Protein 3CVJ (pdb70)

Sequence (938 aa):
GTSSFTDYCKFFNRRILSEVQETQEQAIIKGAHLVSEEAVNGGRFYVFGSGHSHIAEEIYNRAGGLALVTAILPPELLHERPNKSTYLERIEGLSKKSYLKLHQVTNKDVIIISNNSGRNTVPVEAIESRNIGAKVIATSKHSQKVTSRHKSGKKLYEYADVVLDNGAPVGDAGFQIANSEIYSGATSDSIGCFLAQALIVETLHLLVQQGFEPPVFKSSNVDGADLYNDKIFNEYVKWGTSSFTDYCKFFNRRILSEVQETQEQAIIKGAHLVSEAVNGGRFYVFGSGHSHIAEEIYNRAGGLALVTAILPPELLHERPNKSTYLEERIEGLSKSYLKLHQVTNKDVIIISNNSGRNTVPVEAIESRNNIGAKVIATSKHSQKVTSRHKSGKKLYEYADVVLDNGAPVGDAGFQIANSEIYSGATSDSIIGCFLAQALIVETLHLLVQQGFEPPVFKSSNVDGADLYNDKIFNEYVKWTSSFTDYCKFFNRILSEVQETQEQAIIKGAHLVSEAVNGGRFYVFGSGHSHIAEEIYNRAGGLALVTAILPPELLHERPNKSTYLERRIEGLSKSYLKLHQVTNKDVIIISNNSGRNTVPVEAIESRNIGAKVIATSKHSQKVTSRHKSGKKLYEYADVVLDNGAPVGDAGFQIANSEIYSGATSDSIGCFLAQALIVETLHLLVQQGFEPPVFKSSNVDGADLYNDKIFFNEYVKWTSSFTDYCKFFNRRILSEVQETQEQAIIKGAHLVSEAVNGGRFYVFGSGHSHIAEEIYNRAGGLALVTAILPPELLHERPNNKSTYLERIEGLSKSYLKLHQVTNKDVVIIISNNSGRNTVPVEAIESRNIGAKVIATSKHSQKVTSRHKSGKKLYEYADVVLDNGAPVGDDAGFQIANSEIYSGATSDSIGCFLAQALIVETLHLLVQQQGFFEPPVFKSSNVDGADLYNDKIFNEYVKW

Foldseek 3Di:
DVDCVVVLCVVQVVLLVVQVVPCPVLLLVLLCQQLVLVVVEAEEEEEADPQLLLVLQDPDAQHFQRYDYQCDPQRPPPDHPSNVVCQQDPDPQVVSCVVQVQALSYEYYEDAQQAHANLQCLQVNVVRNYAYEYHECQNVVDWHPHPVRDGNVVSHPGYRYLSAHHPQFADDPPPDPDTHDGRSVVSSSVSSSSSSVSSCVVCVVVVHHTQGQHDPPDPPRVVSSVVSNVVHHDD/DDDCVVVLCVVQVVLLVVLVVPCPVLLLVLLCLQLQLVLVEAEEEDEADPQLLLVLQPDDFQHFQSYDYQCDVQRPPPDHCSNVVVQQDPPPLLVSCVVQVHALSYAYYEDAQQAHANLQCLVNCVVRNHAYEYHECQNVVDFHSHPVRDGNVVSHPGYRYLSQHNPQFACADPPDRDTHDGRNVVSSSVSSSSSSVSNCVVCVVVVHDTQGQHDPPDPPRVVSNVVCNVVGHDD/DDCVVVLCVVQCVLLVVQVVPCPVLLLVLLVLQLQLVVVEAEEEDEADPQLLLVLQDLDAQHFQRYDYQCDVQRPPPDHPSVVVCQQDPPPLVVSCVVLVDALSYAYYEDAQQAHANLQCLVNNVVRNHAYEYHECQNVVDWHSHPVRDGNVVSHPGYRYLSAHHPQFADADPPDRDTHDGRSSVSSSVSSVSSVVSNVVVCVVVVHDTQTQHDPPDDCRCVSSVVCCVVGHDD/DDCVVVLCVVLVVLLVVLVVPCVVLLLVLLCLQLQLVLVEAEEEDEADPQLLLVLQDPDAQHFQSRDYLCDPQRPPPDHPSNVVCQQDPDVQLVSCVVQVHALSYAYYEDAQQAHANLQCLVNCVVRNHAYEYHECQNVVDWHPHPVRDGNVVSHPGYRYLSAHHVQFADADPPDRDTHDGRCNVSSSVSSSSSSVSNVVVNVVVPHDTQGQHDPVDPPRPVSNVVCNVVRHDD

Secondary structure (DSSP, 8-state):
----HHHHHHHHHHHHHHHHHHSHHHHHHHHHHHHHH-----EEE-BSGGG--TGGGSSSTT-BTTEEE---TT---SSTTHHHHHTT-TTHHHHHHHHTT--TT-B--B-SS--SHHHH--HHHHHHT-B-B----HHHHSPP-STTS--GGGG-SB-------TTS--EE-SSSS-EE---HHHHHHHHHHHHHHHHHHHHHHTT----BPPPTTSTTHHHHHHHHHHHH---/---SHHHHHHHHHHHHHHHHHHSHHHHHHHHHHHHHH-----EEEEBSGGG--TGGGSSSTT-BTTEEEE--TT---SSTTHHHHHTT-TTHHHHHHHHTT--TT-B--B-SS--SHHHH--HHHHHHT-B-B----HHHHSPP-STTS--GGGG-SB-----PPTTS--EEPTTSS-EE---HHHHHHHHHHHHHHHHHHHHHHTT----BPPPTTSTTHHHHHHHHHHHH---/---HHHHHHHHHHHHHHHHHHSHHHHHHHHHHHHHH-----EEEEBSGGG--TGGGSS-TT-BTTEEEE--TT---SSTTHHHHHTT-TTHHHHHHHHTT--TT-B--B-SS--SHHHH--HHHHHHT-B-B----HHHHS---STTS--GGGG-SB-----PPTTS--EEPTTSS-EE---HHHHHHHHHHHHHHHHHHHHHHTT----BPPPTTSTTHHHHHHHHHHHH---/---HHHHHHHHHHHHHHHHHHSHHHHHHHHHHHHHH-----EEEEBSGGG--TGGGSSSTT-BTTEEEE--TT---SSTTHHHHHTT-TTHHHHHHHHTT--TT-B--B-SS--SHHHH--HHHHHHT-B-B----HHHHS---STTS--GGGG-SB-----PPTTS--EE-TTSS-EE---HHHHHHHHHHHHHHHHHHHHHHTT----BPPPTTSTTHHHHHHHHHHHH---

Structure (mmCIF, N/CA/C/O backbone):
data_3CVJ
#
_entry.id   3CVJ
#
_cell.length_a   57.490
_cell.length_b   83.430
_cell.length_c   183.770
_cell.angle_alpha   90.000
_cell.angle_beta   90.000
_cell.angle_gamma   90.000
#
_symmetry.space_group_name_H-M   'P 21 21 21'
#
loop_
_entity.id
_entity.type
_entity.pdbx_description
1 polymer 'Putative phosphoheptose isomerase'
2 non-polymer 'MAGNESIUM ION'
3 non-polymer 'ACETATE ION'
4 non-polymer 1,2-ETHANEDIOL
5 water water
#
loop_
_atom_site.group_PDB
_atom_site.id
_atom_site.type_symbol
_atom_site.label_atom_id
_atom_site.label_alt_id
_atom_site.label_comp_id
_atom_site.label_asym_id
_atom_site.label_entity_id
_atom_site.label_seq_id
_atom_site.pdbx_PDB_ins_code
_atom_site.Cartn_x
_atom_site.Cartn_y
_atom_site.Cartn_z
_atom_site.occupancy
_atom_site.B_iso_or_equiv
_atom_site.auth_seq_id
_atom_site.auth_comp_id
_atom_site.auth_asym_id
_atom_site.auth_atom_id
_atom_site.pdbx_PDB_model_num
ATOM 1 N N . GLY A 1 1 ? 26.387 17.731 61.427 1.00 39.98 0 GLY A N 1
ATOM 2 C CA . GLY A 1 1 ? 25.975 19.149 61.496 1.00 39.82 0 GLY A CA 1
ATOM 3 C C . GLY A 1 1 ? 27.095 20.096 61.908 1.00 39.11 0 GLY A C 1
ATOM 4 O O . GLY A 1 1 ? 27.042 21.260 61.557 1.00 39.47 0 GLY A O 1
ATOM 13 N N . THR A 1 3 ? 30.368 20.317 61.125 1.00 40.91 2 THR A N 1
ATOM 14 C CA . THR A 1 3 ? 31.209 20.801 60.035 1.00 41.13 2 THR A CA 1
ATOM 15 C C . THR A 1 3 ? 30.504 20.685 58.682 1.00 39.41 2 THR A C 1
ATOM 16 O O . THR A 1 3 ? 30.627 21.566 57.832 1.00 40.16 2 THR A O 1
ATOM 20 N N . SER A 1 4 ? 29.738 19.611 58.526 1.00 36.78 3 SER A N 1
ATOM 21 C CA . SER A 1 4 ? 29.046 19.291 57.267 1.00 34.82 3 SER A CA 1
ATOM 22 C C . SER A 1 4 ? 27.542 19.117 57.442 1.00 33.85 3 SER A C 1
ATOM 23 O O . SER A 1 4 ? 27.065 18.639 58.486 1.00 33.31 3 SER A O 1
ATOM 26 N N . SER A 1 5 ? 26.814 19.519 56.404 1.00 32.10 4 SER A N 1
ATOM 27 C CA . SER A 1 5 ? 25.349 19.412 56.366 1.00 32.04 4 SER A CA 1
ATOM 28 C C . SER A 1 5 ? 24.898 18.215 55.554 1.00 30.24 4 SER A C 1
ATOM 29 O O . SER A 1 5 ? 23.728 17.845 55.562 1.00 30.88 4 SER A O 1
ATOM 32 N N . PHE A 1 6 ? 25.854 17.591 54.892 1.00 29.86 5 PHE A N 1
ATOM 33 C CA . PHE A 1 6 ? 25.548 16.569 53.901 1.00 30.09 5 PHE A CA 1
ATOM 34 C C . PHE A 1 6 ? 24.714 15.385 54.422 1.00 29.91 5 PHE A C 1
ATOM 35 O O . PHE A 1 6 ? 23.787 14.937 53.765 1.00 29.48 5 PHE A O 1
ATOM 43 N N . THR A 1 7 ? 25.073 14.859 55.586 1.00 30.39 6 THR A N 1
ATOM 44 C CA . THR A 1 7 ? 24.346 13.688 56.154 1.00 29.95 6 THR A CA 1
ATOM 45 C C . THR A 1 7 ? 22.925 14.053 56.498 1.00 29.72 6 THR A C 1
ATOM 46 O O . THR A 1 7 ? 21.959 13.302 56.244 1.00 29.23 6 THR A O 1
ATOM 50 N N . ASP A 1 8 ? 22.809 15.241 57.060 1.00 29.59 7 ASP A N 1
ATOM 51 C CA . ASP A 1 8 ? 21.509 15.765 57.459 1.00 30.71 7 ASP A CA 1
ATOM 52 C C . ASP A 1 8 ? 20.671 16.013 56.199 1.00 30.35 7 ASP A C 1
ATOM 53 O O . ASP A 1 8 ? 19.485 15.753 56.177 1.00 29.53 7 ASP A O 1
ATOM 58 N N . TYR A 1 9 ? 21.309 16.525 55.144 1.00 30.41 8 TYR A N 1
ATOM 59 C CA . TYR A 1 9 ? 20.561 16.881 53.949 1.00 29.89 8 TYR A CA 1
ATOM 60 C C . TYR A 1 9 ? 20.063 15.619 53.247 1.00 29.80 8 TYR A C 1
ATOM 61 O O . TYR A 1 9 ? 18.962 15.583 52.698 1.00 28.59 8 TYR A O 1
ATOM 70 N N . CYS A 1 10 ? 20.872 14.581 53.303 1.00 29.86 9 CYS A N 1
ATOM 71 C CA . CYS A 1 10 ? 20.488 13.267 52.752 1.00 30.97 9 CYS A CA 1
ATOM 72 C C . CYS A 1 10 ? 19.264 12.716 53.480 1.00 31.26 9 CYS A C 1
ATOM 73 O O . CYS A 1 10 ? 18.326 12.247 52.865 1.00 31.94 9 CYS A O 1
ATOM 76 N N . LYS A 1 11 ? 19.296 12.782 54.801 1.00 32.27 10 LYS A N 1
ATOM 77 C CA . LYS A 1 11 ? 18.192 12.257 55.635 1.00 32.86 10 LYS A CA 1
ATOM 78 C C . LYS A 1 11 ? 16.921 13.039 55.353 1.00 32.34 10 LYS A C 1
ATOM 79 O O . LYS A 1 11 ? 15.831 12.485 55.183 1.00 30.70 10 LYS A O 1
ATOM 85 N N . PHE A 1 12 ? 17.090 14.351 55.295 1.00 32.44 11 PHE A N 1
ATOM 86 C CA . PHE A 1 12 ? 15.969 15.266 55.032 1.00 32.66 11 PHE A CA 1
ATOM 87 C C . PHE A 1 12 ? 15.296 14.897 53.751 1.00 31.93 11 PHE A C 1
ATOM 88 O O . PHE A 1 12 ? 14.098 14.798 53.652 1.00 33.73 11 PHE A O 1
ATOM 96 N N . PHE A 1 13 ? 16.133 14.683 52.767 1.00 32.46 12 PHE A N 1
ATOM 97 C CA . PHE A 1 13 ? 15.735 14.403 51.404 1.00 30.94 12 PHE A CA 1
ATOM 98 C C . PHE A 1 13 ? 15.114 13.014 51.271 1.00 31.36 12 PHE A C 1
ATOM 99 O O . PHE A 1 13 ? 14.095 12.831 50.576 1.00 31.62 12 PHE A O 1
ATOM 107 N N . ASN A 1 14 ? 15.712 12.042 51.949 1.00 30.69 13 ASN A N 1
ATOM 108 C CA . ASN A 1 14 ? 15.320 10.640 51.778 1.00 30.99 13 ASN A CA 1
ATOM 109 C C . ASN A 1 14 ? 13.993 10.423 52.413 1.00 31.40 13 ASN A C 1
ATOM 110 O O . ASN A 1 14 ? 13.254 9.495 52.059 1.00 31.95 13 ASN A O 1
ATOM 115 N N A ARG A 1 15 ? 13.692 11.315 53.355 0.50 31.38 14 ARG A N 1
ATOM 116 N N B ARG A 1 15 ? 13.669 11.306 53.352 0.50 31.79 14 ARG A N 1
ATOM 117 C CA A ARG A 1 15 ? 12.425 11.286 54.108 0.50 31.15 14 ARG A CA 1
ATOM 118 C CA B ARG A 1 15 ? 12.386 11.228 54.069 0.50 31.83 14 ARG A CA 1
ATOM 119 C C A ARG A 1 15 ? 11.282 11.648 53.184 0.50 30.34 14 ARG A C 1
ATOM 120 C C B ARG A 1 15 ? 11.277 11.614 53.131 0.50 30.75 14 ARG A C 1
ATOM 121 O O A ARG A 1 15 ? 10.251 10.988 53.124 0.50 30.55 14 ARG A O 1
ATOM 122 O O B ARG A 1 15 ? 10.257 10.944 53.017 0.50 31.03 14 ARG A O 1
ATOM 137 N N . ILE A 1 16 ? 11.487 12.736 52.476 1.00 30.79 15 ILE A N 1
ATOM 138 C CA . ILE A 1 16 ? 10.526 13.215 51.498 1.00 30.60 15 ILE A CA 1
ATOM 139 C C . ILE A 1 16 ? 10.347 12.179 50.378 1.00 30.38 15 ILE A C 1
ATOM 140 O O . ILE A 1 16 ? 9.229 11.822 50.018 1.00 30.02 15 ILE A O 1
ATOM 145 N N . LEU A 1 17 ? 11.457 11.701 49.827 1.00 31.43 16 LEU A N 1
ATOM 146 C CA . LEU A 1 17 ? 11.436 10.682 48.749 1.00 31.87 16 LEU A CA 1
ATOM 147 C C . LEU A 1 17 ? 10.721 9.415 49.220 1.00 32.70 16 LEU A C 1
ATOM 148 O O . LEU A 1 17 ? 9.880 8.885 48.525 1.00 32.54 16 LEU A O 1
ATOM 153 N N . SER A 1 18 ? 11.026 8.946 50.431 1.00 34.11 17 SER A N 1
ATOM 154 C CA . SER A 1 18 ? 10.329 7.774 50.943 1.00 34.83 17 SER A CA 1
ATOM 155 C C . SER A 1 18 ? 8.835 7.976 51.004 1.00 34.81 17 SER A C 1
ATOM 156 O O . SER A 1 18 ? 8.061 7.069 50.719 1.00 34.69 17 SER A O 1
ATOM 159 N N . GLU A 1 19 ? 8.421 9.176 51.386 1.00 36.13 18 GLU A N 1
ATOM 160 C CA . GLU A 1 19 ? 6.988 9.430 51.611 1.00 36.30 18 GLU A CA 1
ATOM 161 C C . GLU A 1 19 ? 6.305 9.390 50.253 1.00 34.53 18 GLU A C 1
ATOM 162 O O . GLU A 1 19 ? 5.170 8.896 50.098 1.00 33.37 18 GLU A O 1
ATOM 168 N N . VAL A 1 20 ? 7.043 9.901 49.269 1.00 32.41 19 VAL A N 1
ATOM 169 C CA . VAL A 1 20 ? 6.516 10.096 47.914 1.00 31.00 19 VAL A CA 1
ATOM 170 C C . VAL A 1 20 ? 6.341 8.695 47.316 1.00 31.44 19 VAL A C 1
ATOM 171 O O . VAL A 1 20 ? 5.301 8.359 46.777 1.00 30.58 19 VAL A O 1
ATOM 175 N N . GLN A 1 21 ? 7.360 7.867 47.496 1.00 32.80 20 GLN A N 1
ATOM 176 C CA . GLN A 1 21 ? 7.363 6.521 46.927 1.00 32.93 20 GLN A CA 1
ATOM 177 C C . GLN A 1 21 ? 6.332 5.653 47.654 1.00 33.80 20 GLN A C 1
ATOM 178 O O . GLN A 1 21 ? 5.743 4.745 47.070 1.00 33.84 20 GLN A O 1
ATOM 184 N N . GLU A 1 22 ? 6.102 5.944 48.925 1.00 34.81 21 GLU A N 1
ATOM 185 C CA . GLU A 1 22 ? 5.183 5.103 49.737 1.00 35.94 21 GLU A CA 1
ATOM 186 C C . GLU A 1 22 ? 3.750 5.379 49.368 1.00 35.53 21 GLU A C 1
ATOM 187 O O . GLU A 1 22 ? 2.904 4.520 49.548 1.00 36.22 21 GLU A O 1
ATOM 190 N N . THR A 1 23 ? 3.503 6.552 48.786 1.00 33.35 22 THR A N 1
ATOM 191 C CA . THR A 1 23 ? 2.126 7.051 48.633 1.00 33.14 22 THR A CA 1
ATOM 192 C C . THR A 1 23 ? 1.660 7.245 47.192 1.00 32.16 22 THR A C 1
ATOM 193 O O . THR A 1 23 ? 0.477 7.253 46.932 1.00 32.14 22 THR A O 1
ATOM 197 N N . GLN A 1 24 ? 2.573 7.414 46.250 1.00 31.11 23 GLN A N 1
ATOM 198 C CA . GLN A 1 24 ? 2.169 7.871 44.902 1.00 32.25 23 GLN A CA 1
ATOM 199 C C . GLN A 1 24 ? 2.020 6.766 43.880 1.00 31.80 23 GLN A C 1
ATOM 200 O O . GLN A 1 24 ? 1.718 7.034 42.726 1.00 30.35 23 GLN A O 1
ATOM 206 N N . GLU A 1 25 ? 2.137 5.520 44.320 1.00 31.85 24 GLU A N 1
ATOM 207 C CA . GLU A 1 25 ? 2.102 4.387 43.379 1.00 32.98 24 GLU A CA 1
ATOM 208 C C . GLU A 1 25 ? 0.795 4.264 42.600 1.00 33.84 24 GLU A C 1
ATOM 209 O O . GLU A 1 25 ? 0.790 3.960 41.408 1.00 33.98 24 GLU A O 1
ATOM 215 N N . GLN A 1 26 ? -0.315 4.452 43.307 1.00 34.81 25 GLN A N 1
ATOM 216 C CA . GLN A 1 26 ? -1.636 4.272 42.711 1.00 35.00 25 GLN A CA 1
ATOM 217 C C . GLN A 1 26 ? -1.843 5.406 41.710 1.00 33.64 25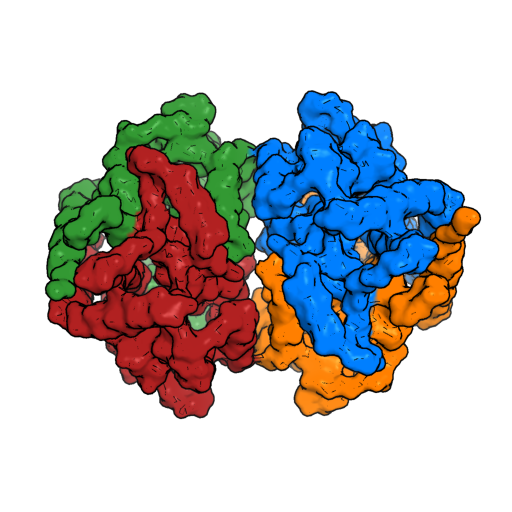 GLN A C 1
ATOM 218 O O . GLN A 1 26 ? -2.388 5.215 40.626 1.00 34.37 25 GLN A O 1
ATOM 224 N N . ALA A 1 27 ? -1.325 6.580 42.056 1.00 33.07 26 ALA A N 1
ATOM 225 C CA . ALA A 1 27 ? -1.460 7.764 41.198 1.00 30.82 26 ALA A CA 1
ATOM 226 C C . ALA A 1 27 ? -0.579 7.632 39.954 1.00 31.40 26 ALA A C 1
ATOM 227 O O . ALA A 1 27 ? -0.981 7.993 38.853 1.00 31.91 26 ALA A O 1
ATOM 229 N N . ILE A 1 28 ? 0.607 7.059 40.134 1.00 30.47 27 ILE A N 1
ATOM 230 C CA . ILE A 1 28 ? 1.493 6.739 39.013 1.00 30.12 27 ILE A CA 1
ATOM 231 C C . ILE A 1 28 ? 0.829 5.752 38.049 1.00 29.78 27 ILE A C 1
ATOM 232 O O . ILE A 1 28 ? 0.873 5.910 36.829 1.00 28.04 27 ILE A O 1
ATOM 237 N N . ILE A 1 29 ? 0.209 4.726 38.609 1.00 30.55 28 ILE A N 1
ATOM 238 C CA . ILE A 1 29 ? -0.446 3.680 37.796 1.00 30.96 28 ILE A CA 1
ATOM 239 C C . ILE A 1 29 ? -1.618 4.283 37.007 1.00 31.90 28 ILE A C 1
ATOM 240 O O . ILE A 1 29 ? -1.848 3.969 35.846 1.00 32.65 28 ILE A O 1
ATOM 245 N N . LYS A 1 30 ? -2.314 5.208 37.637 1.00 32.18 29 LYS A N 1
ATOM 246 C CA . LYS A 1 30 ? -3.504 5.773 37.043 1.00 32.57 29 LYS A CA 1
ATOM 247 C C . LYS A 1 30 ? -3.083 6.652 35.848 1.00 30.95 29 LYS A C 1
ATOM 248 O O . LYS A 1 30 ? -3.686 6.611 34.777 1.00 30.01 29 LYS A O 1
ATOM 254 N N . GLY A 1 31 ? -2.021 7.413 36.063 1.00 29.58 30 GLY A N 1
ATOM 255 C CA . GLY A 1 31 ? -1.488 8.316 35.064 1.00 29.78 30 GLY A CA 1
ATOM 256 C C . GLY A 1 31 ? -0.936 7.559 33.875 1.00 29.41 30 GLY A C 1
ATOM 257 O O . GLY A 1 31 ? -1.061 7.972 32.739 1.00 30.85 30 GLY A O 1
ATOM 258 N N . ALA A 1 32 ? -0.339 6.421 34.156 1.00 29.05 31 ALA A N 1
ATOM 259 C CA . ALA A 1 32 ? 0.304 5.621 33.131 1.00 28.18 31 ALA A CA 1
ATOM 260 C C . ALA A 1 32 ? -0.774 4.984 32.282 1.00 28.81 31 ALA A C 1
ATOM 261 O O . ALA A 1 32 ? -0.594 4.788 31.089 1.00 29.04 31 ALA A O 1
ATOM 263 N N . HIS A 1 33 ? -1.901 4.634 32.908 1.00 30.04 32 HIS A N 1
ATOM 264 C CA . HIS A 1 33 ? -3.062 4.167 32.129 1.00 30.30 32 HIS A CA 1
ATOM 265 C C . HIS A 1 33 ? -3.562 5.280 31.184 1.00 30.84 32 HIS A C 1
ATOM 266 O O . HIS A 1 33 ? -3.886 5.067 30.035 1.00 31.01 32 HIS A O 1
ATOM 273 N N . LEU A 1 34 ? -3.588 6.497 31.676 1.00 30.52 33 LEU A N 1
ATOM 274 C CA . LEU A 1 34 ? -4.048 7.588 30.835 1.00 29.84 33 LEU A CA 1
ATOM 275 C C . LEU A 1 34 ? -3.142 7.697 29.637 1.00 29.12 33 LEU A C 1
ATOM 276 O O . LEU A 1 34 ? -3.597 7.705 28.508 1.00 30.62 33 LEU A O 1
ATOM 281 N N . VAL A 1 35 ? -1.840 7.722 29.883 1.00 28.74 34 VAL A N 1
ATOM 282 C CA . VAL A 1 35 ? -0.876 8.005 28.825 1.00 29.00 34 VAL A CA 1
ATOM 283 C C . VAL A 1 35 ? -0.847 6.815 27.871 1.00 29.52 34 VAL A C 1
ATOM 284 O O . VAL A 1 35 ? -0.871 6.991 26.657 1.00 30.63 34 VAL A O 1
ATOM 288 N N . SER A 1 36 ? -0.829 5.599 28.416 1.00 29.81 35 SER A N 1
ATOM 289 C 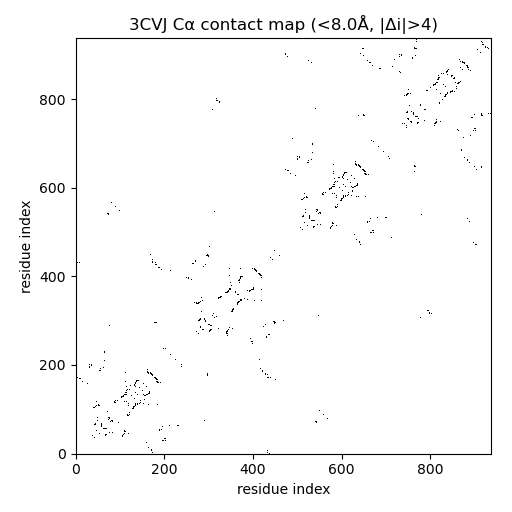CA . SER A 1 36 ? -0.685 4.423 27.558 1.00 29.96 35 SER A CA 1
ATOM 290 C C . SER A 1 36 ? -1.921 4.292 26.674 1.00 30.62 35 SER A C 1
ATOM 291 O O . SER A 1 36 ? -1.820 3.846 25.534 1.00 30.43 35 SER A O 1
ATOM 294 N N A GLU A 1 37 ? -3.079 4.688 27.193 0.50 30.52 36 GLU A N 1
ATOM 295 N N B GLU A 1 37 ? -3.069 4.701 27.211 0.50 30.78 36 GLU A N 1
ATOM 296 C CA A GLU A 1 37 ? -4.326 4.476 26.456 0.50 30.91 36 GLU A CA 1
ATOM 297 C CA B GLU A 1 37 ? -4.352 4.499 26.532 0.50 31.39 36 GLU A CA 1
ATOM 298 C C A GLU A 1 37 ? -4.380 5.483 25.335 0.50 31.10 36 GLU A C 1
ATOM 299 C C B GLU A 1 37 ? -4.471 5.507 25.401 0.50 31.30 36 GLU A C 1
ATOM 300 O O A GLU A 1 37 ? -4.767 5.166 24.203 0.50 31.77 36 GLU A O 1
ATOM 301 O O B GLU A 1 37 ? -5.001 5.211 24.326 0.50 32.07 36 GLU A O 1
ATOM 312 N N . ALA A 1 38 ? -3.911 6.684 25.641 1.00 30.65 37 ALA A N 1
ATOM 313 C CA . ALA A 1 38 ? -3.841 7.751 24.627 1.00 31.95 37 ALA A CA 1
ATOM 314 C C . ALA A 1 38 ? -2.927 7.317 23.481 1.00 32.63 37 ALA A C 1
ATOM 315 O O . ALA A 1 38 ? -3.286 7.359 22.299 1.00 33.78 37 ALA A O 1
ATOM 317 N N . VAL A 1 39 ? -1.742 6.873 23.853 1.00 31.83 38 VAL A N 1
ATOM 318 C CA . VAL A 1 39 ? -0.732 6.467 22.866 1.00 32.04 38 VAL A CA 1
ATOM 319 C C . VAL A 1 39 ? -1.293 5.409 21.902 1.00 33.03 38 VAL A C 1
ATOM 320 O O . VAL A 1 39 ? -1.089 5.475 20.708 1.00 34.05 38 VAL A O 1
ATOM 332 N N . ASN A 1 41 ? -4.206 4.983 21.108 1.00 34.81 40 ASN A N 1
ATOM 333 C CA . ASN A 1 41 ? -5.429 5.537 20.479 1.00 36.04 40 ASN A CA 1
ATOM 334 C C . ASN A 1 41 ? -5.064 6.685 19.556 1.00 34.84 40 ASN A C 1
ATOM 335 O O . ASN A 1 41 ? -5.899 7.437 19.108 1.00 34.64 40 ASN A O 1
ATOM 340 N N . GLY A 1 42 ? -3.788 6.826 19.286 1.00 33.96 41 GLY A N 1
ATOM 341 C CA . GLY A 1 42 ? -3.350 7.800 18.291 1.00 33.46 41 GLY A CA 1
ATOM 342 C C . GLY A 1 42 ? -3.070 9.174 18.855 1.00 32.38 41 GLY A C 1
ATOM 343 O O . GLY A 1 42 ? -2.968 10.151 18.125 1.00 31.93 41 GLY A O 1
ATOM 344 N N . GLY A 1 43 ? -2.975 9.252 20.165 1.00 31.99 42 GLY A N 1
ATOM 345 C CA . GLY A 1 43 ? -2.654 10.528 20.837 1.00 31.47 42 GLY A CA 1
ATOM 346 C C . GLY A 1 43 ? -1.199 10.740 21.213 1.00 31.29 42 GLY A C 1
ATOM 347 O O . GLY A 1 43 ? -0.308 9.907 20.989 1.00 29.30 42 GLY A O 1
ATOM 348 N N . ARG A 1 44 ? -0.995 11.903 21.806 1.00 31.35 43 ARG A N 1
ATOM 349 C CA . ARG A 1 44 ? 0.293 12.353 22.301 1.00 32.70 43 ARG A CA 1
ATOM 350 C C . ARG A 1 44 ? 0.221 12.764 23.745 1.00 32.28 43 ARG A C 1
ATOM 351 O O . ARG A 1 44 ? -0.832 13.039 24.300 1.00 31.30 43 ARG A O 1
ATOM 359 N N . PHE A 1 45 ? 1.410 12.885 24.311 1.00 31.64 44 PHE A N 1
ATOM 360 C CA . PHE A 1 45 ? 1.561 13.295 25.684 1.00 30.37 44 PHE A CA 1
ATOM 361 C C . PHE A 1 45 ? 2.295 14.605 25.691 1.00 30.49 44 PHE A C 1
ATOM 362 O O . PHE A 1 45 ? 3.499 14.657 25.408 1.00 31.55 44 PHE A O 1
ATOM 370 N N . TYR A 1 46 ? 1.559 15.658 26.015 1.00 30.19 45 TYR A N 1
ATOM 371 C CA . TYR A 1 46 ? 2.129 16.998 26.156 1.00 29.76 45 TYR A CA 1
ATOM 372 C C . TYR A 1 46 ? 2.496 17.228 27.631 1.00 29.59 45 TYR A C 1
ATOM 373 O O . TYR A 1 46 ? 1.882 16.683 28.552 1.00 29.02 45 TYR A O 1
ATOM 382 N N . VAL A 1 47 ? 3.534 18.005 27.830 1.00 29.18 46 VAL A N 1
ATOM 383 C CA . VAL A 1 47 ? 4.041 18.302 29.178 1.00 28.28 46 VAL A CA 1
ATOM 384 C C . VAL A 1 47 ? 4.453 19.731 29.276 1.00 28.21 46 VAL A C 1
ATOM 385 O O . VAL A 1 47 ? 5.031 20.308 28.361 1.00 29.57 46 VAL A O 1
ATOM 389 N N . PHE A 1 48 ? 4.051 20.325 30.380 1.00 29.03 47 PHE A N 1
ATOM 390 C CA . PHE A 1 48 ? 4.247 21.757 30.584 1.00 29.02 47 PHE A CA 1
ATOM 391 C C . PHE A 1 48 ? 4.427 22.122 32.058 1.00 28.98 47 PHE A C 1
ATOM 392 O O . PHE A 1 48 ? 3.662 21.681 32.934 1.00 28.28 47 PHE A O 1
ATOM 400 N N . GLY A 1 49 ? 5.360 23.035 32.265 1.00 29.52 48 GLY A N 1
ATOM 401 C CA . GLY A 1 49 ? 5.500 23.727 33.536 1.00 29.15 48 GLY A CA 1
ATOM 402 C C . GLY A 1 49 ? 6.030 25.146 33.364 1.00 28.93 48 GLY A C 1
ATOM 403 O O . GLY A 1 49 ? 6.837 25.435 32.485 1.00 30.63 48 GLY A O 1
ATOM 404 N N . SER A 1 50 ? 5.626 26.005 34.273 1.00 28.81 49 SER A N 1
ATOM 405 C CA . SER A 1 50 ? 6.126 27.362 34.310 1.00 29.56 49 SER A CA 1
ATOM 406 C C . SER A 1 50 ? 7.270 27.481 35.325 1.00 30.48 49 SER A C 1
ATOM 407 O O . SER A 1 50 ? 7.345 26.752 36.333 1.00 29.50 49 SER A O 1
ATOM 410 N N . GLY A 1 51 ? 8.183 28.390 35.014 1.00 30.48 50 GLY A N 1
ATOM 411 C CA . GLY A 1 51 ? 9.348 28.649 35.884 1.00 30.67 50 GLY A CA 1
ATOM 412 C C . GLY A 1 51 ? 10.162 27.386 35.939 1.00 29.44 50 GLY A C 1
ATOM 413 O O . GLY A 1 51 ? 10.405 26.737 34.924 1.00 30.32 50 GLY A O 1
ATOM 414 N N . HIS A 1 52 ? 10.557 27.006 37.139 1.00 31.15 51 HIS A N 1
ATOM 415 C CA . HIS A 1 52 ? 11.478 25.886 37.297 1.00 30.36 51 HIS A CA 1
ATOM 416 C C . HIS A 1 52 ? 10.769 24.607 36.962 1.00 30.51 51 HIS A C 1
ATOM 417 O O . HIS A 1 52 ? 11.384 23.602 36.677 1.00 31.49 51 HIS A O 1
ATOM 424 N N . SER A 1 53 ? 9.453 24.649 37.031 1.00 31.57 52 SER A N 1
ATOM 425 C CA . SER A 1 53 ? 8.656 23.445 36.804 1.00 31.49 52 SER A CA 1
ATOM 426 C C . SER A 1 53 ? 8.806 22.946 35.377 1.00 30.10 52 SER A C 1
ATOM 427 O O . SER A 1 53 ? 8.502 21.782 35.083 1.00 30.22 52 SER A O 1
ATOM 430 N N . HIS A 1 54 ? 9.214 23.850 34.479 1.00 29.93 53 HIS A N 1
ATOM 431 C CA . HIS A 1 54 ? 9.400 23.520 33.046 1.00 28.27 53 HIS A CA 1
ATOM 432 C C . HIS A 1 54 ? 10.442 22.406 32.815 1.00 28.60 53 HIS A C 1
ATOM 433 O O . HIS A 1 54 ? 10.439 21.681 31.799 1.00 27.39 53 HIS A O 1
ATOM 448 N N . ILE A 1 56 ? 10.717 19.715 34.267 1.00 31.20 55 ILE A N 1
ATOM 449 C CA . ILE A 1 56 ? 10.078 18.353 34.355 1.00 31.23 55 ILE A CA 1
ATOM 450 C C . ILE A 1 56 ? 9.550 17.939 32.998 1.00 29.49 55 ILE A C 1
ATOM 451 O O . ILE A 1 56 ? 9.659 16.788 32.590 1.00 30.73 55 ILE A O 1
ATOM 456 N N . ALA A 1 57 ? 9.055 18.912 32.259 1.00 29.47 56 ALA A N 1
ATOM 457 C CA . ALA A 1 57 ? 8.712 18.739 30.848 1.00 30.30 56 ALA A CA 1
ATOM 458 C C . ALA A 1 57 ? 9.943 18.390 30.003 1.00 29.59 56 ALA A C 1
ATOM 459 O O . ALA A 1 57 ? 9.904 17.511 29.148 1.00 30.17 56 ALA A O 1
ATOM 461 N N . GLU A 1 58 ? 11.022 19.124 30.227 1.00 30.60 57 GLU A N 1
ATOM 462 C CA . GLU A 1 58 ? 12.286 18.886 29.538 1.00 29.48 57 GLU A CA 1
ATOM 463 C C . GLU A 1 58 ? 12.735 17.454 29.778 1.00 29.49 57 GLU A C 1
ATOM 464 O O . GLU A 1 58 ? 13.225 16.777 28.898 1.00 31.00 57 GLU A O 1
ATOM 470 N N . GLU A 1 59 ? 12.530 17.003 30.979 1.00 29.86 58 GLU A N 1
ATOM 471 C CA . GLU A 1 59 ? 13.139 15.771 31.495 1.00 30.25 58 GLU A CA 1
ATOM 472 C C . GLU A 1 59 ? 12.719 14.529 30.712 1.00 31.14 58 GLU A C 1
ATOM 473 O O . GLU A 1 59 ? 13.474 13.570 30.577 1.00 31.81 58 GLU A O 1
ATOM 479 N N . ILE A 1 60 ? 11.501 14.529 30.214 1.00 29.31 59 ILE A N 1
ATOM 480 C CA . ILE A 1 60 ? 10.984 13.327 29.560 1.00 28.53 59 ILE A CA 1
ATOM 481 C C . ILE A 1 60 ? 10.850 13.564 28.062 1.00 29.27 59 ILE A C 1
ATOM 482 O O . ILE A 1 60 ? 10.248 12.793 27.312 1.00 30.21 59 ILE A O 1
ATOM 487 N N . TYR A 1 61 ? 11.503 14.619 27.620 1.00 30.67 60 TYR A N 1
ATOM 488 C CA . TYR A 1 61 ? 11.379 15.062 26.208 1.00 30.67 60 TYR A CA 1
ATOM 489 C C . TYR A 1 61 ? 12.678 14.957 25.478 1.00 31.49 60 TYR A C 1
ATOM 490 O O . TYR A 1 61 ? 13.701 15.401 25.948 1.00 33.14 60 TYR A O 1
ATOM 499 N N . ASN A 1 62 ? 12.582 14.354 24.307 1.00 32.58 61 ASN A N 1
ATOM 500 C CA . ASN A 1 62 ? 13.702 14.129 23.412 1.00 33.30 61 ASN A CA 1
ATOM 501 C C . ASN A 1 62 ? 14.915 13.586 24.123 1.00 34.16 61 ASN A C 1
ATOM 502 O O . ASN A 1 62 ? 15.971 14.175 24.076 1.00 27.87 61 ASN A O 1
ATOM 507 N N . ARG A 1 63 ? 14.781 12.459 24.795 1.00 34.87 62 ARG A N 1
ATOM 508 C CA . ARG A 1 63 ? 15.966 11.926 25.423 1.00 37.94 62 ARG A CA 1
ATOM 509 C C . ARG A 1 63 ? 16.078 10.435 25.513 1.00 35.87 62 ARG A C 1
ATOM 510 O O . ARG A 1 63 ? 15.127 9.729 25.345 1.00 34.89 62 ARG A O 1
ATOM 518 N N . ALA A 1 64 ? 17.285 9.984 25.816 1.00 35.22 63 ALA A N 1
ATOM 519 C CA . ALA A 1 64 ? 17.554 8.538 25.888 1.00 34.22 63 ALA A CA 1
ATOM 520 C C . ALA A 1 64 ? 16.567 7.980 26.876 1.00 33.40 63 ALA A C 1
ATOM 521 O O . ALA A 1 64 ? 16.362 8.539 27.937 1.00 32.51 63 ALA A O 1
ATOM 523 N N . GLY A 1 65 ? 15.903 6.907 26.486 1.00 32.80 64 GLY A N 1
ATOM 524 C CA . GLY A 1 65 ? 14.896 6.283 27.345 1.00 32.64 64 GLY A CA 1
ATOM 525 C C . GLY A 1 65 ? 13.563 7.007 27.250 1.00 32.40 64 GLY A C 1
ATOM 526 O O . GLY A 1 65 ? 12.589 6.683 27.937 1.00 32.21 64 GLY A O 1
ATOM 527 N N . GLY A 1 66 ? 13.547 8.031 26.406 1.00 31.20 65 GLY A N 1
ATOM 528 C CA . GLY A 1 66 ? 12.345 8.827 26.202 1.00 31.54 65 GLY A CA 1
ATOM 529 C C . GLY A 1 66 ? 11.326 8.322 25.184 1.00 31.84 65 GLY A C 1
ATOM 530 O O . GLY A 1 66 ? 11.652 7.841 24.086 1.00 33.09 65 GLY A O 1
ATOM 531 N N . LEU A 1 67 ? 10.072 8.477 25.571 1.00 30.98 66 LEU A N 1
ATOM 532 C CA . LEU A 1 67 ? 8.933 8.114 24.729 1.00 30.18 66 LEU A CA 1
ATOM 533 C C . LEU A 1 67 ? 8.771 9.235 23.709 1.00 30.13 66 LEU A C 1
ATOM 534 O O . LEU A 1 67 ? 8.589 10.406 24.077 1.00 28.57 66 LEU A O 1
ATOM 539 N N . ALA A 1 68 ? 8.846 8.856 22.444 1.00 28.63 67 ALA A N 1
ATOM 540 C CA . ALA A 1 68 ? 8.925 9.841 21.309 1.00 30.22 67 ALA A CA 1
ATOM 541 C C . ALA A 1 68 ? 7.599 10.565 21.068 1.00 29.19 67 ALA A C 1
ATOM 542 O O . ALA A 1 68 ? 7.510 11.514 20.289 1.00 30.39 67 ALA A O 1
ATOM 544 N N . LEU A 1 69 ? 6.567 10.072 21.723 1.00 29.71 68 LEU A N 1
ATOM 545 C CA . LEU A 1 69 ? 5.238 10.667 21.655 1.00 30.89 68 LEU A CA 1
ATOM 546 C C . LEU A 1 69 ? 5.008 11.726 22.746 1.00 31.27 68 LEU A C 1
ATOM 547 O O . LEU A 1 69 ? 3.906 12.237 22.880 1.00 32.57 68 LEU A O 1
ATOM 552 N N . VAL A 1 70 ? 6.074 12.046 23.476 1.00 30.77 69 VAL A N 1
ATOM 553 C CA . VAL A 1 70 ? 6.125 13.182 24.426 1.00 30.03 69 VAL A CA 1
ATOM 554 C C . VAL A 1 70 ? 6.546 14.450 23.691 1.00 31.11 69 VAL A C 1
ATOM 555 O O . VAL A 1 70 ? 7.577 14.470 23.016 1.00 32.18 69 VAL A O 1
ATOM 559 N N . THR A 1 71 ? 5.710 15.478 23.790 1.00 31.15 70 THR A N 1
ATOM 560 C CA . THR A 1 71 ? 6.044 16.831 23.329 1.00 29.69 70 THR A CA 1
ATOM 561 C C . THR A 1 71 ? 5.991 17.783 24.508 1.00 30.65 70 THR A C 1
ATOM 562 O O . THR A 1 71 ? 4.945 17.970 25.158 1.00 29.91 70 THR A O 1
ATOM 566 N N . ALA A 1 72 ? 7.137 18.368 24.820 1.00 28.29 71 ALA A N 1
ATOM 567 C CA . ALA A 1 72 ? 7.203 19.356 25.885 1.00 28.40 71 ALA A CA 1
ATOM 568 C C . ALA A 1 72 ? 6.742 20.646 25.272 1.00 30.19 71 ALA A C 1
ATOM 569 O O . ALA A 1 72 ? 7.101 20.921 24.138 1.00 32.04 71 ALA A O 1
ATOM 571 N N . ILE A 1 73 ? 5.931 21.398 26.000 1.00 29.30 72 ILE A N 1
ATOM 572 C CA . ILE A 1 73 ? 5.495 22.717 25.578 1.00 28.53 72 ILE A CA 1
ATOM 573 C C . ILE A 1 73 ? 6.358 23.643 26.406 1.00 28.75 72 ILE A C 1
ATOM 574 O O . ILE A 1 73 ? 6.227 23.699 27.615 1.00 26.90 72 ILE A O 1
ATOM 579 N N . LEU A 1 74 ? 7.240 24.369 25.730 1.00 27.89 73 LEU A N 1
ATOM 580 C CA . LEU A 1 74 ? 8.312 25.092 26.388 1.00 29.13 73 LEU A CA 1
ATOM 581 C C . LEU A 1 74 ? 8.393 26.542 25.916 1.00 29.34 73 LEU A C 1
ATOM 582 O O . LEU A 1 74 ? 9.301 26.920 25.205 1.00 30.69 73 LEU A O 1
ATOM 587 N N . PRO A 1 75 ? 7.402 27.363 26.269 1.00 31.14 74 PRO A N 1
ATOM 588 C CA . PRO A 1 75 ? 7.493 28.786 25.913 1.00 30.29 74 PRO A CA 1
ATOM 589 C C . PRO A 1 75 ? 8.636 29.468 26.649 1.00 30.08 74 PRO A C 1
ATOM 590 O O . PRO A 1 75 ? 8.626 29.490 27.874 1.00 29.93 74 PRO A O 1
ATOM 594 N N . PRO A 1 76 ? 9.619 30.000 25.921 1.00 30.67 75 PRO A N 1
ATOM 595 C CA . PRO A 1 76 ? 10.792 30.510 26.615 1.00 30.26 75 PRO A CA 1
ATOM 596 C C . PRO A 1 76 ? 10.471 31.643 27.549 1.00 29.92 75 PRO A C 1
ATOM 597 O O . PRO A 1 76 ? 11.217 31.868 28.511 1.00 32.02 75 PRO A O 1
ATOM 601 N N . GLU A 1 77 ? 9.331 32.277 27.321 1.00 29.01 76 GLU A N 1
ATOM 602 C CA . GLU A 1 77 ? 8.937 33.450 28.113 1.00 29.06 76 GLU A CA 1
ATOM 603 C C . GLU A 1 77 ? 8.602 33.030 29.545 1.00 29.68 76 GLU A C 1
ATOM 604 O O . GLU A 1 77 ? 8.558 33.836 30.448 1.00 29.30 76 GLU A O 1
ATOM 610 N N . LEU A 1 78 ? 8.393 31.745 29.732 1.00 30.15 77 LEU A N 1
ATOM 611 C CA . LEU A 1 78 ? 8.054 31.226 31.062 1.00 30.51 77 LEU A CA 1
ATOM 612 C C . LEU A 1 78 ? 9.178 30.343 31.605 1.00 31.01 77 LEU A C 1
ATOM 613 O O . LEU A 1 78 ? 9.013 29.591 32.545 1.00 33.47 77 LEU A O 1
ATOM 626 N N . LEU A 1 80 ? 13.685 30.484 32.455 1.00 32.13 79 LEU A N 1
ATOM 627 C CA . LEU A 1 80 ? 14.550 31.222 33.433 1.00 32.22 79 LEU A CA 1
ATOM 628 C C . LEU A 1 80 ? 15.614 32.090 32.825 1.00 32.21 79 LEU A C 1
ATOM 629 O O . LEU A 1 80 ? 16.175 32.965 33.485 1.00 34.18 79 LEU A O 1
ATOM 634 N N . HIS A 1 81 ? 15.869 31.855 31.544 1.00 32.41 80 HIS A N 1
ATOM 635 C CA . HIS A 1 81 ? 17.075 32.355 30.859 1.00 31.57 80 HIS A CA 1
ATOM 636 C C . HIS A 1 81 ? 16.930 33.690 30.127 1.00 31.03 80 HIS A C 1
ATOM 637 O O . HIS A 1 81 ? 17.926 34.326 29.800 1.00 31.83 80 HIS A O 1
ATOM 644 N N . GLU A 1 82 ? 15.715 34.126 29.841 1.00 30.01 81 GLU A N 1
ATOM 645 C CA . GLU A 1 82 ? 15.570 35.343 29.055 1.00 30.81 81 GLU A CA 1
ATOM 646 C C . GLU A 1 82 ? 16.002 36.567 29.876 1.00 32.41 81 GLU A C 1
ATOM 647 O O . GLU A 1 82 ? 16.885 37.321 29.503 1.00 32.16 81 GLU A O 1
ATOM 653 N N . ARG A 1 83 ? 15.355 36.681 31.013 1.00 34.28 82 ARG A N 1
ATOM 654 C CA . ARG A 1 83 ? 15.654 37.675 32.052 1.00 36.17 82 ARG A CA 1
ATOM 655 C C . ARG A 1 83 ? 15.168 37.170 33.391 1.00 34.99 82 ARG A C 1
ATOM 656 O O . ARG A 1 83 ? 14.166 36.449 33.454 1.00 34.24 82 ARG A O 1
ATOM 664 N N . PRO A 1 84 ? 15.813 37.623 34.477 1.00 33.75 83 PRO A N 1
ATOM 665 C CA . PRO A 1 84 ? 15.245 37.187 35.727 1.00 33.84 83 PRO A CA 1
ATOM 666 C C . PRO A 1 84 ? 13.859 37.784 35.946 1.00 32.74 83 PRO A C 1
ATOM 667 O O . PRO A 1 84 ? 13.540 38.877 35.432 1.00 30.62 83 PRO A O 1
ATOM 671 N N . ASN A 1 85 ? 13.065 36.978 36.643 1.00 33.63 84 ASN A N 1
ATOM 672 C CA . ASN A 1 85 ? 11.679 37.243 37.100 1.00 34.68 84 ASN A CA 1
ATOM 673 C C . ASN A 1 85 ? 10.572 37.298 36.045 1.00 34.24 84 ASN A C 1
ATOM 674 O O . ASN A 1 85 ? 9.413 37.442 36.373 1.00 33.01 84 ASN A O 1
ATOM 679 N N . LYS A 1 86 ? 10.948 37.191 34.783 1.00 33.40 85 LYS A N 1
ATOM 680 C CA . LYS A 1 86 ? 9.979 37.295 33.696 1.00 31.06 85 LYS A CA 1
ATOM 681 C C . LYS A 1 86 ? 8.929 36.193 33.811 1.00 30.84 85 LYS A C 1
ATOM 682 O O . LYS A 1 86 ? 7.713 36.472 33.674 1.00 28.79 85 LYS A O 1
ATOM 688 N N . SER A 1 87 ? 9.367 34.973 34.132 1.00 30.88 86 SER A N 1
ATOM 689 C CA . SER A 1 87 ? 8.402 33.877 34.250 1.00 31.94 86 SER A CA 1
ATOM 690 C C . SER A 1 87 ? 7.401 34.144 35.399 1.00 32.49 86 SER A C 1
ATOM 691 O O . SER A 1 87 ? 6.238 33.807 35.313 1.00 31.34 86 SER A O 1
ATOM 694 N N . THR A 1 88 ? 7.869 34.803 36.442 1.00 31.33 87 THR A N 1
ATOM 695 C CA . THR A 1 88 ? 7.030 35.071 37.609 1.00 33.15 87 THR A CA 1
ATOM 696 C C . THR A 1 88 ? 5.859 35.958 37.282 1.00 32.93 87 THR A C 1
ATOM 697 O O . THR A 1 88 ? 4.733 35.676 37.632 1.00 32.23 87 THR A O 1
ATOM 701 N N . TYR A 1 89 ? 6.170 37.019 36.557 1.00 32.71 88 TYR A N 1
ATOM 702 C CA . TYR A 1 89 ? 5.157 37.960 36.069 1.00 33.65 88 TYR A CA 1
ATOM 703 C C . TYR A 1 89 ? 4.208 37.324 35.109 1.00 32.09 88 TYR A C 1
ATOM 704 O O . TYR A 1 89 ? 3.003 37.412 35.266 1.00 31.63 88 TYR A O 1
ATOM 713 N N . LEU A 1 90 ? 4.760 36.666 34.099 1.00 30.59 89 LEU A N 1
ATOM 714 C CA . LEU A 1 90 ? 3.933 36.145 32.987 1.00 29.05 89 LEU A CA 1
ATOM 715 C C . LEU A 1 90 ? 2.992 34.991 33.411 1.00 30.73 89 LEU A C 1
ATOM 716 O O . LEU A 1 90 ? 1.942 34.763 32.820 1.00 31.83 89 LEU A O 1
ATOM 721 N N . GLU A 1 91 ? 3.371 34.298 34.471 1.00 31.55 90 GLU A N 1
ATOM 722 C CA . GLU A 1 91 ? 2.586 33.173 34.988 1.00 33.32 90 GLU A CA 1
ATOM 723 C C . GLU A 1 91 ? 1.224 33.626 35.515 1.00 34.84 90 GLU A C 1
ATOM 724 O O . GLU A 1 91 ? 0.319 32.823 35.733 1.00 34.24 90 GLU A O 1
ATOM 730 N N . ARG A 1 92 ? 1.098 34.924 35.713 1.00 35.72 91 ARG A N 1
ATOM 731 C CA . ARG A 1 92 ? -0.120 35.518 36.249 1.00 36.49 91 ARG A CA 1
ATOM 732 C C . ARG A 1 92 ? -1.031 36.054 35.173 1.00 33.57 91 ARG A C 1
ATOM 733 O O . ARG A 1 92 ? -2.043 36.665 35.461 1.00 30.47 91 ARG A O 1
ATOM 741 N N . ILE A 1 93 ? -0.636 35.861 33.932 1.00 32.26 92 ILE A N 1
ATOM 742 C CA . ILE A 1 93 ? -1.333 36.484 32.801 1.00 30.99 92 ILE A CA 1
ATOM 743 C C . ILE A 1 93 ? -2.317 35.532 32.147 1.00 30.57 92 ILE A C 1
ATOM 744 O O . ILE A 1 93 ? -1.995 34.399 31.769 1.00 29.12 92 ILE A O 1
ATOM 749 N N . GLU A 1 94 ? -3.537 36.032 32.032 1.00 30.52 93 GLU A N 1
ATOM 750 C CA . GLU A 1 94 ? -4.626 35.369 31.317 1.00 32.90 93 GLU A CA 1
ATOM 751 C C . GLU A 1 94 ? -4.458 35.289 29.814 1.00 32.54 93 GLU A C 1
ATOM 752 O O . GLU A 1 94 ? -4.065 36.227 29.158 1.00 32.21 93 GLU A O 1
ATOM 758 N N . GLY A 1 95 ? -4.738 34.113 29.282 1.00 32.22 94 GLY A N 1
ATOM 759 C CA . GLY A 1 95 ? -4.797 33.966 27.833 1.00 31.67 94 GLY A CA 1
ATOM 760 C C . GLY A 1 95 ? -3.604 33.307 27.204 1.00 30.40 94 GLY A C 1
ATOM 761 O O . GLY A 1 95 ? -3.690 32.840 26.079 1.00 31.05 94 GLY A O 1
ATOM 762 N N . LEU A 1 96 ? -2.497 33.239 27.950 1.00 29.85 95 LEU A N 1
ATOM 763 C CA . LEU A 1 96 ? -1.270 32.593 27.459 1.00 27.67 95 LEU A CA 1
ATOM 764 C C . LEU A 1 96 ? -1.463 31.100 27.226 1.00 28.27 95 LEU A C 1
ATOM 765 O O . LEU A 1 96 ? -1.160 30.595 26.159 1.00 29.34 95 LEU A O 1
ATOM 770 N N . SER A 1 97 ? -2.016 30.395 28.204 1.00 29.58 96 SER A N 1
ATOM 771 C CA . SER A 1 97 ? -2.200 28.939 28.086 1.00 30.29 96 SER A CA 1
ATOM 772 C C . SER A 1 97 ? -3.129 28.516 26.956 1.00 30.54 96 SER A C 1
ATOM 773 O O . SER A 1 97 ? -2.925 27.463 26.286 1.00 30.46 96 SER A O 1
ATOM 776 N N A LYS A 1 98 ? -4.168 29.311 26.744 0.50 30.73 97 LYS A N 1
ATOM 777 N N B LYS A 1 98 ? -4.166 29.326 26.770 0.50 30.73 97 LYS A N 1
ATOM 778 C CA A LYS A 1 98 ? -5.121 29.036 25.666 0.50 30.06 97 LYS A CA 1
ATOM 779 C CA B LYS A 1 98 ? -5.145 29.139 25.694 0.50 30.07 97 LYS A CA 1
ATOM 780 C C A LYS A 1 98 ? -4.407 29.156 24.319 0.50 29.19 97 LYS A C 1
ATOM 781 C C B LYS A 1 98 ? -4.413 29.168 24.349 0.50 29.23 97 LYS A C 1
ATOM 782 O O A LYS A 1 98 ? -4.620 28.367 23.413 0.50 28.06 97 LYS A O 1
ATOM 783 O O B LYS A 1 98 ? -4.624 28.341 23.477 0.50 28.16 97 LYS A O 1
ATOM 794 N N . SER A 1 99 ? -3.527 30.137 24.220 1.00 28.69 98 SER A N 1
ATOM 795 C CA . SER A 1 99 ? -2.695 30.309 23.006 1.00 30.17 98 SER A CA 1
ATOM 796 C C . SER A 1 99 ? -1.728 29.119 22.826 1.00 30.29 98 SER A C 1
ATOM 797 O O . SER A 1 99 ? -1.565 28.572 21.743 1.00 30.71 98 SER A O 1
ATOM 800 N N . TYR A 1 100 ? -1.117 28.693 23.925 1.00 30.68 99 TYR A N 1
ATOM 801 C CA . TYR A 1 100 ? -0.113 27.647 23.830 1.00 29.96 99 TYR A CA 1
ATOM 802 C C . TYR A 1 100 ? -0.793 26.402 23.281 1.00 29.87 99 TYR A C 1
ATOM 803 O O . TYR A 1 100 ? -0.236 25.654 22.467 1.00 29.78 99 TYR A O 1
ATOM 812 N N . LEU A 1 101 ? -2.030 26.208 23.735 1.00 30.95 100 LEU A N 1
ATOM 813 C CA . LEU A 1 101 ? -2.775 24.935 23.504 1.00 30.03 100 LEU A CA 1
ATOM 814 C C . LEU A 1 101 ? -3.175 24.873 22.057 1.00 30.54 100 LEU A C 1
ATOM 815 O O . LEU A 1 101 ? -3.110 23.832 21.418 1.00 29.80 100 LEU A O 1
ATOM 820 N N . LYS A 1 102 ? -3.511 26.049 21.541 1.00 30.33 101 LYS A N 1
ATOM 821 C CA . LYS A 1 102 ? -3.857 26.237 20.140 1.00 30.64 101 LYS A CA 1
ATOM 822 C C . LYS A 1 102 ? -2.636 26.031 19.262 1.00 29.40 101 LYS A C 1
ATOM 823 O O . LYS A 1 102 ? -2.659 25.310 18.246 1.00 28.31 101 LYS A O 1
ATOM 827 N N . LEU A 1 103 ? -1.563 26.669 19.686 1.00 30.06 102 LEU A N 1
ATOM 828 C CA . LEU A 1 103 ? -0.298 26.634 18.929 1.00 30.53 102 LEU A CA 1
ATOM 829 C C . LEU A 1 103 ? 0.169 25.199 18.819 1.00 31.21 102 LEU A C 1
ATOM 830 O O . LEU A 1 103 ? 0.768 24.822 17.803 1.00 31.54 102 LEU A O 1
ATOM 835 N N . HIS A 1 104 ? -0.150 24.381 19.828 1.00 29.85 103 HIS A N 1
ATOM 836 C CA . HIS A 1 104 ? 0.301 22.979 19.823 1.00 30.05 103 HIS A CA 1
ATOM 837 C C . HIS A 1 104 ? -0.749 21.989 19.330 1.00 31.02 103 HIS A C 1
ATOM 838 O O . HIS A 1 104 ? -0.525 20.787 19.315 1.00 32.82 103 HIS A O 1
ATOM 845 N N . GLN A 1 105 ? -1.880 22.543 18.920 1.00 30.81 104 GLN A N 1
ATOM 846 C CA . GLN A 1 105 ? -3.015 21.804 18.361 1.00 32.79 104 GLN A CA 1
ATOM 847 C C . GLN A 1 105 ? -3.356 20.587 19.192 1.00 30.73 104 GLN A C 1
ATOM 848 O O . GLN A 1 105 ? -3.479 19.471 18.704 1.00 28.81 104 GLN A O 1
ATOM 854 N N . VAL A 1 106 ? -3.436 20.834 20.470 1.00 28.82 105 VAL A N 1
ATOM 855 C CA . VAL A 1 106 ? -3.825 19.809 21.446 1.00 28.00 105 VAL A CA 1
ATOM 856 C C . VAL A 1 106 ? -5.252 19.429 21.179 1.00 28.55 105 VAL A C 1
ATOM 857 O O . VAL A 1 106 ? -6.116 20.295 20.918 1.00 28.63 105 VAL A O 1
ATOM 861 N N . THR A 1 107 ? -5.505 18.117 21.209 1.00 28.57 106 THR A N 1
ATOM 862 C CA . THR A 1 107 ? -6.797 17.575 20.841 1.00 27.37 106 THR A CA 1
ATOM 863 C C . THR A 1 107 ? -7.344 16.636 21.899 1.00 27.44 106 THR A C 1
ATOM 864 O O . THR A 1 107 ? -6.651 16.259 22.840 1.00 26.90 106 THR A O 1
ATOM 868 N N . ASN A 1 108 ? -8.568 16.180 21.658 1.00 27.82 107 ASN A N 1
ATOM 869 C CA . ASN A 1 108 ? -9.282 15.357 22.633 1.00 27.91 107 ASN A CA 1
ATOM 870 C C . ASN A 1 108 ? -8.710 13.940 22.723 1.00 28.89 107 ASN A C 1
ATOM 871 O O . ASN A 1 108 ? -9.151 13.149 23.550 1.00 27.44 107 ASN A O 1
ATOM 876 N N . LYS A 1 109 ? -7.681 13.650 21.924 1.00 29.68 108 LYS A N 1
ATOM 877 C CA . LYS A 1 109 ? -7.068 12.312 21.934 1.00 30.09 108 LYS A CA 1
ATOM 878 C C . LYS A 1 109 ? -5.841 12.302 22.830 1.00 30.81 108 LYS A C 1
ATOM 879 O O . LYS A 1 109 ? -5.239 11.270 23.107 1.00 32.85 108 LYS A O 1
ATOM 885 N N . ASP A 1 110 ? -5.461 13.476 23.287 1.00 30.76 109 ASP A N 1
ATOM 886 C CA . ASP A 1 110 ? -4.188 13.626 23.975 1.00 29.72 109 ASP A CA 1
ATOM 887 C C . ASP A 1 110 ? -4.307 13.631 25.477 1.00 29.11 109 ASP A C 1
ATOM 888 O O . ASP A 1 110 ? -5.385 13.612 26.024 1.00 28.28 109 ASP A O 1
ATOM 893 N N . VAL A 1 111 ? -3.146 13.584 26.108 1.00 28.02 110 VAL A N 1
ATOM 894 C CA . VAL A 1 111 ? -2.964 13.858 27.523 1.00 28.35 110 VAL A CA 1
ATOM 895 C C . VAL A 1 111 ? -1.954 14.967 27.733 1.00 29.29 110 VAL A C 1
ATOM 896 O O . VAL A 1 111 ? -0.979 15.057 27.035 1.00 30.91 110 VAL A O 1
ATOM 900 N N . ILE A 1 112 ? -2.165 15.746 28.767 1.00 29.40 111 ILE A N 1
ATOM 901 C CA . ILE A 1 112 ? -1.252 16.771 29.166 1.00 29.24 111 ILE A CA 1
ATOM 902 C C . ILE A 1 112 ? -0.955 16.659 30.673 1.00 30.13 111 ILE A C 1
ATOM 903 O O . ILE A 1 112 ? -1.830 16.351 31.512 1.00 30.65 111 ILE A O 1
ATOM 916 N N . ILE A 1 114 ? 0.621 18.940 33.596 1.00 29.01 113 ILE A N 1
ATOM 917 C CA . ILE A 1 114 ? 0.929 20.312 34.048 1.00 28.01 113 ILE A CA 1
ATOM 918 C C . ILE A 1 114 ? 1.586 20.229 35.417 1.00 28.46 113 ILE A C 1
ATOM 919 O O . ILE A 1 114 ? 1.060 19.577 36.337 1.00 29.20 113 ILE A O 1
ATOM 924 N N . ILE A 1 115 ? 2.780 20.828 35.504 1.00 28.06 114 ILE A N 1
ATOM 925 C CA . ILE A 1 115 ? 3.596 20.804 36.731 1.00 27.72 114 ILE A CA 1
ATOM 926 C C . ILE A 1 115 ? 3.624 22.217 37.327 1.00 29.43 114 ILE A C 1
ATOM 927 O O . ILE A 1 115 ? 3.929 23.188 36.641 1.00 31.43 114 ILE A O 1
ATOM 932 N N . SER A 1 116 ? 3.161 22.312 38.557 1.00 30.88 115 SER A N 1
ATOM 933 C CA . SER A 1 116 ? 3.180 23.557 39.337 1.00 31.84 115 SER A CA 1
ATOM 934 C C . SER A 1 116 ? 3.154 23.219 40.813 1.00 33.11 115 SER A C 1
ATOM 935 O O . SER A 1 116 ? 2.288 22.512 41.277 1.00 33.08 115 SER A O 1
ATOM 938 N N A ASN A 1 117 ? 4.131 23.742 41.542 0.50 33.30 116 ASN A N 1
ATOM 939 N N B ASN A 1 117 ? 4.121 23.736 41.554 0.50 33.59 116 ASN A N 1
ATOM 940 C CA A ASN A 1 117 ? 4.245 23.451 42.965 0.50 33.70 116 ASN A CA 1
ATOM 941 C CA B ASN A 1 117 ? 4.206 23.392 42.964 0.50 34.22 116 ASN A CA 1
ATOM 942 C C A ASN A 1 117 ? 3.043 23.907 43.727 0.50 34.02 116 ASN A C 1
ATOM 943 C C B ASN A 1 117 ? 3.068 23.924 43.783 0.50 34.30 116 ASN A C 1
ATOM 944 O O A ASN A 1 117 ? 2.423 23.141 44.459 0.50 34.87 116 ASN A O 1
ATOM 945 O O B ASN A 1 117 ? 2.515 23.221 44.622 0.50 35.12 116 ASN A O 1
ATOM 954 N N . SER A 1 118 ? 2.728 25.172 43.529 1.00 33.24 117 SER A N 1
ATOM 955 C CA . SER A 1 118 ? 1.656 25.822 44.268 1.00 34.56 117 SER A CA 1
ATOM 956 C C . SER A 1 118 ? 0.318 25.599 43.580 1.00 34.17 117 SER A C 1
ATOM 957 O O . SER A 1 118 ? -0.710 25.503 44.235 1.00 35.45 117 SER A O 1
ATOM 960 N N . GLY A 1 119 ? 0.359 25.497 42.263 1.00 33.92 118 GLY A N 1
ATOM 961 C CA . GLY A 1 119 ? -0.841 25.302 41.444 1.00 33.49 118 GLY A CA 1
ATOM 962 C C . GLY A 1 119 ? -1.895 26.370 41.604 1.00 33.26 118 GLY A C 1
ATOM 963 O O . GLY A 1 119 ? -3.090 26.124 41.429 1.00 32.83 118 GLY A O 1
ATOM 964 N N . ARG A 1 120 ? -1.454 27.580 41.908 1.00 32.25 119 ARG A N 1
ATOM 965 C CA . ARG A 1 120 ? -2.380 28.617 42.280 1.00 32.20 119 ARG A CA 1
ATOM 966 C C . ARG A 1 120 ? -2.500 29.731 41.255 1.00 32.07 119 ARG A C 1
ATOM 967 O O . ARG A 1 120 ? -3.403 30.569 41.341 1.00 31.87 119 ARG A O 1
ATOM 975 N N . ASN A 1 121 ? -1.556 29.790 40.327 1.00 30.87 120 ASN A N 1
ATOM 976 C CA . ASN A 1 121 ? -1.507 30.906 39.351 1.00 31.68 120 ASN A CA 1
ATOM 977 C C . ASN A 1 121 ? -2.265 30.627 38.046 1.00 30.89 120 ASN A C 1
ATOM 978 O O . ASN A 1 121 ? -2.674 29.515 37.780 1.00 30.21 120 ASN A O 1
ATOM 983 N N . THR A 1 122 ? -2.486 31.687 37.283 1.00 30.53 121 THR A N 1
ATOM 984 C CA . THR A 1 122 ? -3.440 31.649 36.168 1.00 30.29 121 THR A CA 1
ATOM 985 C C . THR A 1 122 ? -2.992 30.684 35.075 1.00 29.84 121 THR A C 1
ATOM 986 O O . THR A 1 122 ? -3.772 29.910 34.555 1.00 29.94 121 THR A O 1
ATOM 990 N N . VAL A 1 123 ? -1.712 30.732 34.753 1.00 27.90 122 VAL A N 1
ATOM 991 C CA . VAL A 1 123 ? -1.215 29.944 33.632 1.00 28.95 122 VAL A CA 1
ATOM 992 C C . VAL A 1 123 ? -1.508 28.475 33.804 1.00 28.32 122 VAL A C 1
ATOM 993 O O . VAL A 1 123 ? -2.170 27.891 32.932 1.00 29.94 122 VAL A O 1
ATOM 997 N N . PRO A 1 124 ? -1.022 27.851 34.899 1.00 28.53 123 PRO A N 1
ATOM 998 C CA . PRO A 1 124 ? -1.248 26.397 34.994 1.00 27.90 123 PRO A CA 1
ATOM 999 C C . PRO A 1 124 ? -2.721 26.021 35.187 1.00 28.14 123 PRO A C 1
ATOM 1000 O O . PRO A 1 124 ? -3.156 25.018 34.687 1.00 30.11 123 PRO A O 1
ATOM 1004 N N . VAL A 1 125 ? -3.489 26.876 35.854 1.00 28.35 124 VAL A N 1
ATOM 1005 C CA . VAL A 1 125 ? -4.898 26.604 36.115 1.00 26.81 124 VAL A CA 1
ATOM 1006 C C . VAL A 1 125 ? -5.710 26.772 34.857 1.00 26.85 124 VAL A C 1
ATOM 1007 O O . VAL A 1 125 ? -6.545 25.952 34.537 1.00 27.34 124 VAL A O 1
ATOM 1011 N N . GLU A 1 126 ? -5.435 27.827 34.117 1.00 26.81 125 GLU A N 1
ATOM 1012 C CA . GLU A 1 126 ? -6.115 28.040 32.845 1.00 28.58 125 GLU A CA 1
ATOM 1013 C C . GLU A 1 126 ? -5.788 26.894 31.885 1.00 29.64 125 GLU A C 1
ATOM 1014 O O . GLU A 1 126 ? -6.644 26.369 31.172 1.00 28.17 125 GLU A O 1
ATOM 1028 N N . ALA A 1 128 ? -5.113 23.802 32.600 1.00 29.55 127 ALA A N 1
ATOM 1029 C CA . ALA A 1 128 ? -5.817 22.608 33.048 1.00 28.59 127 ALA A CA 1
ATOM 1030 C C . ALA A 1 128 ? -7.270 22.676 32.614 1.00 27.38 127 ALA A C 1
ATOM 1031 O O . ALA A 1 128 ? -7.834 21.702 32.170 1.00 25.86 127 ALA A O 1
ATOM 1033 N N . ILE A 1 129 ? -7.852 23.846 32.761 1.00 29.54 128 ILE A N 1
ATOM 1034 C CA . ILE A 1 129 ? -9.298 24.061 32.465 1.00 28.77 128 ILE A CA 1
ATOM 1035 C C . ILE A 1 129 ? -9.534 23.836 30.961 1.00 29.62 128 ILE A C 1
ATOM 1036 O O . ILE A 1 129 ? -10.381 23.037 30.531 1.00 28.67 128 ILE A O 1
ATOM 1041 N N . GLU A 1 130 ? -8.701 24.495 30.170 1.00 29.96 129 GLU A N 1
ATOM 1042 C CA . GLU A 1 130 ? -8.842 24.508 28.696 1.00 31.03 129 GLU A CA 1
ATOM 1043 C C . GLU A 1 130 ? -8.553 23.107 28.109 1.00 31.09 129 GLU A C 1
ATOM 1044 O O . GLU A 1 130 ? -9.237 22.631 27.200 1.00 30.50 129 GLU A O 1
ATOM 1050 N N . SER A 1 131 ? -7.590 22.420 28.717 1.00 30.63 130 SER A N 1
ATOM 1051 C CA . SER A 1 131 ? -7.182 21.095 28.252 1.00 30.55 130 SER A CA 1
ATOM 1052 C C . SER A 1 131 ? -8.355 20.126 28.423 1.00 30.40 130 SER A C 1
ATOM 1053 O O . SER A 1 131 ? -8.687 19.401 27.508 1.00 31.08 130 SER A O 1
ATOM 1056 N N . ARG A 1 132 ? -9.007 20.138 29.573 1.00 29.72 131 ARG A N 1
ATOM 1057 C CA . ARG A 1 132 ? -10.253 19.316 29.728 1.00 31.16 131 ARG A CA 1
ATOM 1058 C C . ARG A 1 132 ? -11.407 19.759 28.821 1.00 27.93 131 ARG A C 1
ATOM 1059 O O . ARG A 1 132 ? -12.138 18.937 28.267 1.00 25.58 131 ARG A O 1
ATOM 1067 N N . ASN A 1 133 ? -11.544 21.060 28.659 1.00 24.59 132 ASN A N 1
ATOM 1068 C CA . ASN A 1 133 ? -12.576 21.620 27.760 1.00 24.30 132 ASN A CA 1
ATOM 1069 C C . ASN A 1 133 ? -12.412 21.095 26.326 1.00 25.49 132 ASN A C 1
ATOM 1070 O O . ASN A 1 133 ? -13.357 20.809 25.642 1.00 24.99 132 ASN A O 1
ATOM 1075 N N . ILE A 1 134 ? -11.171 20.933 25.908 1.00 28.63 133 ILE A N 1
ATOM 1076 C CA . ILE A 1 134 ? -10.850 20.412 24.570 1.00 28.02 133 ILE A CA 1
ATOM 1077 C C . ILE A 1 134 ? -11.198 18.948 24.536 1.00 26.92 133 ILE A C 1
ATOM 1078 O O . ILE A 1 134 ? -11.687 18.417 23.567 1.00 24.41 133 ILE A O 1
ATOM 1083 N N . GLY A 1 135 ? -10.958 18.303 25.644 1.00 28.10 134 GLY A N 1
ATOM 1084 C CA . GLY A 1 135 ? -11.262 16.886 25.766 1.00 28.63 134 GLY A CA 1
ATOM 1085 C C . GLY A 1 135 ? -10.079 16.024 26.124 1.00 29.14 134 GLY A C 1
ATOM 1086 O O . GLY A 1 135 ? -10.172 14.796 26.169 1.00 27.85 134 GLY A O 1
ATOM 1087 N N . ALA A 1 136 ? -8.952 16.676 26.352 1.00 30.81 135 ALA A N 1
ATOM 1088 C CA . ALA A 1 136 ? -7.718 15.987 26.805 1.00 31.26 135 ALA A CA 1
ATOM 1089 C C . ALA A 1 136 ? -7.845 15.528 28.240 1.00 31.17 135 ALA A C 1
ATOM 1090 O O . ALA A 1 136 ? -8.600 16.099 29.022 1.00 30.04 135 ALA A O 1
ATOM 1092 N N . LYS A 1 137 ? -7.110 14.469 28.560 1.00 31.40 136 LYS A N 1
ATOM 1093 C CA . LYS A 1 137 ? -6.844 14.046 29.962 1.00 32.43 136 LYS A CA 1
ATOM 1094 C C . LYS A 1 137 ? -5.746 14.921 30.593 1.00 30.49 136 LYS A C 1
ATOM 1095 O O . LYS A 1 137 ? -4.818 15.343 29.917 1.00 30.98 136 LYS A O 1
ATOM 1101 N N . VAL A 1 138 ? -5.911 15.237 31.870 1.00 29.85 137 VAL A N 1
ATOM 1102 C CA . VAL A 1 138 ? -4.976 16.119 32.621 1.00 30.03 137 VAL A CA 1
ATOM 1103 C C . VAL A 1 138 ? -4.360 15.407 33.831 1.00 30.18 137 VAL A C 1
ATOM 1104 O O . VAL A 1 138 ? -5.040 14.761 34.656 1.00 29.68 137 VAL A O 1
ATOM 1108 N N . ILE A 1 139 ? -3.026 15.436 33.826 1.00 29.65 138 ILE A N 1
ATOM 1109 C CA . ILE A 1 139 ? -2.202 15.054 34.953 1.00 27.89 138 ILE A CA 1
ATOM 1110 C C . ILE A 1 139 ? -1.581 16.290 35.513 1.00 28.60 138 ILE A C 1
ATOM 1111 O O . ILE A 1 139 ? -1.061 17.107 34.783 1.00 28.46 138 ILE A O 1
ATOM 1116 N N . ALA A 1 140 ? -1.701 16.433 36.821 1.00 28.97 139 ALA A N 1
ATOM 1117 C CA . ALA A 1 140 ? -1.110 17.530 37.589 1.00 28.79 139 ALA A CA 1
ATOM 1118 C C . ALA A 1 140 ? 0.015 16.950 38.446 1.00 30.13 139 ALA A C 1
ATOM 1119 O O . ALA A 1 140 ? -0.171 15.904 39.128 1.00 29.64 139 ALA A O 1
ATOM 1129 N N . THR A 1 142 ? 2.232 18.464 41.498 1.00 30.63 141 THR A N 1
ATOM 1130 C CA . THR A 1 142 ? 2.128 19.610 42.396 1.00 30.53 141 THR A CA 1
ATOM 1131 C C . THR A 1 142 ? 2.658 19.218 43.785 1.00 31.83 141 THR A C 1
ATOM 1132 O O . THR A 1 142 ? 2.901 18.052 44.053 1.00 32.92 141 THR A O 1
ATOM 1136 N N . SER A 1 143 ? 2.813 20.198 44.664 1.00 33.28 142 SER A N 1
ATOM 1137 C CA . SER A 1 143 ? 3.034 19.910 46.063 1.00 33.44 142 SER A CA 1
ATOM 1138 C C . SER A 1 143 ? 1.693 20.047 46.765 1.00 33.50 142 SER A C 1
ATOM 1139 O O . SER A 1 143 ? 1.180 21.137 46.900 1.00 32.43 142 SER A O 1
ATOM 1150 N N . LYS A 1 145 ? 0.933 19.748 49.701 1.00 38.16 144 LYS A N 1
ATOM 1151 C CA . LYS A 1 145 ? 1.083 20.496 50.953 1.00 39.97 144 LYS A CA 1
ATOM 1152 C C . LYS A 1 145 ? 1.007 22.003 50.732 1.00 39.83 144 LYS A C 1
ATOM 1153 O O . LYS A 1 145 ? 0.408 22.732 51.503 1.00 41.27 144 LYS A O 1
ATOM 1159 N N . HIS A 1 146 ? 1.648 22.456 49.675 1.00 40.91 145 HIS A N 1
ATOM 1160 C CA . HIS A 1 146 ? 1.773 23.888 49.401 1.00 40.97 145 HIS A CA 1
ATOM 1161 C C . HIS A 1 146 ? 0.466 24.337 48.815 1.00 40.47 145 HIS A C 1
ATOM 1162 O O . HIS A 1 146 ? -0.081 25.380 49.175 1.00 40.31 145 HIS A O 1
ATOM 1169 N N . SER A 1 147 ? -0.046 23.517 47.906 1.00 39.68 146 SER A N 1
ATOM 1170 C CA . SER A 1 147 ? -1.208 23.917 47.118 1.00 38.89 146 SER A CA 1
ATOM 1171 C C . SER A 1 147 ? -2.441 24.057 48.001 1.00 40.04 146 SER A C 1
ATOM 1172 O O . SER A 1 147 ? -3.260 24.939 47.785 1.00 38.53 146 SER A O 1
ATOM 1175 N N . GLN A 1 148 ? -2.545 23.187 48.995 1.00 41.64 147 GLN A N 1
ATOM 1176 C CA . GLN A 1 148 ? -3.719 23.160 49.872 1.00 44.18 147 GLN A CA 1
ATOM 1177 C C . GLN A 1 148 ? -3.695 24.285 50.898 1.00 44.39 147 GLN A C 1
ATOM 1178 O O . GLN A 1 148 ? -4.729 24.727 51.348 1.00 44.79 147 GLN A O 1
ATOM 1184 N N . LYS A 1 149 ? -2.502 24.779 51.200 1.00 45.55 148 LYS A N 1
ATOM 1185 C CA . LYS A 1 149 ? -2.309 25.858 52.198 1.00 46.48 148 LYS A CA 1
ATOM 1186 C C . LYS A 1 149 ? -2.574 27.266 51.605 1.00 47.27 148 LYS A C 1
ATOM 1187 O O . LYS A 1 149 ? -2.934 28.204 52.320 1.00 48.13 148 LYS A O 1
ATOM 1190 N N . VAL A 1 150 ? -2.378 27.403 50.299 1.00 46.38 149 VAL A N 1
ATOM 1191 C CA . VAL A 1 150 ? -2.474 28.711 49.638 1.00 45.27 149 VAL A CA 1
ATOM 1192 C C . VAL A 1 150 ? -3.817 28.862 48.969 1.00 44.09 149 VAL A C 1
ATOM 1193 O O . VAL A 1 150 ? -4.498 27.883 48.659 1.00 45.40 149 VAL A O 1
ATOM 1197 N N . THR A 1 151 ? -4.215 30.109 48.805 1.00 42.29 150 THR A N 1
ATOM 1198 C CA . THR A 1 151 ? -5.417 30.438 48.048 1.00 41.48 150 THR A CA 1
ATOM 1199 C C . THR A 1 151 ? -5.073 30.571 46.572 1.00 39.55 150 THR A C 1
ATOM 1200 O O . THR A 1 151 ? -3.944 30.916 46.205 1.00 38.69 150 THR A O 1
ATOM 1204 N N . SER A 1 152 ? -6.063 30.267 45.738 1.00 37.36 151 SER A N 1
ATOM 1205 C CA . SER A 1 152 ? -5.897 30.347 44.284 1.00 36.27 151 SER A CA 1
ATOM 1206 C C . SER A 1 152 ? -5.928 31.808 43.891 1.00 35.14 151 SER A C 1
ATOM 1207 O O . SER A 1 152 ? -6.615 32.602 44.505 1.00 34.18 151 SER A O 1
ATOM 1210 N N . ARG A 1 153 ? -5.131 32.141 42.885 1.00 34.76 152 ARG A N 1
ATOM 1211 C CA . ARG A 1 153 ? -5.155 33.473 42.295 1.00 34.83 152 ARG A CA 1
ATOM 1212 C C . ARG A 1 153 ? -5.956 33.494 41.011 1.00 34.28 152 ARG A C 1
ATOM 1213 O O . ARG A 1 153 ? -6.202 34.533 40.446 1.00 34.78 152 ARG A O 1
ATOM 1221 N N . HIS A 1 154 ? -6.423 32.329 40.600 1.00 33.92 153 HIS A N 1
ATOM 1222 C CA . HIS A 1 154 ? -7.212 32.231 39.394 1.00 32.47 153 HIS A CA 1
ATOM 1223 C C . HIS A 1 154 ? -8.668 32.598 39.645 1.00 32.76 153 HIS A C 1
ATOM 1224 O O . HIS A 1 154 ? -9.201 32.401 40.726 1.00 32.05 153 HIS A O 1
ATOM 1231 N N . LYS A 1 155 ? -9.294 33.180 38.632 1.00 32.98 154 LYS A N 1
ATOM 1232 C CA . LYS A 1 155 ? -10.655 33.738 38.766 1.00 33.75 154 LYS A CA 1
ATOM 1233 C C . LYS A 1 155 ? -11.719 32.718 39.142 1.00 32.81 154 LYS A C 1
ATOM 1234 O O . LYS A 1 155 ? -12.771 33.051 39.636 1.00 31.69 154 LYS A O 1
ATOM 1240 N N . SER A 1 156 ? -11.425 31.454 38.930 1.00 32.82 155 SER A N 1
ATOM 1241 C CA . SER A 1 156 ? -12.359 30.399 39.324 1.00 33.17 155 SER A CA 1
ATOM 1242 C C . SER A 1 156 ? -12.272 30.108 40.813 1.00 33.00 155 SER A C 1
ATOM 1243 O O . SER A 1 156 ? -13.071 29.375 41.352 1.00 34.06 155 SER A O 1
ATOM 1246 N N . GLY A 1 157 ? -11.284 30.692 41.469 1.00 32.85 156 GLY A N 1
ATOM 1247 C CA . GLY A 1 157 ? -10.997 30.418 42.884 1.00 31.83 156 GLY A CA 1
ATOM 1248 C C . GLY A 1 157 ? -10.553 28.999 43.179 1.00 32.86 156 GLY A C 1
ATOM 1249 O O . GLY A 1 157 ? -10.466 28.568 44.352 1.00 31.50 156 GLY A O 1
ATOM 1250 N N . LYS A 1 158 ? -10.264 28.253 42.120 1.00 32.21 157 LYS A N 1
ATOM 1251 C CA . LYS A 1 158 ? -9.696 26.919 42.292 1.00 31.87 157 LYS A CA 1
ATOM 1252 C C . LYS A 1 158 ? -8.270 26.771 41.774 1.00 31.96 157 LYS A C 1
ATOM 1253 O O . LYS A 1 158 ? -7.725 27.584 41.029 1.00 28.72 157 LYS A O 1
ATOM 1259 N N . LYS A 1 159 ? -7.711 25.643 42.173 1.00 31.90 158 LYS A N 1
ATOM 1260 C CA . LYS A 1 159 ? -6.298 25.349 42.007 1.00 31.24 158 LYS A CA 1
ATOM 1261 C C . LYS A 1 159 ? -6.096 24.170 41.081 1.00 30.52 158 LYS A C 1
ATOM 1262 O O . LYS A 1 159 ? -7.001 23.375 40.821 1.00 28.85 158 LYS A O 1
ATOM 1268 N N . LEU A 1 160 ? -4.861 24.058 40.643 1.00 29.22 159 LEU A N 1
ATOM 1269 C CA . LEU A 1 160 ? -4.495 23.146 39.579 1.00 28.91 159 LEU A CA 1
ATOM 1270 C C . LEU A 1 160 ? -4.991 21.720 39.869 1.00 29.06 159 LEU A C 1
ATOM 1271 O O . LEU A 1 160 ? -5.660 21.100 39.027 1.00 29.74 159 LEU A O 1
ATOM 1276 N N . TYR A 1 161 ? -4.695 21.206 41.051 1.00 29.95 160 TYR A N 1
ATOM 1277 C CA . TYR A 1 161 ? -5.056 19.797 41.355 1.00 30.76 160 TYR A CA 1
ATOM 1278 C C . TYR A 1 161 ? -6.573 19.537 41.278 1.00 31.64 160 TYR A C 1
ATOM 1279 O O . TYR A 1 161 ? -7.027 18.405 41.060 1.00 32.65 160 TYR A O 1
ATOM 1288 N N . GLU A 1 162 ? -7.354 20.591 41.494 1.00 31.17 161 GLU A N 1
ATOM 1289 C CA . GLU A 1 162 ? -8.802 20.463 41.513 1.00 30.41 161 GLU A CA 1
ATOM 1290 C C . GLU A 1 162 ? -9.324 20.225 40.091 1.00 31.59 161 GLU A C 1
ATOM 1291 O O . GLU A 1 162 ? -10.468 19.844 39.898 1.00 28.93 161 GLU A O 1
ATOM 1297 N N . TYR A 1 163 ? -8.449 20.409 39.101 1.00 30.93 162 TYR A N 1
ATOM 1298 C CA . TYR A 1 163 ? -8.884 20.378 37.714 1.00 30.83 162 TYR A CA 1
ATOM 1299 C C . TYR A 1 163 ? -8.289 19.218 36.922 1.00 30.69 162 TYR A C 1
ATOM 1300 O O . TYR A 1 163 ? -8.448 19.121 35.701 1.00 31.54 162 TYR A O 1
ATOM 1309 N N . ALA A 1 164 ? -7.610 18.341 37.630 1.00 30.03 163 ALA A N 1
ATOM 1310 C CA . ALA A 1 164 ? -6.855 17.264 36.997 1.00 30.20 163 ALA A CA 1
ATOM 1311 C C . ALA A 1 164 ? -7.586 15.958 37.118 1.00 30.51 163 ALA A C 1
ATOM 1312 O O . ALA A 1 164 ? -8.344 15.767 38.047 1.00 31.27 163 ALA A O 1
ATOM 1314 N N . ASP A 1 165 ? -7.318 15.049 36.189 1.00 30.52 164 ASP A N 1
ATOM 1315 C CA . ASP A 1 165 ? -7.805 13.659 36.269 1.00 31.93 164 ASP A CA 1
ATOM 1316 C C . ASP A 1 165 ? -7.001 12.815 37.250 1.00 32.20 164 ASP A C 1
ATOM 1317 O O . ASP A 1 165 ? -7.518 11.890 37.884 1.00 30.91 164 ASP A O 1
ATOM 1322 N N . VAL A 1 166 ? -5.709 13.128 37.345 1.00 32.15 165 VAL A N 1
ATOM 1323 C CA . VAL A 1 166 ? -4.813 12.453 38.272 1.00 31.33 165 VAL A CA 1
ATOM 1324 C C . VAL A 1 166 ? -3.843 13.464 38.849 1.00 30.02 165 VAL A C 1
ATOM 1325 O O . VAL A 1 166 ? -3.353 14.346 38.149 1.00 29.63 165 VAL A O 1
ATOM 1329 N N . VAL A 1 167 ? -3.569 13.335 40.127 1.00 29.38 166 VAL A N 1
ATOM 1330 C CA . VAL A 1 167 ? -2.558 14.205 40.787 1.00 30.65 166 VAL A CA 1
ATOM 1331 C C . VAL A 1 167 ? -1.333 13.442 41.267 1.00 31.30 166 VAL A C 1
ATOM 1332 O O . VAL A 1 167 ? -1.453 12.406 41.948 1.00 33.82 166 VAL A O 1
ATOM 1336 N N . LEU A 1 168 ? -0.160 13.949 40.890 1.00 32.32 167 LEU A N 1
ATOM 1337 C CA . LEU A 1 168 ? 1.119 13.470 41.436 1.00 32.50 167 LEU A CA 1
ATOM 1338 C C . LEU A 1 168 ? 1.653 14.466 42.466 1.00 32.47 167 LEU A C 1
ATOM 1339 O O . LEU A 1 168 ? 1.841 15.658 42.205 1.00 33.65 167 LEU A O 1
ATOM 1344 N N . ASP A 1 169 ? 1.811 13.966 43.678 1.00 32.62 168 ASP A N 1
ATOM 1345 C CA . ASP A 1 169 ? 2.320 14.790 44.790 1.00 32.81 168 ASP A CA 1
ATOM 1346 C C . ASP A 1 169 ? 3.856 14.652 44.895 1.00 31.95 168 ASP A C 1
ATOM 1347 O O . ASP A 1 169 ? 4.371 13.584 45.243 1.00 33.01 168 ASP A O 1
ATOM 1352 N N . ASN A 1 170 ? 4.566 15.726 44.560 1.00 31.83 169 ASN A N 1
ATOM 1353 C CA . ASN A 1 170 ? 6.050 15.762 44.697 1.00 32.76 169 ASN A CA 1
ATOM 1354 C C . ASN A 1 170 ? 6.555 15.788 46.157 1.00 32.49 169 ASN A C 1
ATOM 1355 O O . ASN A 1 170 ? 7.761 15.686 46.416 1.00 32.57 169 ASN A O 1
ATOM 1360 N N . GLY A 1 171 ? 5.618 15.913 47.095 1.00 31.66 170 GLY A N 1
ATOM 1361 C CA . GLY A 1 171 ? 5.937 15.859 48.520 1.00 31.29 170 GLY A CA 1
ATOM 1362 C C . GLY A 1 171 ? 6.688 17.066 49.070 1.00 33.00 170 GLY A C 1
ATOM 1363 O O . GLY A 1 171 ? 7.054 17.120 50.248 1.00 32.69 170 GLY A O 1
ATOM 1364 N N . ALA A 1 172 ? 6.930 18.050 48.225 1.00 33.19 171 ALA A N 1
ATOM 1365 C CA . ALA A 1 172 ? 7.687 19.234 48.663 1.00 34.03 171 ALA A CA 1
ATOM 1366 C C . ALA A 1 172 ? 6.980 20.037 49.771 1.00 35.53 171 ALA A C 1
ATOM 1367 O O . ALA A 1 172 ? 5.784 20.326 49.703 1.00 36.80 171 ALA A O 1
ATOM 1369 N N . PRO A 1 173 ? 7.728 20.418 50.818 1.00 37.33 172 PRO A N 1
ATOM 1370 C CA . PRO A 1 173 ? 7.149 21.341 51.788 1.00 37.26 172 PRO A CA 1
ATOM 1371 C C . PRO A 1 173 ? 6.818 22.713 51.231 1.00 37.45 172 PRO A C 1
ATOM 1372 O O . PRO A 1 173 ? 7.398 23.204 50.262 1.00 35.86 172 PRO A O 1
ATOM 1376 N N . VAL A 1 174 ? 5.834 23.314 51.862 1.00 38.50 173 VAL A N 1
ATOM 1377 C CA . VAL A 1 174 ? 5.423 24.671 51.514 1.00 38.88 173 VAL A CA 1
ATOM 1378 C C . VAL A 1 174 ? 6.651 25.554 51.366 1.00 38.32 173 VAL A C 1
ATOM 1379 O O . VAL A 1 174 ? 7.502 25.631 52.246 1.00 37.91 173 VAL A O 1
ATOM 1383 N N . GLY A 1 175 ? 6.735 26.200 50.220 1.00 37.11 174 GLY A N 1
ATOM 1384 C CA . GLY A 1 175 ? 7.858 27.069 49.900 1.00 38.08 174 GLY A CA 1
ATOM 1385 C C . GLY A 1 175 ? 9.023 26.385 49.162 1.00 36.47 174 GLY A C 1
ATOM 1386 O O . GLY A 1 175 ? 9.803 27.036 48.499 1.00 36.94 174 GLY A O 1
ATOM 1387 N N . ASP A 1 176 ? 9.128 25.077 49.285 1.00 35.61 175 ASP A N 1
ATOM 1388 C CA . ASP A 1 176 ? 10.085 24.311 48.477 1.00 36.33 175 ASP A CA 1
ATOM 1389 C C . ASP A 1 176 ? 11.560 24.671 48.825 1.00 37.47 175 ASP A C 1
ATOM 1390 O O . ASP A 1 176 ? 12.491 24.571 48.013 1.00 39.59 175 ASP A O 1
ATOM 1395 N N . ALA A 1 177 ? 11.752 25.155 50.032 1.00 36.98 176 ALA A N 1
ATOM 1396 C CA . ALA A 1 177 ? 13.097 25.323 50.586 1.00 36.16 176 ALA A CA 1
ATOM 1397 C C . ALA A 1 177 ? 13.066 25.136 52.095 1.00 35.66 176 ALA A C 1
ATOM 1398 O O . ALA A 1 177 ? 13.086 26.106 52.865 1.00 37.27 176 ALA A O 1
ATOM 1400 N N . GLY A 1 178 ? 13.084 23.874 52.501 1.00 33.55 177 GLY A N 1
ATOM 1401 C CA . GLY A 1 178 ? 12.682 23.489 53.853 1.00 32.28 177 GLY A CA 1
ATOM 1402 C C . GLY A 1 178 ? 13.808 23.026 54.739 1.00 32.05 177 GLY A C 1
ATOM 1403 O O . GLY A 1 178 ? 13.620 22.695 55.904 1.00 30.34 177 GLY A O 1
ATOM 1404 N N . PHE A 1 179 ? 14.993 22.999 54.169 1.00 32.57 178 PHE A N 1
ATOM 1405 C CA . PHE A 1 179 ? 16.189 22.580 54.902 1.00 32.45 178 PHE A CA 1
ATOM 1406 C C . PHE A 1 179 ? 16.974 23.732 55.487 1.00 33.19 178 PHE A C 1
ATOM 1407 O O . PHE A 1 179 ? 17.589 24.520 54.768 1.00 32.51 178 PHE A O 1
ATOM 1415 N N . GLN A 1 180 ? 16.995 23.767 56.814 1.00 33.56 179 GLN A N 1
ATOM 1416 C CA . GLN A 1 180 ? 17.643 24.849 57.571 1.00 33.90 179 GLN A CA 1
ATOM 1417 C C . GLN A 1 180 ? 19.154 24.725 57.619 1.00 34.01 179 GLN A C 1
ATOM 1418 O O . GLN A 1 180 ? 19.705 23.672 57.923 1.00 34.53 179 GLN A O 1
ATOM 1424 N N . ILE A 1 181 ? 19.829 25.831 57.346 1.00 33.63 180 ILE A N 1
ATOM 1425 C CA . ILE A 1 181 ? 21.288 25.836 57.380 1.00 34.37 180 ILE A CA 1
ATOM 1426 C C . ILE A 1 181 ? 21.750 25.966 58.830 1.00 35.97 180 ILE A C 1
ATOM 1427 O O . ILE A 1 181 ? 21.769 27.054 59.420 1.00 37.39 180 ILE A O 1
ATOM 1432 N N . ALA A 1 182 ? 22.104 24.809 59.381 1.00 37.34 181 ALA A N 1
ATOM 1433 C CA . ALA A 1 182 ? 22.317 24.609 60.808 1.00 38.16 181 ALA A CA 1
ATOM 1434 C C . ALA A 1 182 ? 22.668 25.875 61.510 1.00 39.44 181 ALA A C 1
ATOM 1435 O O . ALA A 1 182 ? 23.772 26.385 61.318 1.00 41.49 181 ALA A O 1
ATOM 1437 N N . ASN A 1 183 ? 21.759 26.351 62.352 1.00 39.50 182 ASN A N 1
ATOM 1438 C CA . ASN A 1 183 ? 22.027 27.500 63.241 1.00 39.90 182 ASN A CA 1
ATOM 1439 C C . ASN A 1 183 ? 22.030 28.842 62.548 1.00 39.60 182 ASN A C 1
ATOM 1440 O O . ASN A 1 183 ? 22.945 29.674 62.754 1.00 40.25 182 ASN A O 1
ATOM 1445 N N . SER A 1 184 ? 21.031 28.997 61.695 1.00 37.94 183 SER A N 1
ATOM 1446 C CA . SER A 1 184 ? 20.729 30.256 61.027 1.00 36.73 183 SER A CA 1
ATOM 1447 C C . SER A 1 184 ? 19.261 30.291 60.708 1.00 36.58 183 SER A C 1
ATOM 1448 O O . SER A 1 184 ? 18.526 29.366 61.016 1.00 36.27 183 SER A O 1
ATOM 1451 N N . GLU A 1 185 ? 18.846 31.362 60.061 1.00 37.62 184 GLU A N 1
ATOM 1452 C CA . GLU A 1 185 ? 17.468 31.473 59.616 1.00 39.19 184 GLU A CA 1
ATOM 1453 C C . GLU A 1 185 ? 17.417 31.223 58.124 1.00 37.97 184 GLU A C 1
ATOM 1454 O O . GLU A 1 185 ? 16.431 31.489 57.492 1.00 39.02 184 GLU A O 1
ATOM 1460 N N . ILE A 1 186 ? 18.510 30.695 57.587 1.00 37.59 185 ILE A N 1
ATOM 1461 C CA . ILE A 1 186 ? 18.637 30.408 56.148 1.00 36.75 185 ILE A CA 1
ATOM 1462 C C . ILE A 1 186 ? 18.129 29.019 55.840 1.00 35.53 185 ILE A C 1
ATOM 1463 O O . ILE A 1 186 ? 18.491 28.039 56.469 1.00 35.50 185 ILE A O 1
ATOM 1468 N N . TYR A 1 187 ? 17.249 28.972 54.855 1.00 36.48 186 TYR A N 1
ATOM 1469 C CA . TYR A 1 187 ? 16.607 27.735 54.383 1.00 36.06 186 TYR A CA 1
ATOM 1470 C C . TYR A 1 187 ? 16.943 27.467 52.913 1.00 34.64 186 TYR A C 1
ATOM 1471 O O . TYR A 1 187 ? 17.039 28.380 52.089 1.00 33.60 186 TYR A O 1
ATOM 1480 N N . SER A 1 188 ? 17.135 26.197 52.599 1.00 33.28 187 SER A N 1
ATOM 1481 C CA . SER A 1 188 ? 17.537 25.807 51.246 1.00 30.83 187 SER A CA 1
ATOM 1482 C C . SER A 1 188 ? 17.188 24.367 50.938 1.00 30.73 187 SER A C 1
ATOM 1483 O O . SER A 1 188 ? 16.369 23.739 51.584 1.00 30.33 187 SER A O 1
ATOM 1486 N N . GLY A 1 189 ? 17.829 23.860 49.906 1.00 31.36 188 GLY A N 1
ATOM 1487 C CA . GLY A 1 189 ? 17.664 22.458 49.522 1.00 30.70 188 GLY A CA 1
ATOM 1488 C C . GLY A 1 189 ? 16.329 22.095 48.937 1.00 30.62 188 GLY A C 1
ATOM 1489 O O . GLY A 1 189 ? 15.734 21.104 49.351 1.00 32.48 188 GLY A O 1
ATOM 1490 N N . ALA A 1 190 ? 15.873 22.869 47.964 1.00 30.05 189 ALA A N 1
ATOM 1491 C CA . ALA A 1 190 ? 14.634 22.538 47.186 1.00 30.67 189 ALA A CA 1
ATOM 1492 C C . ALA A 1 190 ? 14.632 21.117 46.636 1.00 31.54 189 ALA A C 1
ATOM 1493 O O . ALA A 1 190 ? 15.616 20.685 46.050 1.00 32.69 189 ALA A O 1
ATOM 1495 N N . THR A 1 191 ? 13.493 20.440 46.775 1.00 31.31 190 THR A N 1
ATOM 1496 C CA . THR A 1 191 ? 13.317 19.044 46.367 1.00 30.99 190 THR A CA 1
ATOM 1497 C C . THR A 1 191 ? 12.324 18.848 45.222 1.00 30.21 190 THR A C 1
ATOM 1498 O O . THR A 1 191 ? 12.227 17.770 44.656 1.00 29.44 190 THR A O 1
ATOM 1502 N N . SER A 1 192 ? 11.594 19.886 44.828 1.00 31.70 191 SER A N 1
ATOM 1503 C CA . SER A 1 192 ? 10.503 19.670 43.881 1.00 31.66 191 SER A CA 1
ATOM 1504 C C . SER A 1 192 ? 10.982 19.136 42.531 1.00 32.34 191 SER A C 1
ATOM 1505 O O . SER A 1 192 ? 10.294 18.330 41.878 1.00 32.73 191 SER A O 1
ATOM 1508 N N . ASP A 1 193 ? 12.167 19.561 42.103 1.00 34.07 192 ASP A N 1
ATOM 1509 C CA . ASP A 1 193 ? 12.694 19.114 40.797 1.00 32.95 192 ASP A CA 1
ATOM 1510 C C . ASP A 1 193 ? 13.409 17.776 40.808 1.00 33.42 192 ASP A C 1
ATOM 1511 O O . ASP A 1 193 ? 13.256 17.009 39.882 1.00 33.62 192 ASP A O 1
ATOM 1516 N N . SER A 1 194 ? 14.195 17.488 41.838 1.00 32.18 193 SER A N 1
ATOM 1517 C CA . SER A 1 194 ? 14.836 16.186 41.930 1.00 32.32 193 SER A CA 1
ATOM 1518 C C . SER A 1 194 ? 13.787 15.127 42.031 1.00 31.26 193 SER A C 1
ATOM 1519 O O . SER A 1 194 ? 13.813 14.148 41.282 1.00 30.64 193 SER A O 1
ATOM 1522 N N . ILE A 1 195 ? 12.820 15.358 42.917 1.00 30.33 194 ILE A N 1
ATOM 1523 C CA . ILE A 1 195 ? 11.732 14.388 43.128 1.00 30.89 194 ILE A CA 1
ATOM 1524 C C . ILE A 1 195 ? 10.785 14.380 41.931 1.00 30.29 194 ILE A C 1
ATOM 1525 O O . ILE A 1 195 ? 10.362 13.340 41.459 1.00 29.10 194 ILE A O 1
ATOM 1530 N N . GLY A 1 196 ? 10.558 15.568 41.390 1.00 30.88 195 GLY A N 1
ATOM 1531 C CA . GLY A 1 196 ? 9.749 15.763 40.173 1.00 31.14 195 GLY A CA 1
ATOM 1532 C C . GLY A 1 196 ? 10.231 14.946 38.990 1.00 31.05 195 GLY A C 1
ATOM 1533 O O . GLY A 1 196 ? 9.424 14.321 38.294 1.00 31.10 195 GLY A O 1
ATOM 1534 N N . CYS A 1 197 ? 11.556 14.897 38.818 1.00 30.00 196 CYS A N 1
ATOM 1535 C CA . CYS A 1 197 ? 12.175 14.162 37.719 1.00 30.19 196 CYS A CA 1
ATOM 1536 C C . CYS A 1 197 ? 12.003 12.676 37.891 1.00 30.31 196 CYS A C 1
ATOM 1537 O O . CYS A 1 197 ? 11.718 11.950 36.942 1.00 28.98 196 CYS A O 1
ATOM 1540 N N . PHE A 1 198 ? 12.236 12.222 39.120 1.00 29.51 197 PHE A N 1
ATOM 1541 C CA . PHE A 1 198 ? 12.044 10.820 39.463 1.00 29.77 197 PHE A CA 1
ATOM 1542 C C . PHE A 1 198 ? 10.603 10.425 39.134 1.00 29.23 197 PHE A C 1
ATOM 1543 O O . PHE A 1 198 ? 10.363 9.416 38.517 1.00 30.40 197 PHE A O 1
ATOM 1551 N N . LEU A 1 199 ? 9.650 11.268 39.504 1.00 29.53 198 LEU A N 1
ATOM 1552 C CA . LEU A 1 199 ? 8.234 10.972 39.260 1.00 29.85 198 LEU A CA 1
ATOM 1553 C C . LEU A 1 199 ? 7.868 10.909 37.778 1.00 30.44 198 LEU A C 1
ATOM 1554 O O . LEU A 1 199 ? 7.130 10.024 37.350 1.00 31.48 198 LEU A O 1
ATOM 1559 N N . ALA A 1 200 ? 8.400 11.860 37.015 1.00 30.28 199 ALA A N 1
ATOM 1560 C CA . ALA A 1 200 ? 8.187 11.917 35.574 1.00 29.18 199 ALA A CA 1
ATOM 1561 C C . ALA A 1 200 ? 8.751 10.642 34.943 1.00 30.04 199 ALA A C 1
ATOM 1562 O O . ALA A 1 200 ? 8.093 9.990 34.141 1.00 28.87 199 ALA A O 1
ATOM 1564 N N . GLN A 1 201 ? 9.943 10.245 35.387 1.00 29.21 200 GLN A N 1
ATOM 1565 C CA . GLN A 1 201 ? 10.561 9.048 34.854 1.00 29.97 200 GLN A CA 1
ATOM 1566 C C . GLN A 1 201 ? 9.754 7.789 35.221 1.00 29.68 200 GLN A C 1
ATOM 1567 O O . GLN A 1 201 ? 9.522 6.923 34.378 1.00 29.79 200 GLN A O 1
ATOM 1573 N N . ALA A 1 202 ? 9.299 7.713 36.473 1.00 29.74 201 ALA A N 1
ATOM 1574 C CA . ALA A 1 202 ? 8.494 6.548 36.982 1.00 29.50 201 ALA A CA 1
ATOM 1575 C C . ALA A 1 202 ? 7.212 6.373 36.165 1.00 28.86 201 ALA A C 1
ATOM 1576 O O . ALA A 1 202 ? 6.820 5.262 35.814 1.00 26.82 201 ALA A O 1
ATOM 1578 N N . LEU A 1 203 ? 6.617 7.509 35.803 1.00 28.41 202 LEU A N 1
ATOM 1579 C CA . LEU A 1 203 ? 5.373 7.544 35.014 1.00 28.27 202 LEU A CA 1
ATOM 1580 C C . LEU A 1 203 ? 5.582 6.955 33.637 1.00 27.74 202 LEU A C 1
ATOM 1581 O O . LEU A 1 203 ? 4.783 6.177 33.134 1.00 28.64 202 LEU A O 1
ATOM 1586 N N . ILE A 1 204 ? 6.650 7.402 33.012 1.00 28.63 203 ILE A N 1
ATOM 1587 C CA . ILE A 1 204 ? 7.020 6.947 31.649 1.00 27.45 203 ILE A CA 1
ATOM 1588 C C . ILE A 1 204 ? 7.376 5.457 31.690 1.00 28.27 203 ILE A C 1
ATOM 1589 O O . ILE A 1 204 ? 6.870 4.662 30.925 1.00 27.98 203 ILE A O 1
ATOM 1594 N N . VAL A 1 205 ? 8.241 5.082 32.618 1.00 28.68 204 VAL A N 1
ATOM 1595 C CA . VAL A 1 205 ? 8.552 3.631 32.827 1.00 27.31 204 VAL A CA 1
ATOM 1596 C C . VAL A 1 205 ? 7.307 2.776 32.974 1.00 27.70 204 VAL A C 1
ATOM 1597 O O . VAL A 1 205 ? 7.153 1.736 32.343 1.00 28.95 204 VAL A O 1
ATOM 1601 N N . GLU A 1 206 ? 6.408 3.234 33.823 1.00 29.50 205 GLU A N 1
ATOM 1602 C CA . GLU A 1 206 ? 5.144 2.545 34.060 1.00 29.64 205 GLU A CA 1
ATOM 1603 C C . GLU A 1 206 ? 4.282 2.559 32.807 1.00 28.93 205 GLU A C 1
ATOM 1604 O O . GLU A 1 206 ? 3.579 1.602 32.534 1.00 26.76 205 GLU A O 1
ATOM 1610 N N . THR A 1 207 ? 4.330 3.653 32.057 1.00 27.12 206 THR A N 1
ATOM 1611 C CA . THR A 1 207 ? 3.558 3.767 30.807 1.00 27.07 206 THR A CA 1
ATOM 1612 C C . THR A 1 207 ? 4.074 2.748 29.802 1.00 28.42 206 THR A C 1
ATOM 1613 O O . THR A 1 207 ? 3.318 2.050 29.136 1.00 28.25 206 THR A O 1
ATOM 1617 N N . LEU A 1 208 ? 5.385 2.604 29.759 1.00 28.86 207 LEU A N 1
ATOM 1618 C CA . LEU A 1 208 ? 6.022 1.738 28.758 1.00 28.07 207 LEU A CA 1
ATOM 1619 C C . LEU A 1 208 ? 5.738 0.282 29.111 1.00 28.60 207 LEU A C 1
ATOM 1620 O O . LEU A 1 208 ? 5.588 -0.588 28.254 1.00 27.59 207 LEU A O 1
ATOM 1625 N N . HIS A 1 209 ? 5.633 0.070 30.406 1.00 28.25 208 HIS A N 1
ATOM 1626 C CA . HIS A 1 209 ? 5.439 -1.267 30.992 1.00 29.72 208 HIS A CA 1
ATOM 1627 C C . HIS A 1 209 ? 4.025 -1.755 30.690 1.00 29.45 208 HIS A C 1
ATOM 1628 O O . HIS A 1 209 ? 3.816 -2.923 30.366 1.00 28.43 208 HIS A O 1
ATOM 1635 N N . LEU A 1 210 ? 3.077 -0.828 30.786 1.00 28.41 209 LEU A N 1
ATOM 1636 C CA . LEU A 1 210 ? 1.683 -1.107 30.421 1.00 29.65 209 LEU A CA 1
ATOM 1637 C C . LEU A 1 210 ? 1.536 -1.408 28.930 1.00 30.19 209 LEU A C 1
ATOM 1638 O O . LEU A 1 210 ? 0.735 -2.251 28.532 1.00 28.77 209 LEU A O 1
ATOM 1643 N N . LEU A 1 211 ? 2.366 -0.741 28.130 1.00 30.77 210 LEU A N 1
ATOM 1644 C CA . LEU A 1 211 ? 2.241 -0.776 26.672 1.00 30.34 210 LEU A CA 1
ATOM 1645 C C . LEU A 1 211 ? 2.805 -2.106 26.222 1.00 30.97 210 LEU A C 1
ATOM 1646 O O . LEU A 1 211 ? 2.164 -2.846 25.459 1.00 32.36 210 LEU A O 1
ATOM 1651 N N . VAL A 1 212 ? 3.966 -2.453 26.771 1.00 31.25 211 VAL A N 1
ATOM 1652 C CA . VAL A 1 212 ? 4.638 -3.723 26.433 1.00 31.72 211 VAL A CA 1
ATOM 1653 C C . VAL A 1 212 ? 3.729 -4.870 26.841 1.00 32.86 211 VAL A C 1
ATOM 1654 O O . VAL A 1 212 ? 3.655 -5.872 26.148 1.00 32.52 211 VAL A O 1
ATOM 1658 N N . GLN A 1 213 ? 3.008 -4.702 27.943 1.00 34.08 212 GLN A N 1
ATOM 1659 C CA . GLN A 1 213 ? 2.189 -5.827 28.472 1.00 35.32 212 GLN A CA 1
ATOM 1660 C C . GLN A 1 213 ? 0.984 -6.080 27.570 1.00 35.92 212 GLN A C 1
ATOM 1661 O O . GLN A 1 213 ? 0.401 -7.162 27.572 1.00 33.62 212 GLN A O 1
ATOM 1667 N N . GLN A 1 214 ? 0.620 -5.048 26.821 1.00 36.25 213 GLN A N 1
ATOM 1668 C CA . GLN A 1 214 ? -0.565 -5.084 25.964 1.00 36.79 213 GLN A CA 1
ATOM 1669 C C . GLN A 1 214 ? -0.143 -5.284 24.515 1.00 36.95 213 GLN A C 1
ATOM 1670 O O . GLN A 1 214 ? -0.957 -5.213 23.583 1.00 34.72 213 GLN A O 1
ATOM 1676 N N . GLY A 1 215 ? 1.153 -5.545 24.374 1.00 37.33 214 GLY A N 1
ATOM 1677 C CA . GLY A 1 215 ? 1.763 -5.968 23.095 1.00 38.13 214 GLY A CA 1
ATOM 1678 C C . GLY A 1 215 ? 2.003 -4.838 22.114 1.00 38.93 214 GLY A C 1
ATOM 1679 O O . GLY A 1 215 ? 2.272 -5.054 20.924 1.00 39.30 214 GLY A O 1
ATOM 1680 N N . PHE A 1 216 ? 1.905 -3.633 22.638 1.00 39.40 215 PHE A N 1
ATOM 1681 C CA . PHE A 1 216 ? 2.178 -2.421 21.872 1.00 40.19 215 PHE A CA 1
ATOM 1682 C C . PHE A 1 216 ? 3.660 -2.110 21.947 1.00 40.45 215 PHE A C 1
ATOM 1683 O O . PHE A 1 216 ? 4.212 -2.004 23.044 1.00 42.89 215 PHE A O 1
ATOM 1691 N N . GLU A 1 217 ? 4.316 -1.951 20.803 1.00 38.47 216 GLU A N 1
ATOM 1692 C CA . GLU A 1 217 ? 5.764 -1.703 20.815 1.00 37.59 216 GLU A CA 1
ATOM 1693 C C . GLU A 1 217 ? 6.042 -0.204 20.729 1.00 37.20 216 GLU A C 1
ATOM 1694 O O . GLU A 1 217 ? 5.954 0.386 19.655 1.00 38.20 216 GLU A O 1
ATOM 1697 N N . PRO A 1 218 ? 6.380 0.429 21.857 1.00 35.60 217 PRO A N 1
ATOM 1698 C CA . PRO A 1 218 ? 6.404 1.908 21.825 1.00 34.63 217 PRO A CA 1
ATOM 1699 C C . PRO A 1 218 ? 7.713 2.463 21.306 1.00 33.04 217 PRO A C 1
ATOM 1700 O O . PRO A 1 218 ? 8.738 1.811 21.444 1.00 33.68 217 PRO A O 1
ATOM 1704 N N . PRO A 1 219 ? 7.684 3.669 20.725 1.00 32.79 218 PRO A N 1
ATOM 1705 C CA . PRO A 1 219 ? 8.892 4.327 20.266 1.00 31.70 218 PRO A CA 1
ATOM 1706 C C . PRO A 1 219 ? 9.637 5.036 21.394 1.00 32.12 218 PRO A C 1
ATOM 1707 O O . PRO A 1 219 ? 9.208 6.077 21.902 1.00 30.18 218 PRO A O 1
ATOM 1711 N N . VAL A 1 220 ? 10.750 4.412 21.768 1.00 32.42 219 VAL A N 1
ATOM 1712 C CA . VAL A 1 220 ? 11.608 4.866 22.868 1.00 31.74 219 VAL A CA 1
ATOM 1713 C C . VAL A 1 220 ? 13.004 5.051 22.312 1.00 32.05 219 VAL A C 1
ATOM 1714 O O . VAL A 1 220 ? 13.572 4.143 21.682 1.00 31.49 219 VAL A O 1
ATOM 1718 N N . PHE A 1 221 ? 13.522 6.245 22.526 1.00 31.52 220 PHE A N 1
ATOM 1719 C CA . PHE A 1 221 ? 14.876 6.591 22.102 1.00 33.12 220 PHE A CA 1
ATOM 1720 C C . PHE A 1 221 ? 15.926 5.749 22.824 1.00 33.56 220 PHE A C 1
ATOM 1721 O O . PHE A 1 221 ? 15.895 5.537 24.051 1.00 29.59 220 PHE A O 1
ATOM 1729 N N . LYS A 1 222 ? 16.855 5.256 22.025 1.00 36.24 221 LYS A N 1
ATOM 1730 C CA . LYS A 1 222 ? 17.938 4.433 22.532 1.00 38.50 221 LYS A CA 1
ATOM 1731 C C . LYS A 1 222 ? 19.107 5.331 22.789 1.00 40.71 221 LYS A C 1
ATOM 1732 O O . LYS A 1 222 ? 19.264 6.364 22.128 1.00 39.07 221 LYS A O 1
ATOM 1738 N N . SER A 1 223 ? 19.918 4.931 23.760 1.00 43.19 222 SER A N 1
ATOM 1739 C CA . SER A 1 223 ? 21.107 5.707 24.094 1.00 46.28 222 SER A CA 1
ATOM 1740 C C . SER A 1 223 ? 22.273 5.350 23.190 1.00 48.45 222 SER A C 1
ATOM 1741 O O . SER A 1 223 ? 22.278 4.332 22.503 1.00 46.45 222 SER A O 1
ATOM 1744 N N . SER A 1 224 ? 23.244 6.254 23.242 1.00 52.05 223 SER A N 1
ATOM 1745 C CA . SER A 1 224 ? 24.461 6.250 22.377 1.00 54.31 223 SER A CA 1
ATOM 1746 C C . SER A 1 224 ? 25.177 4.912 22.311 1.00 54.77 223 SER A C 1
ATOM 1747 O O . SER A 1 224 ? 25.610 4.486 21.256 1.00 55.18 223 SER A O 1
ATOM 1750 N N . ASN A 1 225 ? 25.277 4.264 23.456 1.00 55.69 224 ASN A N 1
ATOM 1751 C CA . ASN A 1 225 ? 26.048 3.019 23.587 1.00 56.36 224 ASN A CA 1
ATOM 1752 C C . ASN A 1 225 ? 25.363 1.789 23.002 1.00 56.68 224 ASN A C 1
ATOM 1753 O O . ASN A 1 225 ? 25.941 0.698 23.011 1.00 56.96 224 ASN A O 1
ATOM 1758 N N . VAL A 1 226 ? 24.136 1.956 22.519 1.00 55.99 225 VAL A N 1
ATOM 1759 C CA . VAL A 1 226 ? 23.381 0.816 21.955 1.00 55.33 225 VAL A CA 1
ATOM 1760 C C . VAL A 1 226 ? 23.561 0.731 20.459 1.00 54.95 225 VAL A C 1
ATOM 1761 O O . VAL A 1 226 ? 23.665 1.738 19.756 1.00 54.60 225 VAL A O 1
ATOM 1765 N N . ASP A 1 227 ? 23.599 -0.504 19.992 1.00 54.93 226 ASP A N 1
ATOM 1766 C CA . ASP A 1 227 ? 23.810 -0.782 18.579 1.00 55.03 226 ASP A CA 1
ATOM 1767 C C . ASP A 1 227 ? 22.600 -0.298 17.807 1.00 54.36 226 ASP A C 1
ATOM 1768 O O . ASP A 1 227 ? 21.468 -0.641 18.130 1.00 54.32 226 ASP A O 1
ATOM 1770 N N . GLY A 1 228 ? 22.864 0.538 16.812 1.00 53.68 227 GLY A N 1
ATOM 1771 C CA . GLY A 1 228 ? 21.842 0.970 15.851 1.00 53.00 227 GLY A CA 1
ATOM 1772 C C . GLY A 1 228 ? 21.032 2.123 16.406 1.00 52.23 227 GLY A C 1
ATOM 1773 O O . GLY A 1 228 ? 20.042 2.542 15.818 1.00 51.87 227 GLY A O 1
ATOM 1774 N N . ALA A 1 229 ? 21.493 2.622 17.543 1.00 51.29 228 ALA A N 1
ATOM 1775 C CA . ALA A 1 229 ? 20.814 3.705 18.287 1.00 51.58 228 ALA A CA 1
ATOM 1776 C C . ALA A 1 229 ? 20.376 4.869 17.401 1.00 51.73 228 ALA A C 1
ATOM 1777 O O . ALA A 1 229 ? 19.292 5.430 17.566 1.00 51.81 228 ALA A O 1
ATOM 1779 N N . ASP A 1 230 ? 21.233 5.209 16.445 1.00 52.40 229 ASP A N 1
ATOM 1780 C CA . ASP A 1 230 ? 21.135 6.486 15.730 1.00 52.03 229 ASP A CA 1
ATOM 1781 C C . ASP A 1 230 ? 20.198 6.403 14.564 1.00 49.74 229 ASP A C 1
ATOM 1782 O O . ASP A 1 230 ? 19.446 7.322 14.299 1.00 49.62 229 ASP A O 1
ATOM 1787 N N . LEU A 1 231 ? 20.203 5.266 13.905 1.00 47.82 230 LEU A N 1
ATOM 1788 C CA . LEU A 1 231 ? 19.294 5.075 12.792 1.00 46.82 230 LEU A CA 1
ATOM 1789 C C . LEU A 1 231 ? 17.887 4.915 13.363 1.00 45.40 230 LEU A C 1
ATOM 1790 O O . LEU A 1 231 ? 16.918 5.535 12.885 1.00 44.62 230 LEU A O 1
ATOM 1795 N N . TYR A 1 232 ? 17.800 4.103 14.419 1.00 43.20 231 TYR A N 1
ATOM 1796 C CA . TYR A 1 232 ? 16.508 3.799 15.052 1.00 41.64 231 TYR A CA 1
ATOM 1797 C C . TYR A 1 232 ? 15.900 5.118 15.526 1.00 40.72 231 TYR A C 1
ATOM 1798 O O . TYR A 1 232 ? 14.723 5.421 15.274 1.00 39.30 231 TYR A O 1
ATOM 1807 N N . ASN A 1 233 ? 16.748 5.919 16.159 1.00 40.50 232 ASN A N 1
ATOM 1808 C CA . ASN A 1 233 ? 16.329 7.209 16.723 1.00 40.68 232 ASN A CA 1
ATOM 1809 C C . ASN A 1 233 ? 15.841 8.168 15.634 1.00 42.56 232 ASN A C 1
ATOM 1810 O O . ASN A 1 233 ? 14.817 8.866 15.799 1.00 41.67 232 ASN A O 1
ATOM 1815 N N . ASP A 1 234 ? 16.546 8.174 14.508 1.00 43.67 233 ASP A N 1
ATOM 1816 C CA . ASP A 1 234 ? 16.156 9.065 13.388 1.00 45.52 233 ASP A CA 1
ATOM 1817 C C . ASP A 1 234 ? 14.785 8.643 12.918 1.00 44.45 233 ASP A C 1
ATOM 1818 O O . ASP A 1 234 ? 13.913 9.458 12.588 1.00 43.53 233 ASP A O 1
ATOM 1823 N N . LYS A 1 235 ? 14.605 7.331 12.933 1.00 43.37 234 LYS A N 1
ATOM 1824 C CA . LYS A 1 235 ? 13.400 6.734 12.391 1.00 42.99 234 LYS A CA 1
ATOM 1825 C C . LYS A 1 235 ? 12.192 7.131 13.195 1.00 41.97 234 LYS A C 1
ATOM 1826 O O . LYS A 1 235 ? 11.171 7.537 12.647 1.00 41.30 234 LYS A O 1
ATOM 1832 N N . ILE A 1 236 ? 12.314 6.990 14.508 1.00 41.67 235 ILE A N 1
ATOM 1833 C CA . ILE A 1 236 ? 11.192 7.278 15.401 1.00 41.50 235 ILE A CA 1
ATOM 1834 C C . ILE A 1 236 ? 10.983 8.786 15.502 1.00 42.24 235 ILE A C 1
ATOM 1835 O O . ILE A 1 236 ? 9.844 9.258 15.518 1.00 42.69 235 ILE A O 1
ATOM 1840 N N . PHE A 1 237 ? 12.077 9.545 15.506 1.00 43.23 236 PHE A N 1
ATOM 1841 C CA . PHE A 1 237 ? 11.972 11.010 15.462 1.00 44.68 236 PHE A CA 1
ATOM 1842 C C . PHE A 1 237 ? 11.121 11.408 14.277 1.00 44.75 236 PHE A C 1
ATOM 1843 O O . PHE A 1 237 ? 10.103 12.052 14.408 1.00 44.76 236 PHE A O 1
ATOM 1851 N N . ASN A 1 238 ? 11.551 10.960 13.110 1.00 45.55 237 ASN A N 1
ATOM 1852 C CA . ASN A 1 238 ? 10.859 11.274 11.855 1.00 45.66 237 ASN A CA 1
ATOM 1853 C C . ASN A 1 238 ? 9.420 10.834 11.847 1.00 45.71 237 ASN A C 1
ATOM 1854 O O . ASN A 1 238 ? 8.577 11.453 11.213 1.00 45.47 237 ASN A O 1
ATOM 1859 N N . GLU A 1 239 ? 9.131 9.747 12.542 1.00 46.67 238 GLU A N 1
ATOM 1860 C CA . GLU A 1 239 ? 7.782 9.187 12.486 1.00 46.90 238 GLU A CA 1
ATOM 1861 C C . GLU A 1 239 ? 6.887 9.868 13.510 1.00 46.63 238 GLU A C 1
ATOM 1862 O O . GLU A 1 239 ? 5.683 10.014 13.291 1.00 46.94 238 GLU A O 1
ATOM 1868 N N . TYR A 1 240 ? 7.491 10.304 14.610 1.00 46.43 239 TYR A N 1
ATOM 1869 C CA . TYR A 1 240 ? 6.727 10.707 15.816 1.00 46.36 239 TYR A CA 1
ATOM 1870 C C . TYR A 1 240 ? 7.012 12.080 16.440 1.00 46.70 239 TYR A C 1
ATOM 1871 O O . TYR A 1 240 ? 6.123 12.636 17.094 1.00 48.55 239 TYR A O 1
ATOM 1880 N N . VAL A 1 241 ? 8.212 12.619 16.342 1.00 45.99 240 VAL A N 1
ATOM 1881 C CA . VAL A 1 241 ? 8.461 13.850 17.107 1.00 47.88 240 VAL A CA 1
ATOM 1882 C C . VAL A 1 241 ? 7.784 15.060 16.457 1.00 48.80 240 VAL A C 1
ATOM 1883 O O . VAL A 1 241 ? 8.056 15.466 15.323 1.00 49.73 240 VAL A O 1
ATOM 1887 N N . LYS A 1 242 ? 6.849 15.580 17.222 1.00 50.68 241 LYS A N 1
ATOM 1888 C CA . LYS A 1 242 ? 6.177 16.842 16.950 1.00 51.78 241 LYS A CA 1
ATOM 1889 C C . LYS A 1 242 ? 6.704 17.776 18.028 1.00 54.22 241 LYS A C 1
ATOM 1890 O O . LYS A 1 242 ? 7.143 17.321 19.113 1.00 53.93 241 LYS A O 1
ATOM 1896 N N . TRP A 1 243 ? 6.749 19.065 17.702 1.00 57.30 242 TRP A N 1
ATOM 1897 C CA . TRP A 1 243 ? 7.252 20.083 18.658 1.00 58.75 242 TRP A CA 1
ATOM 1898 C C . TRP A 1 243 ? 6.689 21.487 18.456 1.00 59.36 242 TRP A C 1
ATOM 1899 O O . TRP A 1 243 ? 5.854 21.713 17.571 1.00 60.53 242 TRP A O 1
ATOM 1911 N N . GLY B 1 1 ? -3.980 -10.284 34.960 1.00 43.41 0 GLY B N 1
ATOM 1912 C CA . GLY B 1 1 ? -3.993 -8.860 34.520 1.00 43.48 0 GLY B CA 1
ATOM 1913 C C . GLY B 1 1 ? -2.647 -8.187 34.676 1.00 43.34 0 GLY B C 1
ATOM 1914 O O . GLY B 1 1 ? -1.609 -8.816 34.873 1.00 44.57 0 GLY B O 1
ATOM 1923 N N . THR B 1 3 ? 0.615 -6.010 35.652 1.00 39.62 2 THR B N 1
ATOM 1924 C CA . THR B 1 3 ? 1.566 -5.727 36.747 1.00 37.15 2 THR B CA 1
ATOM 1925 C C . THR B 1 3 ? 2.111 -4.320 36.689 1.00 35.75 2 THR B C 1
ATOM 1926 O O . THR B 1 3 ? 1.917 -3.582 35.726 1.00 35.93 2 THR B O 1
ATOM 1930 N N . SER B 1 4 ? 2.832 -3.990 37.747 1.00 35.51 3 SER B N 1
ATOM 1931 C CA . SER B 1 4 ? 3.393 -2.636 37.960 1.00 33.98 3 SER B CA 1
ATOM 1932 C C . SER B 1 4 ? 4.907 -2.625 38.108 1.00 33.64 3 SER B C 1
ATOM 1933 O O . SER B 1 4 ? 5.495 -3.473 38.775 1.00 32.93 3 SER B O 1
ATOM 1936 N N . SER B 1 5 ? 5.506 -1.610 37.496 1.00 31.30 4 SER B N 1
ATOM 1937 C CA . SER B 1 5 ? 6.946 -1.459 37.416 1.00 30.25 4 SER B CA 1
ATOM 1938 C C . SER B 1 5 ? 7.429 -0.594 38.565 1.00 29.39 4 SER B C 1
ATOM 1939 O O . SER B 1 5 ? 8.623 -0.464 38.803 1.00 28.86 4 SER B O 1
ATOM 1942 N N . PHE B 1 6 ? 6.487 0.005 39.278 1.00 28.69 5 PHE B N 1
ATOM 1943 C CA . PHE B 1 6 ? 6.837 1.105 40.222 1.00 30.30 5 PHE B CA 1
ATOM 1944 C C . PHE B 1 6 ? 7.768 0.682 41.377 1.00 30.06 5 PHE B C 1
ATOM 1945 O O . PHE B 1 6 ? 8.773 1.337 41.691 1.00 26.56 5 PHE B O 1
ATOM 1953 N N . THR B 1 7 ? 7.482 -0.469 41.972 1.00 29.83 6 THR B N 1
ATOM 1954 C CA . THR B 1 7 ? 8.307 -0.931 43.076 1.00 30.11 6 THR B CA 1
ATOM 1955 C C . THR B 1 7 ? 9.719 -1.147 42.587 1.00 30.98 6 THR B C 1
ATOM 1956 O O . THR B 1 7 ? 10.699 -0.693 43.198 1.00 30.80 6 THR B O 1
ATOM 1960 N N . ASP B 1 8 ? 9.790 -1.867 41.476 1.00 31.88 7 ASP B N 1
ATOM 1961 C CA . ASP B 1 8 ? 11.047 -2.171 40.793 1.00 32.12 7 ASP B CA 1
ATOM 1962 C C . ASP B 1 8 ? 11.832 -0.884 40.431 1.00 32.15 7 ASP B C 1
ATOM 1963 O O . ASP B 1 8 ? 13.055 -0.798 40.621 1.00 33.46 7 ASP B O 1
ATOM 1968 N N . TYR B 1 9 ? 11.147 0.089 39.858 1.00 31.21 8 TYR B N 1
ATOM 1969 C CA . TYR B 1 9 ? 11.821 1.319 39.446 1.00 30.56 8 TYR B CA 1
ATOM 1970 C C . TYR B 1 9 ? 12.282 2.083 40.698 1.00 30.99 8 TYR B C 1
ATOM 1971 O O . TYR B 1 9 ? 13.374 2.662 40.730 1.00 30.37 8 TYR B O 1
ATOM 1980 N N . CYS B 1 10 ? 11.474 2.043 41.754 1.00 30.43 9 CYS B N 1
ATOM 1981 C CA . CYS B 1 10 ? 11.897 2.659 43.018 1.00 30.77 9 CYS B CA 1
ATOM 1982 C C . CYS B 1 10 ? 13.206 2.015 43.527 1.00 31.61 9 CYS B C 1
ATOM 1983 O O . CYS B 1 10 ? 14.106 2.699 43.997 1.00 29.40 9 CYS B O 1
ATOM 1986 N N . LYS B 1 11 ? 13.277 0.686 43.456 1.00 33.09 10 LYS B N 1
ATOM 1987 C CA . LYS B 1 11 ? 14.449 -0.042 43.975 1.00 33.29 10 LYS B CA 1
ATOM 1988 C C . LYS B 1 11 ? 15.672 0.275 43.144 1.00 32.41 10 LYS B C 1
ATOM 1989 O O . LYS B 1 11 ? 16.767 0.471 43.657 1.00 32.51 10 LYS B O 1
ATOM 1995 N N . PHE B 1 12 ? 15.455 0.291 41.840 1.00 32.10 11 PHE B N 1
ATOM 1996 C CA . PHE B 1 12 ? 16.503 0.635 40.849 1.00 32.16 11 PHE B CA 1
ATOM 1997 C C . PHE B 1 12 ? 17.024 2.014 41.185 1.00 31.10 11 PHE B C 1
ATOM 1998 O O . PHE B 1 12 ? 18.228 2.213 41.313 1.00 30.61 11 PHE B O 1
ATOM 2006 N N . PHE B 1 13 ? 16.112 2.951 41.403 1.00 29.75 12 PHE B N 1
ATOM 2007 C CA . PHE B 1 13 ? 16.509 4.346 41.627 1.00 30.62 12 PHE B CA 1
ATOM 2008 C C . PHE B 1 13 ? 17.237 4.465 42.978 1.00 30.44 12 PHE B C 1
ATOM 2009 O O . PHE B 1 13 ? 18.264 5.107 43.117 1.00 29.63 12 PHE B O 1
ATOM 2017 N N . ASN B 1 14 ? 16.666 3.826 43.981 1.00 30.81 13 ASN B N 1
ATOM 2018 C CA . ASN B 1 14 ? 17.153 4.009 45.338 1.00 30.49 13 ASN B CA 1
ATOM 2019 C C . ASN B 1 14 ? 18.567 3.487 45.506 1.00 30.37 13 ASN B C 1
ATOM 2020 O O . ASN B 1 14 ? 19.336 3.943 46.360 1.00 27.47 13 ASN B O 1
ATOM 2025 N N A ARG B 1 15 ? 18.922 2.499 44.692 0.50 31.37 14 ARG B N 1
ATOM 2026 N N B ARG B 1 15 ? 18.881 2.542 44.641 0.50 31.30 14 ARG B N 1
ATOM 2027 C CA A ARG B 1 15 ? 20.274 1.915 44.767 0.50 32.26 14 ARG B CA 1
ATOM 2028 C CA B ARG B 1 15 ? 20.151 1.833 44.656 0.50 32.10 14 ARG B CA 1
ATOM 2029 C C A ARG B 1 15 ? 21.265 2.936 44.261 0.50 32.22 14 ARG B C 1
ATOM 2030 C C B ARG B 1 15 ? 21.263 2.762 44.155 0.50 32.34 14 ARG B C 1
ATOM 2031 O O A ARG B 1 15 ? 22.303 3.199 44.874 0.50 32.52 14 ARG B O 1
ATOM 2032 O O B ARG B 1 15 ? 22.373 2.797 44.692 0.50 33.23 14 ARG B O 1
ATOM 2047 N N . ILE B 1 16 ? 20.923 3.532 43.135 1.00 31.26 15 ILE B N 1
ATOM 2048 C CA . ILE B 1 16 ? 21.814 4.536 42.557 1.00 31.31 15 ILE B CA 1
ATOM 2049 C C . ILE B 1 16 ? 21.981 5.686 43.547 1.00 30.72 15 ILE B C 1
ATOM 2050 O O . ILE B 1 16 ? 23.086 6.094 43.852 1.00 30.67 15 ILE B O 1
ATOM 2055 N N . LEU B 1 17 ? 20.876 6.160 44.104 1.00 30.89 16 LEU B N 1
ATOM 2056 C CA . LEU B 1 17 ? 20.926 7.295 45.016 1.00 31.40 16 LEU B CA 1
ATOM 2057 C C . LEU B 1 17 ? 21.727 6.949 46.266 1.00 31.86 16 LEU B C 1
ATOM 2058 O O . LEU B 1 17 ? 22.453 7.787 46.796 1.00 32.89 16 LEU B O 1
ATOM 2063 N N . SER B 1 18 ? 21.604 5.708 46.733 1.00 32.37 17 SER B N 1
ATOM 2064 C CA . SER B 1 18 ? 22.328 5.275 47.937 1.00 34.16 17 SER B CA 1
ATOM 2065 C C . SER B 1 18 ? 23.799 5.353 47.737 1.00 33.47 17 SER B C 1
ATOM 2066 O O . SER B 1 18 ? 24.550 5.866 48.565 1.00 33.35 17 SER B O 1
ATOM 2069 N N . GLU B 1 19 ? 24.192 4.747 46.629 1.00 34.65 18 GLU B N 1
ATOM 2070 C CA . GLU B 1 19 ? 25.605 4.659 46.236 1.00 34.92 18 GLU B CA 1
ATOM 2071 C C . GLU B 1 19 ? 26.172 6.070 46.092 1.00 33.10 18 GLU B C 1
ATOM 2072 O O . GLU B 1 19 ? 27.269 6.375 46.539 1.00 32.73 18 GLU B O 1
ATOM 2078 N N . VAL B 1 20 ? 25.382 6.953 45.505 1.00 32.02 19 VAL B N 1
ATOM 2079 C CA . VAL B 1 20 ? 25.814 8.344 45.323 1.00 30.24 19 VAL B CA 1
ATOM 2080 C C . VAL B 1 20 ? 26.020 9.028 46.712 1.00 31.07 19 VAL B C 1
ATOM 2081 O O . VAL B 1 20 ? 27.042 9.640 46.996 1.00 30.14 19 VAL B O 1
ATOM 2085 N N . GLN B 1 21 ? 25.045 8.853 47.594 1.00 32.39 20 GLN B N 1
ATOM 2086 C CA . GLN B 1 21 ? 25.070 9.478 48.927 1.00 32.60 20 GLN B CA 1
ATOM 2087 C C . GLN B 1 21 ? 26.239 8.944 49.744 1.00 34.31 20 GLN B C 1
ATOM 2088 O O . GLN B 1 21 ? 26.870 9.684 50.510 1.00 33.92 20 GLN B O 1
ATOM 2094 N N . GLU B 1 22 ? 26.526 7.661 49.537 1.00 34.92 21 GLU B N 1
ATOM 2095 C CA . GLU B 1 22 ? 27.577 6.953 50.274 1.00 34.88 21 GLU B CA 1
ATOM 2096 C C . GLU B 1 22 ? 28.989 7.325 49.797 1.00 34.93 21 GLU B C 1
ATOM 2097 O O . GLU B 1 22 ? 29.945 7.224 50.552 1.00 36.58 21 GLU B O 1
ATOM 2100 N N . THR B 1 23 ? 29.115 7.773 48.561 1.00 34.16 22 THR B N 1
ATOM 2101 C CA . THR B 1 23 ? 30.443 7.914 47.948 1.00 32.94 22 THR B CA 1
ATOM 2102 C C . THR B 1 23 ? 30.811 9.342 47.593 1.00 32.44 22 THR B C 1
ATOM 2103 O O . THR B 1 23 ? 31.995 9.643 47.437 1.00 32.95 22 THR B O 1
ATOM 2107 N N . GLN B 1 24 ? 29.833 10.236 47.516 1.00 30.92 23 GLN B N 1
ATOM 2108 C CA . GLN B 1 24 ? 30.102 11.605 47.045 1.00 30.99 23 GLN B CA 1
ATOM 2109 C C . GLN B 1 24 ? 30.228 12.654 48.161 1.00 32.29 23 GLN B C 1
ATOM 2110 O O . GLN B 1 24 ? 30.329 13.868 47.899 1.00 31.25 23 GLN B O 1
ATOM 2116 N N . GLU B 1 25 ? 30.280 12.204 49.406 1.00 31.72 24 GLU B N 1
ATOM 2117 C CA . GLU B 1 25 ? 30.259 13.156 50.530 1.00 31.88 24 GLU B CA 1
ATOM 2118 C C . GLU B 1 25 ? 31.519 14.004 50.516 1.00 32.56 24 GLU B C 1
ATOM 2119 O O . GLU B 1 25 ? 31.435 15.228 50.650 1.00 31.67 24 GLU B O 1
ATOM 2125 N N . GLN B 1 26 ? 32.665 13.359 50.289 1.00 31.80 25 GLN B N 1
ATOM 2126 C CA . GLN B 1 26 ? 33.974 14.047 50.335 1.00 33.40 25 GLN B CA 1
ATOM 2127 C C . GLN B 1 26 ? 34.109 15.072 49.205 1.00 31.23 25 GLN B C 1
ATOM 2128 O O . GLN B 1 26 ? 34.643 16.153 49.379 1.00 29.01 25 GLN B O 1
ATOM 2134 N N . ALA B 1 27 ? 33.519 14.714 48.075 1.00 30.10 26 ALA B N 1
ATOM 2135 C CA . ALA B 1 27 ? 33.473 15.533 46.858 1.00 29.64 26 ALA B CA 1
ATOM 2136 C C . ALA B 1 27 ? 32.596 16.762 47.012 1.00 29.33 26 ALA B C 1
ATOM 2137 O O . ALA B 1 27 ? 32.958 17.870 46.605 1.00 29.78 26 ALA B O 1
ATOM 2139 N N . ILE B 1 28 ? 31.408 16.521 47.541 1.00 29.78 27 ILE B N 1
ATOM 2140 C CA . ILE B 1 28 ? 30.481 17.572 47.914 1.00 30.20 27 ILE B CA 1
ATOM 2141 C C . ILE B 1 28 ? 31.166 18.570 48.829 1.00 29.36 27 ILE B C 1
ATOM 2142 O O . ILE B 1 28 ? 31.097 19.788 48.610 1.00 29.36 27 ILE B O 1
ATOM 2147 N N . ILE B 1 29 ? 31.862 18.057 49.838 1.00 28.80 28 ILE B N 1
ATOM 2148 C CA . ILE B 1 29 ? 32.563 18.944 50.809 1.00 29.94 28 ILE B CA 1
ATOM 2149 C C . ILE B 1 29 ? 33.675 19.768 50.141 1.00 30.60 28 ILE B C 1
ATOM 2150 O O . ILE B 1 29 ? 33.784 20.972 50.350 1.00 29.39 28 ILE B O 1
ATOM 2155 N N . LYS B 1 30 ? 34.482 19.110 49.317 1.00 30.83 29 LYS B N 1
ATOM 2156 C CA . LYS B 1 30 ? 35.585 19.789 48.629 1.00 31.96 29 LYS B CA 1
ATOM 2157 C C . LYS B 1 30 ? 35.042 20.813 47.635 1.00 31.45 29 LYS B C 1
ATOM 2158 O O . LYS B 1 30 ? 35.651 21.849 47.378 1.00 32.33 29 LYS B O 1
ATOM 2161 N N . GLY B 1 31 ? 33.884 20.522 47.058 1.00 30.73 30 GLY B N 1
ATOM 2162 C CA . GLY B 1 31 ? 33.309 21.413 46.051 1.00 29.50 30 GLY B CA 1
ATOM 2163 C C . GLY B 1 31 ? 32.819 22.645 46.773 1.00 29.45 30 GLY B C 1
ATOM 2164 O O . GLY B 1 31 ? 32.983 23.753 46.312 1.00 29.50 30 GLY B O 1
ATOM 2165 N N . ALA B 1 32 ? 32.230 22.423 47.940 1.00 28.34 31 ALA B N 1
ATOM 2166 C CA . ALA B 1 32 ? 31.647 23.490 48.736 1.00 29.30 31 ALA B CA 1
ATOM 2167 C C . ALA B 1 32 ? 32.725 24.425 49.279 1.00 29.63 31 ALA B C 1
ATOM 2168 O O . ALA B 1 32 ? 32.501 25.632 49.435 1.00 30.46 31 ALA B O 1
ATOM 2170 N N . HIS B 1 33 ? 33.905 23.865 49.523 1.00 29.39 32 HIS B N 1
ATOM 2171 C CA . HIS B 1 33 ? 35.055 24.672 49.939 1.00 30.97 32 HIS B CA 1
ATOM 2172 C C . HIS B 1 33 ? 35.495 25.585 48.795 1.00 31.11 32 HIS B C 1
ATOM 2173 O O . HIS B 1 33 ? 35.743 26.783 48.997 1.00 32.81 32 HIS B O 1
ATOM 2180 N N . LEU B 1 34 ? 35.482 25.041 47.583 1.00 30.55 33 LEU B N 1
ATOM 2181 C CA . LEU B 1 34 ? 35.822 25.824 46.379 1.00 30.15 33 LEU B CA 1
ATOM 2182 C C . LEU B 1 34 ? 34.850 27.012 46.213 1.0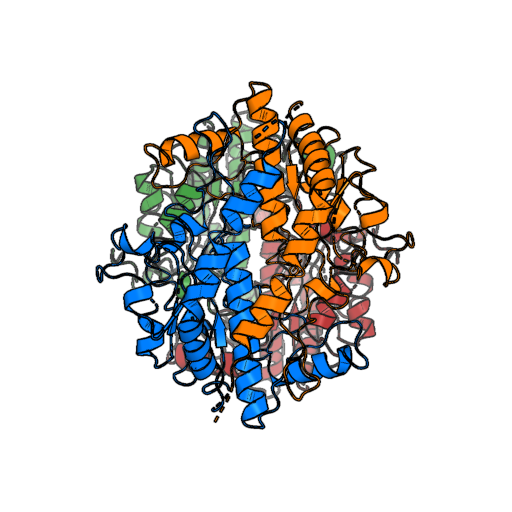0 29.56 33 LEU B C 1
ATOM 2183 O O . LEU B 1 34 ? 35.282 28.169 46.009 1.00 27.95 33 LEU B O 1
ATOM 2188 N N . VAL B 1 35 ? 33.554 26.728 46.367 1.00 28.31 34 VAL B N 1
ATOM 2189 C CA . VAL B 1 35 ? 32.503 27.749 46.125 1.00 29.28 34 VAL B CA 1
ATOM 2190 C C . VAL B 1 35 ? 32.504 28.812 47.226 1.00 28.84 34 VAL B C 1
ATOM 2191 O O . VAL B 1 35 ? 32.460 30.018 46.973 1.00 28.70 34 VAL B O 1
ATOM 2195 N N . SER B 1 36 ? 32.587 28.356 48.460 1.00 29.14 35 SER B N 1
ATOM 2196 C CA . SER B 1 36 ? 32.546 29.277 49.606 1.00 30.48 35 SER B CA 1
ATOM 2197 C C . SER B 1 36 ? 33.770 30.182 49.595 1.00 31.44 35 SER B C 1
ATOM 2198 O O . SER B 1 36 ? 33.703 31.382 49.878 1.00 31.55 35 SER B O 1
ATOM 2201 N N . GLU B 1 37 ? 34.902 29.594 49.244 1.00 33.88 36 GLU B N 1
ATOM 2202 C CA . GLU B 1 37 ? 36.162 30.348 49.197 1.00 34.62 36 GLU B CA 1
ATOM 2203 C C . GLU B 1 37 ? 35.998 31.473 48.173 1.00 34.01 36 GLU B C 1
ATOM 2204 O O . GLU B 1 37 ? 36.357 32.608 48.420 1.00 34.01 36 GLU B O 1
ATOM 2208 N N . ALA B 1 38 ? 35.412 31.137 47.033 1.00 32.30 37 ALA B N 1
ATOM 2209 C CA . ALA B 1 38 ? 35.202 32.110 45.933 1.00 31.45 37 ALA B CA 1
ATOM 2210 C C . ALA B 1 38 ? 34.281 33.250 46.359 1.00 30.87 37 ALA B C 1
ATOM 2211 O O . ALA B 1 38 ? 34.550 34.432 46.140 1.00 31.46 37 ALA B O 1
ATOM 2213 N N . VAL B 1 39 ? 33.180 32.884 46.982 1.00 30.69 38 VAL B N 1
ATOM 2214 C CA . VAL B 1 39 ? 32.187 33.855 47.446 1.00 31.49 38 VAL B CA 1
ATOM 2215 C C . VAL B 1 39 ? 32.844 34.853 48.406 1.00 33.22 38 VAL B C 1
ATOM 2216 O O . VAL B 1 39 ? 32.713 36.068 48.290 1.00 32.43 38 VAL B O 1
ATOM 2228 N N . ASN B 1 41 ? 35.800 35.601 48.630 1.00 36.68 40 ASN B N 1
ATOM 2229 C CA . ASN B 1 41 ? 36.825 36.372 47.911 1.00 36.40 40 ASN B CA 1
ATOM 2230 C C . ASN B 1 41 ? 36.280 37.359 46.894 1.00 35.20 40 ASN B C 1
ATOM 2231 O O . ASN B 1 41 ? 37.044 37.928 46.111 1.00 34.06 40 ASN B O 1
ATOM 2236 N N . GLY B 1 42 ? 34.964 37.551 46.926 1.00 33.77 41 GLY B N 1
ATOM 2237 C CA . GLY B 1 42 ? 34.278 38.446 45.984 1.00 33.31 41 GLY B CA 1
ATOM 2238 C C . GLY B 1 42 ? 33.940 37.778 44.664 1.00 33.80 41 GLY B C 1
ATOM 2239 O O . GLY B 1 42 ? 33.585 38.430 43.717 1.00 34.14 41 GLY B O 1
ATOM 2240 N N . GLY B 1 43 ? 34.081 36.461 44.593 1.00 34.23 42 GLY B N 1
ATOM 2241 C CA . GLY B 1 43 ? 33.707 35.707 43.375 1.00 33.21 42 GLY B CA 1
ATOM 2242 C C . GLY B 1 43 ? 32.250 35.250 43.258 1.00 33.01 42 GLY B C 1
ATOM 2243 O O . GLY B 1 43 ? 31.466 35.372 44.187 1.00 33.55 42 GLY B O 1
ATOM 2244 N N . ARG B 1 44 ? 31.929 34.698 42.090 1.00 31.86 43 ARG B N 1
ATOM 2245 C CA . ARG B 1 44 ? 30.628 34.091 41.781 1.00 32.63 43 ARG B CA 1
ATOM 2246 C C . ARG B 1 44 ? 30.761 32.648 41.406 1.00 30.87 43 ARG B C 1
ATOM 2247 O O . ARG B 1 44 ? 31.844 32.124 41.130 1.00 29.82 43 ARG B O 1
ATOM 2255 N N . PHE B 1 45 ? 29.607 32.014 41.376 1.00 29.14 44 PHE B N 1
ATOM 2256 C CA . PHE B 1 45 ? 29.513 30.613 41.012 1.00 28.97 44 PHE B CA 1
ATOM 2257 C C . PHE B 1 45 ? 28.743 30.472 39.714 1.00 28.92 44 PHE B C 1
ATOM 2258 O O . PHE B 1 45 ? 27.524 30.639 39.645 1.00 29.27 44 PHE B O 1
ATOM 2266 N N . TYR B 1 46 ? 29.478 30.166 38.670 1.00 29.82 45 TYR B N 1
ATOM 2267 C CA . TYR B 1 46 ? 28.888 29.928 37.350 1.00 29.18 45 TYR B CA 1
ATOM 2268 C C . TYR B 1 46 ? 28.555 28.487 37.182 1.00 29.52 45 TYR B C 1
ATOM 2269 O O . TYR B 1 46 ? 29.313 27.657 37.598 1.00 29.19 45 TYR B O 1
ATOM 2278 N N . VAL B 1 47 ? 27.416 28.217 36.556 1.00 29.07 46 VAL B N 1
ATOM 2279 C CA . VAL B 1 47 ? 26.956 26.857 36.298 1.00 29.38 46 VAL B CA 1
ATOM 2280 C C . VAL B 1 47 ? 26.492 26.732 34.868 1.00 29.75 46 VAL B C 1
ATOM 2281 O O . VAL B 1 47 ? 25.769 27.562 34.367 1.00 31.26 46 VAL B O 1
ATOM 2285 N N . PHE B 1 48 ? 26.930 25.655 34.244 1.00 30.20 47 PHE B N 1
ATOM 2286 C CA . PHE B 1 48 ? 26.628 25.393 32.882 1.00 30.20 47 PHE B CA 1
ATOM 2287 C C . PHE B 1 48 ? 26.454 23.933 32.551 1.00 29.89 47 PHE B C 1
ATOM 2288 O O . PHE B 1 48 ? 27.235 23.095 32.967 1.00 28.60 47 PHE B O 1
ATOM 2296 N N . GLY B 1 49 ? 25.475 23.669 31.701 1.00 29.85 48 GLY B N 1
ATOM 2297 C CA . GLY B 1 49 ? 25.380 22.355 31.036 1.00 30.26 48 GLY B CA 1
ATOM 2298 C C . GLY B 1 49 ? 24.777 22.418 29.655 1.00 29.20 48 GLY B C 1
ATOM 2299 O O . GLY B 1 49 ? 24.050 23.326 29.334 1.00 30.00 48 GLY B O 1
ATOM 2300 N N . SER B 1 50 ? 25.126 21.446 28.830 1.00 30.83 49 SER B N 1
ATOM 2301 C CA . SER B 1 50 ? 24.547 21.344 27.496 1.00 31.50 49 SER B CA 1
ATOM 2302 C C . SER B 1 50 ? 23.511 20.219 27.420 1.00 31.13 49 SER B C 1
ATOM 2303 O O . SER B 1 50 ? 23.533 19.214 28.145 1.00 29.94 49 SER B O 1
ATOM 2306 N N . GLY B 1 51 ? 22.576 20.439 26.520 1.00 31.55 50 GLY B N 1
ATOM 2307 C CA . GLY B 1 51 ? 21.413 19.578 26.421 1.00 31.90 50 GLY B CA 1
ATOM 2308 C C . GLY B 1 51 ? 20.671 19.562 27.734 1.00 30.34 50 GLY B C 1
ATOM 2309 O O . GLY B 1 51 ? 20.439 20.594 28.384 1.00 30.76 50 GLY B O 1
ATOM 2310 N N . HIS B 1 52 ? 20.314 18.358 28.122 1.00 29.16 51 HIS B N 1
ATOM 2311 C CA . HIS B 1 52 ? 19.504 18.143 29.299 1.00 29.54 51 HIS B CA 1
ATOM 2312 C C . HIS B 1 52 ? 20.207 18.542 30.576 1.00 30.37 51 HIS B C 1
ATOM 2313 O O . HIS B 1 52 ? 19.551 18.979 31.506 1.00 31.64 51 HIS B O 1
ATOM 2320 N N . SER B 1 53 ? 21.524 18.411 30.571 1.00 29.97 52 SER B N 1
ATOM 2321 C CA . SER B 1 53 ? 22.397 18.839 31.680 1.00 31.72 52 SER B CA 1
ATOM 2322 C C . SER B 1 53 ? 22.241 20.304 32.077 1.00 29.92 52 SER B C 1
ATOM 2323 O O . SER B 1 53 ? 22.627 20.681 33.169 1.00 30.25 52 SER B O 1
ATOM 2326 N N . HIS B 1 54 ? 21.726 21.131 31.173 1.00 29.84 53 HIS B N 1
ATOM 2327 C CA . HIS B 1 54 ? 21.522 22.566 31.485 1.00 28.68 53 HIS B CA 1
ATOM 2328 C C . HIS B 1 54 ? 20.522 22.773 32.626 1.00 30.51 53 HIS B C 1
ATOM 2329 O O . HIS B 1 54 ? 20.532 23.792 33.316 1.00 28.91 53 HIS B O 1
ATOM 2344 N N . ILE B 1 56 ? 20.471 21.353 35.431 1.00 31.41 55 ILE B N 1
ATOM 2345 C CA . ILE B 1 56 ? 21.162 21.396 36.733 1.00 31.07 55 ILE B CA 1
ATOM 2346 C C . ILE B 1 56 ? 21.672 22.808 37.030 1.00 30.85 55 ILE B C 1
ATOM 2347 O O . ILE B 1 56 ? 21.721 23.236 38.187 1.00 29.39 55 ILE B O 1
ATOM 2352 N N . ALA B 1 57 ? 21.928 23.564 35.964 1.00 30.37 56 ALA B N 1
ATOM 2353 C CA . ALA B 1 57 ? 22.285 24.975 36.082 1.00 31.01 56 ALA B CA 1
ATOM 2354 C C . ALA B 1 57 ? 21.080 25.773 36.540 1.00 30.61 56 ALA B C 1
ATOM 2355 O O . ALA B 1 57 ? 21.157 26.668 37.427 1.00 28.83 56 ALA B O 1
ATOM 2357 N N . GLU B 1 58 ? 19.982 25.510 35.844 1.00 30.02 57 GLU B N 1
ATOM 2358 C CA . GLU B 1 58 ? 18.670 26.104 36.180 1.00 29.20 57 GLU B CA 1
ATOM 2359 C C . GLU B 1 58 ? 18.249 25.824 37.623 1.00 29.44 57 GLU B C 1
ATOM 2360 O O . GLU B 1 58 ? 17.736 26.686 38.294 1.00 27.70 57 GLU B O 1
ATOM 2366 N N . GLU B 1 59 ? 18.507 24.602 38.052 1.00 28.60 58 GLU B N 1
ATOM 2367 C CA . GLU B 1 59 ? 18.070 24.075 39.362 1.00 31.07 58 GLU B CA 1
ATOM 2368 C C . GLU B 1 59 ? 18.491 24.960 40.551 1.00 30.54 58 GLU B C 1
ATOM 2369 O O . GLU B 1 59 ? 17.767 25.089 41.514 1.00 30.79 58 GLU B O 1
ATOM 2375 N N . ILE B 1 60 ? 19.685 25.532 40.484 1.00 29.85 59 ILE B N 1
ATOM 2376 C CA . ILE B 1 60 ? 20.253 26.279 41.618 1.00 29.22 59 ILE B CA 1
ATOM 2377 C C . ILE B 1 60 ? 20.313 27.761 41.309 1.00 28.98 59 ILE B C 1
ATOM 2378 O O . ILE B 1 60 ? 20.964 28.549 41.987 1.00 27.79 59 ILE B O 1
ATOM 2383 N N . TYR B 1 61 ? 19.570 28.136 40.287 1.00 29.42 60 TYR B N 1
ATOM 2384 C CA . TYR B 1 61 ? 19.503 29.556 39.841 1.00 29.74 60 TYR B CA 1
ATOM 2385 C C . TYR B 1 61 ? 18.127 30.167 40.032 1.00 30.08 60 TYR B C 1
ATOM 2386 O O . TYR B 1 61 ? 17.136 29.621 39.588 1.00 30.90 60 TYR B O 1
ATOM 2395 N N . ASN B 1 62 ? 18.128 31.315 40.692 1.00 31.23 61 ASN B N 1
ATOM 2396 C CA . ASN B 1 62 ? 16.986 32.191 40.881 1.00 33.36 61 ASN B CA 1
ATOM 2397 C C . ASN B 1 62 ? 15.741 31.469 41.414 1.00 34.17 61 ASN B C 1
ATOM 2398 O O . ASN B 1 62 ? 14.637 31.563 40.895 1.00 33.10 61 ASN B O 1
ATOM 2403 N N . ARG B 1 63 ? 15.945 30.734 42.483 1.00 36.31 62 ARG B N 1
ATOM 2404 C CA . ARG B 1 63 ? 14.821 30.104 43.186 1.00 37.51 62 ARG B CA 1
ATOM 2405 C C . ARG B 1 63 ? 14.956 30.243 44.681 1.00 37.29 62 ARG B C 1
ATOM 2406 O O . ARG B 1 63 ? 16.041 30.564 45.213 1.00 37.10 62 ARG B O 1
ATOM 2414 N N . ALA B 1 64 ? 13.836 29.989 45.348 1.00 35.74 63 ALA B N 1
ATOM 2415 C CA . ALA B 1 64 ? 13.819 29.895 46.823 1.00 34.65 63 ALA B CA 1
ATOM 2416 C C . ALA B 1 64 ? 14.885 28.897 47.278 1.00 33.19 63 ALA B C 1
ATOM 2417 O O . ALA B 1 64 ? 14.957 27.757 46.802 1.00 31.94 63 ALA B O 1
ATOM 2419 N N . GLY B 1 65 ? 15.718 29.389 48.189 1.00 32.72 64 GLY B N 1
ATOM 2420 C CA . GLY B 1 65 ? 16.821 28.626 48.783 1.00 32.46 64 GLY B CA 1
ATOM 2421 C C . GLY B 1 65 ? 18.042 28.791 47.920 1.00 32.38 64 GLY B C 1
ATOM 2422 O O . GLY B 1 65 ? 19.074 28.151 48.127 1.00 33.34 64 GLY B O 1
ATOM 2423 N N . GLY B 1 66 ? 17.871 29.635 46.912 1.00 30.39 65 GLY B N 1
ATOM 2424 C CA . GLY B 1 66 ? 18.908 29.883 45.921 1.00 31.09 65 GLY B CA 1
ATOM 2425 C C . GLY B 1 66 ? 19.924 30.898 46.344 1.00 29.84 65 GLY B C 1
ATOM 2426 O O . GLY B 1 66 ? 19.585 31.935 46.898 1.00 30.78 65 GLY B O 1
ATOM 2427 N N . LEU B 1 67 ? 21.186 30.547 46.128 1.00 29.19 66 LEU B N 1
ATOM 2428 C CA . LEU B 1 67 ? 22.300 31.458 46.382 1.00 28.95 66 LEU B CA 1
ATOM 2429 C C . LEU B 1 67 ? 22.373 32.447 45.236 1.00 28.37 66 LEU B C 1
ATOM 2430 O O . LEU B 1 67 ? 22.565 32.050 44.099 1.00 28.61 66 LEU B O 1
ATOM 2435 N N . ALA B 1 68 ? 22.215 33.722 45.554 1.00 28.85 67 ALA B N 1
ATOM 2436 C CA . ALA B 1 68 ? 22.081 34.779 44.561 1.00 28.94 67 ALA B CA 1
ATOM 2437 C C . ALA B 1 68 ? 23.417 35.085 43.904 1.00 29.98 67 ALA B C 1
ATOM 2438 O O . ALA B 1 68 ? 23.512 35.945 43.005 1.00 28.41 67 ALA B O 1
ATOM 2440 N N . LEU B 1 69 ? 24.454 34.409 44.383 1.00 30.58 68 LEU B N 1
ATOM 2441 C CA . LEU B 1 69 ? 25.794 34.556 43.795 1.00 31.29 68 LEU B CA 1
ATOM 2442 C C . LEU B 1 69 ? 26.026 33.480 42.734 1.00 30.04 68 LEU B C 1
ATOM 2443 O O . LEU B 1 69 ? 27.112 33.365 42.175 1.00 29.59 68 LEU B O 1
ATOM 2448 N N . VAL B 1 70 ? 24.987 32.700 42.504 1.00 29.57 69 VAL B N 1
ATOM 2449 C CA . VAL B 1 70 ? 24.967 31.723 41.407 1.00 29.25 69 VAL B CA 1
ATOM 2450 C C . VAL B 1 70 ? 24.493 32.388 40.129 1.00 30.38 69 VAL B C 1
ATOM 2451 O O . VAL B 1 70 ? 23.481 33.087 40.112 1.00 32.51 69 VAL B O 1
ATOM 2455 N N . THR B 1 71 ? 25.296 32.242 39.067 1.00 31.75 70 THR B N 1
ATOM 2456 C CA . THR B 1 71 ? 24.888 32.656 37.716 1.00 31.21 70 THR B CA 1
ATOM 2457 C C . THR B 1 71 ? 24.871 31.416 36.825 1.00 30.34 70 THR B C 1
ATOM 2458 O O . THR B 1 71 ? 25.903 30.748 36.627 1.00 29.71 70 THR B O 1
ATOM 2462 N N . ALA B 1 72 ? 23.694 31.120 36.292 1.00 29.11 71 ALA B N 1
ATOM 2463 C CA . ALA B 1 72 ? 23.557 30.076 35.264 1.00 29.51 71 ALA B CA 1
ATOM 2464 C C . ALA B 1 72 ? 23.900 30.662 33.921 1.00 29.77 71 ALA B C 1
ATOM 2465 O O . ALA B 1 72 ? 23.409 31.746 33.523 1.00 30.82 71 ALA B O 1
ATOM 2467 N N . ILE B 1 73 ? 24.808 29.959 33.260 1.00 29.68 72 ILE B N 1
ATOM 2468 C CA . ILE B 1 73 ? 25.149 30.216 31.862 1.00 29.77 72 ILE B CA 1
ATOM 2469 C C . ILE B 1 73 ? 24.264 29.297 31.022 1.00 28.88 72 ILE B C 1
ATOM 2470 O O . ILE B 1 73 ? 24.433 28.074 30.987 1.00 29.92 72 ILE B O 1
ATOM 2475 N N . LEU B 1 74 ? 23.272 29.929 30.403 1.00 29.76 73 LEU B N 1
ATOM 2476 C CA . LEU B 1 74 ? 22.129 29.233 29.764 1.00 29.56 73 LEU B CA 1
ATOM 2477 C C . LEU B 1 74 ? 21.966 29.674 28.295 1.00 30.37 73 LEU B C 1
ATOM 2478 O O . LEU B 1 74 ? 21.033 30.396 27.961 1.00 29.91 73 LEU B O 1
ATOM 2483 N N . PRO B 1 75 ? 22.912 29.272 27.402 1.00 32.06 74 PRO B N 1
ATOM 2484 C CA . PRO B 1 75 ? 22.740 29.546 25.980 1.00 30.45 74 PRO B CA 1
ATOM 2485 C C . PRO B 1 75 ? 21.611 28.685 25.391 1.00 29.84 74 PRO B C 1
ATOM 2486 O O . PRO B 1 75 ? 21.684 27.453 25.388 1.00 30.65 74 PRO B O 1
ATOM 2490 N N . PRO B 1 76 ? 20.541 29.333 24.929 1.00 31.58 75 PRO B N 1
ATOM 2491 C CA . PRO B 1 76 ? 19.363 28.617 24.460 1.00 30.58 75 PRO B CA 1
ATOM 2492 C C . PRO B 1 76 ? 19.646 27.728 23.233 1.00 30.56 75 PRO B C 1
ATOM 2493 O O . PRO B 1 76 ? 18.938 26.762 22.987 1.00 31.22 75 PRO B O 1
ATOM 2497 N N . GLU B 1 77 ? 20.725 28.037 22.537 1.00 29.14 76 GLU B N 1
ATOM 2498 C CA . GLU B 1 77 ? 21.142 27.274 21.367 1.00 29.08 76 GLU B CA 1
ATOM 2499 C C . GLU B 1 77 ? 21.577 25.899 21.767 1.00 29.92 76 GLU B C 1
ATOM 2500 O O . GLU B 1 77 ? 21.574 24.959 20.949 1.00 30.43 76 GLU B O 1
ATOM 2506 N N . LEU B 1 78 ? 21.900 25.748 23.051 1.00 29.98 77 LEU B N 1
ATOM 2507 C CA . LEU B 1 78 ? 22.339 24.440 23.565 1.00 31.37 77 LEU B CA 1
ATOM 2508 C C . LEU B 1 78 ? 21.293 23.754 24.402 1.00 31.96 77 LEU B C 1
ATOM 2509 O O . LEU B 1 78 ? 21.544 22.722 24.999 1.00 35.09 77 LEU B O 1
ATOM 2522 N N . LEU B 1 80 ? 16.896 22.579 24.696 1.00 32.05 79 LEU B N 1
ATOM 2523 C CA . LEU B 1 80 ? 16.042 21.605 24.019 1.00 32.46 79 LEU B CA 1
ATOM 2524 C C . LEU B 1 80 ? 14.924 22.191 23.162 1.00 33.01 79 LEU B C 1
ATOM 2525 O O . LEU B 1 80 ? 14.345 21.492 22.335 1.00 32.93 79 LEU B O 1
ATOM 2530 N N . HIS B 1 81 ? 14.635 23.472 23.366 1.00 31.03 80 HIS B N 1
ATOM 2531 C CA . HIS B 1 81 ? 13.349 24.068 22.945 1.00 30.57 80 HIS B CA 1
ATOM 2532 C C . HIS B 1 81 ? 13.336 24.801 21.590 1.00 30.46 80 HIS B C 1
ATOM 2533 O O . HIS B 1 81 ? 12.298 24.967 20.989 1.00 29.43 80 HIS B O 1
ATOM 2540 N N . GLU B 1 82 ? 14.489 25.197 21.083 1.00 30.08 81 GLU B N 1
ATOM 2541 C CA . GLU B 1 82 ? 14.531 25.919 19.803 1.00 30.28 81 GLU B CA 1
ATOM 2542 C C . GLU B 1 82 ? 14.163 25.036 18.605 1.00 31.23 81 GLU B C 1
ATOM 2543 O O . GLU B 1 82 ? 13.301 25.341 17.777 1.00 27.98 81 GLU B O 1
ATOM 2549 N N . ARG B 1 83 ? 14.863 23.926 18.512 1.00 32.83 82 ARG B N 1
ATOM 2550 C CA . ARG B 1 83 ? 14.523 22.920 17.498 1.00 34.81 82 ARG B CA 1
ATOM 2551 C C . ARG B 1 83 ? 14.977 21.617 18.032 1.00 33.54 82 ARG B C 1
ATOM 2552 O O . ARG B 1 83 ? 15.984 21.592 18.727 1.00 32.70 82 ARG B O 1
ATOM 2560 N N . PRO B 1 84 ? 14.288 20.536 17.693 1.00 33.95 83 PRO B N 1
ATOM 2561 C CA . PRO B 1 84 ? 14.896 19.284 18.121 1.00 34.78 83 PRO B CA 1
ATOM 2562 C C . PRO B 1 84 ? 16.299 19.068 17.522 1.00 34.87 83 PRO B C 1
ATOM 2563 O O . PRO B 1 84 ? 16.583 19.504 16.404 1.00 35.65 83 PRO B O 1
ATOM 2567 N N . ASN B 1 85 ? 17.161 18.449 18.322 1.00 35.73 84 ASN B N 1
ATOM 2568 C CA . ASN B 1 85 ? 18.549 18.049 17.934 1.00 37.20 84 ASN B CA 1
ATOM 2569 C C . ASN B 1 85 ? 19.556 19.188 17.634 1.00 36.18 84 ASN B C 1
ATOM 2570 O O . ASN B 1 85 ? 20.740 18.944 17.400 1.00 34.55 84 ASN B O 1
ATOM 2575 N N . LYS B 1 86 ? 19.088 20.417 17.604 1.00 33.55 85 LYS B N 1
ATOM 2576 C CA . LYS B 1 86 ? 20.029 21.534 17.374 1.00 31.92 85 LYS B CA 1
ATOM 2577 C C . LYS B 1 86 ? 21.208 21.441 18.342 1.00 32.06 85 LYS B C 1
ATOM 2578 O O . LYS B 1 86 ? 22.379 21.638 17.960 1.00 32.48 85 LYS B O 1
ATOM 2584 N N . SER B 1 87 ? 20.904 21.111 19.596 1.00 33.34 86 SER B N 1
ATOM 2585 C CA . SER B 1 87 ? 21.903 21.157 20.660 1.00 33.53 86 SER B CA 1
ATOM 2586 C C . SER B 1 87 ? 22.925 20.054 20.464 1.00 33.49 86 SER B C 1
ATOM 2587 O O . SER B 1 87 ? 24.049 20.171 20.898 1.00 32.37 86 SER B O 1
ATOM 2590 N N . THR B 1 88 ? 22.538 19.030 19.717 1.00 33.51 87 THR B N 1
ATOM 2591 C CA . THR B 1 88 ? 23.410 17.892 19.420 1.00 34.20 87 THR B CA 1
ATOM 2592 C C . THR B 1 88 ? 24.474 18.283 18.427 1.00 33.55 87 THR B C 1
ATOM 2593 O O . THR B 1 88 ? 25.599 17.816 18.492 1.00 34.46 87 THR B O 1
ATOM 2597 N N . TYR B 1 89 ? 24.103 19.160 17.507 1.00 33.57 88 TYR B N 1
ATOM 2598 C CA . TYR B 1 89 ? 25.035 19.681 16.504 1.00 33.75 88 TYR B CA 1
ATOM 2599 C C . TYR B 1 89 ? 26.023 20.670 17.125 1.00 32.30 88 TYR B C 1
ATOM 2600 O O . TYR B 1 89 ? 27.218 20.670 16.850 1.00 31.39 88 TYR B O 1
ATOM 2609 N N . LEU B 1 90 ? 25.471 21.550 17.940 1.00 31.39 89 LEU B N 1
ATOM 2610 C CA . LEU B 1 90 ? 26.196 22.696 18.497 1.00 30.22 89 LEU B CA 1
ATOM 2611 C C . LEU B 1 90 ? 27.219 22.266 19.555 1.00 30.89 89 LEU B C 1
ATOM 2612 O O . LEU B 1 90 ? 28.288 22.899 19.710 1.00 30.34 89 LEU B O 1
ATOM 2617 N N A GLU B 1 91 ? 26.928 21.121 20.185 0.50 29.72 90 GLU B N 1
ATOM 2618 N N B GLU B 1 91 ? 26.945 21.164 20.243 0.50 29.70 90 GLU B N 1
ATOM 2619 C CA A GLU B 1 91 ? 27.727 20.617 21.299 0.50 29.76 90 GLU B CA 1
ATOM 2620 C CA B GLU B 1 91 ? 27.808 20.777 21.342 0.50 29.73 90 GLU B CA 1
ATOM 2621 C C A GLU B 1 91 ? 29.113 20.263 20.770 0.50 30.36 90 GLU B C 1
ATOM 2622 C C B GLU B 1 91 ? 29.142 20.282 20.773 0.50 30.38 90 GLU B C 1
ATOM 2623 O O A GLU B 1 91 ? 30.070 20.168 21.521 0.50 29.39 90 GLU B O 1
ATOM 2624 O O B GLU B 1 91 ? 30.099 20.102 21.504 0.50 29.51 90 GLU B O 1
ATOM 2635 N N . ARG B 1 92 ? 29.197 20.132 19.453 1.00 30.65 91 ARG B N 1
ATOM 2636 C CA . ARG B 1 92 ? 30.415 19.676 18.778 1.00 31.78 91 ARG B CA 1
ATOM 2637 C C . ARG B 1 92 ? 31.276 20.820 18.280 1.00 31.63 91 ARG B C 1
ATOM 2638 O O . ARG B 1 92 ? 32.346 20.611 17.700 1.00 31.60 91 ARG B O 1
ATOM 2646 N N . ILE B 1 93 ? 30.800 22.030 18.472 1.00 30.81 92 ILE B N 1
ATOM 2647 C CA . ILE B 1 93 ? 31.428 23.179 17.820 1.00 30.43 92 ILE B CA 1
ATOM 2648 C C . ILE B 1 93 ? 32.426 23.884 18.739 1.00 29.51 92 ILE B C 1
ATOM 2649 O O . ILE B 1 93 ? 32.120 24.237 19.864 1.00 27.84 92 ILE B O 1
ATOM 2654 N N . GLU B 1 94 ? 33.629 24.071 18.209 1.00 31.08 93 GLU B N 1
ATOM 2655 C CA . GLU B 1 94 ? 34.716 24.752 18.927 1.00 31.31 93 GLU B CA 1
ATOM 2656 C C . GLU B 1 94 ? 34.481 26.241 18.959 1.00 30.07 93 GLU B C 1
ATOM 2657 O O . GLU B 1 94 ? 34.096 26.821 17.969 1.00 28.02 93 GLU B O 1
ATOM 2663 N N . GLY B 1 95 ? 34.752 26.870 20.087 1.00 29.82 94 GLY B N 1
ATOM 2664 C CA . GLY B 1 95 ? 34.732 28.338 20.146 1.00 30.18 94 GLY B CA 1
ATOM 2665 C C . GLY B 1 95 ? 33.522 28.868 20.848 1.00 30.68 94 GLY B C 1
ATOM 2666 O O . GLY B 1 95 ? 33.479 30.019 21.245 1.00 29.33 94 GLY B O 1
ATOM 2667 N N . LEU B 1 96 ? 32.530 28.000 21.049 1.00 30.32 95 LEU B N 1
ATOM 2668 C CA . LEU B 1 96 ? 31.306 28.467 21.712 1.00 29.05 95 LEU B CA 1
ATOM 2669 C C . LEU B 1 96 ? 31.567 28.747 23.191 1.00 29.07 95 LEU B C 1
ATOM 2670 O O . LEU B 1 96 ? 31.284 29.815 23.671 1.00 29.71 95 LEU B O 1
ATOM 2675 N N . SER B 1 97 ? 32.134 27.770 23.882 1.00 31.38 96 SER B N 1
ATOM 2676 C CA . SER B 1 97 ? 32.354 27.843 25.346 1.00 30.24 96 SER B CA 1
ATOM 2677 C C . SER B 1 97 ? 33.217 29.063 25.696 1.00 30.52 96 SER B C 1
ATOM 2678 O O . SER B 1 97 ? 32.938 29.858 26.639 1.00 28.22 96 SER B O 1
ATOM 2681 N N . LYS B 1 98 ? 34.235 29.246 24.879 1.00 31.96 97 LYS B N 1
ATOM 2682 C CA . LYS B 1 98 ? 35.145 30.376 25.069 1.00 31.68 97 LYS B CA 1
ATOM 2683 C C . LYS B 1 98 ? 34.420 31.720 24.932 1.00 31.02 97 LYS B C 1
ATOM 2684 O O . LYS B 1 98 ? 34.646 32.650 25.738 1.00 30.18 97 LYS B O 1
ATOM 2690 N N . SER B 1 99 ? 33.545 31.827 23.936 1.00 29.37 98 SER B N 1
ATOM 2691 C CA . SER B 1 99 ? 32.671 33.031 23.769 1.00 30.30 98 SER B CA 1
ATOM 2692 C C . SER B 1 99 ? 31.775 33.286 24.951 1.00 27.26 98 SER B C 1
ATOM 2693 O O . SER B 1 99 ? 31.615 34.394 25.423 1.00 27.87 98 SER B O 1
ATOM 2696 N N . TYR B 1 100 ? 31.273 32.218 25.495 1.00 28.32 99 TYR B N 1
ATOM 2697 C CA . TYR B 1 100 ? 30.315 32.284 26.609 1.00 28.45 99 TYR B CA 1
ATOM 2698 C C . TYR B 1 100 ? 30.998 32.807 27.860 1.00 28.90 99 TYR B C 1
ATOM 2699 O O . TYR B 1 100 ? 30.452 33.672 28.577 1.00 27.24 99 TYR B O 1
ATOM 2708 N N . LEU B 1 101 ? 32.233 32.344 28.077 1.00 27.93 100 LEU B N 1
ATOM 2709 C CA . LEU B 1 101 ? 33.006 32.743 29.277 1.00 28.15 100 LEU B CA 1
ATOM 2710 C C . LEU B 1 101 ? 33.359 34.208 29.187 1.00 28.32 100 LEU B C 1
ATOM 2711 O O . LEU B 1 101 ? 33.418 34.938 30.179 1.00 27.96 100 LEU B O 1
ATOM 2716 N N . LYS B 1 102 ? 33.593 34.623 27.953 1.00 28.67 101 LYS B N 1
ATOM 2717 C CA . LYS B 1 102 ? 33.913 36.005 27.644 1.00 30.32 101 LYS B CA 1
ATOM 2718 C C . LYS B 1 102 ? 32.702 36.861 27.898 1.00 29.72 101 LYS B C 1
ATOM 2719 O O . LYS B 1 102 ? 32.771 37.900 28.537 1.00 29.33 101 LYS B O 1
ATOM 2723 N N . LEU B 1 103 ? 31.587 36.432 27.335 1.00 29.92 102 LEU B N 1
ATOM 2724 C CA . LEU B 1 103 ? 30.317 37.183 27.497 1.00 30.44 102 LEU B CA 1
ATOM 2725 C C . LEU B 1 103 ? 29.923 37.416 28.985 1.00 31.21 102 LEU B C 1
ATOM 2726 O O . LEU B 1 103 ? 29.409 38.479 29.371 1.00 29.00 102 LEU B O 1
ATOM 2731 N N . HIS B 1 104 ? 30.237 36.429 29.819 1.00 30.29 103 HIS B N 1
ATOM 2732 C CA . HIS B 1 104 ? 29.877 36.451 31.237 1.00 30.66 103 HIS B CA 1
ATOM 2733 C C . HIS B 1 104 ? 30.978 37.006 32.131 1.00 31.38 103 HIS B C 1
ATOM 2734 O O . HIS B 1 104 ? 30.813 37.114 33.329 1.00 32.74 103 HIS B O 1
ATOM 2741 N N . GLN B 1 105 ? 32.113 37.292 31.512 1.00 30.63 104 GLN B N 1
ATOM 2742 C CA . GLN B 1 105 ? 33.260 37.880 32.179 1.00 32.43 104 GLN B CA 1
ATOM 2743 C C . GLN B 1 105 ? 33.676 37.175 33.446 1.00 30.33 104 GLN B C 1
ATOM 2744 O O . GLN B 1 105 ? 33.986 37.767 34.453 1.00 30.64 104 GLN B O 1
ATOM 2750 N N . VAL B 1 106 ? 33.733 35.878 33.309 1.00 29.19 105 VAL B N 1
ATOM 2751 C CA . VAL B 1 106 ? 34.297 34.996 34.300 1.00 29.69 105 VAL B CA 1
ATOM 2752 C C . VAL B 1 106 ? 35.787 35.384 34.495 1.00 29.60 105 VAL B C 1
ATOM 2753 O O . VAL B 1 106 ? 36.510 35.733 33.541 1.00 29.79 105 VAL B O 1
ATOM 2757 N N . THR B 1 107 ? 36.195 35.402 35.758 1.00 27.95 106 THR B N 1
ATOM 2758 C CA . THR B 1 107 ? 37.538 35.760 36.135 1.00 28.08 106 THR B CA 1
ATOM 2759 C C . THR B 1 107 ? 38.118 34.677 37.009 1.00 28.22 106 THR B C 1
ATOM 2760 O O . THR B 1 107 ? 37.474 33.654 37.266 1.00 27.63 106 THR B O 1
ATOM 2764 N N . ASN B 1 108 ? 39.350 34.917 37.437 1.00 28.54 107 ASN B N 1
ATOM 2765 C CA . ASN B 1 108 ? 40.100 33.934 38.249 1.00 28.34 107 ASN B CA 1
ATOM 2766 C C . ASN B 1 108 ? 39.599 33.913 39.687 1.00 28.84 107 ASN B C 1
ATOM 2767 O O . ASN B 1 108 ? 39.998 33.088 40.486 1.00 27.55 107 ASN B O 1
ATOM 2772 N N . LYS B 1 109 ? 38.644 34.776 39.993 1.00 29.16 108 LYS B N 1
ATOM 2773 C CA . LYS B 1 109 ? 38.133 34.846 41.363 1.00 30.10 108 LYS B CA 1
ATOM 2774 C C . LYS B 1 109 ? 36.941 33.925 41.489 1.00 30.02 108 LYS B C 1
ATOM 2775 O O . LYS B 1 109 ? 36.453 33.658 42.559 1.00 32.91 108 LYS B O 1
ATOM 2780 N N . ASP B 1 110 ? 36.538 33.375 40.366 1.00 30.85 109 ASP B N 1
ATOM 2781 C CA . ASP B 1 110 ? 35.290 32.645 40.228 1.00 29.28 109 ASP B CA 1
ATOM 2782 C C . ASP B 1 110 ? 35.448 31.127 40.225 1.00 29.23 109 ASP B C 1
ATOM 2783 O O . ASP B 1 110 ? 36.564 30.554 40.070 1.00 26.58 109 ASP B O 1
ATOM 2788 N N . VAL B 1 111 ? 34.310 30.481 40.443 1.00 28.52 110 VAL B N 1
ATOM 2789 C CA . VAL B 1 111 ? 34.197 29.030 40.260 1.00 28.49 110 VAL B CA 1
ATOM 2790 C C . VAL B 1 111 ? 33.147 28.717 39.220 1.00 29.49 110 VAL B C 1
ATOM 2791 O O . VAL B 1 111 ? 32.123 29.421 39.116 1.00 28.06 110 VAL B O 1
ATOM 2795 N N . ILE B 1 112 ? 33.382 27.626 38.473 1.00 30.55 111 ILE B N 1
ATOM 2796 C CA . ILE B 1 112 ? 32.410 27.156 37.478 1.00 29.95 111 ILE B CA 1
ATOM 2797 C C . ILE B 1 112 ? 32.144 25.668 37.623 1.00 29.81 111 ILE B C 1
ATOM 2798 O O . ILE B 1 112 ? 33.057 24.833 37.890 1.00 29.77 111 ILE B O 1
ATOM 2811 N N . ILE B 1 114 ? 30.418 22.607 35.570 1.00 27.30 113 ILE B N 1
ATOM 2812 C CA . ILE B 1 114 ? 30.110 22.128 34.253 1.00 27.55 113 ILE B CA 1
ATOM 2813 C C . ILE B 1 114 ? 29.532 20.732 34.402 1.00 28.77 113 ILE B C 1
ATOM 2814 O O . ILE B 1 114 ? 30.175 19.858 34.968 1.00 28.62 113 ILE B O 1
ATOM 2819 N N . ILE B 1 115 ? 28.275 20.601 33.971 1.00 28.00 114 ILE B N 1
ATOM 2820 C CA . ILE B 1 115 ? 27.575 19.331 33.978 1.00 29.22 114 ILE B CA 1
ATOM 2821 C C . ILE B 1 115 ? 27.521 18.706 32.595 1.00 29.71 114 ILE B C 1
ATOM 2822 O O . ILE B 1 115 ? 27.104 19.313 31.602 1.00 30.26 114 ILE B O 1
ATOM 2827 N N . SER B 1 116 ? 27.990 17.470 32.546 1.00 31.73 115 SER B N 1
ATOM 2828 C CA . SER B 1 116 ? 27.852 16.626 31.349 1.00 31.96 115 SER B CA 1
ATOM 2829 C C . SER B 1 116 ? 27.988 15.157 31.739 1.00 33.01 115 SER B C 1
ATOM 2830 O O . SER B 1 116 ? 28.977 14.743 32.340 1.00 34.94 115 SER B O 1
ATOM 2833 N N A ASN B 1 117 ? 26.957 14.396 31.399 0.50 33.15 116 ASN B N 1
ATOM 2834 N N B ASN B 1 117 ? 26.979 14.369 31.399 0.50 33.47 116 ASN B N 1
ATOM 2835 C CA A ASN B 1 117 ? 26.897 12.961 31.689 0.50 33.07 116 ASN B CA 1
ATOM 2836 C CA B ASN B 1 117 ? 27.001 12.931 31.697 0.50 33.55 116 ASN B CA 1
ATOM 2837 C C A ASN B 1 117 ? 28.079 12.197 31.110 0.50 33.66 116 ASN B C 1
ATOM 2838 C C B ASN B 1 117 ? 28.166 12.214 31.116 0.50 34.00 116 ASN B C 1
ATOM 2839 O O A ASN B 1 117 ? 28.728 11.424 31.800 0.50 34.79 116 ASN B O 1
ATOM 2840 O O B ASN B 1 117 ? 28.864 11.466 31.788 0.50 35.23 116 ASN B O 1
ATOM 2849 N N . SER B 1 118 ? 28.325 12.403 29.823 1.00 34.69 117 SER B N 1
ATOM 2850 C CA . SER B 1 118 ? 29.392 11.688 29.086 1.00 35.24 117 SER B CA 1
ATOM 2851 C C . SER B 1 118 ? 30.737 12.381 29.233 1.00 33.82 117 SER B C 1
ATOM 2852 O O . SER B 1 118 ? 31.789 11.748 29.275 1.00 34.85 117 SER B O 1
ATOM 2855 N N . GLY B 1 119 ? 30.633 13.690 29.310 1.00 32.42 118 GLY B N 1
ATOM 2856 C CA . GLY B 1 119 ? 31.752 14.635 29.347 1.00 32.13 118 GLY B CA 1
ATOM 2857 C C . GLY B 1 119 ? 32.699 14.518 28.182 1.00 31.45 118 GLY B C 1
ATOM 2858 O O . GLY B 1 119 ? 33.881 14.737 28.332 1.00 30.93 118 GLY B O 1
ATOM 2859 N N . ARG B 1 120 ? 32.177 14.154 27.010 1.00 32.05 119 ARG B N 1
ATOM 2860 C CA . ARG B 1 120 ? 33.035 13.732 25.881 1.00 32.06 119 ARG B CA 1
ATOM 2861 C C . ARG B 1 120 ? 33.104 14.776 24.758 1.00 31.76 119 ARG B C 1
ATOM 2862 O O . ARG B 1 120 ? 34.025 14.773 23.959 1.00 30.61 119 ARG B O 1
ATOM 2870 N N . ASN B 1 121 ? 32.129 15.683 24.724 1.00 31.76 120 ASN B N 1
ATOM 2871 C CA . ASN B 1 121 ? 32.015 16.657 23.608 1.00 31.11 120 ASN B CA 1
ATOM 2872 C C . ASN B 1 121 ? 32.762 17.933 23.789 1.00 30.52 120 ASN B C 1
ATOM 2873 O O . ASN B 1 121 ? 33.166 18.277 24.898 1.00 29.19 120 ASN B O 1
ATOM 2878 N N . THR B 1 122 ? 32.904 18.643 22.665 1.00 28.30 121 THR B N 1
ATOM 2879 C CA . THR B 1 122 ? 33.790 19.789 22.565 1.00 28.86 121 THR B CA 1
ATOM 2880 C C . THR B 1 122 ? 33.396 20.920 23.498 1.00 29.41 121 THR B C 1
ATOM 2881 O O . THR B 1 122 ? 34.234 21.554 24.118 1.00 30.74 121 THR B O 1
ATOM 2885 N N . VAL B 1 123 ? 32.110 21.192 23.535 1.00 29.43 122 VAL B N 1
ATOM 2886 C CA . VAL B 1 123 ? 31.584 22.288 24.303 1.00 29.09 122 VAL B CA 1
ATOM 2887 C C . VAL B 1 123 ? 31.901 22.217 25.801 1.00 30.01 122 VAL B C 1
ATOM 2888 O O . VAL B 1 123 ? 32.445 23.149 26.363 1.00 30.17 122 VAL B O 1
ATOM 2892 N N . PRO B 1 124 ? 31.522 21.120 26.471 1.00 27.19 123 PRO B N 1
ATOM 2893 C CA . PRO B 1 124 ? 31.860 21.007 27.881 1.00 28.46 123 PRO B CA 1
ATOM 2894 C C . PRO B 1 124 ? 33.363 20.910 28.192 1.00 28.35 123 PRO B C 1
ATOM 2895 O O . PRO B 1 124 ? 33.836 21.525 29.187 1.00 26.31 123 PRO B O 1
ATOM 2899 N N . VAL B 1 125 ? 34.104 20.197 27.344 1.00 26.68 124 VAL B N 1
ATOM 2900 C CA . VAL B 1 125 ? 35.562 20.006 27.562 1.00 27.37 124 VAL B CA 1
ATOM 2901 C C . VAL B 1 125 ? 36.266 21.330 27.362 1.00 27.86 124 VAL B C 1
ATOM 2902 O O . VAL B 1 125 ? 37.070 21.736 28.205 1.00 25.98 124 VAL B O 1
ATOM 2906 N N . GLU B 1 126 ? 35.894 22.039 26.290 1.00 27.29 125 GLU B N 1
ATOM 2907 C CA . GLU B 1 126 ? 36.419 23.375 26.037 1.00 28.75 125 GLU B CA 1
ATOM 2908 C C . GLU B 1 126 ? 36.116 24.347 27.170 1.00 28.35 125 GLU B C 1
ATOM 2909 O O . GLU B 1 126 ? 36.926 25.215 27.506 1.00 30.64 125 GLU B O 1
ATOM 2931 N N . ALA B 1 128 ? 35.881 23.663 30.297 1.00 27.37 127 ALA B N 1
ATOM 2932 C CA . ALA B 1 128 ? 36.839 23.361 31.400 1.00 27.22 127 ALA B CA 1
ATOM 2933 C C . ALA B 1 128 ? 38.238 23.927 31.082 1.00 26.76 127 ALA B C 1
ATOM 2934 O O . ALA B 1 128 ? 38.888 24.587 31.930 1.00 26.62 127 ALA B O 1
ATOM 2936 N N . ILE B 1 129 ? 38.654 23.761 29.833 1.00 27.48 128 ILE B N 1
ATOM 2937 C CA . ILE B 1 129 ? 39.993 24.208 29.338 1.00 27.03 128 ILE B CA 1
ATOM 2938 C C . ILE B 1 129 ? 40.145 25.719 29.413 1.00 28.40 128 ILE B C 1
ATOM 2939 O O . ILE B 1 129 ? 41.129 26.279 29.909 1.00 26.73 128 ILE B O 1
ATOM 2944 N N . GLU B 1 130 ? 39.116 26.388 28.963 1.00 28.53 129 GLU B N 1
ATOM 2945 C CA . GLU B 1 130 ? 39.148 27.846 28.895 1.00 30.80 129 GLU B CA 1
ATOM 2946 C C . GLU B 1 130 ? 38.990 28.452 30.286 1.00 30.84 129 GLU B C 1
ATOM 2947 O O . GLU B 1 130 ? 39.567 29.463 30.623 1.00 30.51 129 GLU B O 1
ATOM 2953 N N . SER B 1 131 ? 38.239 27.762 31.119 1.00 31.22 130 SER B N 1
ATOM 2954 C CA . SER B 1 131 ? 38.085 28.150 32.516 1.00 31.63 130 SER B CA 1
ATOM 2955 C C . SER B 1 131 ? 39.451 28.065 33.222 1.00 30.80 130 SER B C 1
ATOM 2956 O O . SER B 1 131 ? 39.843 28.962 33.973 1.00 28.51 130 SER B O 1
ATOM 2959 N N . ARG B 1 132 ? 40.179 26.990 32.946 1.00 30.41 131 ARG B N 1
ATOM 2960 C CA . ARG B 1 132 ? 41.504 26.797 33.564 1.00 31.74 131 ARG B CA 1
ATOM 2961 C C . ARG B 1 132 ? 42.465 27.881 33.083 1.00 30.52 131 ARG B C 1
ATOM 2962 O O . ARG B 1 132 ? 43.345 28.338 33.811 1.00 30.94 131 ARG B O 1
ATOM 2970 N N A ASN B 1 133 ? 42.251 28.298 31.843 0.50 29.79 132 ASN B N 1
ATOM 2971 N N B ASN B 1 133 ? 42.297 28.283 31.836 0.50 29.33 132 ASN B N 1
ATOM 2972 C CA A ASN B 1 133 ? 43.087 29.304 31.201 0.50 30.24 132 ASN B CA 1
ATOM 2973 C CA B ASN B 1 133 ? 43.180 29.279 31.261 0.50 29.52 132 ASN B CA 1
ATOM 2974 C C A ASN B 1 133 ? 42.896 30.630 31.892 0.50 30.45 132 ASN B C 1
ATOM 2975 C C B ASN B 1 133 ? 42.909 30.638 31.899 0.50 30.02 132 ASN B C 1
ATOM 2976 O O A ASN B 1 133 ? 43.840 31.403 32.083 0.50 29.06 132 ASN B O 1
ATOM 2977 O O B ASN B 1 133 ? 43.822 31.453 32.060 0.50 28.67 132 ASN B O 1
ATOM 2986 N N . ILE B 1 134 ? 41.645 30.852 32.281 1.00 29.56 133 ILE B N 1
ATOM 2987 C CA . ILE B 1 134 ? 41.253 32.071 33.008 1.00 29.96 133 ILE B CA 1
ATOM 2988 C C . ILE B 1 134 ? 41.768 32.005 34.438 1.00 29.37 133 ILE B C 1
ATOM 2989 O O . ILE B 1 134 ? 42.160 33.010 35.026 1.00 27.98 133 ILE B O 1
ATOM 2994 N N . GLY B 1 135 ? 41.781 30.790 34.981 1.00 29.97 134 GLY B N 1
ATOM 2995 C CA . GLY B 1 135 ? 42.189 30.569 36.347 1.00 30.11 134 GLY B CA 1
ATOM 2996 C C . GLY B 1 135 ? 41.087 30.326 37.378 1.00 30.52 134 GLY B C 1
ATOM 2997 O O . GLY B 1 135 ? 41.317 30.325 38.589 1.00 30.82 134 GLY B O 1
ATOM 2998 N N . ALA B 1 136 ? 39.899 30.089 36.867 1.00 30.43 135 ALA B N 1
ATOM 2999 C CA . ALA B 1 136 ? 38.754 29.780 37.676 1.00 30.91 135 ALA B CA 1
ATOM 3000 C C . ALA B 1 136 ? 38.836 28.313 38.049 1.00 32.77 135 ALA B C 1
ATOM 3001 O O . ALA B 1 136 ? 39.373 27.498 37.314 1.00 32.78 135 ALA B O 1
ATOM 3003 N N . LYS B 1 137 ? 38.295 27.986 39.204 1.00 32.91 136 LYS B N 1
ATOM 3004 C CA . LYS B 1 137 ? 38.234 26.611 39.648 1.00 33.16 136 LYS B CA 1
ATOM 3005 C C . LYS B 1 137 ? 37.096 25.940 38.923 1.00 31.74 136 LYS B C 1
ATOM 3006 O O . LYS B 1 137 ? 36.079 26.563 38.648 1.00 30.47 136 LYS B O 1
ATOM 3012 N N . VAL B 1 138 ? 37.291 24.655 38.644 1.00 30.30 137 VAL B N 1
ATOM 3013 C CA . VAL B 1 138 ? 36.317 23.856 37.909 1.00 29.44 137 VAL B CA 1
ATOM 3014 C C . VAL B 1 138 ? 35.770 22.700 38.725 1.00 29.70 137 VAL B C 1
ATOM 3015 O O . VAL B 1 138 ? 36.507 21.870 39.233 1.00 26.82 137 VAL B O 1
ATOM 3019 N N . ILE B 1 139 ? 34.449 22.694 38.865 1.00 30.08 138 ILE B N 1
ATOM 3020 C CA . ILE B 1 139 ? 33.708 21.527 39.344 1.00 30.20 138 ILE B CA 1
ATOM 3021 C C . ILE B 1 139 ? 33.050 20.825 38.125 1.00 31.19 138 ILE B C 1
ATOM 3022 O O . ILE B 1 139 ? 32.433 21.446 37.257 1.00 31.14 138 ILE B O 1
ATOM 3027 N N . ALA B 1 140 ? 33.213 19.520 38.050 1.00 29.57 139 ALA B N 1
ATOM 3028 C CA . ALA B 1 140 ? 32.519 18.741 37.023 1.00 29.98 139 ALA B CA 1
ATOM 3029 C C . ALA B 1 140 ? 31.503 17.810 37.663 1.00 30.28 139 ALA B C 1
ATOM 3030 O O . ALA B 1 140 ? 31.818 17.064 38.593 1.00 32.05 139 ALA B O 1
ATOM 3040 N N . THR B 1 142 ? 29.114 14.673 36.436 1.00 29.91 141 THR B N 1
ATOM 3041 C CA . THR B 1 142 ? 29.256 13.719 35.354 1.00 30.54 141 THR B CA 1
ATOM 3042 C C . THR B 1 142 ? 28.918 12.355 35.783 1.00 30.79 141 THR B C 1
ATOM 3043 O O . THR B 1 142 ? 28.821 12.083 36.949 1.00 32.31 141 THR B O 1
ATOM 3047 N N . SER B 1 143 ? 28.791 11.482 34.812 1.00 32.43 142 SER B N 1
ATOM 3048 C CA . SER B 1 143 ? 28.658 10.076 35.079 1.00 33.28 142 SER B CA 1
ATOM 3049 C C . SER B 1 143 ? 29.991 9.349 34.876 1.00 33.95 142 SER B C 1
ATOM 3050 O O . SER B 1 143 ? 30.407 9.057 33.750 1.00 32.97 142 SER B O 1
ATOM 3061 N N . LYS B 1 145 ? 31.075 6.412 35.423 1.00 38.75 144 LYS B N 1
ATOM 3062 C CA . LYS B 1 145 ? 30.829 5.197 34.617 1.00 40.77 144 LYS B CA 1
ATOM 3063 C C . LYS B 1 145 ? 30.753 5.446 33.112 1.00 40.14 144 LYS B C 1
ATOM 3064 O O . LYS B 1 145 ? 31.469 4.864 32.353 1.00 40.87 144 LYS B O 1
ATOM 3070 N N . HIS B 1 146 ? 29.794 6.247 32.694 1.00 41.30 145 HIS B N 1
ATOM 3071 C CA . HIS B 1 146 ? 29.598 6.555 31.280 1.00 42.30 145 HIS B CA 1
ATOM 3072 C C . HIS B 1 146 ? 30.875 7.105 30.663 1.00 42.73 145 HIS B C 1
ATOM 3073 O O . HIS B 1 146 ? 31.320 6.626 29.614 1.00 43.57 145 HIS B O 1
ATOM 3080 N N . SER B 1 147 ? 31.470 8.061 31.391 1.00 42.02 146 SER B N 1
ATOM 3081 C CA . SER B 1 147 ? 32.556 8.946 30.907 1.00 40.61 146 SER B CA 1
ATOM 3082 C C . SER B 1 147 ? 33.883 8.220 30.828 1.00 42.78 146 SER B C 1
ATOM 3083 O O . SER B 1 147 ? 34.672 8.400 29.914 1.00 42.28 146 SER B O 1
ATOM 3086 N N . GLN B 1 148 ? 34.129 7.378 31.814 1.00 44.96 147 GLN B N 1
ATOM 3087 C CA . GLN B 1 148 ? 35.290 6.490 31.765 1.00 45.79 147 GLN B CA 1
ATOM 3088 C C . GLN B 1 148 ? 35.226 5.510 30.574 1.00 46.22 147 GLN B C 1
ATOM 3089 O O . GLN B 1 148 ? 36.239 5.096 30.040 1.00 45.73 147 GLN B O 1
ATOM 3095 N N . LYS B 1 149 ? 34.016 5.214 30.123 1.00 47.57 148 LYS B N 1
ATOM 3096 C CA . LYS B 1 149 ? 33.809 4.166 29.112 1.00 47.57 148 LYS B CA 1
ATOM 3097 C C . LYS B 1 149 ? 33.900 4.736 27.700 1.00 48.22 148 LYS B C 1
ATOM 3098 O O . LYS B 1 149 ? 34.132 4.004 26.746 1.00 49.29 148 LYS B O 1
ATOM 3102 N N . VAL B 1 150 ? 33.702 6.044 27.569 1.00 47.30 149 VAL B N 1
ATOM 3103 C CA . VAL B 1 150 ? 33.668 6.692 26.237 1.00 45.41 149 VAL B CA 1
ATOM 3104 C C . VAL B 1 150 ? 34.981 7.317 25.864 1.00 43.52 149 VAL B C 1
ATOM 3105 O O . VAL B 1 150 ? 35.826 7.624 26.698 1.00 44.19 149 VAL B O 1
ATOM 3109 N N . THR B 1 151 ? 35.116 7.521 24.569 1.00 42.33 150 THR B N 1
ATOM 3110 C CA . THR B 1 151 ? 36.287 8.182 24.024 1.00 41.11 150 THR B CA 1
ATOM 3111 C C . THR B 1 151 ? 35.951 9.652 23.776 1.00 38.76 150 THR B C 1
ATOM 3112 O O . THR B 1 151 ? 34.879 9.987 23.305 1.00 37.70 150 THR B O 1
ATOM 3116 N N . SER B 1 152 ? 36.873 10.520 24.160 1.00 36.24 151 SER B N 1
ATOM 3117 C CA . SER B 1 152 ? 36.699 11.942 23.985 1.00 35.43 151 SER B CA 1
ATOM 3118 C C . SER B 1 152 ? 36.411 12.300 22.540 1.00 34.85 151 SER B C 1
ATOM 3119 O O . SER B 1 152 ? 36.924 11.687 21.624 1.00 35.31 151 SER B O 1
ATOM 3122 N N . ARG B 1 153 ? 35.564 13.286 22.337 1.00 34.29 152 ARG B N 1
ATOM 3123 C CA . ARG B 1 153 ? 35.371 13.817 20.997 1.00 34.20 152 ARG B CA 1
ATOM 3124 C C . ARG B 1 153 ? 35.904 15.231 20.923 1.00 34.18 152 ARG B C 1
ATOM 3125 O O . ARG B 1 153 ? 35.645 15.958 19.963 1.00 33.97 152 ARG B O 1
ATOM 3133 N N . HIS B 1 154 ? 36.632 15.608 21.964 1.00 31.79 153 HIS B N 1
ATOM 3134 C CA . HIS B 1 154 ? 37.366 16.863 21.973 1.00 31.26 153 HIS B CA 1
ATOM 3135 C C . HIS B 1 154 ? 38.789 16.609 21.491 1.00 31.21 153 HIS B C 1
ATOM 3136 O O . HIS B 1 154 ? 39.359 15.543 21.691 1.00 31.96 153 HIS B O 1
ATOM 3143 N N . LYS B 1 155 ? 39.326 17.588 20.784 1.00 32.28 154 LYS B N 1
ATOM 3144 C CA . LYS B 1 155 ? 40.667 17.491 20.149 1.00 32.84 154 LYS B CA 1
ATOM 3145 C C . LYS B 1 155 ? 41.823 17.188 21.115 1.00 32.02 154 LYS B C 1
ATOM 3146 O O . LYS B 1 155 ? 42.839 16.631 20.707 1.00 28.34 154 LYS B O 1
ATOM 3152 N N . SER B 1 156 ? 41.620 17.511 22.383 1.00 31.18 155 SER B N 1
ATOM 3153 C CA . SER B 1 156 ? 42.590 17.216 23.458 1.00 32.91 155 SER B CA 1
ATOM 3154 C C . SER B 1 156 ? 42.746 15.735 23.655 1.00 31.74 155 SER B C 1
ATOM 3155 O O . SER B 1 156 ? 43.753 15.258 24.144 1.00 31.43 155 SER B O 1
ATOM 3158 N N . GLY B 1 157 ? 41.725 15.010 23.241 1.00 31.02 156 GLY B N 1
ATOM 3159 C CA . GLY B 1 157 ? 41.611 13.580 23.584 1.00 31.09 156 GLY B CA 1
ATOM 3160 C C . GLY B 1 157 ? 41.213 13.291 25.025 1.00 32.03 156 GLY B C 1
ATOM 3161 O O . GLY B 1 157 ? 41.140 12.150 25.465 1.00 30.98 156 GLY B O 1
ATOM 3162 N N . LYS B 1 158 ? 40.898 14.343 25.760 1.00 33.01 157 LYS B N 1
ATOM 3163 C CA . LYS B 1 158 ? 40.543 14.204 27.163 1.00 32.90 157 LYS B CA 1
ATOM 3164 C C . LYS B 1 158 ? 39.061 14.456 27.401 1.00 32.27 157 LYS B C 1
ATOM 3165 O O . LYS B 1 158 ? 38.387 15.111 26.610 1.00 30.73 157 LYS B O 1
ATOM 3171 N N . LYS B 1 159 ? 38.594 13.957 28.534 1.00 30.96 158 LYS B N 1
ATOM 3172 C CA . LYS B 1 159 ? 37.224 14.198 29.001 1.00 31.68 158 LYS B CA 1
ATOM 3173 C C . LYS B 1 159 ? 37.072 15.247 30.101 1.00 30.24 158 LYS B C 1
ATOM 3174 O O . LYS B 1 159 ? 38.027 15.673 30.715 1.00 29.42 158 LYS B O 1
ATOM 3180 N N . LEU B 1 160 ? 35.834 15.673 30.297 1.00 29.64 159 LEU B N 1
ATOM 3181 C CA . LEU B 1 160 ? 35.527 16.789 31.211 1.00 29.74 159 LEU B CA 1
ATOM 3182 C C . LEU B 1 160 ? 36.120 16.524 32.618 1.00 30.11 159 LEU B C 1
ATOM 3183 O O . LEU B 1 160 ? 36.779 17.374 33.223 1.00 29.19 159 LEU B O 1
ATOM 3188 N N . TYR B 1 161 ? 35.924 15.308 33.087 1.00 30.06 160 TYR B N 1
ATOM 3189 C CA . TYR B 1 161 ? 36.336 14.958 34.435 1.00 32.22 160 TYR B CA 1
ATOM 3190 C C . TYR B 1 161 ? 37.850 15.125 34.610 1.00 32.55 160 TYR B C 1
ATOM 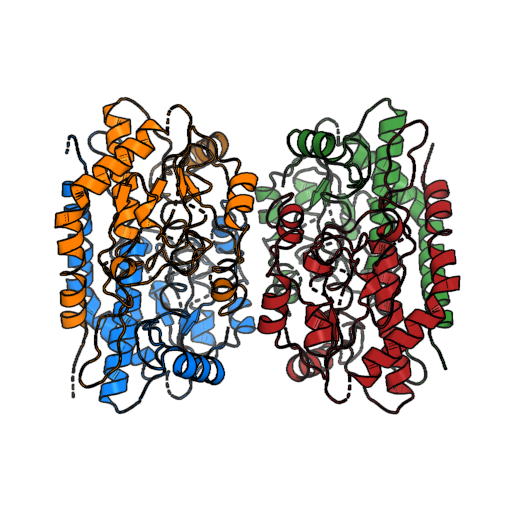3191 O O . TYR B 1 161 ? 38.302 15.489 35.651 1.00 33.15 160 TYR B O 1
ATOM 3200 N N . GLU B 1 162 ? 38.576 15.014 33.518 1.00 31.27 161 GLU B N 1
ATOM 3201 C CA . GLU B 1 162 ? 40.026 15.057 33.535 1.00 31.03 161 GLU B CA 1
ATOM 3202 C C . GLU B 1 162 ? 40.571 16.467 33.684 1.00 31.83 161 GLU B C 1
ATOM 3203 O O . GLU B 1 162 ? 41.779 16.620 33.889 1.00 30.56 161 GLU B O 1
ATOM 3209 N N . TYR B 1 163 ? 39.683 17.463 33.653 1.00 30.87 162 TYR B N 1
ATOM 3210 C CA . TYR B 1 163 ? 40.054 18.896 33.775 1.00 30.77 162 TYR B CA 1
ATOM 3211 C C . TYR B 1 163 ? 39.463 19.604 35.001 1.00 31.26 162 TYR B C 1
ATOM 3212 O O . TYR B 1 163 ? 39.605 20.823 35.154 1.00 33.19 162 TYR B O 1
ATOM 3221 N N . ALA B 1 164 ? 38.841 18.828 35.876 1.00 29.98 163 ALA B N 1
ATOM 3222 C CA . ALA B 1 164 ? 38.115 19.326 37.075 1.00 30.25 163 ALA B CA 1
ATOM 3223 C C . ALA B 1 164 ? 38.947 19.335 38.368 1.00 30.66 163 ALA B C 1
ATOM 3224 O O . ALA B 1 164 ? 39.671 18.417 38.655 1.00 28.87 163 ALA B O 1
ATOM 3226 N N . ASP B 1 165 ? 38.810 20.388 39.147 1.00 30.29 164 ASP B N 1
ATOM 3227 C CA . ASP B 1 165 ? 39.360 20.376 40.500 1.00 29.93 164 ASP B CA 1
ATOM 3228 C C . ASP B 1 165 ? 38.619 19.372 41.386 1.00 30.24 164 ASP B C 1
ATOM 3229 O O . ASP B 1 165 ? 39.197 18.717 42.224 1.00 27.09 164 ASP B O 1
ATOM 3234 N N . VAL B 1 166 ? 37.313 19.308 41.185 1.00 31.14 165 VAL B N 1
ATOM 3235 C CA . VAL B 1 166 ? 36.428 18.408 41.936 1.00 30.77 165 VAL B CA 1
ATOM 3236 C C . VAL B 1 166 ? 35.431 17.785 40.972 1.00 29.13 165 VAL B C 1
ATOM 3237 O O . VAL B 1 166 ? 34.886 18.436 40.111 1.00 27.63 165 VAL B O 1
ATOM 3241 N N . VAL B 1 167 ? 35.256 16.493 41.107 1.00 28.61 166 VAL B N 1
ATOM 3242 C CA . VAL B 1 167 ? 34.283 15.754 40.330 1.00 29.11 166 VAL B CA 1
ATOM 3243 C C . VAL B 1 167 ? 33.174 15.258 41.211 1.00 29.40 166 VAL B C 1
ATOM 3244 O O . VAL B 1 167 ? 33.379 14.641 42.277 1.00 28.19 166 VAL B O 1
ATOM 3248 N N . LEU B 1 168 ? 31.977 15.545 40.752 1.00 29.76 167 LEU B N 1
ATOM 3249 C CA . LEU B 1 168 ? 30.782 14.980 41.351 1.00 30.87 167 LEU B CA 1
ATOM 3250 C C . LEU B 1 168 ? 30.182 13.922 40.420 1.00 30.10 167 LEU B C 1
ATOM 3251 O O . LEU B 1 168 ? 29.865 14.174 39.282 1.00 31.81 167 LEU B O 1
ATOM 3256 N N . ASP B 1 169 ? 30.081 12.719 40.924 1.00 30.40 168 ASP B N 1
ATOM 3257 C CA . ASP B 1 169 ? 29.632 11.558 40.134 1.00 30.82 168 ASP B CA 1
ATOM 3258 C C . ASP B 1 169 ? 28.156 11.286 40.379 1.00 30.76 168 ASP B C 1
ATOM 3259 O O . ASP B 1 169 ? 27.732 10.927 41.496 1.00 30.71 168 ASP B O 1
ATOM 3264 N N . ASN B 1 170 ? 27.370 11.457 39.322 1.00 32.33 169 ASN B N 1
ATOM 3265 C CA . ASN B 1 170 ? 25.884 11.355 39.415 1.00 33.11 169 ASN B CA 1
ATOM 3266 C C . ASN B 1 170 ? 25.441 9.873 39.476 1.00 33.52 169 ASN B C 1
ATOM 3267 O O . ASN B 1 170 ? 24.309 9.555 39.785 1.00 36.26 169 ASN B O 1
ATOM 3272 N N . GLY B 1 171 ? 26.371 8.972 39.232 1.00 32.70 170 GLY B N 1
ATOM 3273 C CA . GLY B 1 171 ? 26.109 7.554 39.411 1.00 33.68 170 GLY B CA 1
ATOM 3274 C C . GLY B 1 171 ? 25.287 6.918 38.318 1.00 34.25 170 GLY B C 1
ATOM 3275 O O . GLY B 1 171 ? 25.045 5.722 38.349 1.00 32.97 170 GLY B O 1
ATOM 3276 N N . ALA B 1 172 ? 24.897 7.710 37.328 1.00 33.69 171 ALA B N 1
ATOM 3277 C CA . ALA B 1 172 ? 24.078 7.180 36.210 1.00 34.49 171 ALA B CA 1
ATOM 3278 C C . ALA B 1 172 ? 24.797 6.054 35.428 1.00 35.52 171 ALA B C 1
ATOM 3279 O O . ALA B 1 172 ? 25.994 6.150 35.112 1.00 36.49 171 ALA B O 1
ATOM 3281 N N . PRO B 1 173 ? 24.076 4.969 35.094 1.00 37.08 172 PRO B N 1
ATOM 3282 C CA . PRO B 1 173 ? 24.786 3.960 34.322 1.00 37.53 172 PRO B CA 1
ATOM 3283 C C . PRO B 1 173 ? 25.133 4.457 32.940 1.00 38.38 172 PRO B C 1
ATOM 3284 O O . PRO B 1 173 ? 24.525 5.404 32.446 1.00 37.35 172 PRO B O 1
ATOM 3288 N N . VAL B 1 174 ? 26.087 3.779 32.307 1.00 39.44 173 VAL B N 1
ATOM 3289 C CA . VAL B 1 174 ? 26.389 4.042 30.883 1.00 39.71 173 VAL B CA 1
ATOM 3290 C C . VAL B 1 174 ? 25.046 4.034 30.173 1.00 39.49 173 VAL B C 1
ATOM 3291 O O . VAL B 1 174 ? 24.228 3.121 30.379 1.00 41.35 173 VAL B O 1
ATOM 3295 N N . GLY B 1 175 ? 24.788 5.073 29.408 1.00 38.79 174 GLY B N 1
ATOM 3296 C CA . GLY B 1 175 ? 23.540 5.192 28.658 1.00 38.58 174 GLY B CA 1
ATOM 3297 C C . GLY B 1 175 ? 22.499 6.120 29.279 1.00 37.69 174 GLY B C 1
ATOM 3298 O O . GLY B 1 175 ? 21.665 6.693 28.576 1.00 36.22 174 GLY B O 1
ATOM 3299 N N . ASP B 1 176 ? 22.555 6.280 30.601 1.00 37.47 175 ASP B N 1
ATOM 3300 C CA . ASP B 1 176 ? 21.571 7.137 31.323 1.00 38.00 175 ASP B CA 1
ATOM 3301 C C . ASP B 1 176 ? 20.136 6.680 31.071 1.00 38.38 175 ASP B C 1
ATOM 3302 O O . ASP B 1 176 ? 19.173 7.440 31.153 1.00 40.81 175 ASP B O 1
ATOM 3307 N N . ALA B 1 177 ? 19.974 5.442 30.696 1.00 38.28 176 ALA B N 1
ATOM 3308 C CA . ALA B 1 177 ? 18.637 4.889 30.665 1.00 37.50 176 ALA B CA 1
ATOM 3309 C C . ALA B 1 177 ? 18.787 3.412 30.933 1.00 36.15 176 ALA B C 1
ATOM 3310 O O . ALA B 1 177 ? 18.955 2.631 30.004 1.00 39.06 176 ALA B O 1
ATOM 3312 N N . GLY B 1 178 ? 18.774 3.036 32.205 1.00 33.94 177 GLY B N 1
ATOM 3313 C CA . GLY B 1 178 ? 19.274 1.721 32.597 1.00 33.90 177 GLY B CA 1
ATOM 3314 C C . GLY B 1 178 ? 18.245 0.768 33.178 1.00 33.57 177 GLY B C 1
ATOM 3315 O O . GLY B 1 178 ? 18.553 -0.380 33.532 1.00 32.86 177 GLY B O 1
ATOM 3316 N N . PHE B 1 179 ? 17.012 1.258 33.273 1.00 32.88 178 PHE B N 1
ATOM 3317 C CA . PHE B 1 179 ? 15.912 0.429 33.703 1.00 32.66 178 PHE B CA 1
ATOM 3318 C C . PHE B 1 179 ? 15.286 -0.296 32.516 1.00 32.43 178 PHE B C 1
ATOM 3319 O O . PHE B 1 179 ? 14.800 0.311 31.581 1.00 31.87 178 PHE B O 1
ATOM 3327 N N . GLN B 1 180 ? 15.301 -1.618 32.579 1.00 32.70 179 GLN B N 1
ATOM 3328 C CA . GLN B 1 180 ? 14.853 -2.416 31.469 1.00 32.35 179 GLN B CA 1
ATOM 3329 C C . GLN B 1 180 ? 13.408 -2.732 31.735 1.00 32.37 179 GLN B C 1
ATOM 3330 O O . GLN B 1 180 ? 13.041 -3.150 32.822 1.00 31.76 179 GLN B O 1
ATOM 3336 N N . ILE B 1 181 ? 12.573 -2.486 30.738 1.00 32.65 180 ILE B N 1
ATOM 3337 C CA . ILE B 1 181 ? 11.142 -2.741 30.881 1.00 32.34 180 ILE B CA 1
ATOM 3338 C C . ILE B 1 181 ? 10.983 -4.241 30.782 1.00 33.40 180 ILE B C 1
ATOM 3339 O O . ILE B 1 181 ? 11.532 -4.872 29.895 1.00 33.62 180 ILE B O 1
ATOM 3344 N N . ALA B 1 182 ? 10.256 -4.793 31.735 1.00 34.79 181 ALA B N 1
ATOM 3345 C CA . ALA B 1 182 ? 10.016 -6.234 31.796 1.00 35.53 181 ALA B CA 1
ATOM 3346 C C . ALA B 1 182 ? 9.545 -6.805 30.470 1.00 36.64 181 ALA B C 1
ATOM 3347 O O . ALA B 1 182 ? 8.629 -6.292 29.819 1.00 35.96 181 ALA B O 1
ATOM 3349 N N . ASN B 1 183 ? 10.193 -7.909 30.102 1.00 37.81 182 ASN B N 1
ATOM 3350 C CA . ASN B 1 183 ? 9.804 -8.710 28.940 1.00 38.10 182 ASN B CA 1
ATOM 3351 C C . ASN B 1 183 ? 9.989 -7.956 27.644 1.00 36.92 182 ASN B C 1
ATOM 3352 O O . ASN B 1 183 ? 9.185 -8.029 26.720 1.00 37.44 182 ASN B O 1
ATOM 3357 N N . SER B 1 184 ? 11.075 -7.203 27.612 1.00 36.64 183 SER B N 1
ATOM 3358 C CA . SER B 1 184 ? 11.439 -6.421 26.440 1.00 35.57 183 SER B CA 1
ATOM 3359 C C . SER B 1 184 ? 12.890 -6.040 26.462 1.00 36.35 183 SER B C 1
ATOM 3360 O O . SER B 1 184 ? 13.583 -6.237 27.454 1.00 35.77 183 SER B O 1
ATOM 3363 N N . GLU B 1 185 ? 13.308 -5.430 25.360 1.00 38.04 184 GLU B N 1
ATOM 3364 C CA . GLU B 1 185 ? 14.629 -4.823 25.224 1.00 38.72 184 GLU B CA 1
ATOM 3365 C C . GLU B 1 185 ? 14.526 -3.312 25.241 1.00 38.36 184 GLU B C 1
ATOM 3366 O O . GLU B 1 185 ? 15.368 -2.600 24.688 1.00 37.68 184 GLU B O 1
ATOM 3372 N N . ILE B 1 186 ? 13.478 -2.824 25.891 1.00 37.32 185 ILE B N 1
ATOM 3373 C CA . ILE B 1 186 ? 13.328 -1.388 26.062 1.00 36.89 185 ILE B CA 1
ATOM 3374 C C . ILE B 1 186 ? 13.924 -0.914 27.393 1.00 36.41 185 ILE B C 1
ATOM 3375 O O . ILE B 1 186 ? 13.721 -1.520 28.453 1.00 33.83 185 ILE B O 1
ATOM 3380 N N . TYR B 1 187 ? 14.690 0.163 27.292 1.00 36.07 186 TYR B N 1
ATOM 3381 C CA . TYR B 1 187 ? 15.354 0.774 28.442 1.00 36.33 186 TYR B CA 1
ATOM 3382 C C . TYR B 1 187 ? 14.927 2.211 28.641 1.00 34.75 186 TYR B C 1
ATOM 3383 O O . TYR B 1 187 ? 14.845 2.983 27.706 1.00 34.13 186 TYR B O 1
ATOM 3392 N N . SER B 1 188 ? 14.678 2.553 29.898 1.00 33.55 187 SER B N 1
ATOM 3393 C CA . SER B 1 188 ? 14.206 3.905 30.259 1.00 30.79 187 SER B CA 1
ATOM 3394 C C . SER B 1 188 ? 14.617 4.278 31.657 1.00 29.38 187 SER B C 1
ATOM 3395 O O . SER B 1 188 ? 15.497 3.681 32.244 1.00 31.52 187 SER B O 1
ATOM 3398 N N . GLY B 1 189 ? 13.971 5.307 32.177 1.00 30.79 188 GLY B N 1
ATOM 3399 C CA . GLY B 1 189 ? 14.153 5.731 33.560 1.00 28.97 188 GLY B CA 1
ATOM 3400 C C . GLY B 1 189 ? 15.491 6.339 33.892 1.00 29.61 188 GLY B C 1
ATOM 3401 O O . GLY B 1 189 ? 16.076 6.009 34.898 1.00 27.39 188 GLY B O 1
ATOM 3402 N N . ALA B 1 190 ? 15.921 7.275 33.050 1.00 29.97 189 ALA B N 1
ATOM 3403 C CA . ALA B 1 190 ? 17.133 8.065 33.239 1.00 30.84 189 ALA B CA 1
ATOM 3404 C C . ALA B 1 190 ? 17.204 8.726 34.614 1.00 31.05 189 ALA B C 1
ATOM 3405 O O . ALA B 1 190 ? 16.248 9.339 35.094 1.00 31.11 189 ALA B O 1
ATOM 3407 N N . THR B 1 191 ? 18.373 8.607 35.234 1.00 31.20 190 THR B N 1
ATOM 3408 C CA . THR B 1 191 ? 18.590 9.101 36.613 1.00 30.47 190 THR B CA 1
ATOM 3409 C C . THR B 1 191 ? 19.481 10.342 36.718 1.00 29.91 190 THR B C 1
ATOM 3410 O O . THR B 1 191 ? 19.657 10.929 37.779 1.00 29.99 190 THR B O 1
ATOM 3414 N N . SER B 1 192 ? 20.047 10.769 35.606 1.00 32.42 191 SER B N 1
ATOM 3415 C CA . SER B 1 192 ? 21.118 11.780 35.660 1.00 31.06 191 SER B CA 1
ATOM 3416 C C . SER B 1 192 ? 20.609 13.144 36.156 1.00 32.57 191 SER B C 1
ATOM 3417 O O . SER B 1 192 ? 21.319 13.872 36.864 1.00 33.17 191 SER B O 1
ATOM 3420 N N . ASP B 1 193 ? 19.378 13.497 35.819 1.00 32.28 192 ASP B N 1
ATOM 3421 C CA . ASP B 1 193 ? 18.853 14.810 36.227 1.00 32.78 192 ASP B CA 1
ATOM 3422 C C . ASP B 1 193 ? 18.196 14.786 37.586 1.00 32.39 192 ASP B C 1
ATOM 3423 O O . ASP B 1 193 ? 18.365 15.703 38.362 1.00 32.04 192 ASP B O 1
ATOM 3428 N N . SER B 1 194 ? 17.473 13.722 37.894 1.00 30.80 193 SER B N 1
ATOM 3429 C CA . SER B 1 194 ? 16.941 13.592 39.275 1.00 31.72 193 SER B CA 1
ATOM 3430 C C . SER B 1 194 ? 18.076 13.634 40.286 1.00 30.38 193 SER B C 1
ATOM 3431 O O . SER B 1 194 ? 18.103 14.456 41.215 1.00 29.92 193 SER B O 1
ATOM 3434 N N A ILE B 1 195 ? 19.019 12.723 40.118 0.50 30.10 194 ILE B N 1
ATOM 3435 N N B ILE B 1 195 ? 19.012 12.720 40.109 0.50 29.92 194 ILE B N 1
ATOM 3436 C CA A ILE B 1 195 ? 20.158 12.641 41.046 0.50 30.48 194 ILE B CA 1
ATOM 3437 C CA B ILE B 1 195 ? 20.161 12.631 41.014 0.50 30.19 194 ILE B CA 1
ATOM 3438 C C A ILE B 1 195 ? 21.063 13.862 40.923 0.50 30.12 194 ILE B C 1
ATOM 3439 C C B ILE B 1 195 ? 21.008 13.894 40.923 0.50 29.96 194 ILE B C 1
ATOM 3440 O O A ILE B 1 195 ? 21.573 14.370 41.920 0.50 31.18 194 ILE B O 1
ATOM 3441 O O B ILE B 1 195 ? 21.421 14.455 41.933 0.50 31.07 194 ILE B O 1
ATOM 3450 N N . GLY B 1 196 ? 21.223 14.367 39.708 1.00 30.19 195 GLY B N 1
ATOM 3451 C CA . GLY B 1 196 ? 22.026 15.578 39.486 1.00 28.86 195 GLY B CA 1
ATOM 3452 C C . GLY B 1 196 ? 21.462 16.774 40.238 1.00 30.61 195 GLY B C 1
ATOM 3453 O O . GLY B 1 196 ? 22.192 17.565 40.822 1.00 27.50 195 GLY B O 1
ATOM 3454 N N . CYS B 1 197 ? 20.137 16.870 40.260 1.00 31.57 196 CYS B N 1
ATOM 3455 C CA . CYS B 1 197 ? 19.458 17.980 40.984 1.00 32.45 196 CYS B CA 1
ATOM 3456 C C . CYS B 1 197 ? 19.623 17.840 42.481 1.00 31.01 196 CYS B C 1
ATOM 3457 O O . CYS B 1 197 ? 19.776 18.822 43.193 1.00 31.46 196 CYS B O 1
ATOM 3460 N N . PHE B 1 198 ? 19.558 16.621 42.950 1.00 29.76 197 PHE B N 1
ATOM 3461 C CA . PHE B 1 198 ? 19.830 16.345 44.370 1.00 29.45 197 PHE B CA 1
ATOM 3462 C C . PHE B 1 198 ? 21.242 16.788 44.757 1.00 29.73 197 PHE B C 1
ATOM 3463 O O . PHE B 1 198 ? 21.465 17.488 45.778 1.00 30.90 197 PHE B O 1
ATOM 3471 N N . LEU B 1 199 ? 22.206 16.457 43.900 1.00 28.93 198 LEU B N 1
ATOM 3472 C CA . LEU B 1 199 ? 23.627 16.759 44.194 1.00 29.03 198 LEU B CA 1
ATOM 3473 C C . LEU B 1 199 ? 23.891 18.251 44.158 1.00 29.17 198 LEU B C 1
ATOM 3474 O O . LEU B 1 199 ? 24.686 18.763 44.935 1.00 31.52 198 LEU B O 1
ATOM 3479 N N . ALA B 1 200 ? 23.278 18.931 43.201 1.00 29.16 199 ALA B N 1
ATOM 3480 C CA . ALA B 1 200 ? 23.479 20.388 43.028 1.00 28.92 199 ALA B CA 1
ATOM 3481 C C . ALA B 1 200 ? 22.972 21.128 44.267 1.00 29.19 199 ALA B C 1
ATOM 3482 O O . ALA B 1 200 ? 23.625 22.047 44.785 1.00 29.09 199 ALA B O 1
ATOM 3484 N N . GLN B 1 201 ? 21.821 20.682 44.772 1.00 28.87 200 GLN B N 1
ATOM 3485 C CA . GLN B 1 201 ? 21.259 21.270 45.988 1.00 30.00 200 GLN B CA 1
ATOM 3486 C C . GLN B 1 201 ? 22.153 20.940 47.181 1.00 29.25 200 GLN B C 1
ATOM 3487 O O . GLN B 1 201 ? 22.397 21.796 48.024 1.00 27.46 200 GLN B O 1
ATOM 3493 N N . ALA B 1 202 ? 22.670 19.712 47.225 1.00 28.35 201 ALA B N 1
ATOM 3494 C CA . ALA B 1 202 ? 23.520 19.297 48.353 1.00 28.19 201 ALA B CA 1
ATOM 3495 C C . ALA B 1 202 ? 24.791 20.136 48.415 1.00 27.72 201 ALA B C 1
ATOM 3496 O O . ALA B 1 202 ? 25.257 20.461 49.506 1.00 27.63 201 ALA B O 1
ATOM 3498 N N . LEU B 1 203 ? 25.290 20.509 47.236 1.00 28.58 202 LEU B N 1
ATOM 3499 C CA . LEU B 1 203 ? 26.489 21.331 47.093 1.00 27.79 202 LEU B CA 1
ATOM 3500 C C . LEU B 1 203 ? 26.209 22.716 47.630 1.00 27.96 202 LEU B C 1
ATOM 3501 O O . LEU B 1 203 ? 26.965 23.261 48.421 1.00 28.88 202 LEU B O 1
ATOM 3506 N N . ILE B 1 204 ? 25.118 23.301 47.166 1.00 27.98 203 ILE B N 1
ATOM 3507 C CA . ILE B 1 204 ? 24.727 24.619 47.632 1.00 27.10 203 ILE B CA 1
ATOM 3508 C C . ILE B 1 204 ? 24.457 24.616 49.142 1.00 27.34 203 ILE B C 1
ATOM 3509 O O . ILE B 1 204 ? 24.903 25.514 49.878 1.00 26.75 203 ILE B O 1
ATOM 3514 N N . VAL B 1 205 ? 23.753 23.587 49.613 1.00 27.01 204 VAL B N 1
ATOM 3515 C CA . VAL B 1 205 ? 23.413 23.485 51.035 1.00 27.62 204 VAL B CA 1
ATOM 3516 C C . VAL B 1 205 ? 24.704 23.431 51.871 1.00 28.47 204 VAL B C 1
ATOM 3517 O O . VAL B 1 205 ? 24.839 24.108 52.915 1.00 29.45 204 VAL B O 1
ATOM 3521 N N . GLU B 1 206 ? 25.688 22.704 51.350 1.00 29.32 205 GLU B N 1
ATOM 3522 C CA . GLU B 1 206 ? 26.988 22.549 52.025 1.00 29.65 205 GLU B CA 1
ATOM 3523 C C . GLU B 1 206 ? 27.789 23.837 51.992 1.00 28.63 205 GLU B C 1
ATOM 3524 O O . GLU B 1 206 ? 28.482 24.190 52.946 1.00 29.51 205 GLU B O 1
ATOM 3530 N N . THR B 1 207 ? 27.660 24.560 50.897 1.00 27.21 206 THR B N 1
ATOM 3531 C CA . THR B 1 207 ? 28.377 25.835 50.706 1.00 26.43 206 THR B CA 1
ATOM 3532 C C . THR B 1 207 ? 27.878 26.859 51.710 1.00 27.59 206 THR B C 1
ATOM 3533 O O . THR B 1 207 ? 28.621 27.565 52.389 1.00 27.22 206 THR B O 1
ATOM 3537 N N . LEU B 1 208 ? 26.571 26.927 51.796 1.00 28.89 207 LEU B N 1
ATOM 3538 C CA . LEU B 1 208 ? 25.911 27.828 52.748 1.00 28.09 207 LEU B CA 1
ATOM 3539 C C . LEU B 1 208 ? 26.266 27.541 54.201 1.00 28.60 207 LEU B C 1
ATOM 3540 O O . LEU B 1 208 ? 26.370 28.435 55.036 1.00 29.25 207 LEU B O 1
ATOM 3545 N N . HIS B 1 209 ? 26.439 26.270 54.498 1.00 28.45 208 HIS B N 1
ATOM 3546 C CA . HIS B 1 209 ? 26.817 25.832 55.842 1.00 28.51 208 HIS B CA 1
ATOM 3547 C C . HIS B 1 209 ? 28.213 26.347 56.136 1.00 28.63 208 HIS B C 1
ATOM 3548 O O . HIS B 1 209 ? 28.489 26.910 57.189 1.00 26.84 208 HIS B O 1
ATOM 3555 N N . LEU B 1 210 ? 29.086 26.194 55.156 1.00 28.90 209 LEU B N 1
ATOM 3556 C CA . LEU B 1 210 ? 30.483 26.582 55.333 1.00 29.61 209 LEU B CA 1
ATOM 3557 C C . LEU B 1 210 ? 30.563 28.079 55.523 1.00 29.09 209 LEU B C 1
ATOM 3558 O O . LEU B 1 210 ? 31.279 28.564 56.365 1.00 29.70 209 LEU B O 1
ATOM 3563 N N . LEU B 1 211 ? 29.770 28.803 54.754 1.00 30.33 210 LEU B N 1
ATOM 3564 C CA . LEU B 1 211 ? 29.750 30.267 54.851 1.00 30.56 210 LEU B CA 1
ATOM 3565 C C . LEU B 1 211 ? 29.243 30.729 56.224 1.00 31.34 210 LEU B C 1
ATOM 3566 O O . LEU B 1 211 ? 29.809 31.634 56.861 1.00 31.01 210 LEU B O 1
ATOM 3571 N N . VAL B 1 212 ? 28.172 30.093 56.676 1.00 32.22 211 VAL B N 1
ATOM 3572 C CA . VAL B 1 212 ? 27.533 30.479 57.916 1.00 32.64 211 VAL B CA 1
ATOM 3573 C C . VAL B 1 212 ? 28.471 30.238 59.091 1.00 34.13 211 VAL B C 1
ATOM 3574 O O . VAL B 1 212 ? 28.518 31.039 60.047 1.00 34.23 211 VAL B O 1
ATOM 3578 N N . GLN B 1 213 ? 29.193 29.126 59.017 1.00 34.90 212 GLN B N 1
ATOM 3579 C CA . GLN B 1 213 ? 30.157 28.734 60.065 1.00 36.38 212 GLN B CA 1
ATOM 3580 C C . GLN B 1 213 ? 31.235 29.775 60.220 1.00 36.97 212 GLN B C 1
ATOM 3581 O O . GLN B 1 213 ? 31.927 29.811 61.230 1.00 36.81 212 GLN B O 1
ATOM 3587 N N . GLN B 1 214 ? 31.428 30.540 59.156 1.00 38.74 213 GLN B N 1
ATOM 3588 C CA . GLN B 1 214 ? 32.576 31.436 59.022 1.00 40.02 213 GLN B CA 1
ATOM 3589 C C . GLN B 1 214 ? 32.143 32.862 59.248 1.00 39.90 213 GLN B C 1
ATOM 3590 O O . GLN B 1 214 ? 32.949 33.808 59.183 1.00 40.37 213 GLN B O 1
ATOM 3596 N N . GLY B 1 215 ? 30.856 32.987 59.534 1.00 38.81 214 GLY B N 1
ATOM 3597 C CA . GLY B 1 215 ? 30.257 34.253 59.940 1.00 38.51 214 GLY B CA 1
ATOM 3598 C C . GLY B 1 215 ? 29.848 35.127 58.780 1.00 39.38 214 GLY B C 1
ATOM 3599 O O . GLY B 1 215 ? 29.535 36.312 58.956 1.00 38.42 214 GLY B O 1
ATOM 3600 N N . PHE B 1 216 ? 29.884 34.527 57.591 1.00 40.15 215 PHE B N 1
ATOM 3601 C CA . PHE B 1 216 ? 29.377 35.152 56.350 1.00 41.10 215 PHE B CA 1
ATOM 3602 C C . PHE B 1 216 ? 27.842 34.981 56.297 1.00 40.68 215 PHE B C 1
ATOM 3603 O O . PHE B 1 216 ? 27.295 33.917 56.619 1.00 41.76 215 PHE B O 1
ATOM 3611 N N . GLU B 1 217 ? 27.166 36.068 55.961 1.00 38.76 216 GLU B N 1
ATOM 3612 C CA . GLU B 1 217 ? 25.722 36.068 55.823 1.00 38.61 216 GLU B CA 1
ATOM 3613 C C . GLU B 1 217 ? 25.426 36.060 54.341 1.00 37.82 216 GLU B C 1
ATOM 3614 O O . GLU B 1 217 ? 25.484 37.103 53.686 1.00 37.65 216 GLU B O 1
ATOM 3620 N N . PRO B 1 218 ? 25.144 34.876 53.792 1.00 35.80 217 PRO B N 1
ATOM 3621 C CA . PRO B 1 218 ? 25.025 34.823 52.353 1.00 34.95 217 PRO B CA 1
ATOM 3622 C C . PRO B 1 218 ? 23.637 35.215 51.856 1.00 33.17 217 PRO B C 1
ATOM 3623 O O . PRO B 1 218 ? 22.658 34.867 52.501 1.00 32.17 217 PRO B O 1
ATOM 3627 N N . PRO B 1 219 ? 23.559 35.926 50.709 1.00 32.13 218 PRO B N 1
ATOM 3628 C CA . PRO B 1 219 ? 22.289 36.216 50.028 1.00 31.61 218 PRO B CA 1
ATOM 3629 C C . PRO B 1 219 ? 21.632 34.985 49.429 1.00 31.25 218 PRO B C 1
ATOM 3630 O O . PRO B 1 219 ? 22.156 34.347 48.518 1.00 29.16 218 PRO B O 1
ATOM 3634 N N . VAL B 1 220 ? 20.498 34.645 50.029 1.00 32.02 219 VAL B N 1
ATOM 3635 C CA . VAL B 1 220 ? 19.723 33.449 49.691 1.00 31.51 219 VAL B CA 1
ATOM 3636 C C . VAL B 1 220 ? 18.269 33.803 49.580 1.00 32.02 219 VAL B C 1
ATOM 3637 O O . VAL B 1 220 ? 17.697 34.325 50.491 1.00 33.41 219 VAL B O 1
ATOM 3641 N N . PHE B 1 221 ? 17.705 33.569 48.413 1.00 32.48 220 PHE B N 1
ATOM 3642 C CA . PHE B 1 221 ? 16.297 33.834 48.156 1.00 32.47 220 PHE B CA 1
ATOM 3643 C C . PHE B 1 221 ? 15.393 33.105 49.115 1.00 34.27 220 PHE B C 1
ATOM 3644 O O . PHE B 1 221 ? 15.466 31.877 49.314 1.00 31.63 220 PHE B O 1
ATOM 3652 N N . LYS B 1 222 ? 14.518 33.914 49.689 1.00 35.92 221 LYS B N 1
ATOM 3653 C CA . LYS B 1 222 ? 13.484 33.454 50.599 1.00 38.40 221 LYS B CA 1
ATOM 3654 C C . LYS B 1 222 ? 12.239 33.040 49.820 1.00 40.34 221 LYS B C 1
ATOM 3655 O O . LYS B 1 222 ? 11.853 33.649 48.798 1.00 38.84 221 LYS B O 1
ATOM 3661 N N . SER B 1 223 ? 11.640 31.977 50.326 1.00 43.01 222 SER B N 1
ATOM 3662 C CA . SER B 1 223 ? 10.417 31.419 49.748 1.00 46.19 222 SER B CA 1
ATOM 3663 C C . SER B 1 223 ? 9.236 32.276 50.191 1.00 48.64 222 SER B C 1
ATOM 3664 O O . SER B 1 223 ? 9.194 32.779 51.321 1.00 47.97 222 SER B O 1
ATOM 3667 N N . SER B 1 224 ? 8.325 32.486 49.243 1.00 51.74 223 SER B N 1
ATOM 3668 C CA . SER B 1 224 ? 7.201 33.445 49.366 1.00 53.79 223 SER B CA 1
ATOM 3669 C C . SER B 1 224 ? 6.520 33.422 50.733 1.00 54.87 223 SER B C 1
ATOM 3670 O O . SER B 1 224 ? 6.097 34.464 51.249 1.00 55.51 223 SER B O 1
ATOM 3672 N N . ASN B 1 225 ? 6.450 32.227 51.304 1.00 55.60 224 ASN B N 1
ATOM 3673 C CA . ASN B 1 225 ? 5.720 31.984 52.554 1.00 56.43 224 ASN B CA 1
ATOM 3674 C C . ASN B 1 225 ? 6.460 32.459 53.797 1.00 56.81 224 ASN B C 1
ATOM 3675 O O . ASN B 1 225 ? 5.927 32.383 54.910 1.00 58.02 224 ASN B O 1
ATOM 3680 N N . VAL B 1 226 ? 7.693 32.914 53.631 1.00 55.97 225 VAL B N 1
ATOM 3681 C CA . VAL B 1 226 ? 8.390 33.522 54.766 1.00 55.34 225 VAL B CA 1
ATOM 3682 C C . VAL B 1 226 ? 7.989 34.963 54.752 1.00 54.85 225 VAL B C 1
ATOM 3683 O O . VAL B 1 226 ? 7.672 35.522 53.713 1.00 54.70 225 VAL B O 1
ATOM 3687 N N . ASP B 1 227 ? 7.966 35.541 55.934 1.00 55.05 226 ASP B N 1
ATOM 3688 C CA . ASP B 1 227 ? 7.558 36.926 56.101 1.00 55.16 226 ASP B CA 1
ATOM 3689 C C . ASP B 1 227 ? 8.619 37.871 55.576 1.00 54.63 226 ASP B C 1
ATOM 3690 O O . ASP B 1 227 ? 9.767 37.845 56.017 1.00 55.17 226 ASP B O 1
ATOM 3695 N N . GLY B 1 228 ? 8.211 38.676 54.604 1.00 53.81 227 GLY B N 1
ATOM 3696 C CA . GLY B 1 228 ? 9.038 39.760 54.064 1.00 53.46 227 GLY B CA 1
ATOM 3697 C C . GLY B 1 228 ? 9.943 39.243 52.973 1.00 52.41 227 GLY B C 1
ATOM 3698 O O . GLY B 1 228 ? 10.920 39.884 52.593 1.00 51.71 227 GLY B O 1
ATOM 3699 N N . ALA B 1 229 ? 9.594 38.054 52.507 1.00 51.83 228 ALA B N 1
ATOM 3700 C CA . ALA B 1 229 ? 10.347 37.358 51.458 1.00 51.71 228 ALA B CA 1
ATOM 3701 C C . ALA B 1 229 ? 10.659 38.291 50.303 1.00 51.95 228 ALA B C 1
ATOM 3702 O O . ALA B 1 229 ? 11.805 38.403 49.865 1.00 51.60 228 ALA B O 1
ATOM 3704 N N . ASP B 1 230 ? 9.621 38.997 49.866 1.00 52.72 229 ASP B N 1
ATOM 3705 C CA . ASP B 1 230 ? 9.624 39.707 48.563 1.00 52.64 229 ASP B CA 1
ATOM 3706 C C . ASP B 1 230 ? 10.514 40.919 48.605 1.00 50.79 229 ASP B C 1
ATOM 3707 O O . ASP B 1 230 ? 11.277 41.200 47.668 1.00 50.02 229 ASP B O 1
ATOM 3712 N N . LEU B 1 231 ? 10.434 41.618 49.721 1.00 48.84 230 LEU B N 1
ATOM 3713 C CA . LEU B 1 231 ? 11.155 42.880 49.848 1.00 47.89 230 LEU B CA 1
ATOM 3714 C C . LEU B 1 231 ? 12.631 42.529 49.945 1.00 46.44 230 LEU B C 1
ATOM 3715 O O . LEU B 1 231 ? 13.485 43.171 49.314 1.00 45.52 230 LEU B O 1
ATOM 3720 N N . TYR B 1 232 ? 12.888 41.448 50.682 1.00 44.51 231 TYR B N 1
ATOM 3721 C CA . TYR B 1 232 ? 14.257 40.910 50.862 1.00 43.14 231 TYR B CA 1
ATOM 3722 C C . TYR B 1 232 ? 14.787 40.373 49.534 1.00 42.02 231 TYR B C 1
ATOM 3723 O O . TYR B 1 232 ? 15.941 40.611 49.168 1.00 41.73 231 TYR B O 1
ATOM 3732 N N . ASN B 1 233 ? 13.929 39.672 48.807 1.00 41.60 232 ASN B N 1
ATOM 3733 C CA . ASN B 1 233 ? 14.353 39.061 47.548 1.00 41.67 232 ASN B CA 1
ATOM 3734 C C . ASN B 1 233 ? 14.664 40.146 46.534 1.00 43.16 232 ASN B C 1
ATOM 3735 O O . ASN B 1 233 ? 15.551 39.990 45.700 1.00 44.19 232 ASN B O 1
ATOM 3740 N N . ASP B 1 234 ? 13.938 41.250 46.618 1.00 44.92 233 ASP B N 1
ATOM 3741 C CA . ASP B 1 234 ? 14.122 42.354 45.664 1.00 46.21 233 ASP B CA 1
ATOM 3742 C C . ASP B 1 234 ? 15.409 43.059 45.982 1.00 45.39 233 ASP B C 1
ATOM 3743 O O . ASP B 1 234 ? 16.128 43.527 45.102 1.00 45.46 233 ASP B O 1
ATOM 3748 N N . LYS B 1 235 ? 15.700 43.106 47.269 1.00 44.11 234 LYS B N 1
ATOM 3749 C CA . LYS B 1 235 ? 16.911 43.768 47.747 1.00 43.23 234 LYS B CA 1
ATOM 3750 C C . LYS B 1 235 ? 18.128 42.993 47.238 1.00 42.71 234 LYS B C 1
ATOM 3751 O O . LYS B 1 235 ? 19.095 43.572 46.698 1.00 42.51 234 LYS B O 1
ATOM 3754 N N . ILE B 1 236 ? 18.073 41.679 47.396 1.00 41.39 235 ILE B N 1
ATOM 3755 C CA . ILE B 1 236 ? 19.266 40.872 47.152 1.00 42.28 235 ILE B CA 1
ATOM 3756 C C . ILE B 1 236 ? 19.410 40.567 45.658 1.00 43.27 235 ILE B C 1
ATOM 3757 O O . ILE B 1 236 ? 20.524 40.379 45.155 1.00 43.72 235 ILE B O 1
ATOM 3762 N N . PHE B 1 237 ? 18.280 40.564 44.963 1.00 44.28 236 PHE B N 1
ATOM 3763 C CA . PHE B 1 237 ? 18.302 40.448 43.516 1.00 45.41 236 PHE B CA 1
ATOM 3764 C C . PHE B 1 237 ? 19.154 41.597 43.018 1.00 45.40 236 PHE B C 1
ATOM 3765 O O . PHE B 1 237 ? 20.182 41.406 42.365 1.00 45.81 236 PHE B O 1
ATOM 3773 N N . ASN B 1 238 ? 18.708 42.787 43.378 1.00 44.88 237 ASN B N 1
ATOM 3774 C CA . ASN B 1 238 ? 19.340 44.044 42.942 1.00 45.65 237 ASN B CA 1
ATOM 3775 C C . ASN B 1 238 ? 20.827 44.147 43.258 1.00 46.19 237 ASN B C 1
ATOM 3776 O O . ASN B 1 238 ? 21.609 44.699 42.489 1.00 46.74 237 ASN B O 1
ATOM 3781 N N . GLU B 1 239 ? 21.217 43.633 44.405 1.00 47.02 238 GLU B N 1
ATOM 3782 C CA . GLU B 1 239 ? 22.590 43.824 44.871 1.00 47.38 238 GLU B CA 1
ATOM 3783 C C . GLU B 1 239 ? 23.500 42.751 44.284 1.00 47.15 238 GLU B C 1
ATOM 3784 O O . GLU B 1 239 ? 24.713 42.923 44.188 1.00 47.23 238 GLU B O 1
ATOM 3790 N N . TYR B 1 240 ? 22.901 41.639 43.879 1.00 46.91 239 TYR B N 1
ATOM 3791 C CA . TYR B 1 240 ? 23.681 40.400 43.736 1.00 46.19 239 TYR B CA 1
ATOM 3792 C C . TYR B 1 240 ? 23.566 39.645 42.432 1.00 46.11 239 TYR B C 1
ATOM 3793 O O . TYR B 1 240 ? 24.543 39.048 41.973 1.00 46.02 239 TYR B O 1
ATOM 3802 N N . VAL B 1 241 ? 22.369 39.612 41.868 1.00 46.43 240 VAL B N 1
ATOM 3803 C CA . VAL B 1 241 ? 22.133 38.785 40.680 1.00 46.95 240 VAL B CA 1
ATOM 3804 C C . VAL B 1 241 ? 22.843 39.368 39.457 1.00 47.88 240 VAL B C 1
ATOM 3805 O O . VAL B 1 241 ? 22.684 40.533 39.120 1.00 47.25 240 VAL B O 1
ATOM 3809 N N . LYS B 1 242 ? 23.671 38.525 38.848 1.00 48.40 241 LYS B N 1
ATOM 3810 C CA . LYS B 1 242 ? 24.293 38.790 37.555 1.00 48.97 241 LYS B CA 1
ATOM 3811 C C . LYS B 1 242 ? 23.864 37.662 36.627 1.00 49.26 241 LYS B C 1
ATOM 3812 O O . LYS B 1 242 ? 23.980 36.472 36.957 1.00 48.48 241 LYS B O 1
ATOM 3818 N N . TRP B 1 243 ? 23.292 38.051 35.495 1.00 48.19 242 TRP B N 1
ATOM 3819 C CA . TRP B 1 243 ? 22.835 37.079 34.499 1.00 48.31 242 TRP B CA 1
ATOM 3820 C C . TRP B 1 243 ? 23.443 37.389 33.151 1.00 48.67 242 TRP B C 1
ATOM 3821 O O . TRP B 1 243 ? 23.190 36.686 32.157 1.00 48.10 242 TRP B O 1
ATOM 3841 N N . THR C 1 3 ? 8.494 40.759 -19.093 1.00 44.71 2 THR C N 1
ATOM 3842 C CA . THR C 1 3 ? 8.653 42.101 -18.521 1.00 42.32 2 THR C CA 1
ATOM 3843 C C . THR C 1 3 ? 9.159 42.096 -17.090 1.00 39.50 2 THR C C 1
ATOM 3844 O O . THR C 1 3 ? 9.275 41.061 -16.440 1.00 39.37 2 THR C O 1
ATOM 3848 N N . SER C 1 4 ? 9.443 43.299 -16.620 1.00 36.97 3 SER C N 1
ATOM 3849 C CA . SER C 1 4 ? 10.009 43.537 -15.273 1.00 35.05 3 SER C CA 1
ATOM 3850 C C . SER C 1 4 ? 9.148 44.509 -14.489 1.00 33.87 3 SER C C 1
ATOM 3851 O O . SER C 1 4 ? 8.522 45.399 -15.058 1.00 32.67 3 SER C O 1
ATOM 3854 N N . SER C 1 5 ? 9.131 44.310 -13.177 1.00 32.22 4 SER C N 1
ATOM 3855 C CA . SER C 1 5 ? 8.305 45.124 -12.266 1.00 31.17 4 SER C CA 1
ATOM 3856 C C . SER C 1 5 ? 9.165 46.132 -11.577 1.00 30.20 4 SER C C 1
ATOM 3857 O O . SER C 1 5 ? 8.680 47.010 -10.885 1.00 28.51 4 SER C O 1
ATOM 3860 N N . PHE C 1 6 ? 10.466 45.987 -11.771 1.00 30.74 5 PHE C N 1
ATOM 3861 C CA . PHE C 1 6 ? 11.411 46.656 -10.886 1.00 31.50 5 PHE C CA 1
ATOM 3862 C C . PHE C 1 6 ? 11.241 48.153 -10.926 1.00 31.22 5 PHE C C 1
ATOM 3863 O O . PHE C 1 6 ? 11.171 48.789 -9.887 1.00 32.26 5 PHE C O 1
ATOM 3871 N N . THR C 1 7 ? 11.133 48.709 -12.121 1.00 32.23 6 THR C N 1
ATOM 3872 C CA . THR C 1 7 ? 11.008 50.174 -12.283 1.00 32.10 6 THR C CA 1
ATOM 3873 C C . THR C 1 7 ? 9.689 50.698 -11.722 1.00 31.53 6 THR C C 1
ATOM 3874 O O . THR C 1 7 ? 9.637 51.725 -11.031 1.00 29.56 6 THR C O 1
ATOM 3878 N N . ASP C 1 8 ? 8.637 49.935 -11.981 1.00 30.57 7 ASP C N 1
ATOM 3879 C CA . ASP C 1 8 ? 7.342 50.203 -11.342 1.00 30.74 7 ASP C CA 1
ATOM 3880 C C . ASP C 1 8 ? 7.446 50.144 -9.808 1.00 30.58 7 ASP C C 1
ATOM 3881 O O . ASP C 1 8 ? 6.906 50.999 -9.090 1.00 28.11 7 ASP C O 1
ATOM 3886 N N . TYR C 1 9 ? 8.127 49.135 -9.265 1.00 31.33 8 TYR C N 1
ATOM 3887 C CA . TYR C 1 9 ? 8.179 49.057 -7.801 1.00 30.32 8 TYR C CA 1
ATOM 3888 C C . TYR C 1 9 ? 8.959 50.227 -7.201 1.00 30.25 8 TYR C C 1
ATOM 3889 O O . TYR C 1 9 ? 8.618 50.746 -6.142 1.00 29.94 8 TYR C O 1
ATOM 3898 N N . CYS C 1 10 ? 10.016 50.637 -7.881 1.00 30.52 9 CYS C N 1
ATOM 3899 C CA . CYS C 1 10 ? 10.830 51.764 -7.429 1.00 29.38 9 CYS C CA 1
ATOM 3900 C C . CYS C 1 10 ? 9.989 52.999 -7.331 1.00 29.80 9 CYS C C 1
ATOM 3901 O O . CYS C 1 10 ? 10.154 53.814 -6.461 1.00 31.46 9 CYS C O 1
ATOM 3904 N N . LYS C 1 11 ? 9.090 53.146 -8.276 1.00 32.97 10 LYS C N 1
ATOM 3905 C CA . LYS C 1 11 ? 8.323 54.389 -8.437 1.00 33.53 10 LYS C CA 1
ATOM 3906 C C . LYS C 1 11 ? 7.281 54.395 -7.356 1.00 33.48 10 LYS C C 1
ATOM 3907 O O . LYS C 1 11 ? 7.051 55.386 -6.681 1.00 32.81 10 LYS C O 1
ATOM 3913 N N . PHE C 1 12 ? 6.646 53.245 -7.212 1.00 32.89 11 PHE C N 1
ATOM 3914 C CA . PHE C 1 12 ? 5.706 53.026 -6.105 1.00 33.25 11 PHE C CA 1
ATOM 3915 C C . PHE C 1 12 ? 6.356 53.404 -4.773 1.00 32.58 11 PHE C C 1
ATOM 3916 O O . PHE C 1 12 ? 5.798 54.181 -3.987 1.00 33.26 11 PHE C O 1
ATOM 3924 N N . PHE C 1 13 ? 7.553 52.878 -4.535 1.00 30.86 12 PHE C N 1
ATOM 3925 C CA . PHE C 1 13 ? 8.252 53.076 -3.252 1.00 30.49 12 PHE C CA 1
ATOM 3926 C C . PHE C 1 13 ? 8.703 54.526 -3.078 1.00 30.36 12 PHE C C 1
ATOM 3927 O O . PHE C 1 13 ? 8.596 55.122 -2.005 1.00 30.17 12 PHE C O 1
ATOM 3935 N N . ASN C 1 14 ? 9.181 55.100 -4.159 1.00 30.84 13 ASN C N 1
ATOM 3936 C CA . ASN C 1 14 ? 9.676 56.486 -4.119 1.00 31.59 13 ASN C CA 1
ATOM 3937 C C . ASN C 1 14 ? 8.601 57.510 -3.799 1.00 31.02 13 ASN C C 1
ATOM 3938 O O . ASN C 1 14 ? 8.879 58.540 -3.147 1.00 31.83 13 ASN C O 1
ATOM 3943 N N . ARG C 1 15 ? 7.366 57.194 -4.189 1.00 32.08 14 ARG C N 1
ATOM 3944 C CA . ARG C 1 15 ? 6.216 58.089 -3.939 1.00 33.07 14 ARG C CA 1
ATOM 3945 C C . ARG C 1 15 ? 6.023 58.136 -2.431 1.00 32.59 14 ARG C C 1
ATOM 3946 O O . ARG C 1 15 ? 5.856 59.189 -1.831 1.00 33.77 14 ARG C O 1
ATOM 3954 N N . ILE C 1 16 ? 6.072 56.961 -1.816 1.00 31.39 15 ILE C N 1
ATOM 3955 C CA . ILE C 1 16 ? 5.782 56.842 -0.394 1.00 29.87 15 ILE C CA 1
ATOM 3956 C C . ILE C 1 16 ? 6.887 57.483 0.416 1.00 30.52 15 ILE C C 1
ATOM 3957 O O . ILE C 1 16 ? 6.631 58.233 1.376 1.00 31.28 15 ILE C O 1
ATOM 3962 N N . LEU C 1 17 ? 8.129 57.245 -0.003 1.00 30.39 16 LEU C N 1
ATOM 3963 C CA . LEU C 1 17 ? 9.293 57.786 0.723 1.00 31.35 16 LEU C CA 1
ATOM 3964 C C . LEU C 1 17 ? 9.335 59.315 0.599 1.00 32.61 16 LEU C C 1
ATOM 3965 O O . LEU C 1 17 ? 9.696 60.025 1.546 1.00 33.07 16 LEU C O 1
ATOM 3970 N N . SER C 1 18 ? 8.930 59.817 -0.560 1.00 33.28 17 SER C N 1
ATOM 3971 C CA . SER C 1 18 ? 8.930 61.251 -0.792 1.00 34.12 17 SER C CA 1
ATOM 3972 C C . SER C 1 18 ? 7.947 61.927 0.155 1.00 33.94 17 SER C C 1
ATOM 3973 O O . SER C 1 18 ? 8.244 62.929 0.824 1.00 34.25 17 SER C O 1
ATOM 3976 N N . GLU C 1 19 ? 6.741 61.396 0.142 1.00 33.38 18 GLU C N 1
ATOM 3977 C CA . GLU C 1 19 ? 5.658 61.941 0.954 1.00 33.48 18 GLU C CA 1
ATOM 3978 C C . GLU C 1 19 ? 6.094 61.973 2.415 1.00 32.92 18 GLU C C 1
ATOM 3979 O O . GLU C 1 19 ? 5.864 62.958 3.134 1.00 31.46 18 GLU C O 1
ATOM 3982 N N . VAL C 1 20 ? 6.779 60.909 2.836 1.00 31.71 19 VAL C N 1
ATOM 3983 C CA . VAL C 1 20 ? 7.225 60.813 4.220 1.00 31.32 19 VAL C CA 1
ATOM 3984 C C . VAL C 1 20 ? 8.269 61.890 4.528 1.00 31.44 19 VAL C C 1
ATOM 3985 O O . VAL C 1 20 ? 8.210 62.603 5.535 1.00 30.63 19 VAL C O 1
ATOM 3989 N N . GLN C 1 21 ? 9.242 62.006 3.648 1.00 32.62 20 GLN C N 1
ATOM 3990 C CA . GLN C 1 21 ? 10.324 62.956 3.872 1.00 33.15 20 GLN C CA 1
ATOM 3991 C C . GLN C 1 21 ? 9.736 64.332 3.932 1.00 34.32 20 GLN C C 1
ATOM 3992 O O . GLN C 1 21 ? 10.158 65.185 4.720 1.00 34.99 20 GLN C O 1
ATOM 3998 N N . GLU C 1 22 ? 8.718 64.539 3.109 1.00 35.69 21 GLU C N 1
ATOM 3999 C CA . GLU C 1 22 ? 8.248 65.883 2.846 1.00 35.84 21 GLU C CA 1
ATOM 4000 C C . GLU C 1 22 ? 7.343 66.336 3.976 1.00 34.70 21 GLU C C 1
ATOM 4001 O O . GLU C 1 22 ? 7.095 67.517 4.154 1.00 36.04 21 GLU C O 1
ATOM 4007 N N . THR C 1 23 ? 6.863 65.388 4.751 1.00 33.37 22 THR C N 1
ATOM 4008 C CA . THR C 1 23 ? 5.849 65.677 5.760 1.00 32.25 22 THR C CA 1
ATOM 4009 C C . THR C 1 23 ? 6.290 65.401 7.202 1.00 32.76 22 THR C C 1
ATOM 4010 O O . THR C 1 23 ? 5.727 65.975 8.137 1.00 32.34 22 THR C O 1
ATOM 4014 N N . GLN C 1 24 ? 7.265 64.506 7.384 1.00 32.33 23 GLN C N 1
ATOM 4015 C CA . GLN C 1 24 ? 7.598 64.002 8.734 1.00 32.24 23 GLN C CA 1
ATOM 4016 C C . GLN C 1 24 ? 8.691 64.782 9.445 1.00 32.20 23 GLN C C 1
ATOM 4017 O O . GLN C 1 24 ? 9.067 64.459 10.575 1.00 30.03 23 GLN C O 1
ATOM 4023 N N . GLU C 1 25 ? 9.170 65.833 8.800 1.00 31.39 24 GLU C N 1
ATOM 4024 C CA . GLU C 1 25 ? 10.347 66.509 9.321 1.00 33.13 24 GLU C CA 1
ATOM 4025 C C . GLU C 1 25 ? 10.080 67.046 10.712 1.00 33.48 24 GLU C C 1
ATOM 4026 O O . GLU C 1 25 ? 10.868 66.838 11.648 1.00 34.30 24 GLU C O 1
ATOM 4032 N N . GLN C 1 26 ? 8.940 67.704 10.853 1.00 33.57 25 GLN C N 1
ATOM 4033 C CA . GLN C 1 26 ? 8.632 68.439 12.091 1.00 34.20 25 GLN C CA 1
ATOM 4034 C C . GLN C 1 26 ? 8.480 67.444 13.254 1.00 32.80 25 GLN C C 1
ATOM 4035 O O . GLN C 1 26 ? 8.760 67.753 14.411 1.00 31.48 25 GLN C O 1
ATOM 4041 N N . ALA C 1 27 ? 8.030 66.247 12.907 1.00 31.58 26 ALA C N 1
ATOM 4042 C CA . ALA C 1 27 ? 7.767 65.209 13.895 1.00 30.65 26 ALA C CA 1
ATOM 4043 C C . ALA C 1 27 ? 9.083 64.585 14.323 1.00 30.04 26 ALA C C 1
ATOM 4044 O O . ALA C 1 27 ? 9.218 64.140 15.442 1.00 28.98 26 ALA C O 1
ATOM 4046 N N . ILE C 1 28 ? 10.047 64.593 13.412 1.00 29.82 27 ILE C N 1
ATOM 4047 C CA . ILE C 1 28 ? 11.370 64.001 13.642 1.00 30.25 27 ILE C CA 1
ATOM 4048 C C . ILE C 1 28 ? 12.126 64.912 14.606 1.00 29.92 27 ILE C C 1
ATOM 4049 O O . ILE C 1 28 ? 12.866 64.462 15.480 1.00 29.66 27 ILE C O 1
ATOM 4054 N N . ILE C 1 29 ? 11.842 66.195 14.463 1.00 30.04 28 ILE C N 1
ATOM 4055 C CA . ILE C 1 29 ? 12.500 67.260 15.224 1.00 30.52 28 ILE C CA 1
ATOM 4056 C C . ILE C 1 29 ? 11.946 67.271 16.621 1.00 30.61 28 ILE C C 1
ATOM 4057 O O . ILE C 1 29 ? 12.680 67.286 17.606 1.00 30.35 28 ILE C O 1
ATOM 4062 N N . LYS C 1 30 ? 10.637 67.197 16.702 1.00 30.90 29 LYS C N 1
ATOM 4063 C CA . LYS C 1 30 ? 9.983 67.133 18.004 1.00 31.77 29 LYS C CA 1
ATOM 4064 C C . LYS C 1 30 ? 10.360 65.828 18.725 1.00 29.74 29 LYS C C 1
ATOM 4065 O O . LYS C 1 30 ? 10.555 65.782 19.924 1.00 27.96 29 LYS C O 1
ATOM 4071 N N . GLY C 1 31 ? 10.550 64.773 17.963 1.00 29.89 30 GLY C N 1
ATOM 4072 C CA . GLY C 1 31 ? 10.886 63.496 18.584 1.00 28.65 30 GLY C CA 1
ATOM 4073 C C . GLY C 1 31 ? 12.324 63.537 19.086 1.00 29.06 30 GLY C C 1
ATOM 4074 O O . GLY C 1 31 ? 12.673 62.950 20.115 1.00 25.92 30 GLY C O 1
ATOM 4075 N N . ALA C 1 32 ? 13.150 64.272 18.348 1.00 28.52 31 ALA C N 1
ATOM 4076 C CA . ALA C 1 32 ? 14.611 64.266 18.586 1.00 28.16 31 ALA C CA 1
ATOM 4077 C C . ALA C 1 32 ? 14.865 65.095 19.837 1.00 27.87 31 ALA C C 1
ATOM 4078 O O . ALA C 1 32 ? 15.776 64.843 20.625 1.00 26.89 31 ALA C O 1
ATOM 4080 N N . HIS C 1 33 ? 13.965 66.035 20.048 1.00 29.24 32 HIS C N 1
ATOM 4081 C CA . HIS C 1 33 ? 13.999 66.893 21.255 1.00 29.41 32 HIS C CA 1
ATOM 4082 C C . HIS C 1 33 ? 13.617 66.122 22.510 1.00 29.31 32 HIS C C 1
ATOM 4083 O O . HIS C 1 33 ? 14.216 66.309 23.551 1.00 29.71 32 HIS C O 1
ATOM 4090 N N . LEU C 1 34 ? 12.631 65.234 22.407 1.00 28.78 33 LEU C N 1
ATOM 4091 C CA . LEU C 1 34 ? 12.242 64.427 23.551 1.00 28.81 33 LEU C CA 1
ATOM 4092 C C . LEU C 1 34 ? 13.410 63.515 23.919 1.00 28.19 33 LEU C C 1
ATOM 4093 O O . LEU C 1 34 ? 13.744 63.339 25.086 1.00 29.10 33 LEU C O 1
ATOM 4098 N N . VAL C 1 35 ? 14.025 62.920 22.905 1.00 29.29 34 VAL C N 1
ATOM 4099 C CA . VAL C 1 35 ? 15.064 61.903 23.142 1.00 28.55 34 VAL C CA 1
ATOM 4100 C C . VAL C 1 35 ? 16.321 62.580 23.716 1.00 28.63 34 VAL C C 1
ATOM 4101 O O . VAL C 1 35 ? 16.955 62.101 24.648 1.00 28.12 34 VAL C O 1
ATOM 4105 N N . SER C 1 36 ? 16.641 63.729 23.150 1.00 28.46 35 SER C N 1
ATOM 4106 C CA . SER C 1 36 ? 17.863 64.424 23.483 1.00 28.96 35 SER C CA 1
ATOM 4107 C C . SER C 1 36 ? 17.728 64.995 24.902 1.00 30.19 35 SER C C 1
ATOM 4108 O O . SER C 1 36 ? 18.656 64.947 25.693 1.00 30.41 35 SER C O 1
ATOM 4111 N N . GLU C 1 37 ? 16.536 65.453 25.239 1.00 30.29 36 GLU C N 1
ATOM 4112 C CA . GLU C 1 37 ? 16.272 66.001 26.578 1.00 30.53 36 GLU C CA 1
ATOM 4113 C C . GLU C 1 37 ? 16.380 64.923 27.649 1.00 29.88 36 GLU C C 1
ATOM 4114 O O . GLU C 1 37 ? 16.977 65.137 28.687 1.00 28.52 36 GLU C O 1
ATOM 4120 N N . ALA C 1 38 ? 15.840 63.742 27.351 1.00 29.70 37 ALA C N 1
ATOM 4121 C CA . ALA C 1 38 ? 15.762 62.666 28.340 1.00 29.86 37 ALA C CA 1
ATOM 4122 C C . ALA C 1 38 ? 17.155 62.214 28.701 1.00 30.07 37 ALA C C 1
ATOM 4123 O O . ALA C 1 38 ? 17.472 61.983 29.877 1.00 30.59 37 ALA C O 1
ATOM 4125 N N . VAL C 1 39 ? 17.980 62.060 27.666 1.00 31.12 38 VAL C N 1
ATOM 4126 C CA . VAL C 1 39 ? 19.325 61.440 27.823 1.00 31.27 38 VAL C CA 1
ATOM 4127 C C . VAL C 1 39 ? 20.253 62.469 28.460 1.00 32.28 38 VAL C C 1
ATOM 4128 O O . VAL C 1 39 ? 21.142 62.131 29.223 1.00 33.11 38 VAL C O 1
ATOM 4140 N N . ASN C 1 41 ? 19.342 64.209 30.648 1.00 35.42 40 ASN C N 1
ATOM 4141 C CA . ASN C 1 41 ? 18.827 64.254 32.000 1.00 36.00 40 ASN C CA 1
ATOM 4142 C C . ASN C 1 41 ? 18.928 62.930 32.719 1.00 35.26 40 ASN C C 1
ATOM 4143 O O . ASN C 1 41 ? 18.182 62.671 33.663 1.00 34.45 40 ASN C O 1
ATOM 4148 N N . GLY C 1 42 ? 19.847 62.098 32.248 1.00 34.37 41 GLY C N 1
ATOM 4149 C CA . GLY C 1 42 ? 20.129 60.808 32.880 1.00 34.87 41 GLY C CA 1
ATOM 4150 C C . GLY C 1 42 ? 19.144 59.728 32.501 1.00 34.69 41 GLY C C 1
ATOM 4151 O O . GLY C 1 42 ? 19.083 58.651 33.122 1.00 36.09 41 GLY C O 1
ATOM 4152 N N . GLY C 1 43 ? 18.361 60.018 31.472 1.00 33.99 42 GLY C N 1
ATOM 4153 C CA . GLY C 1 43 ? 17.371 59.072 30.940 1.00 32.04 42 GLY C CA 1
ATOM 4154 C C . GLY C 1 43 ? 17.894 58.171 29.830 1.00 32.46 42 GLY C C 1
ATOM 4155 O O . GLY C 1 43 ? 18.982 58.380 29.277 1.00 31.25 42 GLY C O 1
ATOM 4156 N N . ARG C 1 44 ? 17.107 57.137 29.549 1.00 31.98 43 ARG C N 1
ATOM 4157 C CA . ARG C 1 44 ? 17.328 56.232 28.397 1.00 33.07 43 ARG C CA 1
ATOM 4158 C C . ARG C 1 44 ? 16.203 56.299 27.362 1.00 31.79 43 ARG C C 1
ATOM 4159 O O . ARG C 1 44 ? 15.069 56.651 27.669 1.00 31.44 43 ARG C O 1
ATOM 4167 N N . PHE C 1 45 ? 16.546 55.891 26.147 1.00 30.88 44 PHE C N 1
ATOM 4168 C CA . PHE C 1 45 ? 15.612 55.740 25.032 1.00 30.19 44 PHE C CA 1
ATOM 4169 C C . PHE C 1 45 ? 15.256 54.296 24.802 1.00 29.33 44 PHE C C 1
ATOM 4170 O O . PHE C 1 45 ? 16.019 53.522 24.214 1.00 31.65 44 PHE C O 1
ATOM 4178 N N . TYR C 1 46 ? 14.066 53.929 25.239 1.00 30.09 45 TYR C N 1
ATOM 4179 C CA . TYR C 1 46 ? 13.548 52.575 25.007 1.00 30.27 45 TYR C CA 1
ATOM 4180 C C . TYR C 1 46 ? 12.774 52.512 23.722 1.00 30.12 45 TYR C C 1
ATOM 4181 O O . TYR C 1 46 ? 12.112 53.466 23.320 1.00 30.36 45 TYR C O 1
ATOM 4190 N N . VAL C 1 47 ? 12.900 51.383 23.055 1.00 29.76 46 VAL C N 1
ATOM 4191 C CA . VAL C 1 47 ? 12.271 51.188 21.756 1.00 29.52 46 VAL C CA 1
ATOM 4192 C C . VAL C 1 47 ? 11.650 49.799 21.717 1.00 29.72 46 VAL C C 1
ATOM 4193 O O . VAL C 1 47 ? 12.261 48.841 22.172 1.00 28.45 46 VAL C O 1
ATOM 4197 N N . PHE C 1 48 ? 10.415 49.735 21.200 1.00 29.39 47 PHE C N 1
ATOM 4198 C CA . PHE C 1 48 ? 9.602 48.501 21.158 1.00 29.17 47 PHE C CA 1
ATOM 4199 C C . PHE C 1 48 ? 8.649 48.376 19.977 1.00 29.06 47 PHE C C 1
ATOM 4200 O O . PHE C 1 48 ? 7.914 49.293 19.639 1.00 28.12 47 PHE C O 1
ATOM 4208 N N . GLY C 1 49 ? 8.629 47.187 19.403 1.00 28.22 48 GLY C N 1
ATOM 4209 C CA . GLY C 1 49 ? 7.588 46.799 18.446 1.00 28.22 48 GLY C CA 1
ATOM 4210 C C . GLY C 1 49 ? 7.221 45.316 18.569 1.00 30.22 48 GLY C C 1
ATOM 4211 O O . GLY C 1 49 ? 8.049 44.505 18.943 1.00 29.59 48 GLY C O 1
ATOM 4212 N N . SER C 1 50 ? 5.949 44.997 18.337 1.00 30.79 49 SER C N 1
ATOM 4213 C CA . SER C 1 50 ? 5.504 43.587 18.222 1.00 30.75 49 SER C CA 1
ATOM 4214 C C . SER C 1 50 ? 5.489 43.168 16.771 1.00 30.58 49 SER C C 1
ATOM 4215 O O . SER C 1 50 ? 5.308 43.978 15.867 1.00 30.87 49 SER C O 1
ATOM 4218 N N . GLY C 1 51 ? 5.671 41.885 16.544 1.00 31.05 50 GLY C N 1
ATOM 4219 C CA . GLY C 1 51 ? 5.644 41.380 15.186 1.00 31.70 50 GLY C CA 1
ATOM 4220 C C . GLY C 1 51 ? 6.829 41.946 14.433 1.00 30.65 50 GLY C C 1
ATOM 4221 O O . GLY C 1 51 ? 7.949 42.017 14.976 1.00 31.38 50 GLY C O 1
ATOM 4222 N N . HIS C 1 52 ? 6.586 42.317 13.180 1.00 29.10 51 HIS C N 1
ATOM 4223 C CA . HIS C 1 52 ? 7.686 42.703 12.283 1.00 29.45 51 HIS C CA 1
ATOM 4224 C C . HIS C 1 52 ? 8.183 44.080 12.712 1.00 31.15 51 HIS C C 1
ATOM 4225 O O . HIS C 1 52 ? 9.264 44.510 12.342 1.00 31.90 51 HIS C O 1
ATOM 4232 N N . SER C 1 53 ? 7.377 44.767 13.503 1.00 32.32 52 SER C N 1
ATOM 4233 C CA . SER C 1 53 ? 7.727 46.126 13.984 1.00 31.44 52 SER C CA 1
ATOM 4234 C C . SER C 1 53 ? 8.909 46.068 14.959 1.00 30.14 52 SER C C 1
ATOM 4235 O O . SER C 1 53 ? 9.597 47.051 15.183 1.00 32.09 52 SER C O 1
ATOM 4238 N N . HIS C 1 54 ? 9.159 44.892 15.523 1.00 30.66 53 HIS C N 1
ATOM 4239 C CA . HIS C 1 54 ? 10.252 44.747 16.450 1.00 29.30 53 HIS C CA 1
ATOM 4240 C C . HIS C 1 54 ? 11.575 45.086 15.762 1.00 29.66 53 HIS C C 1
ATOM 4241 O O . HIS C 1 54 ? 12.563 45.449 16.410 1.00 28.38 53 HIS C O 1
ATOM 4256 N N . ILE C 1 56 ? 12.357 47.498 14.035 1.00 32.92 55 ILE C N 1
ATOM 4257 C CA . ILE C 1 56 ? 12.654 48.970 14.003 1.00 32.31 55 ILE C CA 1
ATOM 4258 C C . ILE C 1 56 ? 13.396 49.313 15.311 1.00 31.18 55 ILE C C 1
ATOM 4259 O O . ILE C 1 56 ? 14.269 50.186 15.370 1.00 30.41 55 ILE C O 1
ATOM 4264 N N . ALA C 1 57 ? 13.081 48.522 16.328 1.00 30.60 56 ALA C N 1
ATOM 4265 C CA . ALA C 1 57 ? 13.715 48.595 17.632 1.00 30.63 56 ALA C CA 1
ATOM 4266 C C . ALA C 1 57 ? 15.103 48.026 17.515 1.00 29.79 56 ALA C C 1
ATOM 4267 O O . ALA C 1 57 ? 16.058 48.603 18.003 1.00 28.41 56 ALA C O 1
ATOM 4269 N N . GLU C 1 58 ? 15.224 46.912 16.799 1.00 28.67 57 GLU C N 1
ATOM 4270 C CA . GLU C 1 58 ? 16.547 46.333 16.530 1.00 29.27 57 GLU C CA 1
ATOM 4271 C C . GLU C 1 58 ? 17.468 47.291 15.803 1.00 29.25 57 GLU C C 1
ATOM 4272 O O . GLU C 1 58 ? 18.677 47.317 16.055 1.00 28.40 57 GLU C O 1
ATOM 4278 N N . GLU C 1 59 ? 16.877 48.071 14.911 1.00 28.09 58 GLU C N 1
ATOM 4279 C CA . GLU C 1 59 ? 17.621 48.851 13.923 1.00 30.04 58 GLU C CA 1
ATOM 4280 C C . GLU C 1 59 ? 18.511 49.923 14.571 1.00 30.36 58 GLU C C 1
ATOM 4281 O O . GLU C 1 59 ? 19.589 50.277 14.053 1.00 31.67 58 GLU C O 1
ATOM 4287 N N . ILE C 1 60 ? 18.078 50.423 15.709 1.00 30.25 59 ILE C N 1
ATOM 4288 C CA . ILE C 1 60 ? 18.812 51.515 16.372 1.00 28.63 59 ILE C CA 1
ATOM 4289 C C . ILE C 1 60 ? 19.476 51.078 17.647 1.00 27.97 59 ILE C C 1
ATOM 4290 O O . ILE C 1 60 ? 20.022 51.864 18.408 1.00 28.56 59 ILE C O 1
ATOM 4295 N N . TYR C 1 61 ? 19.432 49.776 17.861 1.00 29.18 60 TYR C N 1
ATOM 4296 C CA . TYR C 1 61 ? 20.015 49.118 19.045 1.00 29.30 60 TYR C CA 1
ATOM 4297 C C . TYR C 1 61 ? 21.311 48.383 18.745 1.00 30.07 60 TYR C C 1
ATOM 4298 O O . TYR C 1 61 ? 21.382 47.547 17.828 1.00 28.08 60 TYR C O 1
ATOM 4307 N N . ASN C 1 62 ? 22.329 48.737 19.527 1.00 30.90 61 ASN C N 1
ATOM 4308 C CA . ASN C 1 62 ? 23.637 48.071 19.525 1.00 32.34 61 ASN C CA 1
ATOM 4309 C C . ASN C 1 62 ? 24.190 47.955 18.119 1.00 33.34 61 ASN C C 1
ATOM 4310 O O . ASN C 1 62 ? 24.670 46.905 17.634 1.00 29.96 61 ASN C O 1
ATOM 4315 N N . ARG C 1 63 ? 24.089 49.075 17.436 1.00 35.28 62 ARG C N 1
ATOM 4316 C CA . ARG C 1 63 ? 24.519 49.113 16.056 1.00 36.68 62 ARG C CA 1
ATOM 4317 C C . ARG C 1 63 ? 25.523 50.179 15.701 1.00 34.82 62 ARG C C 1
ATOM 4318 O O . ARG C 1 63 ? 25.708 51.142 16.421 1.00 34.00 62 ARG C O 1
ATOM 4326 N N . ALA C 1 64 ? 26.230 49.894 14.621 1.00 33.22 63 ALA C N 1
ATOM 4327 C CA . ALA C 1 64 ? 27.143 50.831 13.938 1.00 32.59 63 ALA C CA 1
ATOM 4328 C C . ALA C 1 64 ? 26.466 52.168 13.752 1.00 31.60 63 ALA C C 1
ATOM 4329 O O . ALA C 1 64 ? 25.469 52.284 13.050 1.00 31.30 63 ALA C O 1
ATOM 4331 N N . GLY C 1 65 ? 27.010 53.175 14.411 1.00 31.17 64 GLY C N 1
ATOM 4332 C CA . GLY C 1 65 ? 26.433 54.498 14.407 1.00 31.90 64 GLY C CA 1
ATOM 4333 C C . GLY C 1 65 ? 25.225 54.662 15.310 1.00 32.31 64 GLY C C 1
ATOM 4334 O O . GLY C 1 65 ? 24.508 55.675 15.272 1.00 33.48 64 GLY C O 1
ATOM 4335 N N . GLY C 1 66 ? 25.027 53.654 16.132 1.00 30.36 65 GLY C N 1
ATOM 4336 C CA . GLY C 1 66 ? 24.022 53.683 17.178 1.00 30.34 65 GLY C CA 1
ATOM 4337 C C . GLY C 1 66 ? 24.401 54.427 18.440 1.00 29.56 65 GLY C C 1
ATOM 4338 O O . GLY C 1 66 ? 25.557 54.439 18.865 1.00 29.68 65 GLY C O 1
ATOM 4339 N N . LEU C 1 67 ? 23.379 55.031 19.024 1.00 28.48 66 LEU C N 1
ATOM 4340 C CA . LEU C 1 67 ? 23.460 55.735 20.307 1.00 28.69 66 LEU C CA 1
ATOM 4341 C C . LEU C 1 67 ? 23.330 54.727 21.443 1.00 28.69 66 LEU C C 1
ATOM 4342 O O . LEU C 1 67 ? 22.291 54.082 21.559 1.00 30.22 66 LEU C O 1
ATOM 4347 N N . ALA C 1 68 ? 24.370 54.606 22.280 1.00 27.94 67 ALA C N 1
ATOM 4348 C CA . ALA C 1 68 ? 24.455 53.500 23.290 1.00 29.04 67 ALA C CA 1
ATOM 4349 C C . ALA C 1 68 ? 23.422 53.619 24.407 1.00 28.97 67 ALA C C 1
ATOM 4350 O O . ALA C 1 68 ? 23.338 52.768 25.306 1.00 29.34 67 ALA C O 1
ATOM 4352 N N . LEU C 1 69 ? 22.678 54.715 24.370 1.00 30.51 68 LEU C N 1
ATOM 4353 C CA . LEU C 1 69 ? 21.597 54.940 25.358 1.00 31.09 68 LEU C CA 1
ATOM 4354 C C . LEU C 1 69 ? 20.225 54.427 24.907 1.00 30.76 68 LEU C C 1
ATOM 4355 O O . LEU C 1 69 ? 19.251 54.535 25.626 1.00 32.14 68 LEU C O 1
ATOM 4360 N N . VAL C 1 70 ? 20.191 53.834 23.718 1.00 30.63 69 VAL C N 1
ATOM 4361 C CA . VAL C 1 70 ? 19.016 53.107 23.222 1.00 29.99 69 VAL C CA 1
ATOM 4362 C C . VAL C 1 70 ? 19.018 51.689 23.815 1.00 29.77 69 VAL C C 1
ATOM 4363 O O . VAL C 1 70 ? 20.030 50.964 23.728 1.00 29.75 69 VAL C O 1
ATOM 4367 N N . THR C 1 71 ? 17.895 51.340 24.444 1.00 29.85 70 THR C N 1
ATOM 4368 C CA . THR C 1 71 ? 17.584 49.964 24.830 1.00 30.82 70 THR C CA 1
ATOM 4369 C C . THR C 1 71 ? 16.347 49.523 24.091 1.00 31.03 70 THR C C 1
ATOM 4370 O O . THR C 1 71 ? 15.252 50.080 24.253 1.00 33.20 70 THR C O 1
ATOM 4374 N N . ALA C 1 72 ? 16.542 48.522 23.262 1.00 29.10 71 ALA C N 1
ATOM 4375 C CA . ALA C 1 72 ? 15.446 47.838 22.605 1.00 28.76 71 ALA C CA 1
ATOM 4376 C C . ALA C 1 72 ? 14.819 46.832 23.548 1.00 29.65 71 ALA C C 1
ATOM 4377 O O . ALA C 1 72 ? 15.508 46.001 24.143 1.00 28.61 71 ALA C O 1
ATOM 4379 N N . ILE C 1 73 ? 13.500 46.908 23.701 1.00 29.46 72 ILE C N 1
ATOM 4380 C CA . ILE C 1 73 ? 12.763 45.889 24.463 1.00 28.37 72 ILE C CA 1
ATOM 4381 C C . ILE C 1 73 ? 12.307 44.874 23.428 1.00 28.74 72 ILE C C 1
ATOM 4382 O O . ILE C 1 73 ? 11.462 45.140 22.603 1.00 27.22 72 ILE C O 1
ATOM 4387 N N . LEU C 1 74 ? 12.850 43.664 23.532 1.00 29.29 73 LEU C N 1
ATOM 4388 C CA . LEU C 1 74 ? 12.727 42.677 22.478 1.00 28.79 73 LEU C CA 1
ATOM 4389 C C . LEU C 1 74 ? 12.238 41.342 23.084 1.00 28.26 73 LEU C C 1
ATOM 4390 O O . LEU C 1 74 ? 13.017 40.414 23.238 1.00 28.12 73 LEU C O 1
ATOM 4395 N N . PRO C 1 75 ? 10.947 41.247 23.458 1.00 27.99 74 PRO C N 1
ATOM 4396 C CA . PRO C 1 75 ? 10.423 39.973 23.999 1.00 28.52 74 PRO C CA 1
ATOM 4397 C C . PRO C 1 75 ? 10.338 38.877 22.913 1.00 28.02 74 PRO C C 1
ATOM 4398 O O . PRO C 1 75 ? 9.572 38.998 21.975 1.00 28.63 74 PRO C O 1
ATOM 4402 N N . PRO C 1 76 ? 11.109 37.781 23.049 1.00 29.06 75 PRO C N 1
ATOM 4403 C CA . PRO C 1 76 ? 11.155 36.946 21.873 1.00 28.76 75 PRO C CA 1
ATOM 4404 C C . PRO C 1 76 ? 9.779 36.417 21.486 1.00 29.76 75 PRO C C 1
ATOM 4405 O O . PRO C 1 76 ? 9.539 36.004 20.349 1.00 30.62 75 PRO C O 1
ATOM 4409 N N . GLU C 1 77 ? 8.869 36.471 22.440 1.00 30.13 76 GLU C N 1
ATOM 4410 C CA . GLU C 1 77 ? 7.565 35.781 22.298 1.00 30.54 76 GLU C CA 1
ATOM 4411 C C . GLU C 1 77 ? 6.686 36.551 21.317 1.00 29.80 76 GLU C C 1
ATOM 4412 O O . GLU C 1 77 ? 5.708 36.026 20.807 1.00 30.17 76 GLU C O 1
ATOM 4418 N N . LEU C 1 78 ? 7.117 37.764 21.017 1.00 30.87 77 LEU C N 1
ATOM 4419 C CA . LEU C 1 78 ? 6.382 38.687 20.122 1.00 31.16 77 LEU C CA 1
ATOM 4420 C C . LEU C 1 78 ? 7.133 38.908 18.825 1.00 32.98 77 LEU C C 1
ATOM 4421 O O . LEU C 1 78 ? 6.819 39.807 18.019 1.00 36.65 77 LEU C O 1
ATOM 4434 N N . LEU C 1 80 ? 9.343 36.664 15.533 1.00 30.85 79 LEU C N 1
ATOM 4435 C CA . LEU C 1 80 ? 8.892 35.822 14.413 1.00 30.86 79 LEU C CA 1
ATOM 4436 C C . LEU C 1 80 ? 9.444 34.431 14.380 1.00 30.47 79 LEU C C 1
ATOM 4437 O O . LEU C 1 80 ? 8.949 33.569 13.655 1.00 30.47 79 LEU C O 1
ATOM 4442 N N . HIS C 1 81 ? 10.459 34.219 15.189 1.00 29.65 80 HIS C N 1
ATOM 4443 C CA . HIS C 1 81 ? 11.340 33.031 15.059 1.00 30.00 80 HIS C CA 1
ATOM 4444 C C . HIS C 1 81 ? 10.963 31.779 15.894 1.00 30.60 80 HIS C C 1
ATOM 4445 O O . HIS C 1 81 ? 11.337 30.651 15.550 1.00 30.66 80 HIS C O 1
ATOM 4452 N N . GLU C 1 82 ? 10.235 31.946 16.989 1.00 30.37 81 GLU C N 1
ATOM 4453 C CA . GLU C 1 82 ? 10.023 30.790 17.885 1.00 30.17 81 GLU C CA 1
ATOM 4454 C C . GLU C 1 82 ? 9.080 29.834 17.202 1.00 31.66 81 GLU C C 1
ATOM 4455 O O . GLU C 1 82 ? 9.343 28.650 17.070 1.00 29.86 81 GLU C O 1
ATOM 4461 N N . ARG C 1 83 ? 7.960 30.390 16.776 1.00 31.83 82 ARG C N 1
ATOM 4462 C CA . ARG C 1 83 ? 6.898 29.630 16.116 1.00 34.34 82 ARG C CA 1
ATOM 4463 C C . ARG C 1 83 ? 6.151 30.592 15.261 1.00 32.78 82 ARG C C 1
ATOM 4464 O O . ARG C 1 83 ? 5.993 31.761 15.641 1.00 34.12 82 ARG C O 1
ATOM 4472 N N . PRO C 1 84 ? 5.659 30.128 14.119 1.00 33.26 83 PRO C N 1
ATOM 4473 C CA . PRO C 1 84 ? 4.761 31.012 13.398 1.00 33.90 83 PRO C CA 1
ATOM 4474 C C . PRO C 1 84 ? 3.417 31.211 14.112 1.00 33.72 83 PRO C C 1
ATOM 4475 O O . PRO C 1 84 ? 2.878 30.304 14.745 1.00 33.46 83 PRO C O 1
ATOM 4479 N N . ASN C 1 85 ? 2.934 32.433 14.017 1.00 33.50 84 ASN C N 1
ATOM 4480 C CA . ASN C 1 85 ? 1.611 32.82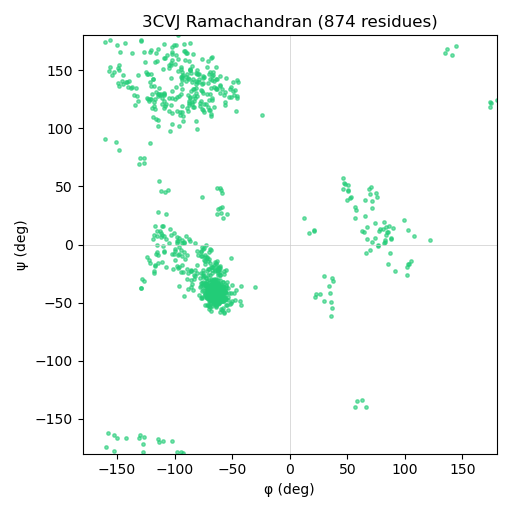5 14.501 1.00 34.36 84 ASN C CA 1
ATOM 4481 C C . ASN C 1 85 ? 1.559 33.195 15.978 1.00 34.12 84 ASN C C 1
ATOM 4482 O O . ASN C 1 85 ? 0.614 33.821 16.436 1.00 33.87 84 ASN C O 1
ATOM 4487 N N . LYS C 1 86 ? 2.584 32.807 16.720 1.00 32.82 85 LYS C N 1
ATOM 4488 C CA . LYS C 1 86 ? 2.579 33.033 18.159 1.00 31.58 85 LYS C CA 1
ATOM 4489 C C . LYS C 1 86 ? 2.545 34.516 18.491 1.00 31.94 85 LYS C C 1
ATOM 4490 O O . LYS C 1 86 ? 1.841 34.948 19.422 1.00 32.17 85 LYS C O 1
ATOM 4496 N N . SER C 1 87 ? 3.257 35.318 17.716 1.00 31.71 86 SER C N 1
ATOM 4497 C CA . SER C 1 87 ? 3.315 36.746 18.026 1.00 32.55 86 SER C CA 1
ATOM 4498 C C . SER C 1 87 ? 1.901 37.324 17.864 1.00 32.21 86 SER C C 1
ATOM 4499 O O . SER C 1 87 ? 1.496 38.214 18.597 1.00 30.82 86 SER C O 1
ATOM 4502 N N . THR C 1 88 ? 1.161 36.748 16.915 1.00 31.98 87 THR C N 1
ATOM 4503 C CA . THR C 1 88 ? -0.165 37.265 16.497 1.00 33.04 87 THR C CA 1
ATOM 4504 C C . THR C 1 88 ? -1.165 37.065 17.616 1.00 33.04 87 THR C C 1
ATOM 4505 O O . THR C 1 88 ? -1.970 37.920 17.922 1.00 32.57 87 THR C O 1
ATOM 4509 N N . TYR C 1 89 ? -1.049 35.920 18.253 1.00 32.06 88 TYR C N 1
ATOM 4510 C CA . TYR C 1 89 ? -1.907 35.572 19.359 1.00 32.51 88 TYR C CA 1
ATOM 4511 C C . TYR C 1 89 ? -1.551 36.421 20.571 1.00 31.29 88 TYR C C 1
ATOM 4512 O O . TYR C 1 89 ? -2.420 36.934 21.286 1.00 30.53 88 TYR C O 1
ATOM 4521 N N . LEU C 1 90 ? -0.252 36.582 20.799 1.00 29.25 89 LEU C N 1
ATOM 4522 C CA . LEU C 1 90 ? 0.229 37.195 22.046 1.00 28.65 89 LEU C CA 1
ATOM 4523 C C . LEU C 1 90 ? 0.019 38.701 22.042 1.00 28.20 89 LEU C C 1
ATOM 4524 O O . LEU C 1 90 ? -0.182 39.329 23.080 1.00 29.21 89 LEU C O 1
ATOM 4529 N N . GLU C 1 91 ? -0.014 39.285 20.860 1.00 30.21 90 GLU C N 1
ATOM 4530 C CA . GLU C 1 91 ? -0.132 40.749 20.742 1.00 30.87 90 GLU C CA 1
ATOM 4531 C C . GLU C 1 91 ? -1.493 41.246 21.230 1.00 30.87 90 GLU C C 1
ATOM 4532 O O . GLU C 1 91 ? -1.702 42.456 21.452 1.00 30.77 90 GLU C O 1
ATOM 4538 N N A ARG C 1 92 ? -2.392 40.284 21.408 0.50 29.98 91 ARG C N 1
ATOM 4539 N N B ARG C 1 92 ? -2.389 40.291 21.429 0.50 30.36 91 ARG C N 1
ATOM 4540 C CA A ARG C 1 92 ? -3.775 40.527 21.832 0.50 30.79 91 ARG C CA 1
ATOM 4541 C CA B ARG C 1 92 ? -3.764 40.557 21.849 0.50 31.38 91 ARG C CA 1
ATOM 4542 C C A ARG C 1 92 ? -3.960 40.311 23.324 0.50 30.54 91 ARG C C 1
ATOM 4543 C C B ARG C 1 92 ? -3.956 40.335 23.331 0.50 30.93 91 ARG C C 1
ATOM 4544 O O A ARG C 1 92 ? -5.066 40.417 23.836 0.50 29.39 91 ARG C O 1
ATOM 4545 O O B ARG C 1 92 ? -5.059 40.474 23.846 0.50 29.92 91 ARG C O 1
ATOM 4560 N N . ILE C 1 93 ? -2.876 39.967 24.011 1.00 30.23 92 ILE C N 1
ATOM 4561 C CA . ILE C 1 93 ? -2.969 39.640 25.449 1.00 29.45 92 ILE C CA 1
ATOM 4562 C C . ILE C 1 93 ? -2.680 40.821 26.350 1.00 28.66 92 ILE C C 1
ATOM 4563 O O . ILE C 1 93 ? -1.689 41.539 26.171 1.00 27.16 92 ILE C O 1
ATOM 4568 N N . GLU C 1 94 ? -3.586 41.023 27.303 1.00 29.67 93 GLU C N 1
ATOM 4569 C CA . GLU C 1 94 ? -3.445 42.059 28.342 1.00 31.30 93 GLU C CA 1
ATOM 4570 C C . GLU C 1 94 ? -2.443 41.662 29.421 1.00 30.71 93 GLU C C 1
ATOM 4571 O O . GLU C 1 94 ? -2.400 40.529 29.874 1.00 29.86 93 GLU C O 1
ATOM 4577 N N . GLY C 1 95 ? -1.635 42.632 29.819 1.00 30.06 94 GLY C N 1
ATOM 4578 C CA . GLY C 1 95 ? -0.721 42.471 30.944 1.00 29.51 94 GLY C CA 1
ATOM 4579 C C . GLY C 1 95 ? 0.720 42.250 30.555 1.00 28.79 94 GLY C C 1
ATOM 4580 O O . GLY C 1 95 ? 1.621 42.409 31.370 1.00 28.54 94 GLY C O 1
ATOM 4581 N N . LEU C 1 96 ? 0.951 41.885 29.297 1.00 29.08 95 LEU C N 1
ATOM 4582 C CA . LEU C 1 96 ? 2.336 41.689 28.819 1.00 27.49 95 LEU C CA 1
ATOM 4583 C C . LEU C 1 96 ? 3.116 43.009 28.860 1.00 28.75 95 LEU C C 1
ATOM 4584 O O . LEU C 1 96 ? 4.176 43.111 29.478 1.00 28.89 95 LEU C O 1
ATOM 4589 N N . SER C 1 97 ? 2.585 44.043 28.243 1.00 29.69 96 SER C N 1
ATOM 4590 C CA . SER C 1 97 ? 3.336 45.302 28.164 1.00 29.96 96 SER C CA 1
ATOM 4591 C C . SER C 1 97 ? 3.625 45.883 29.511 1.00 29.67 96 SER C C 1
ATOM 4592 O O . SER C 1 97 ? 4.705 46.385 29.758 1.00 30.22 96 SER C O 1
ATOM 4595 N N . LYS C 1 98 ? 2.639 45.819 30.381 1.00 28.65 97 LYS C N 1
ATOM 4596 C CA . LYS C 1 98 ? 2.809 46.242 31.775 1.00 28.26 97 LYS C CA 1
ATOM 4597 C C . LYS C 1 98 ? 4.040 45.509 32.388 1.00 28.15 97 LYS C C 1
ATOM 4598 O O . LYS C 1 98 ? 4.873 46.078 33.111 1.00 24.61 97 LYS C O 1
ATOM 4601 N N . SER C 1 99 ? 4.161 44.232 32.076 1.00 29.18 98 SER C N 1
ATOM 4602 C CA . SER C 1 99 ? 5.211 43.401 32.723 1.00 29.62 98 SER C CA 1
ATOM 4603 C C . SER C 1 99 ? 6.585 43.815 32.176 1.00 29.07 98 SER C C 1
ATOM 4604 O O . SER C 1 99 ? 7.548 43.944 32.892 1.00 28.84 98 SER C O 1
ATOM 4607 N N . TYR C 1 100 ? 6.624 44.078 30.881 1.00 29.83 99 TYR C N 1
ATOM 4608 C CA . TYR C 1 100 ? 7.858 44.396 30.186 1.00 28.56 99 TYR C CA 1
ATOM 4609 C C . TYR C 1 100 ? 8.425 45.734 30.740 1.00 28.32 99 TYR C C 1
ATOM 4610 O O . TYR C 1 100 ? 9.614 45.910 30.931 1.00 27.82 99 TYR C O 1
ATOM 4619 N N . LEU C 1 101 ? 7.537 46.685 30.951 1.00 28.40 100 LEU C N 1
ATOM 4620 C CA . LEU C 1 101 ? 7.925 48.009 31.470 1.00 28.62 100 LEU C CA 1
ATOM 4621 C C . LEU C 1 101 ? 8.542 47.848 32.849 1.00 29.21 100 LEU C C 1
ATOM 4622 O O . LEU C 1 101 ? 9.523 48.481 33.189 1.00 28.82 100 LEU C O 1
ATOM 4627 N N . LYS C 1 102 ? 7.973 46.927 33.615 1.00 29.35 101 LYS C N 1
ATOM 4628 C CA . LYS C 1 102 ? 8.444 46.646 34.966 1.00 30.35 101 LYS C CA 1
ATOM 4629 C C . LYS C 1 102 ? 9.851 46.053 34.924 1.00 29.60 101 LYS C C 1
ATOM 4630 O O . LYS C 1 102 ? 10.736 46.465 35.662 1.00 29.80 101 LYS C O 1
ATOM 4633 N N . LEU C 1 103 ? 10.020 45.099 34.025 1.00 29.30 102 LEU C N 1
ATOM 4634 C CA . LEU C 1 103 ? 11.270 44.313 33.869 1.00 30.71 102 LEU C CA 1
ATOM 4635 C C . LEU C 1 103 ? 12.449 45.154 33.394 1.00 31.86 102 LEU C C 1
ATOM 4636 O O . LEU C 1 103 ? 13.606 44.869 33.699 1.00 31.56 102 LEU C O 1
ATOM 4641 N N . HIS C 1 104 ? 12.136 46.190 32.637 1.00 30.40 103 HIS C N 1
ATOM 4642 C CA . HIS C 1 104 ? 13.138 47.117 32.152 1.00 30.76 103 HIS C CA 1
ATOM 4643 C C . HIS C 1 104 ? 13.237 48.340 33.039 1.00 32.26 103 HIS C C 1
ATOM 4644 O O . HIS C 1 104 ? 14.079 49.218 32.817 1.00 34.74 103 HIS C O 1
ATOM 4651 N N . GLN C 1 105 ? 12.393 48.381 34.055 1.00 31.86 104 GLN C N 1
ATOM 4652 C CA . GLN C 1 105 ? 12.474 49.421 35.062 1.00 32.44 104 GLN C CA 1
ATOM 4653 C C . GLN C 1 105 ? 12.456 50.799 34.417 1.00 31.44 104 GLN C C 1
ATOM 4654 O O . GLN C 1 105 ? 13.201 51.700 34.778 1.00 31.71 104 GLN C O 1
ATOM 4660 N N . VAL C 1 106 ? 11.606 50.915 33.419 1.00 30.39 105 VAL C N 1
ATOM 4661 C CA . VAL C 1 106 ? 11.282 52.218 32.761 1.00 29.61 105 VAL C CA 1
ATOM 4662 C C . VAL C 1 106 ? 10.712 53.213 33.761 1.00 29.61 105 VAL C C 1
ATOM 4663 O O . VAL C 1 106 ? 9.852 52.882 34.573 1.00 29.04 105 VAL C O 1
ATOM 4667 N N . THR C 1 107 ? 11.225 54.437 33.700 1.00 30.31 106 THR C N 1
ATOM 4668 C CA . THR C 1 107 ? 10.793 55.527 34.577 1.00 30.17 106 THR C CA 1
ATOM 4669 C C . THR C 1 107 ? 10.396 56.809 33.830 1.00 29.92 106 THR C C 1
ATOM 4670 O O . THR C 1 107 ? 10.353 56.875 32.588 1.00 30.29 106 THR C O 1
ATOM 4674 N N . ASN C 1 108 ? 10.168 57.853 34.613 1.00 29.48 107 ASN C N 1
ATOM 4675 C CA . ASN C 1 108 ? 9.651 59.086 34.039 1.00 28.54 107 ASN C CA 1
ATOM 4676 C C . ASN C 1 108 ? 10.786 59.965 33.565 1.00 29.28 107 ASN C C 1
ATOM 4677 O O . ASN C 1 108 ? 10.565 61.089 33.117 1.00 27.25 107 ASN C O 1
ATOM 4682 N N . LYS C 1 109 ? 12.003 59.438 33.656 1.00 29.67 108 LYS C N 1
ATOM 4683 C CA . LYS C 1 109 ? 13.179 60.133 33.081 1.00 30.83 108 LYS C CA 1
ATOM 4684 C C . LYS C 1 109 ? 13.355 59.705 31.636 1.00 30.06 108 LYS C C 1
ATOM 4685 O O . LYS C 1 109 ? 14.153 60.234 30.893 1.00 29.85 108 LYS C O 1
ATOM 4691 N N . ASP C 1 110 ? 12.578 58.711 31.270 1.00 30.25 109 ASP C N 1
ATOM 4692 C CA . ASP C 1 110 ? 12.797 57.958 30.046 1.00 29.66 109 ASP C CA 1
ATOM 4693 C C . ASP C 1 110 ? 11.841 58.370 28.911 1.00 28.99 109 ASP C C 1
ATOM 4694 O O . ASP C 1 110 ? 10.781 58.945 29.124 1.00 29.20 109 ASP C O 1
ATOM 4699 N N . VAL C 1 111 ? 12.254 58.070 27.697 1.00 29.30 110 VAL C N 1
ATOM 4700 C CA . VAL C 1 111 ? 11.387 58.206 26.504 1.00 29.50 110 VAL C CA 1
ATOM 4701 C C . VAL C 1 111 ? 11.228 56.840 25.875 1.00 29.92 110 VAL C C 1
ATOM 4702 O O . VAL C 1 111 ? 12.151 56.009 25.891 1.00 31.19 110 VAL C O 1
ATOM 4706 N N . ILE C 1 112 ? 10.035 56.578 25.373 1.00 30.36 111 ILE C N 1
ATOM 4707 C CA . ILE C 1 112 ? 9.773 55.290 24.690 1.00 30.78 111 ILE C CA 1
ATOM 4708 C C . ILE C 1 112 ? 9.187 55.531 23.295 1.00 30.91 111 ILE C C 1
ATOM 4709 O O . ILE C 1 112 ? 8.302 56.334 23.089 1.00 29.94 111 ILE C O 1
ATOM 4722 N N . ILE C 1 114 ? 7.294 53.426 20.375 1.00 28.88 113 ILE C N 1
ATOM 4723 C CA . ILE C 1 114 ? 6.461 52.250 20.101 1.00 29.38 113 ILE C CA 1
ATOM 4724 C C . ILE C 1 114 ? 6.038 52.266 18.642 1.00 28.59 113 ILE C C 1
ATOM 4725 O O . ILE C 1 114 ? 5.453 53.199 18.137 1.00 29.29 113 ILE C O 1
ATOM 4730 N N . ILE C 1 115 ? 6.389 51.191 17.984 1.00 28.56 114 ILE C N 1
ATOM 4731 C CA . ILE C 1 115 ? 6.147 51.003 16.555 1.00 28.51 114 ILE C CA 1
ATOM 4732 C C . ILE C 1 115 ? 5.070 49.945 16.340 1.00 29.73 114 ILE C C 1
ATOM 4733 O O . ILE C 1 115 ? 5.216 48.779 16.725 1.00 29.65 114 ILE C O 1
ATOM 4738 N N . SER C 1 116 ? 3.975 50.379 15.736 1.00 30.87 115 SER C N 1
ATOM 4739 C CA . SER C 1 116 ? 2.916 49.450 15.274 1.00 32.47 115 SER C CA 1
ATOM 4740 C C . SER C 1 116 ? 2.233 50.009 14.041 1.00 33.39 115 SER C C 1
ATOM 4741 O O . SER C 1 116 ? 1.725 51.122 14.063 1.00 31.63 115 SER C O 1
ATOM 4744 N N A ASN C 1 117 ? 2.232 49.228 12.968 0.50 33.48 116 ASN C N 1
ATOM 4745 N N B ASN C 1 117 ? 2.224 49.218 12.966 0.50 33.76 116 ASN C N 1
ATOM 4746 C CA A ASN C 1 117 ? 1.630 49.672 11.721 0.50 33.57 116 ASN C CA 1
ATOM 4747 C CA B ASN C 1 117 ? 1.671 49.659 11.679 0.50 34.07 116 ASN C CA 1
ATOM 4748 C C A ASN C 1 117 ? 0.219 50.119 11.937 0.50 33.89 116 ASN C C 1
ATOM 4749 C C B ASN C 1 117 ? 0.215 50.067 11.838 0.50 34.18 116 ASN C C 1
ATOM 4750 O O A ASN C 1 117 ? -0.164 51.242 11.627 0.50 34.17 116 ASN C O 1
ATOM 4751 O O B ASN C 1 117 ? -0.199 51.130 11.388 0.50 34.42 116 ASN C O 1
ATOM 4760 N N . SER C 1 118 ? -0.558 49.206 12.490 1.00 33.87 117 SER C N 1
ATOM 4761 C CA . SER C 1 118 ? -2.003 49.452 12.669 1.00 34.47 117 SER C CA 1
ATOM 4762 C C . SER C 1 118 ? -2.296 50.178 13.962 1.00 33.69 117 SER C C 1
ATOM 4763 O O . SER C 1 118 ? -3.192 51.015 14.013 1.00 33.00 117 SER C O 1
ATOM 4766 N N . GLY C 1 119 ? -1.555 49.850 15.019 1.00 33.02 118 GLY C N 1
ATOM 4767 C CA . GLY C 1 119 ? -1.696 50.582 16.307 1.00 33.02 118 GLY C CA 1
ATOM 4768 C C . GLY C 1 119 ? -2.984 50.206 17.019 1.00 33.88 118 GLY C C 1
ATOM 4769 O O . GLY C 1 119 ? -3.469 50.909 17.912 1.00 35.04 118 GLY C O 1
ATOM 4770 N N . ARG C 1 120 ? -3.530 49.073 16.608 1.00 33.58 119 ARG C N 1
ATOM 4771 C CA . ARG C 1 120 ? -4.882 48.672 17.013 1.00 34.27 119 ARG C CA 1
ATOM 4772 C C . ARG C 1 120 ? -4.947 47.612 18.130 1.00 34.74 119 ARG C C 1
ATOM 4773 O O . ARG C 1 120 ? -5.982 47.448 18.795 1.00 35.26 119 ARG C O 1
ATOM 4781 N N . ASN C 1 121 ? -3.862 46.877 18.308 1.00 32.79 120 ASN C N 1
ATOM 4782 C CA . ASN C 1 121 ? -3.883 45.767 19.244 1.00 33.29 120 ASN C CA 1
ATOM 4783 C C . ASN C 1 121 ? -3.488 46.123 20.682 1.00 32.40 120 ASN C C 1
ATOM 4784 O O . ASN C 1 121 ? -2.921 47.179 20.992 1.00 32.80 120 ASN C O 1
ATOM 4789 N N . THR C 1 122 ? -3.820 45.198 21.554 1.00 31.42 121 THR C N 1
ATOM 4790 C CA . THR C 1 122 ? -3.696 45.404 22.995 1.00 30.05 121 THR C CA 1
ATOM 4791 C C . THR C 1 122 ? -2.280 45.722 23.460 1.00 28.94 121 THR C C 1
ATOM 4792 O O . THR C 1 122 ? -2.071 46.674 24.187 1.00 29.08 121 THR C O 1
ATOM 4796 N N . VAL C 1 123 ? -1.315 44.939 23.023 1.00 28.77 122 VAL C N 1
ATOM 4797 C CA . VAL C 1 123 ? 0.091 45.138 23.463 1.00 29.61 122 VAL C CA 1
ATOM 4798 C C . VAL C 1 123 ? 0.656 46.541 23.155 1.00 29.50 122 VAL C C 1
ATOM 4799 O O . VAL C 1 123 ? 1.120 47.236 24.065 1.00 30.23 122 VAL C O 1
ATOM 4803 N N . PRO C 1 124 ? 0.605 46.980 21.884 1.00 29.18 123 PRO C N 1
ATOM 4804 C CA . PRO C 1 124 ? 1.144 48.353 21.687 1.00 29.40 123 PRO C CA 1
ATOM 4805 C C . PRO C 1 124 ? 0.371 49.464 22.408 1.00 29.97 123 PRO C C 1
ATOM 4806 O O . PRO C 1 124 ? 0.980 50.425 22.930 1.00 32.53 123 PRO C O 1
ATOM 4810 N N . VAL C 1 125 ? -0.952 49.328 22.486 1.00 29.89 124 VAL C N 1
ATOM 4811 C CA . VAL C 1 125 ? -1.796 50.391 23.055 1.00 27.96 124 VAL C CA 1
ATOM 4812 C C . VAL C 1 125 ? -1.543 50.413 24.559 1.00 28.58 124 VAL C C 1
ATOM 4813 O O . VAL C 1 125 ? -1.310 51.456 25.162 1.00 28.06 124 VAL C O 1
ATOM 4817 N N . GLU C 1 126 ? -1.549 49.234 25.151 1.00 28.13 125 GLU C N 1
ATOM 4818 C CA . GLU C 1 126 ? -1.306 49.103 26.602 1.00 29.22 125 GLU C CA 1
ATOM 4819 C C . GLU C 1 126 ? 0.068 49.624 26.995 1.00 30.42 125 GLU C C 1
ATOM 4820 O O . GLU C 1 126 ? 0.265 50.175 28.080 1.00 30.82 125 GLU C O 1
ATOM 4834 N N . ALA C 1 128 ? 1.683 52.057 25.547 1.00 30.38 127 ALA C N 1
ATOM 4835 C CA . ALA C 1 128 ? 1.670 53.518 25.459 1.00 29.47 127 ALA C CA 1
ATOM 4836 C C . ALA C 1 128 ? 0.943 54.043 26.700 1.00 29.31 127 ALA C C 1
ATOM 4837 O O . ALA C 1 128 ? 1.415 54.961 27.388 1.00 30.99 127 ALA C O 1
ATOM 4839 N N . ILE C 1 129 ? -0.189 53.427 27.019 1.00 29.76 128 ILE C N 1
ATOM 4840 C CA . ILE C 1 129 ? -0.976 53.868 28.188 1.00 29.60 128 ILE C CA 1
ATOM 4841 C C . ILE C 1 129 ? -0.156 53.756 29.475 1.00 30.16 128 ILE C C 1
ATOM 4842 O O . ILE C 1 129 ? -0.161 54.644 30.330 1.00 28.67 128 ILE C O 1
ATOM 4847 N N . GLU C 1 130 ? 0.555 52.649 29.608 1.00 31.35 129 GLU C N 1
ATOM 4848 C CA . GLU C 1 130 ? 1.326 52.397 30.836 1.00 32.69 129 GLU C CA 1
ATOM 4849 C C . GLU C 1 130 ? 2.549 53.284 30.935 1.00 32.27 129 GLU C C 1
ATOM 4850 O O . GLU C 1 130 ? 3.007 53.660 32.032 1.00 33.67 129 GLU C O 1
ATOM 4856 N N . SER C 1 131 ? 3.067 53.649 29.779 1.00 31.87 130 SER C N 1
ATOM 4857 C CA . SER C 1 131 ? 4.273 54.488 29.736 1.00 31.31 130 SER C CA 1
ATOM 4858 C C . SER C 1 131 ? 3.851 55.898 30.141 1.00 31.87 130 SER C C 1
ATOM 4859 O O . SER C 1 131 ? 4.553 56.607 30.865 1.00 31.99 130 SER C O 1
ATOM 4862 N N . ARG C 1 132 ? 2.633 56.246 29.768 1.00 32.09 131 ARG C N 1
ATOM 4863 C CA . ARG C 1 132 ? 2.095 57.572 30.117 1.00 33.86 131 ARG C CA 1
ATOM 4864 C C . ARG C 1 132 ? 1.920 57.652 31.624 1.00 32.99 131 ARG C C 1
ATOM 4865 O O . ARG C 1 132 ? 2.275 58.644 32.265 1.00 30.95 131 ARG C O 1
ATOM 4873 N N . ASN C 1 133 ? 1.392 56.569 32.175 1.00 33.92 132 ASN C N 1
ATOM 4874 C CA . ASN C 1 133 ? 1.134 56.484 33.614 1.00 34.47 132 ASN C CA 1
ATOM 4875 C C . ASN C 1 133 ? 2.409 56.695 34.401 1.00 34.03 132 ASN C C 1
ATOM 4876 O O . ASN C 1 133 ? 2.466 57.468 35.368 1.00 34.45 132 ASN C O 1
ATOM 4881 N N . ILE C 1 134 ? 3.431 55.971 33.971 1.00 32.71 133 ILE C N 1
ATOM 4882 C CA . ILE C 1 134 ? 4.780 56.098 34.548 1.00 31.74 133 ILE C CA 1
ATOM 4883 C C . ILE C 1 134 ? 5.245 57.544 34.445 1.00 31.76 133 ILE C C 1
ATOM 4884 O O . ILE C 1 134 ? 5.900 58.076 35.338 1.00 31.84 133 ILE C O 1
ATOM 4889 N N . GLY C 1 135 ? 4.908 58.156 33.315 1.00 31.60 134 GLY C N 1
ATOM 4890 C CA . GLY C 1 135 ? 5.344 59.507 32.982 1.00 31.51 134 GLY C CA 1
ATOM 4891 C C . GLY C 1 135 ? 6.536 59.567 32.038 1.00 32.19 134 GLY C C 1
ATOM 4892 O O . GLY C 1 135 ? 7.249 60.568 31.994 1.00 32.87 134 GLY C O 1
ATOM 4893 N N . ALA C 1 136 ? 6.763 58.483 31.292 1.00 32.36 135 ALA C N 1
ATOM 4894 C CA . ALA C 1 136 ? 7.693 58.520 30.156 1.00 31.36 135 ALA C CA 1
ATOM 4895 C C . ALA C 1 136 ? 6.990 59.109 28.942 1.00 32.19 135 ALA C C 1
ATOM 4896 O O . ALA C 1 136 ? 5.800 58.856 28.720 1.00 32.77 135 ALA C O 1
ATOM 4898 N N . LYS C 1 137 ? 7.741 59.928 28.204 1.00 30.82 136 LYS C N 1
ATOM 4899 C CA . LYS C 1 137 ? 7.319 60.482 26.896 1.00 31.70 136 LYS C CA 1
ATOM 4900 C C . LYS C 1 137 ? 7.182 59.377 25.896 1.00 30.09 136 LYS C C 1
ATOM 4901 O O . LYS C 1 137 ? 7.992 58.466 25.878 1.00 29.94 136 LYS C O 1
ATOM 4907 N N . VAL C 1 138 ? 6.152 59.486 25.067 1.00 30.08 137 VAL C N 1
ATOM 4908 C CA . VAL C 1 138 ? 5.834 58.476 24.047 1.00 29.04 137 VAL C CA 1
ATOM 4909 C C . VAL C 1 138 ?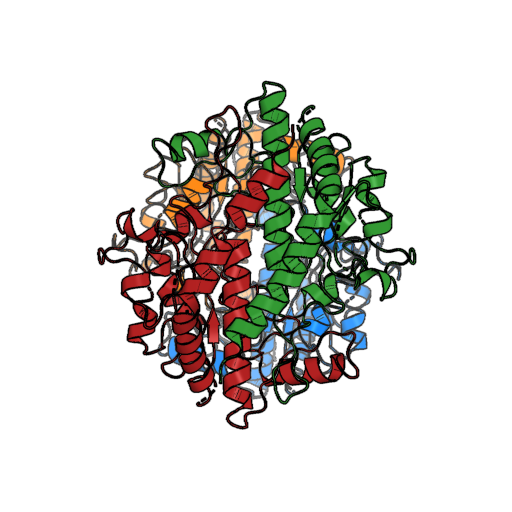 5.908 58.976 22.606 1.00 29.29 137 VAL C C 1
ATOM 4910 O O . VAL C 1 138 ? 5.312 59.974 22.232 1.00 29.49 137 VAL C O 1
ATOM 4914 N N . ILE C 1 139 ? 6.700 58.256 21.822 1.00 29.35 138 ILE C N 1
ATOM 4915 C CA . ILE C 1 139 ? 6.727 58.414 20.388 1.00 29.66 138 ILE C CA 1
ATOM 4916 C C . ILE C 1 139 ? 6.116 57.153 19.761 1.00 30.06 138 ILE C C 1
ATOM 4917 O O . ILE C 1 139 ? 6.508 55.999 20.088 1.00 28.25 138 ILE C O 1
ATOM 4922 N N . ALA C 1 140 ? 5.116 57.382 18.912 1.00 28.73 139 ALA C N 1
ATOM 4923 C CA . ALA C 1 140 ? 4.553 56.313 18.053 1.00 28.94 139 ALA C CA 1
ATOM 4924 C C . ALA C 1 140 ? 5.042 56.406 16.627 1.00 29.26 139 ALA C C 1
ATOM 4925 O O . ALA C 1 140 ? 5.035 57.487 15.990 1.00 30.04 139 ALA C O 1
ATOM 4935 N N . THR C 1 142 ? 3.830 54.538 13.281 1.00 30.57 141 THR C N 1
ATOM 4936 C CA . THR C 1 142 ? 2.605 53.881 12.821 1.00 31.12 141 THR C CA 1
ATOM 4937 C C . THR C 1 142 ? 2.277 54.318 11.396 1.00 32.83 141 THR C C 1
ATOM 4938 O O . THR C 1 142 ? 2.810 55.292 10.868 1.00 31.29 141 THR C O 1
ATOM 4942 N N . SER C 1 143 ? 1.398 53.558 10.781 1.00 33.75 142 SER C N 1
ATOM 4943 C CA . SER C 1 143 ? 0.852 53.935 9.499 1.00 34.50 142 SER C CA 1
ATOM 4944 C C . SER C 1 143 ? -0.456 54.660 9.765 1.00 34.21 142 SER C C 1
ATOM 4945 O O . SER C 1 143 ? -1.440 54.055 10.133 1.00 33.27 142 SER C O 1
ATOM 4956 N N . LYS C 1 145 ? -2.598 55.904 7.912 1.00 38.85 144 LYS C N 1
ATOM 4957 C CA . LYS C 1 145 ? -3.618 55.532 6.928 1.00 39.87 144 LYS C CA 1
ATOM 4958 C C . LYS C 1 145 ? -4.273 54.229 7.333 1.00 40.91 144 LYS C C 1
ATOM 4959 O O . LYS C 1 145 ? -5.504 54.091 7.333 1.00 40.45 144 LYS C O 1
ATOM 4965 N N . HIS C 1 146 ? -3.421 53.263 7.645 1.00 40.79 145 HIS C N 1
ATOM 4966 C CA . HIS C 1 146 ? -3.878 51.928 8.018 1.00 41.70 145 HIS C CA 1
ATOM 4967 C C . HIS C 1 146 ? -4.645 52.028 9.313 1.00 41.42 145 HIS C C 1
ATOM 4968 O O . HIS C 1 146 ? -5.665 51.383 9.514 1.00 41.36 145 HIS C O 1
ATOM 4975 N N . SER C 1 147 ? -4.134 52.885 10.178 1.00 42.08 146 SER C N 1
ATOM 4976 C CA . SER C 1 147 ? -4.549 52.902 11.574 1.00 41.40 146 SER C CA 1
ATOM 4977 C C . SER C 1 147 ? -5.916 53.502 11.630 1.00 42.86 146 SER C C 1
ATOM 4978 O O . SER C 1 147 ? -6.837 52.934 12.218 1.00 43.35 146 SER C O 1
ATOM 4981 N N . GLN C 1 148 ? -6.023 54.671 11.015 1.00 43.83 147 GLN C N 1
ATOM 4982 C CA . GLN C 1 148 ? -7.276 55.456 11.040 1.00 45.35 147 GLN C CA 1
ATOM 4983 C C . GLN C 1 148 ? -8.418 54.693 10.351 1.00 45.35 147 GLN C C 1
ATOM 4984 O O . GLN C 1 148 ? -9.581 54.979 10.547 1.00 44.14 147 GLN C O 1
ATOM 4990 N N . LYS C 1 149 ? -8.040 53.648 9.618 1.00 46.62 148 LYS C N 1
ATOM 4991 C CA . LYS C 1 149 ? -8.967 52.887 8.753 1.00 46.62 148 LYS C CA 1
ATOM 4992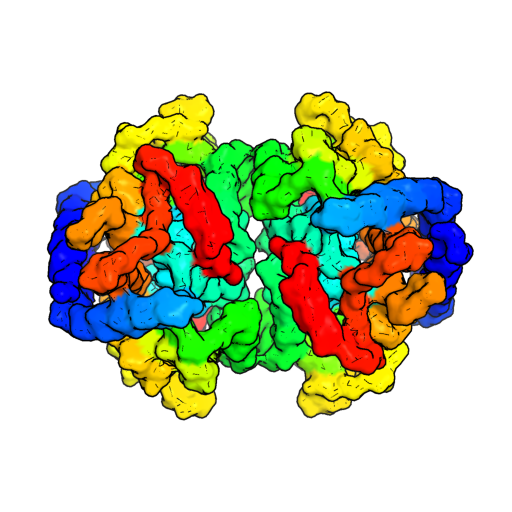 C C . LYS C 1 149 ? -9.527 51.685 9.470 1.00 47.30 148 LYS C C 1
ATOM 4993 O O . LYS C 1 149 ? -10.577 51.153 9.095 1.00 48.36 148 LYS C O 1
ATOM 4995 N N . VAL C 1 150 ? -8.791 51.235 10.481 1.00 46.99 149 VAL C N 1
ATOM 4996 C CA . VAL C 1 150 ? -9.220 50.107 11.304 1.00 45.60 149 VAL C CA 1
ATOM 4997 C C . VAL C 1 150 ? -9.673 50.525 12.682 1.00 44.74 149 VAL C C 1
ATOM 4998 O O . VAL C 1 150 ? -9.430 51.638 13.183 1.00 45.48 149 VAL C O 1
ATOM 5002 N N . THR C 1 151 ? -10.370 49.571 13.268 1.00 43.62 150 THR C N 1
ATOM 5003 C CA . THR C 1 151 ? -10.961 49.709 14.595 1.00 42.27 150 THR C CA 1
ATOM 5004 C C . THR C 1 151 ? -9.988 49.172 15.670 1.00 40.92 150 THR C C 1
ATOM 5005 O O . THR C 1 151 ? -9.199 48.237 15.440 1.00 40.56 150 THR C O 1
ATOM 5009 N N . SER C 1 152 ? -10.039 49.834 16.824 1.00 39.38 151 SER C N 1
ATOM 5010 C CA . SER C 1 152 ? -9.212 49.500 17.965 1.00 37.31 151 SER C CA 1
ATOM 5011 C C . SER C 1 152 ? -9.732 48.289 18.635 1.00 37.47 151 SER C C 1
ATOM 5012 O O . SER C 1 152 ? -10.926 48.160 18.933 1.00 36.89 151 SER C O 1
ATOM 5015 N N . ARG C 1 153 ? -8.785 47.407 18.892 1.00 37.23 152 ARG C N 1
ATOM 5016 C CA . ARG C 1 153 ? -9.048 46.142 19.555 1.00 37.17 152 ARG C CA 1
ATOM 5017 C C . ARG C 1 153 ? -8.704 46.207 21.024 1.00 36.38 152 ARG C C 1
ATOM 5018 O O . ARG C 1 153 ? -8.969 45.273 21.768 1.00 37.63 152 ARG C O 1
ATOM 5026 N N . HIS C 1 154 ? -8.133 47.324 21.437 1.00 35.17 153 HIS C N 1
ATOM 5027 C CA . HIS C 1 154 ? -7.818 47.529 22.842 1.00 34.16 153 HIS C CA 1
ATOM 5028 C C . HIS C 1 154 ? -9.101 47.927 23.496 1.00 34.89 153 HIS C C 1
ATOM 5029 O O . HIS C 1 154 ? -9.942 48.582 22.889 1.00 34.93 153 HIS C O 1
ATOM 5036 N N . LYS C 1 155 ? -9.250 47.524 24.746 1.00 35.36 154 LYS C N 1
ATOM 5037 C CA . LYS C 1 155 ? -10.511 47.721 25.470 1.00 35.07 154 LYS C CA 1
ATOM 5038 C C . LYS C 1 155 ? -10.902 49.193 25.497 1.00 34.59 154 LYS C C 1
ATOM 5039 O O . LYS C 1 155 ? -12.077 49.521 25.572 1.00 34.79 154 LYS C O 1
ATOM 5045 N N . SER C 1 156 ? -9.908 50.057 25.382 1.00 34.22 155 SER C N 1
ATOM 5046 C CA . SER C 1 156 ? -10.095 51.515 25.487 1.00 34.19 155 SER C CA 1
ATOM 5047 C C . SER C 1 156 ? -10.850 52.053 24.298 1.00 34.08 155 SER C C 1
ATOM 5048 O O . SER C 1 156 ? -11.326 53.205 24.283 1.00 34.39 155 SER C O 1
ATOM 5051 N N . GLY C 1 157 ? -10.972 51.196 23.298 1.00 34.09 156 GLY C N 1
ATOM 5052 C CA . GLY C 1 157 ? -11.502 51.611 21.975 1.00 34.10 156 GLY C CA 1
ATOM 5053 C C . GLY C 1 157 ? -10.569 52.572 21.231 1.00 34.63 156 GLY C C 1
ATOM 5054 O O . GLY C 1 157 ? -10.892 53.100 20.143 1.00 34.88 156 GLY C O 1
ATOM 5055 N N . LYS C 1 158 ? -9.407 52.810 21.833 1.00 34.30 157 LYS C N 1
ATOM 5056 C CA . LYS C 1 158 ? -8.430 53.726 21.238 1.00 34.62 157 LYS C CA 1
ATOM 5057 C C . LYS C 1 158 ? -7.263 53.055 20.532 1.00 34.03 157 LYS C C 1
ATOM 5058 O O . LYS C 1 158 ? -7.041 51.848 20.633 1.00 34.23 157 LYS C O 1
ATOM 5064 N N . LYS C 1 159 ? -6.518 53.893 19.831 1.00 33.13 158 LYS C N 1
ATOM 5065 C CA . LYS C 1 159 ? -5.393 53.452 19.018 1.00 32.66 158 LYS C CA 1
ATOM 5066 C C . LYS C 1 159 ? -4.078 54.036 19.527 1.00 32.40 158 LYS C C 1
ATOM 5067 O O . LYS C 1 159 ? -4.053 55.061 20.220 1.00 33.10 158 LYS C O 1
ATOM 5070 N N . LEU C 1 160 ? -2.995 53.346 19.174 1.00 31.44 159 LEU C N 1
ATOM 5071 C CA . LEU C 1 160 ? -1.629 53.710 19.600 1.00 30.97 159 LEU C CA 1
ATOM 5072 C C . LEU C 1 160 ? -1.394 55.218 19.505 1.00 31.57 159 LEU C C 1
ATOM 5073 O O . LEU C 1 160 ? -0.998 55.865 20.487 1.00 31.69 159 LEU C O 1
ATOM 5078 N N . TYR C 1 161 ? -1.693 55.785 18.339 1.00 31.18 160 TYR C N 1
ATOM 5079 C CA . TYR C 1 161 ? -1.243 57.160 18.051 1.00 31.92 160 TYR C CA 1
ATOM 5080 C C . TYR C 1 161 ? -1.907 58.168 18.961 1.00 32.26 160 TYR C C 1
ATOM 5081 O O . TYR C 1 161 ? -1.450 59.299 19.092 1.00 32.74 160 TYR C O 1
ATOM 5090 N N . GLU C 1 162 ? -2.998 57.738 19.573 1.00 32.43 161 GLU C N 1
ATOM 5091 C CA . GLU C 1 162 ? -3.815 58.614 20.403 1.00 32.60 161 GLU C CA 1
ATOM 5092 C C . GLU C 1 162 ? -3.180 58.872 21.765 1.00 32.37 161 GLU C C 1
ATOM 5093 O O . GLU C 1 162 ? -3.616 59.744 22.518 1.00 33.17 161 GLU C O 1
ATOM 5099 N N . TYR C 1 163 ? -2.133 58.113 22.045 1.00 31.79 162 TYR C N 1
ATOM 5100 C CA . TYR C 1 163 ? -1.495 58.096 23.352 1.00 30.88 162 TYR C CA 1
ATOM 5101 C C . TYR C 1 163 ? -0.082 58.632 23.273 1.00 31.37 162 TYR C C 1
ATOM 5102 O O . TYR C 1 163 ? 0.694 58.506 24.235 1.00 33.09 162 TYR C O 1
ATOM 5111 N N . ALA C 1 164 ? 0.228 59.224 22.126 1.00 29.72 163 ALA C N 1
ATOM 5112 C CA . ALA C 1 164 ? 1.600 59.621 21.770 1.00 29.41 163 ALA C CA 1
ATOM 5113 C C . ALA C 1 164 ? 1.841 61.091 21.911 1.00 29.73 163 ALA C C 1
ATOM 5114 O O . ALA C 1 164 ? 0.989 61.904 21.628 1.00 31.43 163 ALA C O 1
ATOM 5116 N N . ASP C 1 165 ? 3.038 61.422 22.346 1.00 30.17 164 ASP C N 1
ATOM 5117 C CA . ASP C 1 165 ? 3.457 62.826 22.468 1.00 31.06 164 ASP C CA 1
ATOM 5118 C C . ASP C 1 165 ? 3.949 63.322 21.118 1.00 31.05 164 ASP C C 1
ATOM 5119 O O . ASP C 1 165 ? 3.879 64.507 20.785 1.00 30.30 164 ASP C O 1
ATOM 5124 N N . VAL C 1 166 ? 4.477 62.368 20.361 1.00 30.61 165 VAL C N 1
ATOM 5125 C CA . VAL C 1 166 ? 4.919 62.584 18.972 1.00 30.79 165 VAL C CA 1
ATOM 5126 C C . VAL C 1 166 ? 4.546 61.352 18.183 1.00 29.79 165 VAL C C 1
ATOM 5127 O O . VAL C 1 166 ? 4.666 60.253 18.690 1.00 28.73 165 VAL C O 1
ATOM 5131 N N . VAL C 1 167 ? 4.078 61.565 16.963 1.00 29.36 166 VAL C N 1
ATOM 5132 C CA . VAL C 1 167 ? 3.734 60.496 16.024 1.00 29.04 166 VAL C CA 1
ATOM 5133 C C . VAL C 1 167 ? 4.587 60.603 14.760 1.00 29.16 166 VAL C C 1
ATOM 5134 O O . VAL C 1 167 ? 4.685 61.667 14.133 1.00 29.14 166 VAL C O 1
ATOM 5138 N N . LEU C 1 168 ? 5.184 59.480 14.398 1.00 29.99 167 LEU C N 1
ATOM 5139 C CA . LEU C 1 168 ? 5.862 59.331 13.115 1.00 30.45 167 LEU C CA 1
ATOM 5140 C C . LEU C 1 168 ? 5.059 58.410 12.202 1.00 30.68 167 LEU C C 1
ATOM 5141 O O . LEU C 1 168 ? 4.796 57.264 12.513 1.00 31.66 167 LEU C O 1
ATOM 5146 N N . ASP C 1 169 ? 4.645 58.964 11.074 1.00 31.52 168 ASP C N 1
ATOM 5147 C CA . ASP C 1 169 ? 3.861 58.244 10.101 1.00 30.95 168 ASP C CA 1
ATOM 5148 C C . ASP C 1 169 ? 4.781 57.632 9.059 1.00 31.34 168 ASP C C 1
ATOM 5149 O O . ASP C 1 169 ? 5.500 58.345 8.373 1.00 30.74 168 ASP C O 1
ATOM 5154 N N . ASN C 1 170 ? 4.755 56.295 8.947 1.00 31.52 169 ASN C N 1
ATOM 5155 C CA . ASN C 1 170 ? 5.675 55.576 8.054 1.00 32.25 169 ASN C CA 1
ATOM 5156 C C . ASN C 1 170 ? 5.144 55.586 6.615 1.00 33.55 169 ASN C C 1
ATOM 5157 O O . ASN C 1 170 ? 5.764 55.065 5.672 1.00 36.52 169 ASN C O 1
ATOM 5162 N N . GLY C 1 171 ? 4.012 56.242 6.483 1.00 33.04 170 GLY C N 1
ATOM 5163 C CA . GLY C 1 171 ? 3.323 56.492 5.199 1.00 33.98 170 GLY C CA 1
ATOM 5164 C C . GLY C 1 171 ? 2.848 55.242 4.461 1.00 34.46 170 GLY C C 1
ATOM 5165 O O . GLY C 1 171 ? 2.487 55.302 3.297 1.00 33.04 170 GLY C O 1
ATOM 5166 N N . ALA C 1 172 ? 2.878 54.099 5.137 1.00 34.80 171 ALA C N 1
ATOM 5167 C CA . ALA C 1 172 ? 2.407 52.828 4.507 1.00 35.29 171 ALA C CA 1
ATOM 5168 C C . ALA C 1 172 ? 0.908 52.891 4.146 1.00 36.59 171 ALA C C 1
ATOM 5169 O O . ALA C 1 172 ? 0.092 53.454 4.884 1.00 38.12 171 ALA C O 1
ATOM 5171 N N . PRO C 1 173 ? 0.535 52.296 3.005 1.00 36.18 172 PRO C N 1
ATOM 5172 C CA . PRO C 1 173 ? -0.879 52.145 2.729 1.00 36.40 172 PRO C CA 1
ATOM 5173 C C . PRO C 1 173 ? -1.526 51.113 3.627 1.00 36.90 172 PRO C C 1
ATOM 5174 O O . PRO C 1 173 ? -0.857 50.258 4.204 1.00 34.38 172 PRO C O 1
ATOM 5178 N N . VAL C 1 174 ? -2.835 51.240 3.763 1.00 37.55 173 VAL C N 1
ATOM 5179 C CA . VAL C 1 174 ? -3.628 50.237 4.469 1.00 38.56 173 VAL C CA 1
ATOM 5180 C C . VAL C 1 174 ? -3.227 48.823 4.001 1.00 37.74 173 VAL C C 1
ATOM 5181 O O . VAL C 1 174 ? -3.160 48.520 2.807 1.00 35.32 173 VAL C O 1
ATOM 5185 N N . GLY C 1 175 ? -2.916 48.005 4.996 1.00 38.14 174 GLY C N 1
ATOM 5186 C CA . GLY C 1 175 ? -2.488 46.626 4.825 1.00 38.57 174 GLY C CA 1
ATOM 5187 C C . GLY C 1 175 ? -1.004 46.391 4.601 1.00 38.11 174 GLY C C 1
ATOM 5188 O O . GLY C 1 175 ? -0.569 45.254 4.515 1.00 37.36 174 GLY C O 1
ATOM 5189 N N . ASP C 1 176 ? -0.257 47.476 4.436 1.00 37.86 175 ASP C N 1
ATOM 5190 C CA . ASP C 1 176 ? 1.201 47.418 4.330 1.00 38.18 175 ASP C CA 1
ATOM 5191 C C . ASP C 1 176 ? 1.673 46.377 3.307 1.00 38.72 175 ASP C C 1
ATOM 5192 O O . ASP C 1 176 ? 2.635 45.637 3.506 1.00 41.76 175 ASP C O 1
ATOM 5197 N N . ALA C 1 177 ? 0.944 46.303 2.230 1.00 38.98 176 ALA C N 1
ATOM 5198 C CA . ALA C 1 177 ? 1.397 45.612 1.042 1.00 38.06 176 ALA C CA 1
ATOM 5199 C C . ALA C 1 177 ? 0.550 46.138 -0.106 1.00 37.04 176 ALA C C 1
ATOM 5200 O O . ALA C 1 177 ? -0.543 45.649 -0.422 1.00 39.25 176 ALA C O 1
ATOM 5202 N N . GLY C 1 178 ? 1.062 47.182 -0.717 1.00 35.15 177 GLY C N 1
ATOM 5203 C CA . GLY C 1 178 ? 0.231 48.005 -1.569 1.00 34.60 177 GLY C CA 1
ATOM 5204 C C . GLY C 1 178 ? 0.543 47.859 -3.030 1.00 34.19 177 GLY C C 1
ATOM 5205 O O . GLY C 1 178 ? -0.144 48.453 -3.867 1.00 32.08 177 GLY C O 1
ATOM 5206 N N . PHE C 1 179 ? 1.608 47.117 -3.338 1.00 32.82 178 PHE C N 1
ATOM 5207 C CA . PHE C 1 179 ? 2.008 46.953 -4.743 1.00 32.63 178 PHE C CA 1
ATOM 5208 C C . PHE C 1 179 ? 1.327 45.757 -5.406 1.00 32.75 178 PHE C C 1
ATOM 5209 O O . PHE C 1 179 ? 1.517 44.594 -5.000 1.00 32.31 178 PHE C O 1
ATOM 5217 N N . GLN C 1 180 ? 0.538 46.064 -6.437 1.00 33.21 179 GLN C N 1
ATOM 5218 C CA . GLN C 1 180 ? -0.205 45.037 -7.165 1.00 33.03 179 GLN C CA 1
ATOM 5219 C C . GLN C 1 180 ? 0.629 44.436 -8.280 1.00 32.82 179 GLN C C 1
ATOM 5220 O O . GLN C 1 180 ? 1.102 45.130 -9.167 1.00 32.16 179 GLN C O 1
ATOM 5226 N N . ILE C 1 181 ? 0.802 43.123 -8.201 1.00 32.68 180 ILE C N 1
ATOM 5227 C CA . ILE C 1 181 ? 1.495 42.368 -9.245 1.00 32.39 180 ILE C CA 1
ATOM 5228 C C . ILE C 1 181 ? 0.641 42.380 -10.526 1.00 33.74 180 ILE C C 1
ATOM 5229 O O . ILE C 1 181 ? -0.548 42.008 -10.538 1.00 33.34 180 ILE C O 1
ATOM 5234 N N . ALA C 1 182 ? 1.271 42.846 -11.592 1.00 34.56 181 ALA C N 1
ATOM 5235 C CA . ALA C 1 182 ? 0.616 42.970 -12.887 1.00 35.82 181 ALA C CA 1
ATOM 5236 C C . ALA C 1 182 ? -0.129 41.692 -13.233 1.00 36.49 181 ALA C C 1
ATOM 5237 O O . ALA C 1 182 ? 0.389 40.583 -13.073 1.00 36.01 181 ALA C O 1
ATOM 5239 N N . ASN C 1 183 ? -1.369 41.875 -13.666 1.00 37.38 182 ASN C N 1
ATOM 5240 C CA . ASN C 1 183 ? -2.170 40.798 -14.237 1.00 38.37 182 ASN C CA 1
ATOM 5241 C C . ASN C 1 183 ? -2.577 39.825 -13.150 1.00 37.24 182 ASN C C 1
ATOM 5242 O O . ASN C 1 183 ? -2.706 38.615 -13.371 1.00 36.79 182 ASN C O 1
ATOM 5247 N N . SER C 1 184 ? -2.751 40.381 -11.961 1.00 36.17 183 SER C N 1
ATOM 5248 C CA . SER C 1 184 ? -3.224 39.609 -10.795 1.00 35.73 183 SER C CA 1
ATOM 5249 C C . SER C 1 184 ? -3.878 40.475 -9.742 1.00 35.55 183 SER C C 1
ATOM 5250 O O . SER C 1 184 ? -3.913 41.690 -9.865 1.00 35.62 183 SER C O 1
ATOM 5253 N N . GLU C 1 185 ? -4.390 39.832 -8.705 1.00 36.14 184 GLU C N 1
ATOM 5254 C CA . GLU C 1 185 ? -4.867 40.551 -7.515 1.00 37.91 184 GLU C CA 1
ATOM 5255 C C . GLU C 1 185 ? -3.997 40.201 -6.314 1.00 37.64 184 GLU C C 1
ATOM 5256 O O . GLU C 1 185 ? -4.433 40.225 -5.159 1.00 37.65 184 GLU C O 1
ATOM 5262 N N . ILE C 1 186 ? -2.752 39.864 -6.637 1.00 36.80 185 ILE C N 1
ATOM 5263 C CA . ILE C 1 186 ? -1.703 39.646 -5.633 1.00 36.03 185 ILE C CA 1
ATOM 5264 C C . ILE C 1 186 ? -1.111 40.994 -5.323 1.00 35.54 185 ILE C C 1
ATOM 5265 O O . ILE C 1 186 ? -0.850 41.785 -6.232 1.00 35.74 185 ILE C O 1
ATOM 5270 N N . TYR C 1 187 ? -0.994 41.257 -4.026 1.00 35.19 186 TYR C N 1
ATOM 5271 C CA . TYR C 1 187 ? -0.350 42.463 -3.477 1.00 35.75 186 TYR C CA 1
ATOM 5272 C C . TYR C 1 187 ? 0.861 42.126 -2.643 1.00 33.57 186 TYR C C 1
ATOM 5273 O O . TYR C 1 187 ? 0.857 41.195 -1.837 1.00 34.52 186 TYR C O 1
ATOM 5282 N N . SER C 1 188 ? 1.899 42.914 -2.870 1.00 32.03 187 SER C N 1
ATOM 5283 C CA . SER C 1 188 ? 3.189 42.744 -2.178 1.00 30.98 187 SER C CA 1
ATOM 5284 C C . SER C 1 188 ? 3.964 44.032 -1.986 1.00 29.56 187 SER C C 1
ATOM 5285 O O . SER C 1 188 ? 3.438 45.144 -2.114 1.00 29.36 187 SER C O 1
ATOM 5288 N N . GLY C 1 189 ? 5.225 43.876 -1.634 1.00 29.92 188 GLY C N 1
ATOM 5289 C CA . GLY C 1 189 ? 6.148 45.020 -1.467 1.00 28.45 188 GLY C CA 1
ATOM 5290 C C . GLY C 1 189 ? 5.928 45.961 -0.289 1.00 29.85 188 GLY C C 1
ATOM 5291 O O . GLY C 1 189 ? 6.001 47.193 -0.436 1.00 27.30 188 GLY C O 1
ATOM 5292 N N . ALA C 1 190 ? 5.654 45.379 0.881 1.00 30.39 189 ALA C N 1
ATOM 5293 C CA . ALA C 1 190 ? 5.459 46.160 2.137 1.00 30.90 189 ALA C CA 1
ATOM 5294 C C . ALA C 1 190 ? 6.586 47.176 2.363 1.00 31.04 189 ALA C C 1
ATOM 5295 O O . ALA C 1 190 ? 7.767 46.909 2.121 1.00 29.16 189 ALA C O 1
ATOM 5297 N N . THR C 1 191 ? 6.193 48.359 2.835 1.00 32.28 190 THR C N 1
ATOM 5298 C CA . THR C 1 191 ? 7.134 49.487 3.011 1.00 31.08 190 THR C CA 1
ATOM 5299 C C . THR C 1 191 ? 7.337 49.935 4.479 1.00 31.62 190 THR C C 1
ATOM 5300 O O . THR C 1 191 ? 8.152 50.802 4.802 1.00 31.57 190 THR C O 1
ATOM 5304 N N . SER C 1 192 ? 6.569 49.371 5.374 1.00 32.46 191 SER C N 1
ATOM 5305 C CA . SER C 1 192 ? 6.593 49.847 6.747 1.00 32.53 191 SER C CA 1
ATOM 5306 C C . SER C 1 192 ? 7.991 49.765 7.359 1.00 33.25 191 SER C C 1
ATOM 5307 O O . SER C 1 192 ? 8.383 50.570 8.225 1.00 34.37 191 SER C O 1
ATOM 5310 N N . ASP C 1 193 ? 8.746 48.777 6.928 1.00 33.63 192 ASP C N 1
ATOM 5311 C CA . ASP C 1 193 ? 9.989 48.467 7.623 1.00 34.24 192 ASP C CA 1
ATOM 5312 C C . ASP C 1 193 ? 11.135 49.216 6.991 1.00 32.85 192 ASP C C 1
ATOM 5313 O O . ASP C 1 193 ? 11.988 49.815 7.689 1.00 32.34 192 ASP C O 1
ATOM 5318 N N . SER C 1 194 ? 11.141 49.204 5.669 1.00 32.51 193 SER C N 1
ATOM 5319 C CA . SER C 1 194 ? 12.204 49.926 4.927 1.00 33.87 193 SER C CA 1
ATOM 5320 C C . SER C 1 194 ? 12.137 51.413 5.251 1.00 33.06 193 SER C C 1
ATOM 5321 O O . SER C 1 194 ? 13.165 52.066 5.478 1.00 33.90 193 SER C O 1
ATOM 5324 N N . ILE C 1 195 ? 10.915 51.943 5.262 1.00 33.36 194 ILE C N 1
ATOM 5325 C CA . ILE C 1 195 ? 10.704 53.354 5.587 1.00 30.78 194 ILE C CA 1
ATOM 5326 C C . ILE C 1 195 ? 10.850 53.585 7.088 1.00 30.23 194 ILE C C 1
ATOM 5327 O O . ILE C 1 195 ? 11.390 54.580 7.521 1.00 32.03 194 ILE C O 1
ATOM 5332 N N . GLY C 1 196 ? 10.442 52.626 7.897 1.00 31.28 195 GLY C N 1
ATOM 5333 C CA . GLY C 1 196 ? 10.578 52.773 9.343 1.00 29.25 195 GLY C CA 1
ATOM 5334 C C . GLY C 1 196 ? 12.012 52.806 9.821 1.00 28.65 195 GLY C C 1
ATOM 5335 O O . GLY C 1 196 ? 12.351 53.550 10.710 1.00 29.90 195 GLY C O 1
ATOM 5336 N N . CYS C 1 197 ? 12.848 51.972 9.224 1.00 28.64 196 CYS C N 1
ATOM 5337 C CA . CYS C 1 197 ? 14.278 51.953 9.514 1.00 30.17 196 CYS C CA 1
ATOM 5338 C C . CYS C 1 197 ? 14.829 53.292 9.147 1.00 29.73 196 CYS C C 1
ATOM 5339 O O . CYS C 1 197 ? 15.622 53.853 9.882 1.00 28.73 196 CYS C O 1
ATOM 5342 N N . PHE C 1 198 ? 14.400 53.807 8.006 1.00 29.28 197 PHE C N 1
ATOM 5343 C CA . PHE C 1 198 ? 14.859 55.136 7.589 1.00 28.89 197 PHE C CA 1
ATOM 5344 C C . PHE C 1 198 ? 14.483 56.209 8.635 1.00 28.63 197 PHE C C 1
ATOM 5345 O O . PHE C 1 198 ? 15.292 57.038 9.027 1.00 28.21 197 PHE C O 1
ATOM 5353 N N . LEU C 1 199 ? 13.239 56.185 9.083 1.00 29.51 198 LEU C N 1
ATOM 5354 C CA . LEU C 1 199 ? 12.749 57.192 10.061 1.00 29.48 198 LEU C CA 1
ATOM 5355 C C . LEU C 1 199 ? 13.454 57.089 11.406 1.00 29.97 198 LEU C C 1
ATOM 5356 O O . LEU C 1 199 ? 13.822 58.101 12.047 1.00 30.09 198 LEU C O 1
ATOM 5361 N N . ALA C 1 200 ? 13.637 55.853 11.832 1.00 29.71 199 ALA C N 1
ATOM 5362 C CA . ALA C 1 200 ? 14.316 55.591 13.080 1.00 29.71 199 ALA C CA 1
ATOM 5363 C C . ALA C 1 200 ? 15.745 56.138 13.011 1.00 30.64 199 ALA C C 1
ATOM 5364 O O . ALA C 1 200 ? 16.214 56.810 13.945 1.00 31.16 199 ALA C O 1
ATOM 5366 N N . GLN C 1 201 ? 16.438 55.882 11.898 1.00 30.17 200 GLN C N 1
ATOM 5367 C CA . GLN C 1 201 ? 17.820 56.374 11.759 1.00 30.22 200 GLN C CA 1
ATOM 5368 C C . GLN C 1 201 ? 17.790 57.886 11.676 1.00 29.38 200 GLN C C 1
ATOM 5369 O O . GLN C 1 201 ? 18.590 58.552 12.318 1.00 29.46 200 GLN C O 1
ATOM 5375 N N . ALA C 1 202 ? 16.841 58.434 10.925 1.00 27.88 201 ALA C N 1
ATOM 5376 C CA . ALA C 1 202 ? 16.772 59.904 10.767 1.00 29.85 201 ALA C CA 1
ATOM 5377 C C . ALA C 1 202 ? 16.624 60.553 12.156 1.00 29.21 201 ALA C C 1
ATOM 5378 O O . ALA C 1 202 ? 17.227 61.562 12.452 1.00 29.06 201 ALA C O 1
ATOM 5380 N N . LEU C 1 203 ? 15.815 59.905 12.992 1.00 30.41 202 LEU C N 1
ATOM 5381 C CA . LEU C 1 203 ? 15.525 60.383 14.378 1.00 29.34 202 LEU C CA 1
ATOM 5382 C C . LEU C 1 203 ? 16.766 60.397 15.283 1.00 28.87 202 LEU C C 1
ATOM 5383 O O . LEU C 1 203 ? 17.061 61.365 16.023 1.00 26.02 202 LEU C O 1
ATOM 5388 N N . ILE C 1 204 ? 17.505 59.293 15.224 1.00 28.41 203 ILE C N 1
ATOM 5389 C CA . ILE C 1 204 ? 18.774 59.201 15.976 1.00 27.45 203 ILE C CA 1
ATOM 5390 C C . ILE C 1 204 ? 19.774 60.225 15.436 1.00 28.12 203 ILE C C 1
ATOM 5391 O O . ILE C 1 204 ? 20.498 60.911 16.199 1.00 27.29 203 ILE C O 1
ATOM 5396 N N . VAL C 1 205 ? 19.768 60.378 14.113 1.00 27.25 204 VAL C N 1
ATOM 5397 C CA . VAL C 1 205 ? 20.677 61.334 13.465 1.00 26.60 204 VAL C CA 1
ATOM 5398 C C . VAL C 1 205 ? 20.389 62.739 14.014 1.00 28.71 204 VAL C C 1
ATOM 5399 O O . VAL C 1 205 ? 21.297 63.461 14.418 1.00 28.03 204 VAL C O 1
ATOM 5403 N N . GLU C 1 206 ? 19.106 63.083 14.075 1.00 29.16 205 GLU C N 1
ATOM 5404 C CA . GLU C 1 206 ? 18.663 64.388 14.587 1.00 30.04 205 GLU C CA 1
ATOM 5405 C C . GLU C 1 206 ? 18.876 64.533 16.096 1.00 28.98 205 GLU C C 1
ATOM 5406 O O . GLU C 1 206 ? 19.193 65.611 16.600 1.00 26.75 205 GLU C O 1
ATOM 5412 N N . THR C 1 207 ? 18.704 63.433 16.811 1.00 27.32 206 THR C N 1
ATOM 5413 C CA . THR C 1 207 ? 18.996 63.386 18.241 1.00 27.17 206 THR C CA 1
ATOM 5414 C C . THR C 1 207 ? 20.495 63.696 18.501 1.00 27.86 206 THR C C 1
ATOM 5415 O O . THR C 1 207 ? 20.844 64.519 19.354 1.00 26.28 206 THR C O 1
ATOM 5419 N N . LEU C 1 208 ? 21.373 63.026 17.760 1.00 28.04 207 LEU C N 1
ATOM 5420 C CA . LEU C 1 208 ? 22.842 63.244 17.919 1.00 28.32 207 LEU C CA 1
ATOM 5421 C C . LEU C 1 208 ? 23.154 64.685 17.546 1.00 28.68 207 LEU C C 1
ATOM 5422 O O . LEU C 1 208 ? 23.943 65.360 18.206 1.00 27.49 207 LEU C O 1
ATOM 5427 N N . HIS C 1 209 ? 22.476 65.156 16.511 1.00 28.99 208 HIS C N 1
ATOM 5428 C CA . HIS C 1 209 ? 22.712 66.505 16.024 1.00 29.33 208 HIS C CA 1
ATOM 5429 C C . HIS C 1 209 ? 22.440 67.519 17.118 1.00 29.22 208 HIS C C 1
ATOM 5430 O O . HIS C 1 209 ? 23.222 68.465 17.320 1.00 31.64 208 HIS C O 1
ATOM 5437 N N . LEU C 1 210 ? 21.338 67.347 17.837 1.00 28.72 209 LEU C N 1
ATOM 5438 C CA . LEU C 1 210 ? 20.967 68.338 18.890 1.00 28.99 209 LEU C CA 1
ATOM 5439 C C . LEU C 1 210 ? 21.891 68.240 20.096 1.00 29.29 209 LEU C C 1
ATOM 5440 O O . LEU C 1 210 ? 22.198 69.229 20.760 1.00 30.71 209 LEU C O 1
ATOM 5445 N N . LEU C 1 211 ? 22.299 67.018 20.412 1.00 30.20 210 LEU C N 1
ATOM 5446 C CA . LEU C 1 211 ? 23.219 66.792 21.542 1.00 30.06 210 LEU C CA 1
ATOM 5447 C C . LEU C 1 211 ? 24.560 67.456 21.206 1.00 30.59 210 LEU C C 1
ATOM 5448 O O . LEU C 1 211 ? 25.171 68.116 22.039 1.00 31.65 210 LEU C O 1
ATOM 5453 N N . VAL C 1 212 ? 24.974 67.321 19.955 1.00 30.43 211 VAL C N 1
ATOM 5454 C CA . VAL C 1 212 ? 26.286 67.800 19.540 1.00 31.37 211 VAL C CA 1
ATOM 5455 C C . VAL C 1 212 ? 26.239 69.323 19.593 1.00 31.90 211 VAL C C 1
ATOM 5456 O O . VAL C 1 212 ? 27.212 69.981 19.961 1.00 32.58 211 VAL C O 1
ATOM 5460 N N . GLN C 1 213 ? 25.077 69.869 19.273 1.00 32.89 212 GLN C N 1
ATOM 5461 C CA . GLN C 1 213 ? 24.912 71.343 19.205 1.00 34.59 212 GLN C CA 1
ATOM 5462 C C . GLN C 1 213 ? 24.884 71.994 20.576 1.00 33.78 212 GLN C C 1
ATOM 5463 O O . GLN C 1 213 ? 24.976 73.220 20.711 1.00 33.90 212 GLN C O 1
ATOM 5469 N N . GLN C 1 214 ? 24.718 71.167 21.583 1.00 33.38 213 GLN C N 1
ATOM 5470 C CA . GLN C 1 214 ? 24.484 71.635 22.931 1.00 34.25 213 GLN C CA 1
ATOM 5471 C C . GLN C 1 214 ? 25.716 71.334 23.712 1.00 35.16 213 GLN C C 1
ATOM 5472 O O . GLN C 1 214 ? 25.789 71.534 24.924 1.00 34.00 213 GLN C O 1
ATOM 5478 N N . GLY C 1 215 ? 26.703 70.888 22.946 1.00 36.11 214 GLY C N 1
ATOM 5479 C CA . GLY C 1 215 ? 28.064 70.652 23.433 1.00 36.36 214 GLY C CA 1
ATOM 5480 C C . GLY C 1 215 ? 28.273 69.308 24.092 1.00 37.16 214 GLY C C 1
ATOM 5481 O O . GLY C 1 215 ? 29.256 69.093 24.796 1.00 38.58 214 GLY C O 1
ATOM 5482 N N . PHE C 1 216 ? 27.340 68.408 23.882 1.00 36.67 215 PHE C N 1
ATOM 5483 C CA . PHE C 1 216 ? 27.452 67.039 24.442 1.00 37.58 215 PHE C CA 1
ATOM 5484 C C . PHE C 1 216 ? 28.215 66.099 23.515 1.00 37.37 215 PHE C C 1
ATOM 5485 O O . PHE C 1 216 ? 28.340 66.341 22.335 1.00 38.32 215 PHE C O 1
ATOM 5493 N N . GLU C 1 217 ? 28.752 65.033 24.089 1.00 37.70 216 GLU C N 1
ATOM 5494 C CA . GLU C 1 217 ? 29.508 64.016 23.336 1.00 37.42 216 GLU C CA 1
ATOM 5495 C C . GLU C 1 217 ? 28.826 62.670 23.522 1.00 35.95 216 GLU C C 1
ATOM 5496 O O . GLU C 1 217 ? 29.171 61.906 24.418 1.00 35.74 216 GLU C O 1
ATOM 5502 N N . PRO C 1 218 ? 27.841 62.378 22.673 1.00 34.40 217 PRO C N 1
ATOM 5503 C CA . PRO C 1 218 ? 27.099 61.144 22.870 1.00 33.20 217 PRO C CA 1
ATOM 5504 C C . PRO C 1 218 ? 27.954 59.925 22.570 1.00 31.63 217 PRO C C 1
ATOM 5505 O O . PRO C 1 218 ? 28.843 59.981 21.750 1.00 30.63 217 PRO C O 1
ATOM 5509 N N . PRO C 1 219 ? 27.696 58.826 23.270 1.00 31.63 218 PRO C N 1
ATOM 5510 C CA . PRO C 1 219 ? 28.368 57.592 22.979 1.00 31.07 218 PRO C CA 1
ATOM 5511 C C . PRO C 1 219 ? 27.661 56.886 21.847 1.00 30.15 218 PRO C C 1
ATOM 5512 O O . PRO C 1 219 ? 26.496 56.538 21.944 1.00 30.09 218 PRO C O 1
ATOM 5516 N N . VAL C 1 220 ? 28.404 56.706 20.775 1.00 30.68 219 VAL C N 1
ATOM 5517 C CA . VAL C 1 220 ? 27.903 56.152 19.529 1.00 30.47 219 VAL C CA 1
ATOM 5518 C C . VAL C 1 220 ? 28.885 55.084 19.053 1.00 31.19 219 VAL C C 1
ATOM 5519 O O . VAL C 1 220 ? 30.102 55.306 18.947 1.00 31.52 219 VAL C O 1
ATOM 5523 N N . PHE C 1 221 ? 28.339 53.921 18.782 1.00 31.48 220 PHE C N 1
ATOM 5524 C CA . PHE C 1 221 ? 29.151 52.779 18.368 1.00 32.71 220 PHE C CA 1
ATOM 5525 C C . PHE C 1 221 ? 29.822 53.091 17.038 1.00 33.07 220 PHE C C 1
ATOM 5526 O O . PHE C 1 221 ? 29.219 53.640 16.141 1.00 30.58 220 PHE C O 1
ATOM 5534 N N . LYS C 1 222 ? 31.107 52.768 16.971 1.00 35.75 221 LYS C N 1
ATOM 5535 C CA . LYS C 1 222 ? 31.912 52.970 15.762 1.00 39.08 221 LYS C CA 1
ATOM 5536 C C . LYS C 1 222 ? 31.838 51.723 14.933 1.00 41.13 221 LYS C C 1
ATOM 5537 O O . LYS C 1 222 ? 31.449 50.652 15.408 1.00 41.18 221 LYS C O 1
ATOM 5543 N N . SER C 1 223 ? 32.131 51.895 13.658 1.00 44.79 222 SER C N 1
ATOM 5544 C CA . SER C 1 223 ? 32.072 50.779 12.704 1.00 47.31 222 SER C CA 1
ATOM 5545 C C . SER C 1 223 ? 33.337 49.896 12.771 1.00 50.01 222 SER C C 1
ATOM 5546 O O . SER C 1 223 ? 34.468 50.379 12.957 1.00 48.61 222 SER C O 1
ATOM 5549 N N . SER C 1 224 ? 33.077 48.583 12.672 1.00 53.05 223 SER C N 1
ATOM 5550 C CA . SER C 1 224 ? 34.084 47.525 12.909 1.00 54.81 223 SER C CA 1
ATOM 5551 C C . SER C 1 224 ? 35.375 47.756 12.116 1.00 56.04 223 SER C C 1
ATOM 5552 O O . SER C 1 224 ? 36.411 47.144 12.405 1.00 56.36 223 SER C O 1
ATOM 5555 N N . ASN C 1 225 ? 35.313 48.696 11.171 1.00 56.18 224 ASN C N 1
ATOM 5556 C CA . ASN C 1 225 ? 36.447 48.975 10.267 1.00 56.55 224 ASN C CA 1
ATOM 5557 C C . ASN C 1 225 ? 37.320 50.138 10.699 1.00 56.71 224 ASN C C 1
ATOM 5558 O O . ASN C 1 225 ? 38.459 50.242 10.246 1.00 57.05 224 ASN C O 1
ATOM 5563 N N . VAL C 1 226 ? 36.787 51.020 11.545 1.00 56.75 225 VAL C N 1
ATOM 5564 C CA . VAL C 1 226 ? 37.551 52.224 11.991 1.00 56.49 225 VAL C CA 1
ATOM 5565 C C . VAL C 1 226 ? 38.611 51.934 13.032 1.00 56.47 225 VAL C C 1
ATOM 5566 O O . VAL C 1 226 ? 38.580 50.923 13.747 1.00 55.77 225 VAL C O 1
ATOM 5570 N N . ASP C 1 227 ? 39.532 52.890 13.093 1.00 56.52 226 ASP C N 1
ATOM 5571 C CA . ASP C 1 227 ? 40.743 52.798 13.921 1.00 56.58 226 ASP C CA 1
ATOM 5572 C C . ASP C 1 227 ? 40.382 52.854 15.396 1.00 56.45 226 ASP C C 1
ATOM 5573 O O . ASP C 1 227 ? 39.948 53.895 15.909 1.00 56.77 226 ASP C O 1
ATOM 5575 N N . GLY C 1 228 ? 40.563 51.711 16.058 1.00 55.92 227 GLY C N 1
ATOM 5576 C CA . GLY C 1 228 ? 40.340 51.584 17.506 1.00 55.35 227 GLY C CA 1
ATOM 5577 C C . GLY C 1 228 ? 38.877 51.532 17.889 1.00 55.03 227 GLY C C 1
ATOM 5578 O O . GLY C 1 228 ? 38.473 52.116 18.894 1.00 55.13 227 GLY C O 1
ATOM 5579 N N . ALA C 1 229 ? 38.117 50.797 17.077 1.00 54.80 228 ALA C N 1
ATOM 5580 C CA . ALA C 1 229 ? 36.647 50.687 17.173 1.00 54.60 228 ALA C CA 1
ATOM 5581 C C . ALA C 1 229 ? 36.172 49.936 18.414 1.00 55.16 228 ALA C C 1
ATOM 5582 O O . ALA C 1 229 ? 35.397 50.470 19.229 1.00 56.05 228 ALA C O 1
ATOM 5584 N N . ASP C 1 230 ? 36.653 48.697 18.528 1.00 54.94 229 ASP C N 1
ATOM 5585 C CA . ASP C 1 230 ? 36.317 47.767 19.649 1.00 54.62 229 ASP C CA 1
ATOM 5586 C C . ASP C 1 230 ? 36.818 48.224 21.004 1.00 52.30 229 ASP C C 1
ATOM 5587 O O . ASP C 1 230 ? 36.166 48.016 22.025 1.00 52.48 229 ASP C O 1
ATOM 5592 N N . LEU C 1 231 ? 37.992 48.816 21.023 1.00 50.21 230 LEU C N 1
ATOM 5593 C CA . LEU C 1 231 ? 38.482 49.327 22.288 1.00 48.81 230 LEU C CA 1
ATOM 5594 C C . LEU C 1 231 ? 37.375 50.291 22.669 1.00 47.43 230 LEU C C 1
ATOM 5595 O O . LEU C 1 231 ? 36.867 50.280 23.790 1.00 47.11 230 LEU C O 1
ATOM 5597 N N . TYR C 1 232 ? 37.004 51.106 21.689 1.00 45.31 231 TYR C N 1
ATOM 5598 C CA . TYR C 1 232 ? 36.051 52.199 21.912 1.00 44.10 231 TYR C CA 1
ATOM 5599 C C . TYR C 1 232 ? 34.671 51.616 22.234 1.00 43.01 231 TYR C C 1
ATOM 5600 O O . TYR C 1 232 ? 33.959 52.161 23.060 1.00 42.78 231 TYR C O 1
ATOM 5609 N N . ASN C 1 233 ? 34.345 50.494 21.598 1.00 42.16 232 ASN C N 1
ATOM 5610 C CA . ASN C 1 233 ? 32.980 49.959 21.587 1.00 41.55 232 ASN C CA 1
ATOM 5611 C C . ASN C 1 233 ? 32.783 49.124 22.821 1.00 43.29 232 ASN C C 1
ATOM 5612 O O . ASN C 1 233 ? 31.675 48.866 23.262 1.00 41.06 232 ASN C O 1
ATOM 5617 N N . ASP C 1 234 ? 33.885 48.658 23.371 1.00 45.18 233 ASP C N 1
ATOM 5618 C CA . ASP C 1 234 ? 33.774 47.848 24.578 1.00 46.38 233 ASP C CA 1
ATOM 5619 C C . ASP C 1 234 ? 33.717 48.788 25.746 1.00 44.99 233 ASP C C 1
ATOM 5620 O O . ASP C 1 234 ? 32.983 48.564 26.689 1.00 45.65 233 ASP C O 1
ATOM 5625 N N . LYS C 1 235 ? 34.421 49.902 25.621 1.00 43.46 234 LYS C N 1
ATOM 5626 C CA . LYS C 1 235 ? 34.355 50.930 26.637 1.00 42.85 234 LYS C CA 1
ATOM 5627 C C . LYS C 1 235 ? 32.904 51.408 26.769 1.00 41.98 234 LYS C C 1
ATOM 5628 O O . LYS C 1 235 ? 32.353 51.455 27.854 1.00 39.94 234 LYS C O 1
ATOM 5630 N N . ILE C 1 236 ? 32.275 51.712 25.635 1.00 43.75 235 ILE C N 1
ATOM 5631 C CA . ILE C 1 236 ? 30.901 52.298 25.633 1.00 42.64 235 ILE C CA 1
ATOM 5632 C C . ILE C 1 236 ? 29.844 51.236 26.000 1.00 42.63 235 ILE C C 1
ATOM 5633 O O . ILE C 1 236 ? 28.889 51.526 26.721 1.00 42.76 235 ILE C O 1
ATOM 5638 N N A PHE C 1 237 ? 30.038 50.000 25.527 0.50 41.90 236 PHE C N 1
ATOM 5639 N N B PHE C 1 237 ? 30.042 50.016 25.539 0.50 42.05 236 PHE C N 1
ATOM 5640 C CA A PHE C 1 237 ? 29.168 48.874 25.914 0.50 41.98 236 PHE C CA 1
ATOM 5641 C CA B PHE C 1 237 ? 29.132 48.972 25.919 0.50 42.19 236 PHE C CA 1
ATOM 5642 C C A PHE C 1 237 ? 29.165 48.802 27.436 0.50 43.18 236 PHE C C 1
ATOM 5643 C C B PHE C 1 237 ? 29.162 48.810 27.441 0.50 43.29 236 PHE C C 1
ATOM 5644 O O A PHE C 1 237 ? 28.120 48.654 28.086 0.50 43.77 236 PHE C O 1
ATOM 5645 O O B PHE C 1 237 ? 28.129 48.595 28.094 0.50 43.80 236 PHE C O 1
ATOM 5660 N N . ASN C 1 238 ? 30.365 48.896 27.995 1.00 43.66 237 ASN C N 1
ATOM 5661 C CA . ASN C 1 238 ? 30.556 48.621 29.416 1.00 44.31 237 ASN C CA 1
ATOM 5662 C C . ASN C 1 238 ? 30.029 49.756 30.250 1.00 44.00 237 ASN C C 1
ATOM 5663 O O . ASN C 1 238 ? 29.521 49.546 31.340 1.00 44.12 237 ASN C O 1
ATOM 5668 N N . GLU C 1 239 ? 30.106 50.962 29.726 1.00 44.08 238 GLU C N 1
ATOM 5669 C CA . GLU C 1 239 ? 29.761 52.121 30.540 1.00 45.48 238 GLU C CA 1
ATOM 5670 C C . GLU C 1 239 ? 28.271 52.405 30.427 1.00 45.70 238 GLU C C 1
ATOM 5671 O O . GLU C 1 239 ? 27.671 53.018 31.313 1.00 45.17 238 GLU C O 1
ATOM 5677 N N . TYR C 1 240 ? 27.683 51.958 29.322 1.00 45.46 239 TYR C N 1
ATOM 5678 C CA . TYR C 1 240 ? 26.391 52.538 28.877 1.00 45.02 239 TYR C CA 1
ATOM 5679 C C . TYR C 1 240 ? 25.289 51.570 28.566 1.00 44.64 239 TYR C C 1
ATOM 5680 O O . TYR C 1 240 ? 24.126 51.867 28.800 1.00 44.63 239 TYR C O 1
ATOM 5689 N N . VAL C 1 241 ? 25.633 50.436 27.980 1.00 45.67 240 VAL C N 1
ATOM 5690 C CA . VAL C 1 241 ? 24.585 49.524 27.496 1.00 46.18 240 VAL C CA 1
ATOM 5691 C C . VAL C 1 241 ? 23.844 48.838 28.654 1.00 47.73 240 VAL C C 1
ATOM 5692 O O . VAL C 1 241 ? 24.424 48.145 29.490 1.00 46.74 240 VAL C O 1
ATOM 5696 N N . LYS C 1 242 ? 22.544 49.119 28.687 1.00 49.59 241 LYS C N 1
ATOM 5697 C CA . LYS C 1 242 ? 21.583 48.398 29.508 1.00 51.05 241 LYS C CA 1
ATOM 5698 C C . LYS C 1 242 ? 20.646 47.659 28.559 1.00 53.37 241 LYS C C 1
ATOM 5699 O O . LYS C 1 242 ? 20.212 48.183 27.509 1.00 51.25 241 LYS C O 1
ATOM 5705 N N . TRP C 1 243 ? 20.408 46.407 28.911 1.00 56.02 242 TRP C N 1
ATOM 5706 C CA . TRP C 1 243 ? 19.525 45.559 28.133 1.00 59.12 242 TRP C CA 1
ATOM 5707 C C . TRP C 1 243 ? 18.539 44.824 29.047 1.00 61.02 242 TRP C C 1
ATOM 5708 O O . TRP C 1 243 ? 17.468 44.389 28.609 1.00 62.66 242 TRP C O 1
ATOM 5728 N N . THR D 1 3 ? 19.666 74.170 14.531 1.00 46.66 2 THR D N 1
ATOM 5729 C CA . THR D 1 3 ? 19.655 73.593 13.189 1.00 44.19 2 THR D CA 1
ATOM 5730 C C . THR D 1 3 ? 19.018 72.227 13.199 1.00 40.81 2 THR D C 1
ATOM 5731 O O . THR D 1 3 ? 18.732 71.654 14.248 1.00 40.10 2 THR D O 1
ATOM 5735 N N . SER D 1 4 ? 18.770 71.741 11.998 1.00 37.57 3 SER D N 1
ATOM 5736 C CA . SER D 1 4 ? 18.264 70.373 11.788 1.00 35.42 3 SER D CA 1
ATOM 5737 C C . SER D 1 4 ? 19.051 69.666 10.724 1.00 34.35 3 SER D C 1
ATOM 5738 O O . SER D 1 4 ? 19.468 70.263 9.699 1.00 34.57 3 SER D O 1
ATOM 5741 N N . SER D 1 5 ? 19.188 68.381 10.952 1.00 32.12 4 SER D N 1
ATOM 5742 C CA . SER D 1 5 ? 19.957 67.514 10.093 1.00 31.35 4 SER D CA 1
ATOM 5743 C C . SER D 1 5 ? 19.061 66.795 9.092 1.00 31.11 4 SER D C 1
ATOM 5744 O O . SER D 1 5 ? 19.546 66.136 8.170 1.00 31.28 4 SER D O 1
ATOM 5747 N N . PHE D 1 6 ? 17.751 66.924 9.273 1.00 30.60 5 PHE D N 1
ATOM 5748 C CA . PHE D 1 6 ? 16.813 66.103 8.499 1.00 30.71 5 PHE D CA 1
ATOM 5749 C C . PHE D 1 6 ? 17.009 66.225 6.985 1.00 30.42 5 PHE D C 1
ATOM 5750 O O . PHE D 1 6 ? 17.151 65.226 6.284 1.00 29.08 5 PHE D O 1
ATOM 5758 N N . THR D 1 7 ? 17.035 67.449 6.477 1.00 30.29 6 THR D N 1
ATOM 5759 C CA . THR D 1 7 ? 17.130 67.635 5.032 1.00 30.34 6 THR D CA 1
ATOM 5760 C C . THR D 1 7 ? 18.448 67.014 4.543 1.00 31.52 6 THR D C 1
ATOM 5761 O O . THR D 1 7 ? 18.490 66.275 3.532 1.00 32.06 6 THR D O 1
ATOM 5765 N N . ASP D 1 8 ? 19.511 67.265 5.296 1.00 30.74 7 ASP D N 1
ATOM 5766 C CA . ASP D 1 8 ? 20.833 66.756 4.908 1.00 31.87 7 ASP D CA 1
ATOM 5767 C C . ASP D 1 8 ? 20.795 65.231 4.816 1.00 31.86 7 ASP D C 1
ATOM 5768 O O . ASP D 1 8 ? 21.363 64.633 3.893 1.00 33.13 7 ASP D O 1
ATOM 5773 N N . TYR D 1 9 ? 20.130 64.616 5.795 1.00 31.42 8 TYR D N 1
ATOM 5774 C CA . TYR D 1 9 ? 20.143 63.162 5.948 1.00 30.14 8 TYR D CA 1
ATOM 5775 C C . TYR D 1 9 ? 19.302 62.575 4.812 1.00 29.55 8 TYR D C 1
ATOM 5776 O O . TYR D 1 9 ? 19.597 61.516 4.265 1.00 29.20 8 TYR D O 1
ATOM 5785 N N . CYS D 1 10 ? 18.257 63.294 4.453 1.00 28.97 9 CYS D N 1
ATOM 5786 C CA . CYS D 1 10 ? 17.408 62.898 3.314 1.00 29.49 9 CYS D CA 1
ATOM 5787 C C . CYS D 1 10 ? 18.228 62.876 2.024 1.00 30.84 9 CYS D C 1
ATOM 5788 O O . CYS D 1 10 ? 18.219 61.913 1.266 1.00 29.39 9 CYS D O 1
ATOM 5791 N N . LYS D 1 11 ? 18.944 63.967 1.784 1.00 32.69 10 LYS D N 1
ATOM 5792 C CA . LYS D 1 11 ? 19.749 64.066 0.568 1.00 34.02 10 LYS D CA 1
ATOM 5793 C C . LYS D 1 11 ? 20.777 62.911 0.469 1.00 35.30 10 LYS D C 1
ATOM 5794 O O . LYS D 1 11 ? 21.042 62.330 -0.646 1.00 36.13 10 LYS D O 1
ATOM 5800 N N . PHE D 1 12 ? 21.300 62.560 1.642 1.00 33.07 11 PHE D N 1
ATOM 5801 C CA . PHE D 1 12 ? 22.386 61.552 1.782 1.00 32.75 11 PHE D CA 1
ATOM 5802 C C . PHE D 1 12 ? 21.824 60.155 1.513 1.00 32.15 11 PHE D C 1
ATOM 5803 O O . PHE D 1 12 ? 22.399 59.351 0.751 1.00 32.68 11 PHE D O 1
ATOM 5811 N N . PHE D 1 13 ? 20.671 59.891 2.113 1.00 30.64 12 PHE D N 1
ATOM 5812 C CA . PHE D 1 13 ? 19.992 58.616 1.943 1.00 30.71 12 PHE D CA 1
ATOM 5813 C C . PHE D 1 13 ? 19.553 58.473 0.491 1.00 31.38 12 PHE D C 1
ATOM 5814 O O . PHE D 1 13 ? 19.738 57.429 -0.122 1.00 31.45 12 PHE D O 1
ATOM 5822 N N . ASN D 1 14 ? 19.000 59.555 -0.048 1.00 31.36 13 ASN D N 1
ATOM 5823 C CA . ASN D 1 14 ? 18.314 59.511 -1.339 1.00 30.93 13 ASN D CA 1
ATOM 5824 C C . ASN D 1 14 ? 19.328 59.213 -2.433 1.00 31.33 13 ASN D C 1
ATOM 5825 O O . ASN D 1 14 ? 19.043 58.559 -3.404 1.00 30.42 13 ASN D O 1
ATOM 5830 N N A ARG D 1 15 ? 20.542 59.673 -2.196 0.50 31.21 14 ARG D N 1
ATOM 5831 N N B ARG D 1 15 ? 20.551 59.677 -2.207 0.50 31.24 14 ARG D N 1
ATOM 5832 C CA A ARG D 1 15 ? 21.626 59.527 -3.138 0.50 31.46 14 ARG D CA 1
ATOM 5833 C CA B ARG D 1 15 ? 21.643 59.516 -3.161 0.50 31.55 14 ARG D CA 1
ATOM 5834 C C A ARG D 1 15 ? 22.030 58.077 -3.244 0.50 31.46 14 ARG D C 1
ATOM 5835 C C B ARG D 1 15 ? 22.029 58.066 -3.252 0.50 31.50 14 ARG D C 1
ATOM 5836 O O A ARG D 1 15 ? 22.179 57.533 -4.332 0.50 30.48 14 ARG D O 1
ATOM 5837 O O B ARG D 1 15 ? 22.175 57.514 -4.336 0.50 30.54 14 ARG D O 1
ATOM 5852 N N . ILE D 1 16 ? 22.203 57.466 -2.081 1.00 31.26 15 ILE D N 1
ATOM 5853 C CA . ILE D 1 16 ? 22.521 56.036 -1.997 1.00 31.26 15 ILE D CA 1
ATOM 5854 C C . ILE D 1 16 ? 21.392 55.243 -2.653 1.00 31.30 15 ILE D C 1
ATOM 5855 O O . ILE D 1 16 ? 21.629 54.311 -3.441 1.00 31.83 15 ILE D O 1
ATOM 5860 N N . LEU D 1 17 ? 20.152 55.607 -2.319 1.00 31.12 16 LEU D N 1
ATOM 5861 C CA . LEU D 1 17 ? 18.973 54.861 -2.806 1.00 31.59 16 LEU D CA 1
ATOM 5862 C C . LEU D 1 17 ? 18.863 54.962 -4.352 1.00 32.51 16 LEU D C 1
ATOM 5863 O O . LEU D 1 17 ? 18.694 53.964 -5.064 1.00 32.54 16 LEU D O 1
ATOM 5868 N N . SER D 1 18 ? 18.984 56.176 -4.859 1.00 33.85 17 SER D N 1
ATOM 5869 C CA . SER D 1 18 ? 18.953 56.392 -6.292 1.00 35.02 17 SER D CA 1
ATOM 5870 C C . SER D 1 18 ? 20.009 55.557 -6.981 1.00 35.09 17 SER D C 1
ATOM 5871 O O . SER D 1 18 ? 19.761 54.957 -8.016 1.00 35.28 17 SER D O 1
ATOM 5874 N N . GLU D 1 19 ? 21.179 55.487 -6.377 1.00 35.07 18 GLU D N 1
ATOM 5875 C CA . GLU D 1 19 ? 22.269 54.760 -7.003 1.00 36.13 18 GLU D CA 1
ATOM 5876 C C . GLU D 1 19 ? 21.910 53.289 -7.098 1.00 33.82 18 GLU D C 1
ATOM 5877 O O . GLU D 1 19 ? 22.191 52.628 -8.101 1.00 32.35 18 GLU D O 1
ATOM 5883 N N . VAL D 1 20 ? 21.265 52.796 -6.051 1.00 32.49 19 VAL D N 1
ATOM 5884 C CA . VAL D 1 20 ? 20.974 51.376 -5.932 1.00 30.67 19 VAL D CA 1
ATOM 5885 C C . VAL D 1 20 ? 19.928 51.015 -6.962 1.00 30.40 19 VAL D C 1
ATOM 5886 O O . VAL D 1 20 ? 20.054 50.050 -7.735 1.00 31.00 19 VAL D O 1
ATOM 5890 N N . GLN D 1 21 ? 18.909 51.846 -7.014 1.00 31.48 20 GLN D N 1
ATOM 5891 C CA . GLN D 1 21 ? 17.815 51.655 -7.976 1.00 33.00 20 GLN D CA 1
ATOM 5892 C C . GLN D 1 21 ? 18.316 51.747 -9.411 1.00 33.29 20 GLN D C 1
ATOM 5893 O O . GLN D 1 21 ? 17.811 51.072 -10.286 1.00 34.02 20 GLN D O 1
ATOM 5899 N N . GLU D 1 22 ? 19.347 52.533 -9.642 1.00 33.89 21 GLU D N 1
ATOM 5900 C CA . GLU D 1 22 ? 19.793 52.756 -10.998 1.00 35.29 21 GLU D CA 1
ATOM 5901 C C . GLU D 1 22 ? 20.675 51.615 -11.448 1.00 34.69 21 GLU D C 1
ATOM 5902 O O . GLU D 1 22 ? 20.845 51.385 -12.635 1.00 34.29 21 GLU D O 1
ATOM 5908 N N . THR D 1 23 ? 21.252 50.902 -10.499 1.00 32.75 22 THR D N 1
ATOM 5909 C CA . THR D 1 23 ? 22.306 49.963 -10.843 1.00 31.94 22 THR D CA 1
ATOM 5910 C C . THR D 1 23 ? 21.976 48.491 -10.543 1.00 32.09 22 THR D C 1
ATOM 5911 O O . THR D 1 23 ? 22.602 47.593 -11.109 1.00 31.71 22 THR D O 1
ATOM 5915 N N . GLN D 1 24 ? 20.988 48.244 -9.688 1.00 31.74 23 GLN D N 1
ATOM 5916 C CA . GLN D 1 24 ? 20.708 46.851 -9.222 1.00 32.39 23 GLN D CA 1
ATOM 5917 C C . GLN D 1 24 ? 19.576 46.128 -9.950 1.00 32.42 23 GLN D C 1
ATOM 5918 O O . GLN D 1 24 ? 19.263 44.982 -9.631 1.00 31.65 23 GLN D O 1
ATOM 5924 N N . GLU D 1 25 ? 18.989 46.797 -10.937 1.00 31.82 24 GLU D N 1
ATOM 5925 C CA . GLU D 1 25 ? 17.887 46.219 -11.697 1.00 32.72 24 GLU D CA 1
ATOM 5926 C C . GLU D 1 25 ? 18.239 44.857 -12.293 1.00 32.78 24 GLU D C 1
ATOM 5927 O O . GLU D 1 25 ? 17.517 43.902 -12.113 1.00 34.24 24 GLU D O 1
ATOM 5933 N N . GLN D 1 26 ? 19.346 44.768 -13.010 1.00 33.15 25 GLN D N 1
ATOM 5934 C CA . GLN D 1 26 ? 19.700 43.489 -13.667 1.00 34.21 25 GLN D CA 1
ATOM 5935 C C . GLN D 1 26 ? 19.871 42.371 -12.613 1.00 33.50 25 GLN D C 1
ATOM 5936 O O . GLN D 1 26 ? 19.535 41.187 -12.843 1.00 31.64 25 GLN D O 1
ATOM 5942 N N . ALA D 1 27 ? 20.375 42.755 -11.447 1.00 31.53 26 ALA D N 1
ATOM 5943 C CA . ALA D 1 27 ? 20.756 41.749 -10.435 1.00 31.10 26 ALA D CA 1
ATOM 5944 C C . ALA D 1 27 ? 19.482 41.231 -9.765 1.00 31.53 26 ALA D C 1
ATOM 5945 O O . ALA D 1 27 ? 19.355 40.042 -9.405 1.00 29.45 26 ALA D O 1
ATOM 5947 N N . ILE D 1 28 ? 18.523 42.148 -9.608 1.00 31.07 27 ILE D N 1
ATOM 5948 C CA . ILE D 1 28 ? 17.208 41.806 -9.051 1.00 30.49 27 ILE D CA 1
ATOM 5949 C C . ILE D 1 28 ? 16.487 40.834 -9.979 1.00 30.11 27 ILE D C 1
ATOM 5950 O O . ILE D 1 28 ? 15.866 39.861 -9.547 1.00 30.25 27 ILE D O 1
ATOM 5955 N N . ILE D 1 29 ? 16.602 41.101 -11.257 1.00 29.70 28 ILE D N 1
ATOM 5956 C CA . ILE D 1 29 ? 15.932 40.294 -12.277 1.00 30.28 28 ILE D CA 1
ATOM 5957 C C . ILE D 1 29 ? 16.533 38.910 -12.323 1.00 30.70 28 ILE D C 1
ATOM 5958 O O . ILE D 1 29 ? 15.836 37.918 -12.418 1.00 31.24 28 ILE D O 1
ATOM 5963 N N . LYS D 1 30 ? 17.850 38.852 -12.210 1.00 31.56 29 LYS D N 1
ATOM 5964 C CA . LYS D 1 30 ? 18.577 37.587 -12.235 1.00 32.30 29 LYS D CA 1
ATOM 5965 C C . LYS D 1 30 ? 18.249 36.719 -10.994 1.00 31.94 29 LYS D C 1
ATOM 5966 O O . LYS D 1 30 ? 18.070 35.485 -11.081 1.00 30.51 29 LYS D O 1
ATOM 5972 N N . GLY D 1 31 ? 18.157 37.390 -9.849 1.00 30.17 30 GLY D N 1
ATOM 5973 C CA . GLY D 1 31 ? 17.823 36.748 -8.591 1.00 30.36 30 GLY D CA 1
ATOM 5974 C C . GLY D 1 31 ? 16.417 36.193 -8.611 1.00 30.93 30 GLY D C 1
ATOM 5975 O O . GLY D 1 31 ? 16.154 35.061 -8.187 1.00 32.17 30 GLY D O 1
ATOM 5976 N N . ALA D 1 32 ? 15.536 36.987 -9.184 1.00 29.47 31 ALA D N 1
ATOM 5977 C CA . ALA D 1 32 ? 14.125 36.674 -9.252 1.00 28.89 31 ALA D CA 1
ATOM 5978 C C . ALA D 1 32 ? 13.892 35.460 -10.170 1.00 29.67 31 ALA D C 1
ATOM 5979 O O . ALA D 1 32 ? 13.014 34.643 -9.921 1.00 29.40 31 ALA D O 1
ATOM 5981 N N . HIS D 1 33 ? 14.715 35.327 -11.206 1.00 29.51 32 HIS D N 1
ATOM 5982 C CA . HIS D 1 33 ? 14.691 34.117 -12.041 1.00 29.87 32 HIS D CA 1
ATOM 5983 C C . HIS D 1 33 ? 15.097 32.909 -11.216 1.00 29.86 32 HIS D C 1
ATOM 5984 O O . HIS D 1 33 ? 14.503 31.845 -11.307 1.00 29.72 32 HIS D O 1
ATOM 5991 N N . LEU D 1 34 ? 16.120 33.101 -10.395 1.00 30.09 33 LEU D N 1
ATOM 5992 C CA . LEU D 1 34 ? 16.683 31.998 -9.632 1.00 29.37 33 LEU D CA 1
ATOM 5993 C C . LEU D 1 34 ? 15.582 31.486 -8.733 1.00 29.49 33 LEU D C 1
ATOM 5994 O O . LEU D 1 34 ? 15.255 30.300 -8.770 1.00 32.14 33 LEU D O 1
ATOM 5999 N N . VAL D 1 35 ? 14.950 32.418 -8.025 1.00 27.94 34 VAL D N 1
ATOM 6000 C CA . VAL D 1 35 ? 13.914 32.115 -7.032 1.00 29.15 34 VAL D CA 1
ATOM 6001 C C . VAL D 1 35 ? 12.654 31.531 -7.661 1.00 28.59 34 VAL D C 1
ATOM 6002 O O . VAL D 1 35 ? 12.127 30.530 -7.187 1.00 29.76 34 VAL D O 1
ATOM 6006 N N . SER D 1 36 ? 12.158 32.175 -8.714 1.00 29.67 35 SER D N 1
ATOM 6007 C CA . SER D 1 36 ? 10.956 31.691 -9.416 1.00 30.33 35 SER D CA 1
ATOM 6008 C C . SER D 1 36 ? 11.192 30.288 -9.946 1.00 32.06 35 SER D C 1
ATOM 6009 O O . SER D 1 36 ? 10.329 29.379 -9.844 1.00 31.76 35 SER D O 1
ATOM 6012 N N . GLU D 1 37 ? 12.388 30.078 -10.474 1.00 33.60 36 GLU D N 1
ATOM 6013 C CA . GLU D 1 37 ? 12.726 28.748 -11.053 1.00 34.74 36 GLU D CA 1
ATOM 6014 C C . GLU D 1 37 ? 12.748 27.678 -9.954 1.00 32.92 36 GLU D C 1
ATOM 6015 O O . GLU D 1 37 ? 12.336 26.528 -10.173 1.00 31.41 36 GLU D O 1
ATOM 6021 N N . ALA D 1 38 ? 13.190 28.074 -8.769 1.00 30.61 37 ALA D N 1
ATOM 6022 C CA . ALA D 1 38 ? 13.259 27.118 -7.633 1.00 31.34 37 ALA D CA 1
ATOM 6023 C C . ALA D 1 38 ? 11.848 26.734 -7.223 1.00 30.66 37 ALA D C 1
ATOM 6024 O O . ALA D 1 38 ? 11.516 25.559 -6.994 1.00 31.93 37 ALA D O 1
ATOM 6026 N N . VAL D 1 39 ? 11.023 27.759 -7.165 1.00 30.42 38 VAL D N 1
ATOM 6027 C CA . VAL D 1 39 ? 9.639 27.649 -6.708 1.00 31.88 38 VAL D CA 1
ATOM 6028 C C . VAL D 1 39 ? 8.811 26.748 -7.619 1.00 33.21 38 VAL D C 1
ATOM 6029 O O . VAL D 1 39 ? 8.052 25.905 -7.158 1.00 32.80 38 VAL D O 1
ATOM 6041 N N . ASN D 1 41 ? 9.874 24.428 -9.377 1.00 35.70 40 ASN D N 1
ATOM 6042 C CA . ASN D 1 41 ? 10.549 23.111 -9.408 1.00 36.16 40 ASN D CA 1
ATOM 6043 C C . ASN D 1 41 ? 10.428 22.411 -8.035 1.00 35.67 40 ASN D C 1
ATOM 6044 O O . ASN D 1 41 ? 11.112 21.410 -7.715 1.00 33.97 40 ASN D O 1
ATOM 6049 N N . GLY D 1 42 ? 9.554 22.987 -7.220 1.00 34.48 41 GLY D N 1
ATOM 6050 C CA . GLY D 1 42 ? 9.199 22.406 -5.927 1.00 34.95 41 GLY D CA 1
ATOM 6051 C C . GLY D 1 42 ? 10.194 22.720 -4.818 1.00 35.15 41 GLY D C 1
ATOM 6052 O O . GLY D 1 42 ? 10.264 22.014 -3.791 1.00 35.24 41 GLY D O 1
ATOM 6053 N N . GLY D 1 43 ? 10.974 23.768 -5.055 1.00 33.51 42 GLY D N 1
ATOM 6054 C CA . GLY D 1 43 ? 11.927 24.301 -4.084 1.00 32.79 42 GLY D CA 1
ATOM 6055 C C . GLY D 1 43 ? 11.440 25.415 -3.168 1.00 32.51 42 GLY D C 1
ATOM 6056 O O . GLY D 1 43 ? 10.366 25.965 -3.319 1.00 31.48 42 GLY D O 1
ATOM 6057 N N . ARG D 1 44 ? 12.279 25.755 -2.206 1.00 33.40 43 ARG D N 1
ATOM 6058 C CA . ARG D 1 44 ? 11.984 26.851 -1.281 1.00 32.86 43 ARG D CA 1
ATOM 6059 C C . ARG D 1 44 ? 13.045 27.918 -1.332 1.00 31.04 43 ARG D C 1
ATOM 6060 O O . ARG D 1 44 ? 14.149 27.698 -1.793 1.00 30.04 43 ARG D O 1
ATOM 6068 N N . PHE D 1 45 ? 12.691 29.050 -0.760 1.00 29.52 44 PHE D N 1
ATOM 6069 C CA . PHE D 1 45 ? 13.575 30.229 -0.715 1.00 29.86 44 PHE D CA 1
ATOM 6070 C C . PHE D 1 45 ? 13.942 30.480 0.732 1.00 29.69 44 PHE D C 1
ATOM 6071 O O . PHE D 1 45 ? 13.133 30.981 1.486 1.00 29.06 44 PHE D O 1
ATOM 6079 N N . TYR D 1 46 ? 15.153 30.070 1.106 1.00 30.77 45 TYR D N 1
ATOM 6080 C CA . TYR D 1 46 ? 15.732 30.321 2.449 1.00 29.15 45 TYR D CA 1
ATOM 6081 C C . TYR D 1 46 ? 16.453 31.644 2.458 1.00 30.01 45 TYR D C 1
ATOM 6082 O O . TYR D 1 46 ? 17.020 32.069 1.463 1.00 29.28 45 TYR D O 1
ATOM 6091 N N . VAL D 1 47 ? 16.340 32.326 3.591 1.00 30.44 46 VAL D N 1
ATOM 6092 C CA . VAL D 1 47 ? 16.916 33.679 3.788 1.00 30.06 46 VAL D CA 1
ATOM 6093 C C . VAL D 1 47 ? 17.601 33.730 5.144 1.00 28.86 46 VAL D C 1
ATOM 6094 O O . VAL D 1 47 ? 17.056 33.305 6.154 1.00 29.74 46 VAL D O 1
ATOM 6098 N N . PHE D 1 48 ? 18.849 34.177 5.126 1.00 29.28 47 PHE D N 1
ATOM 6099 C CA . PHE D 1 48 ? 19.668 34.219 6.326 1.00 28.82 47 PHE D CA 1
ATOM 6100 C C . PHE D 1 48 ? 20.610 35.388 6.411 1.00 28.98 47 PHE D C 1
ATOM 6101 O O . PHE D 1 48 ? 21.257 35.766 5.447 1.00 30.68 47 PHE D O 1
ATOM 6109 N N . GLY D 1 49 ? 20.670 35.950 7.612 1.00 29.29 48 GLY D N 1
ATOM 6110 C CA . GLY D 1 49 ? 21.665 36.982 7.987 1.00 29.40 48 GLY D CA 1
ATOM 6111 C C . GLY D 1 49 ? 22.043 36.931 9.458 1.00 29.61 48 GLY D C 1
ATOM 6112 O O . GLY D 1 49 ? 21.254 36.479 10.290 1.00 30.45 48 GLY D O 1
ATOM 6113 N N . SER D 1 50 ? 23.263 37.358 9.774 1.00 29.18 49 SER D N 1
ATOM 6114 C CA . SER D 1 50 ? 23.750 37.386 11.160 1.00 29.94 49 SER D CA 1
ATOM 6115 C C . SER D 1 50 ? 23.700 38.822 11.653 1.00 30.21 49 SER D C 1
ATOM 6116 O O . SER D 1 50 ? 23.752 39.733 10.859 1.00 30.97 49 SER D O 1
ATOM 6119 N N . GLY D 1 51 ? 23.624 39.009 12.968 1.00 31.30 50 GLY D N 1
ATOM 6120 C CA . GLY D 1 51 ? 23.536 40.357 13.551 1.00 30.80 50 GLY D CA 1
ATOM 6121 C C . GLY D 1 51 ? 22.335 41.109 12.986 1.00 28.79 50 GLY D C 1
ATOM 6122 O O . GLY D 1 51 ? 21.283 40.524 12.799 1.00 27.73 50 GLY D O 1
ATOM 6123 N N . HIS D 1 52 ? 22.500 42.404 12.708 1.00 28.43 51 HIS D N 1
ATOM 6124 C CA . HIS D 1 52 ? 21.390 43.201 12.170 1.00 28.70 51 HIS D CA 1
ATOM 6125 C C . HIS D 1 52 ? 20.884 42.717 10.817 1.00 28.99 51 HIS D C 1
ATOM 6126 O O . HIS D 1 52 ? 19.768 42.969 10.428 1.00 30.80 51 HIS D O 1
ATOM 6133 N N . SER D 1 53 ? 21.732 42.007 10.115 1.00 31.15 52 SER D N 1
ATOM 6134 C CA . SER D 1 53 ? 21.382 41.517 8.753 1.00 30.90 52 SER D CA 1
ATOM 6135 C C . SER D 1 53 ? 20.253 40.478 8.794 1.00 30.17 52 SER D C 1
ATOM 6136 O O . SER D 1 53 ? 19.627 40.198 7.766 1.00 29.96 52 SER D O 1
ATOM 6139 N N . HIS D 1 54 ? 20.049 39.883 9.967 1.00 29.84 53 HIS D N 1
ATOM 6140 C CA . HIS D 1 54 ? 18.971 38.903 10.168 1.00 28.97 53 HIS D CA 1
ATOM 6141 C C . HIS D 1 54 ? 17.600 39.499 9.859 1.00 28.47 53 HIS D C 1
ATOM 6142 O O . HIS D 1 54 ? 16.684 38.801 9.465 1.00 26.40 53 HIS D O 1
ATOM 6157 N N . ILE D 1 56 ? 16.624 41.222 7.608 1.00 31.35 55 ILE D N 1
ATOM 6158 C CA . ILE D 1 56 ? 16.274 41.241 6.170 1.00 32.43 55 ILE D CA 1
ATOM 6159 C C . ILE D 1 56 ? 15.583 39.910 5.803 1.00 31.93 55 ILE D C 1
ATOM 6160 O O . ILE D 1 56 ? 14.684 39.834 4.993 1.00 31.92 55 ILE D O 1
ATOM 6165 N N . ALA D 1 57 ? 15.998 38.860 6.499 1.00 31.90 56 ALA D N 1
ATOM 6166 C CA . ALA D 1 57 ? 15.349 37.550 6.410 1.00 30.91 56 ALA D CA 1
ATOM 6167 C C . ALA D 1 57 ? 13.907 37.626 6.952 1.00 30.22 56 ALA D C 1
ATOM 6168 O O . ALA D 1 57 ? 12.961 37.101 6.355 1.00 29.44 56 ALA D O 1
ATOM 6170 N N . GLU D 1 58 ? 13.760 38.338 8.071 1.00 30.15 57 GLU D N 1
ATOM 6171 C CA . GLU D 1 58 ? 12.461 38.538 8.755 1.00 29.70 57 GLU D CA 1
ATOM 6172 C C . GLU D 1 58 ? 11.502 39.288 7.846 1.00 30.40 57 GLU D C 1
ATOM 6173 O O . GLU D 1 58 ? 10.279 39.001 7.754 1.00 30.47 57 GLU D O 1
ATOM 6179 N N . GLU D 1 59 ? 12.095 40.269 7.189 1.00 30.60 58 GLU D N 1
ATOM 6180 C CA . GLU D 1 59 ? 11.377 41.226 6.352 1.00 31.08 58 GLU D CA 1
ATOM 6181 C C . GLU D 1 59 ? 10.462 40.555 5.376 1.00 31.09 58 GLU D C 1
ATOM 6182 O O . GLU D 1 59 ? 9.381 41.054 5.120 1.00 31.98 58 GLU D O 1
ATOM 6188 N N . ILE D 1 60 ? 10.857 39.397 4.859 1.00 30.48 59 ILE D N 1
ATOM 6189 C CA . ILE D 1 60 ? 10.103 38.773 3.755 1.00 28.97 59 ILE D CA 1
ATOM 6190 C C . ILE D 1 60 ? 9.505 37.430 4.137 1.00 30.41 59 ILE D C 1
ATOM 6191 O O . ILE D 1 60 ? 9.094 36.641 3.283 1.00 30.50 59 ILE D O 1
ATOM 6196 N N . TYR D 1 61 ? 9.467 37.209 5.443 1.00 31.80 60 TYR D N 1
ATOM 6197 C CA . TYR D 1 61 ? 8.962 35.974 6.085 1.00 31.77 60 TYR D CA 1
ATOM 6198 C C . TYR D 1 61 ? 7.676 36.210 6.891 1.00 32.58 60 TYR D C 1
ATOM 6199 O O . TYR D 1 61 ? 7.584 37.097 7.737 1.00 34.46 60 TYR D O 1
ATOM 6208 N N . ASN D 1 62 ? 6.685 35.379 6.612 1.00 33.25 61 ASN D N 1
ATOM 6209 C CA . ASN D 1 62 ? 5.411 35.353 7.360 1.00 33.38 61 ASN D CA 1
ATOM 6210 C C . ASN D 1 62 ? 4.817 36.725 7.564 1.00 34.42 61 ASN D C 1
ATOM 6211 O O . ASN D 1 62 ? 4.543 37.184 8.667 1.00 31.84 61 ASN D O 1
ATOM 6216 N N . ARG D 1 63 ? 4.682 37.422 6.456 1.00 35.79 62 ARG D N 1
ATOM 6217 C CA . ARG D 1 63 ? 3.982 38.691 6.499 1.00 37.91 62 ARG D CA 1
ATOM 6218 C C . ARG D 1 63 ? 3.139 38.969 5.296 1.00 36.57 62 ARG D C 1
ATOM 6219 O O . ARG D 1 63 ? 3.155 38.262 4.306 1.00 36.41 62 ARG D O 1
ATOM 6227 N N . ALA D 1 64 ? 2.421 40.065 5.455 1.00 35.94 63 ALA D N 1
ATOM 6228 C CA . ALA D 1 64 ? 1.565 40.621 4.426 1.00 35.03 63 ALA D CA 1
ATOM 6229 C C . ALA D 1 64 ? 2.389 40.882 3.165 1.00 34.76 63 ALA D C 1
ATOM 6230 O O . ALA D 1 64 ? 3.364 41.657 3.164 1.00 35.70 63 ALA D O 1
ATOM 6232 N N . GLY D 1 65 ? 1.979 40.224 2.086 1.00 33.85 64 GLY D N 1
ATOM 6233 C CA . GLY D 1 65 ? 2.654 40.329 0.803 1.00 32.79 64 GLY D CA 1
ATOM 6234 C C . GLY D 1 65 ? 3.759 39.331 0.694 1.00 32.60 64 GLY D C 1
ATOM 6235 O O . GLY D 1 65 ? 4.530 39.315 -0.257 1.00 33.01 64 GLY D O 1
ATOM 6236 N N . GLY D 1 66 ? 3.833 38.495 1.714 1.00 32.87 65 GLY D N 1
ATOM 6237 C CA . GLY D 1 66 ? 4.902 37.517 1.829 1.00 32.23 65 GLY D CA 1
ATOM 6238 C C . GLY D 1 66 ? 4.570 36.264 1.038 1.00 31.43 65 GLY D C 1
ATOM 6239 O O . GLY D 1 66 ? 3.465 35.739 1.125 1.00 30.75 65 GLY D O 1
ATOM 6240 N N . LEU D 1 67 ? 5.568 35.815 0.293 1.00 29.79 66 LEU D N 1
ATOM 6241 C CA . LEU D 1 67 ? 5.572 34.514 -0.406 1.00 29.17 66 LEU D CA 1
ATOM 6242 C C . LEU D 1 67 ? 5.794 33.369 0.616 1.00 29.57 66 LEU D C 1
ATOM 6243 O O . LEU D 1 67 ? 6.818 33.324 1.284 1.00 29.59 66 LEU D O 1
ATOM 6248 N N . ALA D 1 68 ? 4.849 32.438 0.696 1.00 29.69 67 ALA D N 1
ATOM 6249 C CA . ALA D 1 68 ? 4.789 31.445 1.791 1.00 30.27 67 ALA D CA 1
ATOM 6250 C C . ALA D 1 68 ? 5.838 30.404 1.646 1.00 29.73 67 ALA D C 1
ATOM 6251 O O . ALA D 1 68 ? 6.066 29.588 2.560 1.00 31.48 67 ALA D O 1
ATOM 6253 N N . LEU D 1 69 ? 6.489 30.444 0.496 1.00 29.75 68 LEU D N 1
ATOM 6254 C CA . LEU D 1 69 ? 7.634 29.564 0.211 1.00 30.53 68 LEU D CA 1
ATOM 6255 C C . LEU D 1 69 ? 8.974 30.158 0.700 1.00 29.87 68 LEU D C 1
ATOM 6256 O O . LEU D 1 69 ? 10.038 29.573 0.471 1.00 31.21 68 LEU D O 1
ATOM 6261 N N . VAL D 1 70 ? 8.900 31.316 1.354 1.00 29.57 69 VAL D N 1
ATOM 6262 C CA . VAL D 1 70 ? 10.030 31.892 2.082 1.00 28.74 69 VAL D CA 1
ATOM 6263 C C . VAL D 1 70 ? 10.129 31.287 3.477 1.00 30.99 69 VAL D C 1
ATOM 6264 O O . VAL D 1 70 ? 9.158 31.286 4.238 1.00 31.05 69 VAL D O 1
ATOM 6268 N N . THR D 1 71 ? 11.301 30.709 3.776 1.00 31.70 70 THR D N 1
ATOM 6269 C CA . THR D 1 71 ? 11.643 30.267 5.144 1.00 30.97 70 THR D CA 1
ATOM 6270 C C . THR D 1 71 ? 12.861 31.012 5.619 1.00 31.22 70 THR D C 1
ATOM 6271 O O . THR D 1 71 ? 13.968 30.755 5.117 1.00 32.38 70 THR D O 1
ATOM 6275 N N . ALA D 1 72 ? 12.666 31.921 6.582 1.00 30.88 71 ALA D N 1
ATOM 6276 C CA . ALA D 1 72 ? 13.793 32.606 7.260 1.00 30.37 71 ALA D CA 1
ATOM 6277 C C . ALA D 1 72 ? 14.522 31.640 8.201 1.00 31.16 71 ALA D C 1
ATOM 6278 O O . ALA D 1 72 ? 13.901 30.960 9.012 1.00 31.28 71 ALA D O 1
ATOM 6280 N N . ILE D 1 73 ? 15.842 31.585 8.071 1.00 30.38 72 ILE D N 1
ATOM 6281 C CA . ILE D 1 73 ? 16.683 30.802 9.000 1.00 30.16 72 ILE D CA 1
ATOM 6282 C C . ILE D 1 73 ? 17.105 31.865 10.011 1.00 30.21 72 ILE D C 1
ATOM 6283 O O . ILE D 1 73 ? 17.871 32.773 9.696 1.00 30.37 72 ILE D O 1
ATOM 6288 N N . LEU D 1 74 ? 16.585 31.720 11.217 1.00 28.42 73 LEU D N 1
ATOM 6289 C CA . LEU D 1 74 ? 16.697 32.730 12.268 1.00 28.30 73 LEU D CA 1
ATOM 6290 C C . LEU D 1 74 ? 17.263 32.178 13.560 1.00 28.44 73 LEU D C 1
ATOM 6291 O O . LEU D 1 74 ? 16.529 31.963 14.541 1.00 29.41 73 LEU D O 1
ATOM 6296 N N . PRO D 1 75 ? 18.572 31.917 13.595 1.00 28.48 74 PRO D N 1
ATOM 6297 C CA . PRO D 1 75 ? 19.088 31.324 14.847 1.00 29.43 74 PRO D CA 1
ATOM 6298 C C . PRO D 1 75 ? 19.223 32.374 15.934 1.00 29.66 74 PRO D C 1
ATOM 6299 O O . PRO D 1 75 ? 19.891 33.363 15.713 1.00 30.78 74 PRO D O 1
ATOM 6303 N N . PRO D 1 76 ? 18.574 32.175 17.091 1.00 29.97 75 PRO D N 1
ATOM 6304 C CA . PRO D 1 76 ? 18.505 33.338 17.977 1.00 31.08 75 PRO D CA 1
ATOM 6305 C C . PRO D 1 76 ? 19.868 33.737 18.528 1.00 29.53 75 PRO D C 1
ATOM 6306 O O . PRO D 1 76 ? 20.076 34.892 18.899 1.00 31.77 75 PRO D O 1
ATOM 6310 N N . GLU D 1 77 ? 20.786 32.786 18.527 1.00 29.05 76 GLU D N 1
ATOM 6311 C CA . GLU D 1 77 ? 22.175 33.032 18.981 1.00 30.56 76 GLU D CA 1
ATOM 6312 C C . GLU D 1 77 ? 22.897 34.111 18.149 1.00 30.73 76 GLU D C 1
ATOM 6313 O O . GLU D 1 77 ? 23.854 34.713 18.604 1.00 31.77 76 GLU D O 1
ATOM 6319 N N . LEU D 1 78 ? 22.393 34.355 16.953 1.00 30.18 77 LEU D N 1
ATOM 6320 C CA . LEU D 1 78 ? 23.034 35.268 16.003 1.00 30.92 77 LEU D CA 1
ATOM 6321 C C . LEU D 1 78 ? 22.237 36.558 15.874 1.00 31.61 77 LEU D C 1
ATOM 6322 O O . LEU D 1 78 ? 22.568 37.423 15.067 1.00 33.30 77 LEU D O 1
ATOM 6335 N N . LEU D 1 80 ? 20.025 39.813 18.263 1.00 31.21 79 LEU D N 1
ATOM 6336 C CA . LEU D 1 80 ? 20.467 40.944 19.094 1.00 31.11 79 LEU D CA 1
ATOM 6337 C C . LEU D 1 80 ? 19.938 40.971 20.540 1.00 32.18 79 LEU D C 1
ATOM 6338 O O . LEU D 1 80 ? 20.453 41.693 21.426 1.00 33.26 79 LEU D O 1
ATOM 6343 N N . HIS D 1 81 ? 18.980 40.099 20.815 1.00 30.85 80 HIS D N 1
ATOM 6344 C CA . HIS D 1 81 ? 18.171 40.216 22.036 1.00 30.72 80 HIS D CA 1
ATOM 6345 C C . HIS D 1 81 ? 18.654 39.309 23.193 1.00 32.06 80 HIS D C 1
ATOM 6346 O O . HIS D 1 81 ? 18.303 39.506 24.385 1.00 32.62 80 HIS D O 1
ATOM 6353 N N . GLU D 1 82 ? 19.450 38.294 22.890 1.00 30.91 81 GLU D N 1
ATOM 6354 C CA . GLU D 1 82 ? 19.781 37.369 23.956 1.00 30.66 81 GLU D CA 1
ATOM 6355 C C . GLU D 1 82 ? 20.697 38.046 24.934 1.00 32.63 81 GLU D C 1
ATOM 6356 O O . GLU D 1 82 ? 20.481 38.036 26.127 1.00 31.68 81 GLU D O 1
ATOM 6362 N N . ARG D 1 83 ? 21.772 38.585 24.390 1.00 33.23 82 ARG D N 1
ATOM 6363 C CA . ARG D 1 83 ? 22.752 39.399 25.149 1.00 34.50 82 ARG D CA 1
ATOM 6364 C C . ARG D 1 83 ? 23.492 40.309 24.175 1.00 32.60 82 ARG D C 1
ATOM 6365 O O . ARG D 1 83 ? 23.746 39.895 23.076 1.00 32.28 82 ARG D O 1
ATOM 6373 N N . PRO D 1 84 ? 23.925 41.486 24.614 1.00 32.65 83 PRO D N 1
ATOM 6374 C CA . PRO D 1 84 ? 24.790 42.326 23.770 1.00 33.23 83 PRO D CA 1
ATOM 6375 C C . PRO D 1 84 ? 26.096 41.656 23.424 1.00 33.40 83 PRO D C 1
ATOM 6376 O O . PRO D 1 84 ? 26.723 40.997 24.272 1.00 34.52 83 PRO D O 1
ATOM 6380 N N A ASN D 1 85 ? 26.489 41.805 22.161 0.50 33.29 84 ASN D N 1
ATOM 6381 N N B ASN D 1 85 ? 26.446 41.813 22.154 0.50 33.71 84 ASN D N 1
ATOM 6382 C CA A ASN D 1 85 ? 27.766 41.304 21.614 0.50 32.99 84 ASN D CA 1
ATOM 6383 C CA B ASN D 1 85 ? 27.704 41.360 21.577 0.50 33.64 84 ASN D CA 1
ATOM 6384 C C A ASN D 1 85 ? 27.790 39.849 21.230 0.50 33.62 84 ASN D C 1
ATOM 6385 C C B ASN D 1 85 ? 27.848 39.862 21.380 0.50 33.91 84 ASN D C 1
ATOM 6386 O O A ASN D 1 85 ? 28.725 39.400 20.571 0.50 33.30 84 ASN D O 1
ATOM 6387 O O B ASN D 1 85 ? 28.926 39.406 20.994 0.50 33.02 84 ASN D O 1
ATOM 6396 N N . LYS D 1 86 ? 26.786 39.106 21.668 1.00 32.86 85 LYS D N 1
ATOM 6397 C CA . LYS D 1 86 ? 26.827 37.657 21.483 1.00 32.30 85 LYS D CA 1
ATOM 6398 C C . LYS D 1 86 ? 26.944 37.341 19.986 1.00 32.80 85 LYS D C 1
ATOM 6399 O O . LYS D 1 86 ? 27.776 36.527 19.587 1.00 32.17 85 LYS D O 1
ATOM 6405 N N . SER D 1 87 ? 26.179 38.048 19.150 1.00 31.84 86 SER D N 1
ATOM 6406 C CA . SER D 1 87 ? 26.166 37.774 17.703 1.00 33.16 86 SER D CA 1
ATOM 6407 C C . SER D 1 87 ? 27.553 37.991 17.107 1.00 32.82 86 SER D C 1
ATOM 6408 O O . SER D 1 87 ? 27.965 37.293 16.201 1.00 32.44 86 SER D O 1
ATOM 6411 N N . THR D 1 88 ? 28.252 38.959 17.669 1.00 32.87 87 THR D N 1
ATOM 6412 C CA . THR D 1 88 ? 29.557 39.433 17.159 1.00 34.25 87 THR D CA 1
ATOM 6413 C C . THR D 1 88 ? 30.590 38.360 17.293 1.00 33.91 87 THR D C 1
ATOM 6414 O O . THR D 1 88 ? 31.350 38.103 16.364 1.00 34.62 87 THR D O 1
ATOM 6418 N N . TYR D 1 89 ? 30.546 37.695 18.437 1.00 32.98 88 TYR D N 1
ATOM 6419 C CA . TYR D 1 89 ? 31.446 36.604 18.718 1.00 33.38 88 TYR D CA 1
ATOM 6420 C C . TYR D 1 89 ? 31.054 35.395 17.881 1.00 30.95 88 TYR D C 1
ATOM 6421 O O . TYR D 1 89 ? 31.889 34.771 17.290 1.00 29.63 88 TYR D O 1
ATOM 6430 N N . LEU D 1 90 ? 29.775 35.076 17.840 1.00 28.96 89 LEU D N 1
ATOM 6431 C CA . LEU D 1 90 ? 29.356 33.814 17.240 1.00 28.19 89 LEU D CA 1
ATOM 6432 C C . LEU D 1 90 ? 29.509 33.804 15.707 1.00 28.67 89 LEU D C 1
ATOM 6433 O O . LEU D 1 90 ? 29.689 32.752 15.105 1.00 28.21 89 LEU D O 1
ATOM 6438 N N . GLU D 1 91 ? 29.457 34.987 15.090 1.00 29.63 90 GLU D N 1
ATOM 6439 C CA . GLU D 1 91 ? 29.587 35.131 13.644 1.00 32.22 90 GLU D CA 1
ATOM 6440 C C . GLU D 1 91 ? 30.962 34.703 13.146 1.00 32.97 90 GLU D C 1
ATOM 6441 O O . GLU D 1 91 ? 31.175 34.486 11.955 1.00 31.40 90 GLU D O 1
ATOM 6447 N N . ARG D 1 92 ? 31.896 34.602 14.070 1.00 32.21 91 ARG D N 1
ATOM 6448 C CA . ARG D 1 92 ? 33.259 34.260 13.741 1.00 33.16 91 ARG D CA 1
ATOM 6449 C C . ARG D 1 92 ? 33.543 32.769 13.925 1.00 32.44 91 ARG D C 1
ATOM 6450 O O . ARG D 1 92 ? 34.673 32.341 13.770 1.00 32.92 91 ARG D O 1
ATOM 6458 N N . ILE D 1 93 ? 32.504 31.993 14.234 1.00 29.99 92 ILE D N 1
ATOM 6459 C CA . ILE D 1 93 ? 32.689 30.579 14.618 1.00 29.63 92 ILE D CA 1
ATOM 6460 C C . ILE D 1 93 ? 32.401 29.647 13.443 1.00 29.64 92 ILE D C 1
ATOM 6461 O O . ILE D 1 93 ? 31.335 29.739 12.827 1.00 26.13 92 ILE D O 1
ATOM 6466 N N . GLU D 1 94 ? 33.380 28.794 13.124 1.00 29.37 93 GLU D N 1
ATOM 6467 C CA . GLU D 1 94 ? 33.195 27.720 12.109 1.00 31.87 93 GLU D CA 1
ATOM 6468 C C . GLU D 1 94 ? 32.231 26.661 12.542 1.00 30.98 93 GLU D C 1
ATOM 6469 O O . GLU D 1 94 ? 32.247 26.195 13.691 1.00 30.29 93 GLU D O 1
ATOM 6475 N N . GLY D 1 95 ? 31.447 26.193 11.582 1.00 30.95 94 GLY D N 1
ATOM 6476 C CA . GLY D 1 95 ? 30.611 24.992 11.812 1.00 30.23 94 GLY D CA 1
ATOM 6477 C C . GLY D 1 95 ? 29.142 25.269 12.092 1.00 29.46 94 GLY D C 1
ATOM 6478 O O . GLY D 1 95 ? 28.296 24.402 11.929 1.00 27.72 94 GLY D O 1
ATOM 6479 N N . LEU D 1 96 ? 28.846 26.493 12.494 1.00 28.79 95 LEU D N 1
ATOM 6480 C CA . LEU D 1 96 ? 27.445 26.905 12.751 1.00 29.66 95 LEU D CA 1
ATOM 6481 C C . LEU D 1 96 ? 26.573 26.869 11.483 1.00 30.16 95 LEU D C 1
ATOM 6482 O O . LEU D 1 96 ? 25.487 26.283 11.478 1.00 28.97 95 LEU D O 1
ATOM 6487 N N . SER D 1 97 ? 27.053 27.516 10.413 1.00 30.68 96 SER D N 1
ATOM 6488 C CA . SER D 1 97 ? 26.276 27.627 9.188 1.00 31.09 96 SER D CA 1
ATOM 6489 C C . SER D 1 97 ? 25.941 26.243 8.619 1.00 31.94 96 SER D C 1
ATOM 6490 O O . SER D 1 97 ? 24.821 25.994 8.208 1.00 32.10 96 SER D O 1
ATOM 6493 N N . LYS D 1 98 ? 26.905 25.351 8.654 1.00 32.45 97 LYS D N 1
ATOM 6494 C CA . LYS D 1 98 ? 26.711 24.021 8.139 1.00 33.51 97 LYS D CA 1
ATOM 6495 C C . LYS D 1 98 ? 25.641 23.284 8.965 1.00 33.17 97 LYS D C 1
ATOM 6496 O O . LYS D 1 98 ? 24.790 22.586 8.420 1.00 32.32 97 LYS D O 1
ATOM 6502 N N . SER D 1 99 ? 25.654 23.464 10.275 1.00 30.50 98 SER D N 1
ATOM 6503 C CA . SER D 1 99 ? 24.612 22.840 11.112 1.00 31.05 98 SER D CA 1
ATOM 6504 C C . SER D 1 99 ? 23.220 23.406 10.771 1.00 29.53 98 SER D C 1
ATOM 6505 O O . SER D 1 99 ? 22.236 22.700 10.819 1.00 30.61 98 SER D O 1
ATOM 6508 N N . TYR D 1 100 ? 23.151 24.685 10.480 1.00 29.20 99 TYR D N 1
ATOM 6509 C CA . TYR D 1 100 ? 21.847 25.339 10.236 1.00 28.76 99 TYR D CA 1
ATOM 6510 C C . TYR D 1 100 ? 21.223 24.752 8.973 1.00 29.63 99 TYR D C 1
ATOM 6511 O O . TYR D 1 100 ? 20.007 24.541 8.891 1.00 29.27 99 TYR D O 1
ATOM 6520 N N . LEU D 1 101 ? 22.095 24.506 7.998 1.00 28.30 100 LEU D N 1
ATOM 6521 C CA . LEU D 1 101 ? 21.704 23.992 6.662 1.00 27.85 100 LEU D CA 1
ATOM 6522 C C . LEU D 1 101 ? 21.196 22.557 6.823 1.00 28.20 100 LEU D C 1
ATOM 6523 O O . LEU D 1 101 ? 20.279 22.148 6.172 1.00 29.29 100 LEU D O 1
ATOM 6528 N N . LYS D 1 102 ? 21.808 21.811 7.709 1.00 28.32 101 LYS D N 1
ATOM 6529 C CA . LYS D 1 102 ? 21.340 20.452 7.995 1.00 30.53 101 LYS D CA 1
ATOM 6530 C C . LYS D 1 102 ? 20.017 20.532 8.706 1.00 31.23 101 LYS D C 1
ATOM 6531 O O . LYS D 1 102 ? 19.054 19.915 8.299 1.00 30.98 101 LYS D O 1
ATOM 6534 N N . LEU D 1 103 ? 19.969 21.354 9.751 1.00 32.25 102 LEU D N 1
ATOM 6535 C CA . LEU D 1 103 ? 18.744 21.509 10.542 1.00 31.88 102 LEU D CA 1
ATOM 6536 C C . LEU D 1 103 ? 17.560 21.900 9.681 1.00 31.54 102 LEU D C 1
ATOM 6537 O O . LEU D 1 103 ? 16.447 21.468 9.950 1.00 32.82 102 LEU D O 1
ATOM 6542 N N . HIS D 1 104 ? 17.786 22.716 8.653 1.00 30.45 103 HIS D N 1
ATOM 6543 C CA . HIS D 1 104 ? 16.690 23.180 7.753 1.00 30.23 103 HIS D CA 1
ATOM 6544 C C . HIS D 1 104 ? 16.493 22.342 6.500 1.00 31.66 103 HIS D C 1
ATOM 6545 O O . HIS D 1 104 ? 15.622 22.603 5.693 1.00 32.46 103 HIS D O 1
ATOM 6552 N N . GLN D 1 105 ? 17.299 21.304 6.397 1.00 32.04 104 GLN D N 1
ATOM 6553 C CA . GLN D 1 105 ? 17.269 20.373 5.265 1.00 33.62 104 GLN D CA 1
ATOM 6554 C C . GLN D 1 105 ? 17.250 21.060 3.916 1.00 31.83 104 GLN D C 1
ATOM 6555 O O . GLN D 1 105 ? 16.446 20.744 3.063 1.00 32.96 104 GLN D O 1
ATOM 6561 N N . VAL D 1 106 ? 18.190 21.965 3.722 1.00 29.92 105 VAL D N 1
ATOM 6562 C CA . VAL D 1 106 ? 18.312 22.711 2.478 1.00 30.05 105 VAL D CA 1
ATOM 6563 C C . VAL D 1 106 ? 18.798 21.741 1.412 1.00 29.53 105 VAL D C 1
ATOM 6564 O O . VAL D 1 106 ? 19.613 20.877 1.688 1.00 31.21 105 VAL D O 1
ATOM 6568 N N . THR D 1 107 ? 18.236 21.850 0.216 1.00 29.69 106 THR D N 1
ATOM 6569 C CA . THR D 1 107 ? 18.614 20.950 -0.901 1.00 29.14 106 THR D CA 1
ATOM 6570 C C . THR D 1 107 ? 18.957 21.680 -2.181 1.00 28.36 106 THR D C 1
ATOM 6571 O O . THR D 1 107 ? 18.829 22.901 -2.296 1.00 28.43 106 THR D O 1
ATOM 6575 N N . ASN D 1 108 ? 19.392 20.875 -3.152 1.00 28.25 107 ASN D N 1
ATOM 6576 C CA . ASN D 1 108 ? 19.812 21.381 -4.451 1.00 29.23 107 ASN D CA 1
ATOM 6577 C C . ASN D 1 108 ? 18.643 21.920 -5.278 1.00 28.68 107 ASN D C 1
ATOM 6578 O O . ASN D 1 108 ? 18.846 22.481 -6.340 1.00 28.53 107 ASN D O 1
ATOM 6583 N N . LYS D 1 109 ? 17.431 21.788 -4.742 1.00 28.81 108 LYS D N 1
ATOM 6584 C CA . LYS D 1 109 ? 16.204 22.321 -5.391 1.00 29.67 108 LYS D CA 1
ATOM 6585 C C . LYS D 1 109 ? 15.945 23.745 -4.908 1.00 29.60 108 LYS D C 1
ATOM 6586 O O . LYS D 1 109 ? 15.146 24.494 -5.464 1.00 31.34 108 LYS D O 1
ATOM 6590 N N . ASP D 1 110 ? 16.658 24.109 -3.864 1.00 28.61 109 ASP D N 1
ATOM 6591 C CA . ASP D 1 110 ? 16.404 25.377 -3.183 1.00 29.34 109 ASP D CA 1
ATOM 6592 C C . ASP D 1 110 ? 17.317 26.512 -3.571 1.00 28.72 109 ASP D C 1
ATOM 6593 O O . ASP D 1 110 ? 18.332 26.331 -4.231 1.00 27.30 109 ASP D O 1
ATOM 6598 N N A VAL D 1 111 ? 16.904 27.691 -3.125 0.50 27.94 110 VAL D N 1
ATOM 6599 N N B VAL D 1 111 ? 16.903 27.699 -3.144 0.50 27.76 110 VAL D N 1
ATOM 6600 C CA A VAL D 1 111 ? 17.679 28.916 -3.262 0.50 28.82 110 VAL D CA 1
ATOM 6601 C CA B VAL D 1 111 ? 17.705 28.913 -3.271 0.50 28.53 110 VAL D CA 1
ATOM 6602 C C A VAL D 1 111 ? 17.843 29.550 -1.880 0.50 28.77 110 VAL D C 1
ATOM 6603 C C B VAL D 1 111 ? 17.847 29.547 -1.889 0.50 28.60 110 VAL D C 1
ATOM 6604 O O A VAL D 1 111 ? 16.934 29.514 -1.053 0.50 28.28 110 VAL D O 1
ATOM 6605 O O B VAL D 1 111 ? 16.932 29.506 -1.069 0.50 28.10 110 VAL D O 1
ATOM 6612 N N . ILE D 1 112 ? 19.029 30.078 -1.622 1.00 28.40 111 ILE D N 1
ATOM 6613 C CA . ILE D 1 112 ? 19.278 30.796 -0.367 1.00 30.11 111 ILE D CA 1
ATOM 6614 C C . ILE D 1 112 ? 19.785 32.190 -0.644 1.00 30.29 111 ILE D C 1
ATOM 6615 O O . ILE D 1 112 ? 20.602 32.426 -1.533 1.00 30.23 111 ILE D O 1
ATOM 6628 N N . ILE D 1 114 ? 21.691 35.167 1.393 1.00 30.27 113 ILE D N 1
ATOM 6629 C CA . ILE D 1 114 ? 22.560 35.409 2.536 1.00 28.26 113 ILE D CA 1
ATOM 6630 C C . ILE D 1 114 ? 22.904 36.883 2.500 1.00 27.80 113 ILE D C 1
ATOM 6631 O O . ILE D 1 114 ? 23.489 37.353 1.539 1.00 28.37 113 ILE D O 1
ATOM 6636 N N . ILE D 1 115 ? 22.575 37.578 3.591 1.00 28.77 114 ILE D N 1
ATOM 6637 C CA . ILE D 1 115 ? 22.776 39.020 3.757 1.00 28.50 114 ILE D CA 1
ATOM 6638 C C . ILE D 1 115 ? 23.908 39.272 4.772 1.00 29.94 114 ILE D C 1
ATOM 6639 O O . ILE D 1 115 ? 23.907 38.769 5.889 1.00 28.82 114 ILE D O 1
ATOM 6644 N N . SER D 1 116 ? 24.905 40.014 4.318 1.00 30.13 115 SER D N 1
ATOM 6645 C CA . SER D 1 116 ? 25.999 40.459 5.162 1.00 31.60 115 SER D CA 1
ATOM 6646 C C . SER D 1 116 ? 26.607 41.664 4.552 1.00 32.14 115 SER D C 1
ATOM 6647 O O . SER D 1 116 ? 27.163 41.644 3.457 1.00 33.38 115 SER D O 1
ATOM 6650 N N A ASN D 1 117 ? 26.490 42.744 5.295 0.50 32.09 116 ASN D N 1
ATOM 6651 N N B ASN D 1 117 ? 26.484 42.735 5.306 0.50 32.44 116 ASN D N 1
ATOM 6652 C CA A ASN D 1 117 ? 26.939 44.051 4.846 0.50 32.50 116 ASN D CA 1
ATOM 6653 C CA B ASN D 1 117 ? 26.999 44.047 4.956 0.50 33.12 116 ASN D CA 1
ATOM 6654 C C A ASN D 1 117 ? 28.424 43.987 4.516 0.50 33.10 116 ASN D C 1
ATOM 6655 C C B ASN D 1 117 ? 28.414 43.919 4.496 0.50 33.51 116 ASN D C 1
ATOM 6656 O O A ASN D 1 117 ? 28.845 44.423 3.441 0.50 32.53 116 ASN D O 1
ATOM 6657 O O B ASN D 1 117 ? 28.779 44.259 3.364 0.50 32.83 116 ASN D O 1
ATOM 6666 N N . SER D 1 118 ? 29.209 43.386 5.414 1.00 33.56 117 SER D N 1
ATOM 6667 C CA . SER D 1 118 ? 30.675 43.255 5.189 1.00 34.49 117 SER D CA 1
ATOM 6668 C C . SER D 1 118 ? 31.079 42.013 4.422 1.00 33.44 117 SER D C 1
ATOM 6669 O O . SER D 1 118 ? 32.037 42.032 3.670 1.00 34.97 117 SER D O 1
ATOM 6672 N N . GLY D 1 119 ? 30.378 40.922 4.648 1.00 33.86 118 GLY D N 1
ATOM 6673 C CA . GLY D 1 119 ? 30.638 39.681 3.929 1.00 32.85 118 GLY D CA 1
ATOM 6674 C C . GLY D 1 119 ? 31.973 39.030 4.229 1.00 33.47 118 GLY D C 1
ATOM 6675 O O . GLY D 1 119 ? 32.417 38.136 3.515 1.00 33.37 118 GLY D O 1
ATOM 6676 N N . ARG D 1 120 ? 32.603 39.464 5.312 1.00 33.72 119 ARG D N 1
ATOM 6677 C CA . ARG D 1 120 ? 33.974 39.016 5.647 1.00 33.45 119 ARG D CA 1
ATOM 6678 C C . ARG D 1 120 ? 34.083 37.901 6.700 1.00 32.00 119 ARG D C 1
ATOM 6679 O O . ARG D 1 120 ? 35.128 37.292 6.863 1.00 33.73 119 ARG D O 1
ATOM 6687 N N . ASN D 1 121 ? 33.014 37.612 7.407 1.00 31.67 120 ASN D N 1
ATOM 6688 C CA . ASN D 1 121 ? 33.131 36.662 8.552 1.00 31.37 120 ASN D CA 1
ATOM 6689 C C . ASN D 1 121 ? 32.711 35.267 8.251 1.00 30.13 120 ASN D C 1
ATOM 6690 O O . ASN D 1 121 ? 31.992 34.994 7.311 1.00 30.08 120 ASN D O 1
ATOM 6695 N N . THR D 1 122 ? 33.136 34.384 9.136 1.00 29.26 121 THR D N 1
ATOM 6696 C CA . THR D 1 122 ? 33.063 32.958 8.914 1.00 28.05 121 THR D CA 1
ATOM 6697 C C . THR D 1 122 ? 31.629 32.461 8.630 1.00 29.01 121 THR D C 1
ATOM 6698 O O . THR D 1 122 ? 31.398 31.642 7.721 1.00 29.79 121 THR D O 1
ATOM 6702 N N . VAL D 1 123 ? 30.687 32.949 9.427 1.00 26.95 122 VAL D N 1
ATOM 6703 C CA . VAL D 1 123 ? 29.313 32.460 9.359 1.00 29.48 122 VAL D CA 1
ATOM 6704 C C . VAL D 1 123 ? 28.678 32.663 7.958 1.00 28.82 122 VAL D C 1
ATOM 6705 O O . VAL D 1 123 ? 28.216 31.712 7.325 1.00 30.39 122 VAL D O 1
ATOM 6709 N N . PRO D 1 124 ? 28.661 33.910 7.452 1.00 28.60 123 PRO D N 1
ATOM 6710 C CA . PRO D 1 124 ? 28.051 34.135 6.146 1.00 28.07 123 PRO D CA 1
ATOM 6711 C C . PRO D 1 124 ? 28.828 33.486 4.977 1.00 28.84 123 PRO D C 1
ATOM 6712 O O . PRO D 1 124 ? 28.222 32.899 4.093 1.00 27.71 123 PRO D O 1
ATOM 6716 N N . VAL D 1 125 ? 30.158 33.483 5.052 1.00 27.56 124 VAL D N 1
ATOM 6717 C CA . VAL D 1 125 ? 30.978 32.926 3.990 1.00 28.35 124 VAL D CA 1
ATOM 6718 C C . VAL D 1 125 ? 30.812 31.409 3.945 1.00 28.04 124 VAL D C 1
ATOM 6719 O O . VAL D 1 125 ? 30.636 30.828 2.878 1.00 28.36 124 VAL D O 1
ATOM 6723 N N . GLU D 1 126 ? 30.846 30.799 5.131 1.00 29.27 125 GLU D N 1
ATOM 6724 C CA . GLU D 1 126 ? 30.656 29.366 5.277 1.00 29.37 125 GLU D CA 1
ATOM 6725 C C . GLU D 1 126 ? 29.293 28.920 4.744 1.00 30.45 125 GLU D C 1
ATOM 6726 O O . GLU D 1 126 ? 29.129 27.885 4.070 1.00 29.87 125 GLU D O 1
ATOM 6740 N N . ALA D 1 128 ? 27.601 30.299 2.494 1.00 30.10 127 ALA D N 1
ATOM 6741 C CA . ALA D 1 128 ? 27.657 30.430 1.022 1.00 28.40 127 ALA D CA 1
ATOM 6742 C C . ALA D 1 128 ? 28.326 29.205 0.450 1.00 28.52 127 ALA D C 1
ATOM 6743 O O . ALA D 1 128 ? 27.810 28.582 -0.478 1.00 28.90 127 ALA D O 1
ATOM 6745 N N . ILE D 1 129 ? 29.468 28.862 1.036 1.00 27.67 128 ILE D N 1
ATOM 6746 C CA . ILE D 1 129 ? 30.266 27.717 0.565 1.00 29.27 128 ILE D CA 1
ATOM 6747 C C . ILE D 1 129 ? 29.503 26.414 0.681 1.00 30.46 128 ILE D C 1
ATOM 6748 O O . ILE D 1 129 ? 29.536 25.546 -0.215 1.00 29.32 128 ILE D O 1
ATOM 6753 N N . GLU D 1 130 ? 28.850 26.250 1.815 1.00 30.28 129 GLU D N 1
ATOM 6754 C CA . GLU D 1 130 ? 28.163 24.990 2.085 1.00 32.07 129 GLU D CA 1
ATOM 6755 C C . GLU D 1 130 ? 26.878 24.891 1.255 1.00 31.64 129 GLU D C 1
ATOM 6756 O O . GLU D 1 130 ? 26.453 23.814 0.898 1.00 31.21 129 GLU D O 1
ATOM 6762 N N . SER D 1 131 ? 26.308 26.042 0.919 1.00 31.19 130 SER D N 1
ATOM 6763 C CA . SER D 1 131 ? 25.098 26.092 0.084 1.00 31.37 130 SER D CA 1
ATOM 6764 C C . SER D 1 131 ? 25.434 25.674 -1.358 1.00 32.32 130 SER D C 1
ATOM 6765 O O . SER D 1 131 ? 24.718 24.900 -1.987 1.00 32.00 130 SER D O 1
ATOM 6768 N N . ARG D 1 132 ? 26.565 26.143 -1.858 1.00 33.18 131 ARG D N 1
ATOM 6769 C CA . ARG D 1 132 ? 27.029 25.746 -3.192 1.00 33.72 131 ARG D CA 1
ATOM 6770 C C . ARG D 1 132 ? 27.357 24.267 -3.228 1.00 32.88 131 ARG D C 1
ATOM 6771 O O . ARG D 1 132 ? 27.073 23.576 -4.194 1.00 32.46 131 ARG D O 1
ATOM 6779 N N . ASN D 1 133 ? 27.940 23.759 -2.159 1.00 32.53 132 ASN D N 1
ATOM 6780 C CA . ASN D 1 133 ? 28.274 22.337 -2.125 1.00 32.66 132 ASN D CA 1
ATOM 6781 C C . ASN D 1 133 ? 27.032 21.477 -2.284 1.00 31.87 132 ASN D C 1
ATOM 6782 O O . ASN D 1 133 ? 27.012 20.547 -3.069 1.00 30.49 132 ASN D O 1
ATOM 6787 N N . ILE D 1 134 ? 26.004 21.837 -1.517 1.00 31.44 133 ILE D N 1
ATOM 6788 C CA . ILE D 1 134 ? 24.689 21.185 -1.565 1.00 31.21 133 ILE D CA 1
ATOM 6789 C C . ILE D 1 134 ? 24.110 21.317 -2.975 1.00 31.32 133 ILE D C 1
ATOM 6790 O O . ILE D 1 134 ? 23.472 20.406 -3.523 1.00 31.25 133 ILE D O 1
ATOM 6795 N N . GLY D 1 135 ? 24.350 22.480 -3.544 1.00 30.44 134 GLY D N 1
ATOM 6796 C CA . GLY D 1 135 ? 23.911 22.797 -4.885 1.00 31.48 134 GLY D CA 1
ATOM 6797 C C . GLY D 1 135 ? 22.771 23.789 -4.976 1.00 32.02 134 GLY D C 1
ATOM 6798 O O . GLY D 1 135 ? 22.227 24.030 -6.053 1.00 32.62 134 GLY D O 1
ATOM 6799 N N . ALA D 1 136 ? 22.407 24.365 -3.839 1.00 31.09 135 ALA D N 1
ATOM 6800 C CA . ALA D 1 136 ? 21.421 25.420 -3.799 1.00 30.14 135 ALA D CA 1
ATOM 6801 C C . ALA D 1 136 ? 22.059 26.614 -4.524 1.00 31.43 135 ALA D C 1
ATOM 6802 O O . ALA D 1 136 ? 23.274 26.785 -4.499 1.00 30.76 135 ALA D O 1
ATOM 6804 N N . LYS D 1 137 ? 21.235 27.385 -5.224 1.00 31.17 136 LYS D N 1
ATOM 6805 C CA . LYS D 1 137 ? 21.665 28.660 -5.815 1.00 31.64 136 LYS D CA 1
ATOM 6806 C C . LYS D 1 137 ? 21.786 29.702 -4.698 1.00 31.38 136 LYS D C 1
ATOM 6807 O O . LYS D 1 137 ? 21.060 29.665 -3.708 1.00 31.52 136 LYS D O 1
ATOM 6812 N N . VAL D 1 138 ? 22.773 30.581 -4.831 1.00 29.91 137 VAL D N 1
ATOM 6813 C CA . VAL D 1 138 ? 23.095 31.535 -3.793 1.00 28.77 137 VAL D CA 1
ATOM 6814 C C . VAL D 1 138 ? 23.013 32.980 -4.303 1.00 29.39 137 VAL D C 1
ATOM 6815 O O . VAL D 1 138 ? 23.690 33.356 -5.273 1.00 29.87 137 VAL D O 1
ATOM 6819 N N . ILE D 1 139 ? 22.185 33.758 -3.602 1.00 28.27 138 ILE D N 1
ATOM 6820 C CA . ILE D 1 139 ? 22.057 35.203 -3.753 1.00 28.47 138 ILE D CA 1
ATOM 6821 C C . ILE D 1 139 ? 22.664 35.832 -2.517 1.00 29.67 138 ILE D C 1
ATOM 6822 O O . ILE D 1 139 ? 22.335 35.430 -1.401 1.00 29.39 138 ILE D O 1
ATOM 6827 N N . ALA D 1 140 ? 23.556 36.804 -2.715 1.00 28.78 139 ALA D N 1
ATOM 6828 C CA . ALA D 1 140 ? 24.170 37.564 -1.605 1.00 28.77 139 ALA D CA 1
ATOM 6829 C C . ALA D 1 140 ? 23.738 39.009 -1.664 1.00 28.68 139 ALA D C 1
ATOM 6830 O O . ALA D 1 140 ? 23.713 39.640 -2.747 1.00 30.37 139 ALA D O 1
ATOM 6840 N N . THR D 1 142 ? 24.943 42.557 0.175 1.00 30.01 141 THR D N 1
ATOM 6841 C CA . THR D 1 142 ? 26.173 42.974 0.783 1.00 29.73 141 THR D CA 1
ATOM 6842 C C . THR D 1 142 ? 26.408 44.424 0.410 1.00 30.96 141 THR D C 1
ATOM 6843 O O . THR D 1 142 ? 25.777 44.959 -0.503 1.00 29.98 141 THR D O 1
ATOM 6847 N N . SER D 1 143 ? 27.293 45.074 1.142 1.00 32.31 142 SER D N 1
ATOM 6848 C CA . SER D 1 143 ? 27.832 46.365 0.673 1.00 33.09 142 SER D CA 1
ATOM 6849 C C . SER D 1 143 ? 29.112 46.104 -0.103 1.00 33.82 142 SER D C 1
ATOM 6850 O O . SER D 1 143 ? 30.115 45.742 0.489 1.00 32.41 142 SER D O 1
ATOM 6861 N N . LYS D 1 145 ? 31.013 48.200 -1.464 1.00 37.14 144 LYS D N 1
ATOM 6862 C CA . LYS D 1 145 ? 31.991 49.189 -0.977 1.00 39.19 144 LYS D CA 1
ATOM 6863 C C . LYS D 1 145 ? 32.748 48.638 0.236 1.00 40.27 144 LYS D C 1
ATOM 6864 O O . LYS D 1 145 ? 33.984 48.553 0.268 1.00 41.09 144 LYS D O 1
ATOM 6869 N N . HIS D 1 146 ? 31.979 48.230 1.232 1.00 40.88 145 HIS D N 1
ATOM 6870 C CA . HIS D 1 146 ? 32.549 47.741 2.490 1.00 40.32 145 HIS D CA 1
ATOM 6871 C C . HIS D 1 146 ? 33.325 46.439 2.257 1.00 39.35 145 HIS D C 1
ATOM 6872 O O . HIS D 1 146 ? 34.466 46.268 2.708 1.00 38.01 145 HIS D O 1
ATOM 6879 N N . SER D 1 147 ? 32.692 45.523 1.548 1.00 38.89 146 SER D N 1
ATOM 6880 C CA . SER D 1 147 ? 33.198 44.154 1.443 1.00 39.00 146 SER D CA 1
ATOM 6881 C C . SER D 1 147 ? 34.552 44.220 0.756 1.00 41.06 146 SER D C 1
ATOM 6882 O O . SER D 1 147 ? 35.497 43.546 1.138 1.00 41.83 146 SER D O 1
ATOM 6885 N N . GLN D 1 148 ? 34.649 45.088 -0.237 1.00 42.17 147 GLN D N 1
ATOM 6886 C CA . GLN D 1 148 ? 35.867 45.176 -1.092 1.00 43.89 147 GLN D CA 1
ATOM 6887 C C . GLN D 1 148 ? 37.032 45.806 -0.340 1.00 43.00 147 GLN D C 1
ATOM 6888 O O . GLN D 1 148 ? 38.177 45.456 -0.538 1.00 41.35 147 GLN D O 1
ATOM 6894 N N . LYS D 1 149 ? 36.691 46.664 0.605 1.00 43.92 148 LYS D N 1
ATOM 6895 C CA . LYS D 1 149 ? 37.668 47.480 1.321 1.00 45.02 148 LYS D CA 1
ATOM 6896 C C . LYS D 1 149 ? 38.292 46.763 2.522 1.00 45.54 148 LYS D C 1
ATOM 6897 O O . LYS D 1 149 ? 39.386 47.116 2.953 1.00 46.08 148 LYS D O 1
ATOM 6900 N N . VAL D 1 150 ? 37.587 45.759 3.041 1.00 44.48 149 VAL D N 1
ATOM 6901 C CA . VAL D 1 150 ? 38.042 44.965 4.201 1.00 43.59 149 VAL D CA 1
ATOM 6902 C C . VAL D 1 150 ? 38.531 43.605 3.778 1.00 41.93 149 VAL D C 1
ATOM 6903 O O . VAL D 1 150 ? 38.156 43.111 2.728 1.00 43.33 149 VAL D O 1
ATOM 6907 N N . THR D 1 151 ? 39.408 43.019 4.582 1.00 41.48 150 THR D N 1
ATOM 6908 C CA . THR D 1 151 ? 39.919 41.659 4.301 1.00 40.83 150 THR D CA 1
ATOM 6909 C C . THR D 1 151 ? 39.010 40.566 4.856 1.00 38.72 150 THR D C 1
ATOM 6910 O O . THR D 1 151 ? 38.364 40.742 5.868 1.00 38.51 150 THR D O 1
ATOM 6914 N N . SER D 1 152 ? 38.960 39.439 4.164 1.00 36.89 151 SER D N 1
ATOM 6915 C CA . SER D 1 152 ? 38.218 38.291 4.647 1.00 36.65 151 SER D CA 1
ATOM 6916 C C . SER D 1 152 ? 38.791 37.769 5.922 1.00 36.01 151 SER D C 1
ATOM 6917 O O . SER D 1 152 ? 39.992 37.721 6.103 1.00 36.93 151 SER D O 1
ATOM 6920 N N . ARG D 1 153 ? 37.906 37.335 6.799 1.00 35.61 152 ARG D N 1
ATOM 6921 C CA . ARG D 1 153 ? 38.320 36.691 8.024 1.00 35.67 152 ARG D CA 1
ATOM 6922 C C . ARG D 1 153 ? 38.034 35.209 7.981 1.00 35.00 152 ARG D C 1
ATOM 6923 O O . ARG D 1 153 ? 38.258 34.506 8.945 1.00 34.38 152 ARG D O 1
ATOM 6931 N N . HIS D 1 154 ? 37.555 34.749 6.835 1.00 34.68 153 HIS D N 1
ATOM 6932 C CA . HIS D 1 154 ? 37.277 33.332 6.612 1.00 33.62 153 HIS D CA 1
ATOM 6933 C C . HIS D 1 154 ? 38.530 32.606 6.117 1.00 33.41 153 HIS D C 1
ATOM 6934 O O . HIS D 1 154 ? 39.364 33.173 5.446 1.00 32.40 153 HIS D O 1
ATOM 6941 N N . LYS D 1 155 ? 38.628 31.323 6.441 1.00 34.26 154 LYS D N 1
ATOM 6942 C CA . LYS D 1 155 ? 39.878 30.551 6.216 1.00 34.34 154 LYS D CA 1
ATOM 6943 C C . LYS D 1 155 ? 40.204 30.438 4.752 1.00 33.82 154 LYS D C 1
ATOM 6944 O O . LYS D 1 155 ? 41.333 30.125 4.360 1.00 32.38 154 LYS D O 1
ATOM 6950 N N . SER D 1 156 ? 39.185 30.713 3.963 1.00 33.52 155 SER D N 1
ATOM 6951 C CA . SER D 1 156 ? 39.223 30.573 2.492 1.00 34.41 155 SER D CA 1
ATOM 6952 C C . SER D 1 156 ? 39.912 31.784 1.911 1.00 33.95 155 SER D C 1
ATOM 6953 O O . SER D 1 156 ? 40.451 31.746 0.815 1.00 35.20 155 SER D O 1
ATOM 6956 N N . GLY D 1 157 ? 39.865 32.866 2.673 1.00 34.16 156 GLY D N 1
ATOM 6957 C CA . GLY D 1 157 ? 40.477 34.140 2.285 1.00 33.48 156 GLY D CA 1
ATOM 6958 C C . GLY D 1 157 ? 39.570 34.917 1.377 1.00 33.96 156 GLY D C 1
ATOM 6959 O O . GLY D 1 157 ? 39.897 35.995 0.885 1.00 35.16 156 GLY D O 1
ATOM 6960 N N . LYS D 1 158 ? 38.407 34.337 1.138 1.00 34.49 157 LYS D N 1
ATOM 6961 C CA . LYS D 1 158 ? 37.425 34.902 0.207 1.00 33.50 157 LYS D CA 1
ATOM 6962 C C . LYS D 1 158 ? 36.202 35.477 0.919 1.00 33.14 157 LYS D C 1
ATOM 6963 O O . LYS D 1 158 ? 35.911 35.142 2.052 1.00 31.87 157 LYS D O 1
ATOM 6969 N N . LYS D 1 159 ? 35.486 36.333 0.214 1.00 31.96 158 LYS D N 1
ATOM 6970 C CA . LYS D 1 159 ? 34.368 37.041 0.798 1.00 31.88 158 LYS D CA 1
ATOM 6971 C C . LYS D 1 159 ? 33.049 36.536 0.242 1.00 31.19 158 LYS D C 1
ATOM 6972 O O . LYS D 1 159 ? 32.996 35.726 -0.698 1.00 29.18 158 LYS D O 1
ATOM 6978 N N . LEU D 1 160 ? 31.974 37.025 0.839 1.00 30.94 159 LEU D N 1
ATOM 6979 C CA . LEU D 1 160 ? 30.648 36.423 0.585 1.00 31.23 159 LEU D CA 1
ATOM 6980 C C . LEU D 1 160 ? 30.299 36.542 -0.906 1.00 30.62 159 LEU D C 1
ATOM 6981 O O . LEU D 1 160 ? 29.872 35.580 -1.578 1.00 29.78 159 LEU D O 1
ATOM 6986 N N . TYR D 1 161 ? 30.510 37.727 -1.431 1.00 31.06 160 TYR D N 1
ATOM 6987 C CA . TYR D 1 161 ? 30.045 38.014 -2.795 1.00 31.77 160 TYR D CA 1
ATOM 6988 C C . TYR D 1 161 ? 30.787 37.103 -3.762 1.00 32.05 160 TYR D C 1
ATOM 6989 O O . TYR D 1 161 ? 30.329 36.829 -4.856 1.00 33.77 160 TYR D O 1
ATOM 6998 N N . GLU D 1 162 ? 31.938 36.614 -3.327 1.00 31.75 161 GLU D N 1
ATOM 6999 C CA . GLU D 1 162 ? 32.761 35.758 -4.155 1.00 32.04 161 GLU D CA 1
ATOM 7000 C C . GLU D 1 162 ? 32.167 34.377 -4.350 1.00 32.50 161 GLU D C 1
ATOM 7001 O O . GLU D 1 162 ? 32.547 33.655 -5.267 1.00 32.99 161 GLU D O 1
ATOM 7007 N N . TYR D 1 163 ? 31.177 34.036 -3.543 1.00 31.48 162 TYR D N 1
ATOM 7008 C CA . TYR D 1 163 ? 30.576 32.717 -3.623 1.00 31.70 162 TYR D CA 1
ATOM 7009 C C . TYR D 1 163 ? 29.147 32.719 -4.122 1.00 32.29 162 TYR D C 1
ATOM 7010 O O . TYR D 1 163 ? 28.489 31.679 -4.141 1.00 34.11 162 TYR D O 1
ATOM 7019 N N . ALA D 1 164 ? 28.687 33.890 -4.533 1.00 31.94 163 ALA D N 1
ATOM 7020 C CA . ALA D 1 164 ? 27.294 34.101 -4.936 1.00 30.66 163 ALA D CA 1
ATOM 7021 C C . ALA D 1 164 ? 27.062 33.947 -6.430 1.00 32.08 163 ALA D C 1
ATOM 7022 O O . ALA D 1 164 ? 27.888 34.327 -7.286 1.00 32.14 163 ALA D O 1
ATOM 7024 N N . ASP D 1 165 ? 25.903 33.380 -6.741 1.00 32.13 164 ASP D N 1
ATOM 7025 C CA . ASP D 1 165 ? 25.437 33.267 -8.130 1.00 31.77 164 ASP D CA 1
ATOM 7026 C C . ASP D 1 165 ? 24.921 34.631 -8.592 1.00 32.16 164 ASP D C 1
ATOM 7027 O O . ASP D 1 165 ? 25.067 35.020 -9.749 1.00 31.67 164 ASP D O 1
ATOM 7032 N N . VAL D 1 166 ? 24.364 35.355 -7.636 1.00 31.51 165 VAL D N 1
ATOM 7033 C CA . VAL D 1 166 ? 23.880 36.723 -7.839 1.00 30.07 165 VAL D CA 1
ATOM 7034 C C . VAL D 1 166 ? 24.219 37.584 -6.628 1.00 29.03 165 VAL D C 1
ATOM 7035 O O . VAL D 1 166 ? 24.121 37.151 -5.481 1.00 28.29 165 VAL D O 1
ATOM 7039 N N . VAL D 1 167 ? 24.598 38.820 -6.895 1.00 27.82 166 VAL D N 1
ATOM 7040 C CA . VAL D 1 167 ? 24.927 39.804 -5.856 1.00 28.38 166 VAL D CA 1
ATOM 7041 C C . VAL D 1 167 ? 24.051 41.062 -5.986 1.00 28.85 166 VAL D C 1
ATOM 7042 O O . VAL D 1 167 ? 23.911 41.671 -7.044 1.00 28.38 166 VAL D O 1
ATOM 7046 N N . LEU D 1 168 ? 23.408 41.367 -4.878 1.00 29.94 167 LEU D N 1
ATOM 7047 C CA . LEU D 1 168 ? 22.665 42.599 -4.673 1.00 30.68 167 LEU D CA 1
ATOM 7048 C C . LEU D 1 168 ? 23.528 43.474 -3.765 1.00 30.14 167 LEU D C 1
ATOM 7049 O O . LEU D 1 168 ? 23.831 43.145 -2.633 1.00 31.60 167 LEU D O 1
ATOM 7054 N N . ASP D 1 169 ? 23.950 44.576 -4.332 1.00 29.44 168 ASP D N 1
ATOM 7055 C CA . ASP D 1 169 ? 24.649 45.626 -3.611 1.00 31.20 168 ASP D CA 1
ATOM 7056 C C . ASP D 1 169 ? 23.649 46.590 -2.937 1.00 31.36 168 ASP D C 1
ATOM 7057 O O . ASP D 1 169 ? 22.802 47.195 -3.578 1.00 31.89 168 ASP D O 1
ATOM 7062 N N . ASN D 1 170 ? 23.752 46.688 -1.619 1.00 32.31 169 ASN D N 1
ATOM 7063 C CA . ASN D 1 170 ? 22.875 47.568 -0.809 1.00 31.93 169 ASN D CA 1
ATOM 7064 C C . ASN D 1 170 ? 23.318 49.011 -0.832 1.00 33.08 169 ASN D C 1
ATOM 7065 O O . ASN D 1 170 ? 22.644 49.874 -0.281 1.00 35.63 169 ASN D O 1
ATOM 7070 N N . GLY D 1 171 ? 24.467 49.247 -1.466 1.00 32.81 170 GLY D N 1
ATOM 7071 C CA . GLY D 1 171 ? 24.979 50.609 -1.713 1.00 33.15 170 GLY D CA 1
ATOM 7072 C C . GLY D 1 171 ? 25.597 51.295 -0.506 1.00 33.35 170 GLY D C 1
ATOM 7073 O O . GLY D 1 171 ? 26.084 52.400 -0.612 1.00 33.26 170 GLY D O 1
ATOM 7074 N N . ALA D 1 172 ? 25.594 50.626 0.641 1.00 33.73 171 ALA D N 1
ATOM 7075 C CA . ALA D 1 172 ? 25.989 51.299 1.885 1.00 34.21 171 ALA D CA 1
ATOM 7076 C C . ALA D 1 172 ? 27.457 51.658 1.868 1.00 35.87 171 ALA D C 1
ATOM 7077 O O . ALA D 1 172 ? 28.276 50.912 1.331 1.00 36.50 171 ALA D O 1
ATOM 7079 N N . PRO D 1 173 ? 27.804 52.798 2.482 1.00 36.17 172 PRO D N 1
ATOM 7080 C CA . PRO D 1 173 ? 29.220 53.146 2.581 1.00 36.57 172 PRO D CA 1
ATOM 7081 C C . PRO D 1 173 ? 30.000 52.239 3.496 1.00 37.17 172 PRO D C 1
ATOM 7082 O O . PRO D 1 173 ? 29.431 51.520 4.319 1.00 36.38 172 PRO D O 1
ATOM 7086 N N . VAL D 1 174 ? 31.317 52.241 3.311 1.00 37.72 173 VAL D N 1
ATOM 7087 C CA . VAL D 1 174 ? 32.200 51.493 4.210 1.00 39.19 173 VAL D CA 1
ATOM 7088 C C . VAL D 1 174 ? 31.835 51.893 5.636 1.00 39.05 173 VAL D C 1
ATOM 7089 O O . VAL D 1 174 ? 31.788 53.080 5.962 1.00 39.30 173 VAL D O 1
ATOM 7093 N N . GLY D 1 175 ? 31.567 50.890 6.467 1.00 38.64 174 GLY D N 1
ATOM 7094 C CA . GLY D 1 175 ? 31.253 51.093 7.892 1.00 38.38 174 GLY D CA 1
ATOM 7095 C C . GLY D 1 175 ? 29.761 51.165 8.153 1.00 37.06 174 GLY D C 1
ATOM 7096 O O . GLY D 1 175 ? 29.311 51.143 9.289 1.00 35.65 174 GLY D O 1
ATOM 7097 N N A ASP D 1 176 ? 28.999 51.278 7.072 0.50 37.39 175 ASP D N 1
ATOM 7098 N N B ASP D 1 176 ? 29.035 51.275 7.044 0.50 36.09 175 ASP D N 1
ATOM 7099 C CA A ASP D 1 176 ? 27.521 51.223 7.122 0.50 37.49 175 ASP D CA 1
ATOM 7100 C CA B ASP D 1 176 ? 27.566 51.324 7.012 0.50 35.20 175 ASP D CA 1
ATOM 7101 C C A ASP D 1 176 ? 26.871 52.315 7.984 0.50 38.12 175 ASP D C 1
ATOM 7102 C C B ASP D 1 176 ? 27.060 52.697 7.439 0.50 35.55 175 ASP D C 1
ATOM 7103 O O A ASP D 1 176 ? 25.690 52.258 8.286 0.50 41.06 175 ASP D O 1
ATOM 7104 O O B ASP D 1 176 ? 26.190 53.294 6.789 0.50 33.19 175 ASP D O 1
ATOM 7113 N N . ALA D 1 177 ? 27.672 53.223 8.491 1.00 37.47 176 ALA D N 1
ATOM 7114 C CA . ALA D 1 177 ? 27.166 54.459 9.102 1.00 36.98 176 ALA D CA 1
ATOM 7115 C C . ALA D 1 177 ? 28.039 55.563 8.569 1.00 36.32 176 ALA D C 1
ATOM 7116 O O . ALA D 1 177 ? 29.132 55.794 9.062 1.00 38.55 176 ALA D O 1
ATOM 7118 N N . GLY D 1 178 ? 27.566 56.256 7.560 1.00 35.20 177 GLY D N 1
ATOM 7119 C CA . GLY D 1 178 ? 28.418 57.181 6.865 1.00 33.47 177 GLY D CA 1
ATOM 7120 C C . GLY D 1 178 ? 27.984 58.619 6.907 1.00 33.79 177 GLY D C 1
ATOM 7121 O O . GLY D 1 178 ? 28.599 59.455 6.249 1.00 33.18 177 GLY D O 1
ATOM 7122 N N . PHE D 1 179 ? 26.922 58.924 7.645 1.00 33.28 178 PHE D N 1
ATOM 7123 C CA . PHE D 1 179 ? 26.471 60.322 7.747 1.00 32.64 178 PHE D CA 1
ATOM 7124 C C . PHE D 1 179 ? 27.178 61.015 8.892 1.00 33.26 178 PHE D C 1
ATOM 7125 O O . PHE D 1 179 ? 26.978 60.675 10.041 1.00 35.17 178 PHE D O 1
ATOM 7133 N N . GLN D 1 180 ? 27.995 62.002 8.561 1.00 32.70 179 GLN D N 1
ATOM 7134 C CA . GLN D 1 180 ? 28.846 62.667 9.569 1.00 33.64 179 GLN D CA 1
ATOM 7135 C C . GLN D 1 180 ? 28.056 63.744 10.245 1.00 33.43 179 GLN D C 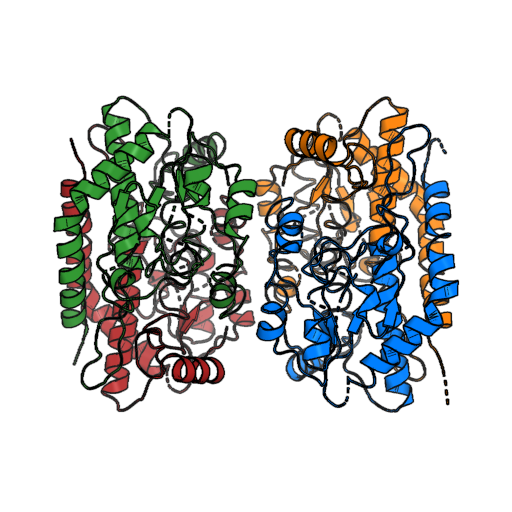1
ATOM 7136 O O . GLN D 1 180 ? 27.557 64.639 9.591 1.00 36.06 179 GLN D O 1
ATOM 7142 N N . ILE D 1 181 ? 27.938 63.658 11.561 1.00 33.62 180 ILE D N 1
ATOM 7143 C CA . ILE D 1 181 ? 27.091 64.611 12.298 1.00 33.61 180 ILE D CA 1
ATOM 7144 C C . ILE D 1 181 ? 27.766 65.979 12.244 1.00 34.14 180 ILE D C 1
ATOM 7145 O O . ILE D 1 181 ? 28.948 66.116 12.521 1.00 34.69 180 ILE D O 1
ATOM 7150 N N . ALA D 1 182 ? 27.015 66.991 11.862 1.00 34.80 181 ALA D N 1
ATOM 7151 C CA . ALA D 1 182 ? 27.569 68.342 11.758 1.00 34.54 181 ALA D CA 1
ATOM 7152 C C . ALA D 1 182 ? 28.420 68.697 12.967 1.00 35.93 181 ALA D C 1
ATOM 7153 O O . ALA D 1 182 ? 28.078 68.395 14.099 1.00 32.33 181 ALA D O 1
ATOM 7155 N N . ASN D 1 183 ? 29.532 69.375 12.675 1.00 36.83 182 ASN D N 1
ATOM 7156 C CA . ASN D 1 183 ? 30.449 69.896 13.693 1.00 37.98 182 ASN D CA 1
ATOM 7157 C C . ASN D 1 183 ? 30.890 68.840 14.694 1.00 37.19 182 ASN D C 1
ATOM 7158 O O . ASN D 1 183 ? 30.990 69.100 15.896 1.00 35.78 182 ASN D O 1
ATOM 7163 N N . SER D 1 184 ? 31.136 67.642 14.164 1.00 36.41 183 SER D N 1
ATOM 7164 C CA . SER D 1 184 ? 31.755 66.553 14.921 1.00 35.53 183 SER D CA 1
ATOM 7165 C C . SER D 1 184 ? 32.396 65.474 14.060 1.00 36.00 183 SER D C 1
ATOM 7166 O O . SER D 1 184 ? 32.427 65.550 12.849 1.00 35.07 183 SER D O 1
ATOM 7169 N N . GLU D 1 185 ? 32.851 64.437 14.741 1.00 38.16 184 GLU D N 1
ATOM 7170 C CA . GLU D 1 185 ? 33.534 63.296 14.121 1.00 39.52 184 GLU D CA 1
ATOM 7171 C C . GLU D 1 185 ? 32.656 62.071 14.222 1.00 38.78 184 GLU D C 1
ATOM 7172 O O . GLU D 1 185 ? 33.100 60.958 13.939 1.00 40.35 184 GLU D O 1
ATOM 7178 N N . ILE D 1 186 ? 31.410 62.283 14.636 1.00 37.93 185 ILE D N 1
ATOM 7179 C CA . ILE D 1 186 ? 30.436 61.182 14.800 1.00 35.94 185 ILE D CA 1
ATOM 7180 C C . ILE D 1 186 ? 29.796 60.778 13.498 1.00 35.58 185 ILE D C 1
ATOM 7181 O O . ILE D 1 186 ? 29.285 61.610 12.763 1.00 34.18 185 ILE D O 1
ATOM 7186 N N . TYR D 1 187 ? 29.815 59.471 13.258 1.00 34.85 186 TYR D N 1
ATOM 7187 C CA . TYR D 1 187 ? 29.112 58.843 12.146 1.00 35.44 186 TYR D CA 1
ATOM 7188 C C . TYR D 1 187 ? 27.923 58.011 12.575 1.00 32.77 186 TYR D C 1
ATOM 7189 O O . TYR D 1 187 ? 27.988 57.142 13.444 1.00 33.68 186 TYR D O 1
ATOM 7198 N N . SER D 1 188 ? 26.819 58.313 11.932 1.00 32.16 187 SER D N 1
ATOM 7199 C CA . SER D 1 188 ? 25.550 57.617 12.164 1.00 29.52 187 SER D CA 1
ATOM 7200 C C . SER D 1 188 ? 24.732 57.405 10.848 1.00 29.68 187 SER D C 1
ATOM 7201 O O . SER D 1 188 ? 25.256 57.544 9.755 1.00 30.63 187 SER D O 1
ATOM 7204 N N . GLY D 1 189 ? 23.461 57.047 10.988 1.00 29.08 188 GLY D N 1
ATOM 7205 C CA . GLY D 1 189 ? 22.521 56.942 9.878 1.00 29.40 188 GLY D CA 1
ATOM 7206 C C . GLY D 1 189 ? 22.724 55.778 8.920 1.00 29.88 188 GLY D C 1
ATOM 7207 O O . GLY D 1 189 ? 22.540 55.894 7.701 1.00 28.63 188 GLY D O 1
ATOM 7208 N N . ALA D 1 190 ? 23.110 54.652 9.481 1.00 30.01 189 ALA D N 1
ATOM 7209 C CA . ALA D 1 190 ? 23.265 53.433 8.708 1.00 30.51 189 ALA D CA 1
ATOM 7210 C C . ALA D 1 190 ? 22.108 53.210 7.788 1.00 30.36 189 ALA D C 1
ATOM 7211 O O . ALA D 1 190 ? 20.951 53.358 8.171 1.00 31.65 189 ALA D O 1
ATOM 7213 N N . THR D 1 191 ? 22.430 52.721 6.598 1.00 30.64 190 THR D N 1
ATOM 7214 C CA . THR D 1 191 ? 21.416 52.487 5.540 1.00 31.06 190 THR D CA 1
ATOM 7215 C C . THR D 1 191 ? 21.234 51.039 5.119 1.00 30.40 190 THR D C 1
ATOM 7216 O O . THR D 1 191 ? 20.339 50.746 4.340 1.00 29.89 190 THR D O 1
ATOM 7220 N N . SER D 1 192 ? 22.090 50.150 5.605 1.00 30.53 191 SER D N 1
ATOM 7221 C CA . SER D 1 192 ? 22.078 48.753 5.152 1.00 31.26 191 SER D CA 1
ATOM 7222 C C . SER D 1 192 ? 20.730 48.080 5.275 1.00 32.48 191 SER D C 1
ATOM 7223 O O . SER D 1 192 ? 20.374 47.215 4.453 1.00 34.19 191 SER D O 1
ATOM 7226 N N . ASP D 1 193 ? 19.965 48.477 6.285 1.00 32.69 192 ASP D N 1
ATOM 7227 C CA . ASP D 1 193 ? 18.740 47.742 6.619 1.00 33.77 192 ASP D CA 1
ATOM 7228 C C . ASP D 1 193 ? 17.495 48.362 5.998 1.00 33.90 192 ASP D C 1
ATOM 7229 O O . ASP D 1 193 ? 16.632 47.646 5.527 1.00 33.84 192 ASP D O 1
ATOM 7234 N N . SER D 1 194 ? 17.456 49.691 5.919 1.00 33.37 193 SER D N 1
ATOM 7235 C CA . SER D 1 194 ? 16.350 50.393 5.247 1.00 32.93 193 SER D CA 1
ATOM 7236 C C . SER D 1 194 ? 16.333 50.043 3.754 1.00 31.97 193 SER D C 1
ATOM 7237 O O . SER D 1 194 ? 15.325 49.568 3.186 1.00 29.56 193 SER D O 1
ATOM 7240 N N . ILE D 1 195 ? 17.490 50.233 3.134 1.00 31.35 194 ILE D N 1
ATOM 7241 C CA . ILE D 1 195 ? 17.659 49.894 1.737 1.00 31.20 194 ILE D CA 1
ATOM 7242 C C . ILE D 1 195 ? 17.600 48.383 1.528 1.00 31.82 194 ILE D C 1
ATOM 7243 O O . ILE D 1 195 ? 17.085 47.902 0.521 1.00 33.25 194 ILE D O 1
ATOM 7248 N N . GLY D 1 196 ? 18.133 47.655 2.486 1.00 31.09 195 GLY D N 1
ATOM 7249 C CA . GLY D 1 196 ? 18.205 46.196 2.401 1.00 30.35 195 GLY D CA 1
ATOM 7250 C C . GLY D 1 196 ? 16.815 45.645 2.271 1.00 31.16 195 GLY D C 1
ATOM 7251 O O . GLY D 1 196 ? 16.565 44.745 1.485 1.00 33.02 195 GLY D O 1
ATOM 7252 N N . CYS D 1 197 ? 15.930 46.202 3.078 1.00 30.31 196 CYS D N 1
ATOM 7253 C CA . CYS D 1 197 ? 14.510 45.806 3.155 1.00 31.61 196 CYS D CA 1
ATOM 7254 C C . CYS D 1 197 ? 13.797 46.104 1.847 1.00 31.17 196 CYS D C 1
ATOM 7255 O O . CYS D 1 197 ? 13.005 45.324 1.370 1.00 30.94 196 CYS D O 1
ATOM 7258 N N . PHE D 1 198 ? 14.132 47.244 1.265 1.00 29.73 197 PHE D N 1
ATOM 7259 C CA . PHE D 1 198 ? 13.585 47.611 -0.039 1.00 29.14 197 PHE D CA 1
ATOM 7260 C C . PHE D 1 198 ? 14.061 46.626 -1.101 1.00 28.16 197 PHE D C 1
ATOM 7261 O O . PHE D 1 198 ? 13.285 46.174 -1.924 1.00 27.73 197 PHE D O 1
ATOM 7269 N N . LEU D 1 199 ? 15.353 46.317 -1.098 1.00 27.70 198 LEU D N 1
ATOM 7270 C CA . LEU D 1 199 ? 15.877 45.381 -2.084 1.00 28.74 198 LEU D CA 1
ATOM 7271 C C . LEU D 1 199 ? 15.166 44.068 -1.956 1.00 28.32 198 LEU D C 1
ATOM 7272 O O . LEU D 1 199 ? 14.860 43.456 -2.973 1.00 31.24 198 LEU D O 1
ATOM 7277 N N . ALA D 1 200 ? 14.921 43.616 -0.721 1.00 29.71 199 ALA D N 1
ATOM 7278 C CA . ALA D 1 200 ? 14.417 42.238 -0.516 1.00 28.50 199 ALA D CA 1
ATOM 7279 C C . ALA D 1 200 ? 12.987 42.204 -1.020 1.00 29.14 199 ALA D C 1
ATOM 7280 O O . ALA D 1 200 ? 12.536 41.242 -1.627 1.00 28.33 199 ALA D O 1
ATOM 7282 N N . GLN D 1 201 ? 12.271 43.277 -0.742 1.00 29.12 200 GLN D N 1
ATOM 7283 C CA . GLN D 1 201 ? 10.882 43.391 -1.216 1.00 30.36 200 GLN D CA 1
ATOM 7284 C C . GLN D 1 201 ? 10.844 43.451 -2.749 1.00 30.02 200 GLN D C 1
ATOM 7285 O O . GLN D 1 201 ? 10.063 42.721 -3.387 1.00 30.22 200 GLN D O 1
ATOM 7291 N N . ALA D 1 202 ? 11.768 44.231 -3.327 1.00 29.17 201 ALA D N 1
ATOM 7292 C CA . ALA D 1 202 ? 11.859 44.376 -4.789 1.00 29.26 201 ALA D CA 1
ATOM 7293 C C . ALA D 1 202 ? 12.064 43.020 -5.444 1.00 29.31 201 ALA D C 1
ATOM 7294 O O . ALA D 1 202 ? 11.501 42.735 -6.502 1.00 30.55 201 ALA D O 1
ATOM 7296 N N . LEU D 1 203 ? 12.825 42.172 -4.759 1.00 29.91 202 LEU D N 1
ATOM 7297 C CA . LEU D 1 203 ? 13.231 40.856 -5.264 1.00 29.20 202 LEU D CA 1
ATOM 7298 C C . LEU D 1 203 ? 12.025 39.938 -5.214 1.00 29.36 202 LEU D C 1
ATOM 7299 O O . LEU D 1 203 ? 11.817 39.123 -6.119 1.00 29.87 202 LEU D O 1
ATOM 7304 N N . ILE D 1 204 ? 11.261 40.023 -4.124 1.00 29.67 203 ILE D N 1
ATOM 7305 C CA . ILE D 1 204 ? 10.033 39.184 -3.985 1.00 28.47 203 ILE D CA 1
ATOM 7306 C C . ILE D 1 204 ? 9.015 39.620 -5.014 1.00 28.00 203 ILE D C 1
ATOM 7307 O O . ILE D 1 204 ? 8.425 38.795 -5.704 1.00 27.38 203 ILE D O 1
ATOM 7312 N N . VAL D 1 205 ? 8.871 40.932 -5.199 1.00 27.85 204 VAL D N 1
ATOM 7313 C CA . VAL D 1 205 ? 7.882 41.441 -6.176 1.00 27.35 204 VAL D CA 1
ATOM 7314 C C . VAL D 1 205 ? 8.205 40.917 -7.569 1.00 28.80 204 VAL D C 1
ATOM 7315 O O . VAL D 1 205 ? 7.323 40.393 -8.297 1.00 30.06 204 VAL D O 1
ATOM 7319 N N . GLU D 1 206 ? 9.468 41.042 -7.944 1.00 27.97 205 GLU D N 1
ATOM 7320 C CA . GLU D 1 206 ? 9.897 40.657 -9.276 1.00 29.15 205 GLU D CA 1
ATOM 7321 C C . GLU D 1 206 ? 9.728 39.156 -9.438 1.00 28.57 205 GLU D C 1
ATOM 7322 O O . GLU D 1 206 ? 9.390 38.687 -10.493 1.00 29.05 205 GLU D O 1
ATOM 7328 N N . THR D 1 207 ? 9.931 38.424 -8.350 1.00 27.59 206 THR D N 1
ATOM 7329 C CA . THR D 1 207 ? 9.738 36.973 -8.366 1.00 27.55 206 THR D CA 1
ATOM 7330 C C . THR D 1 207 ? 8.288 36.613 -8.657 1.00 28.59 206 THR D C 1
ATOM 7331 O O . THR D 1 207 ? 7.982 35.720 -9.438 1.00 28.80 206 THR D O 1
ATOM 7335 N N . LEU D 1 208 ? 7.398 37.328 -7.999 1.00 28.81 207 LEU D N 1
ATOM 7336 C CA . LEU D 1 208 ? 5.984 37.020 -8.036 1.00 28.61 207 LEU D CA 1
ATOM 7337 C C . LEU D 1 208 ? 5.506 37.343 -9.444 1.00 30.07 207 LEU D C 1
ATOM 7338 O O . LEU D 1 208 ? 4.631 36.668 -10.023 1.00 30.49 207 LEU D O 1
ATOM 7343 N N . HIS D 1 209 ? 6.163 38.354 -10.001 1.00 30.96 208 HIS D N 1
ATOM 7344 C CA . HIS D 1 209 ? 5.832 38.904 -11.310 1.00 30.72 208 HIS D CA 1
ATOM 7345 C C . HIS D 1 209 ? 6.199 37.876 -12.387 1.00 30.44 208 HIS D C 1
ATOM 7346 O O . HIS D 1 209 ? 5.422 37.622 -13.322 1.00 30.19 208 HIS D O 1
ATOM 7353 N N . LEU D 1 210 ? 7.377 37.272 -12.225 1.00 29.32 209 LEU D N 1
ATOM 7354 C CA . LEU D 1 210 ? 7.855 36.260 -13.167 1.00 28.72 209 LEU D CA 1
ATOM 7355 C C . LEU D 1 210 ? 6.936 35.055 -13.089 1.00 29.52 209 LEU D C 1
ATOM 7356 O O . LEU D 1 210 ? 6.596 34.421 -14.102 1.00 29.87 209 LEU D O 1
ATOM 7361 N N . LEU D 1 211 ? 6.512 34.768 -11.862 1.00 31.31 210 LEU D N 1
ATOM 7362 C CA . LEU D 1 211 ? 5.745 33.540 -11.587 1.00 30.80 210 LEU D CA 1
ATOM 7363 C C . LEU D 1 211 ? 4.403 33.679 -12.245 1.00 30.98 210 LEU D C 1
ATOM 7364 O O . LEU D 1 211 ? 3.929 32.775 -12.962 1.00 30.97 210 LEU D O 1
ATOM 7369 N N . VAL D 1 212 ? 3.800 34.834 -12.038 1.00 30.64 211 VAL D N 1
ATOM 7370 C CA . VAL D 1 212 ? 2.487 35.082 -12.631 1.00 32.13 211 VAL D CA 1
ATOM 7371 C C . VAL D 1 212 ? 2.549 35.012 -14.179 1.00 33.09 211 VAL D C 1
ATOM 7372 O O . VAL D 1 212 ? 1.726 34.357 -14.829 1.00 32.50 211 VAL D O 1
ATOM 7376 N N . GLN D 1 213 ? 3.568 35.644 -14.739 1.00 33.09 212 GLN D N 1
ATOM 7377 C CA . GLN D 1 213 ? 3.721 35.709 -16.199 1.00 33.71 212 GLN D CA 1
ATOM 7378 C C . GLN D 1 213 ? 3.860 34.329 -16.794 1.00 32.48 212 GLN D C 1
ATOM 7379 O O . GLN D 1 213 ? 3.653 34.131 -17.982 1.00 31.08 212 GLN D O 1
ATOM 7385 N N A GLN D 1 214 ? 4.198 33.390 -15.930 0.50 32.52 213 GLN D N 1
ATOM 7386 N N B GLN D 1 214 ? 4.262 33.380 -15.947 0.50 31.64 213 GLN D N 1
ATOM 7387 C CA A GLN D 1 214 ? 4.499 32.028 -16.337 0.50 32.38 213 GLN D CA 1
ATOM 7388 C CA B GLN D 1 214 ? 4.525 31.983 -16.352 0.50 30.92 213 GLN D CA 1
ATOM 7389 C C A GLN D 1 214 ? 3.343 31.127 -15.966 0.50 32.16 213 GLN D C 1
ATOM 7390 C C B GLN D 1 214 ? 3.314 31.130 -16.025 0.50 31.25 213 GLN D C 1
ATOM 7391 O O A GLN D 1 214 ? 3.381 29.924 -16.161 0.50 30.82 213 GLN D O 1
ATOM 7392 O O B GLN D 1 214 ? 3.298 29.941 -16.285 0.50 29.83 213 GLN D O 1
ATOM 7403 N N . GLY D 1 215 ? 2.317 31.754 -15.419 1.00 32.31 214 GLY D N 1
ATOM 7404 C CA . GLY D 1 215 ? 1.019 31.112 -15.233 1.00 34.31 214 GLY D CA 1
ATOM 7405 C C . GLY D 1 215 ? 0.935 30.327 -13.952 1.00 35.37 214 GLY D C 1
ATOM 7406 O O . GLY D 1 215 ? 0.109 29.441 -13.799 1.00 33.67 214 GLY D O 1
ATOM 7407 N N A PHE D 1 216 ? 1.834 30.670 -13.028 0.50 36.33 215 PHE D N 1
ATOM 7408 N N B PHE D 1 216 ? 1.810 30.688 -13.035 0.50 35.65 215 PHE D N 1
ATOM 7409 C CA A PHE D 1 216 ? 1.892 30.095 -11.653 0.50 37.18 215 PHE D CA 1
ATOM 7410 C CA B PHE D 1 216 ? 1.784 30.125 -11.695 0.50 36.01 215 PHE D CA 1
ATOM 7411 C C A PHE D 1 216 ? 1.088 30.974 -10.689 0.50 37.82 215 PHE D C 1
ATOM 7412 C C B PHE D 1 216 ? 0.917 30.974 -10.788 0.50 36.95 215 PHE D C 1
ATOM 7413 O O A PHE D 1 216 ? 1.096 32.205 -10.792 0.50 39.10 215 PHE D O 1
ATOM 7414 O O B PHE D 1 216 ? 0.679 32.164 -11.042 0.50 37.41 215 PHE D O 1
ATOM 7429 N N . GLU D 1 217 ? 0.382 30.318 -9.769 1.00 37.99 216 GLU D N 1
ATOM 7430 C CA . GLU D 1 217 ? -0.466 30.995 -8.764 1.00 37.13 216 GLU D CA 1
ATOM 7431 C C . GLU D 1 217 ? 0.228 31.022 -7.391 1.00 36.95 216 GLU D C 1
ATOM 7432 O O . GLU D 1 217 ? -0.053 30.214 -6.535 1.00 35.68 216 GLU D O 1
ATOM 7434 N N . PRO D 1 218 ? 1.157 31.970 -7.177 1.00 36.13 217 PRO D N 1
ATOM 7435 C CA . PRO D 1 218 ? 1.955 31.810 -5.984 1.00 35.12 217 PRO D CA 1
ATOM 7436 C C . PRO D 1 218 ? 1.191 32.174 -4.706 1.00 33.68 217 PRO D C 1
ATOM 7437 O O . PRO D 1 218 ? 0.393 33.095 -4.718 1.00 33.76 217 PRO D O 1
ATOM 7441 N N . PRO D 1 219 ? 1.442 31.441 -3.614 1.00 32.83 218 PRO D N 1
ATOM 7442 C CA . PRO D 1 219 ? 0.879 31.720 -2.279 1.00 33.09 218 PRO D CA 1
ATOM 7443 C C . PRO D 1 219 ? 1.510 32.898 -1.566 1.00 32.48 218 PRO D C 1
ATOM 7444 O O . PRO D 1 219 ? 2.689 32.899 -1.193 1.00 30.79 218 PRO D O 1
ATOM 7448 N N . VAL D 1 220 ? 0.681 33.908 -1.394 1.00 31.67 219 VAL D N 1
ATOM 7449 C CA . VAL D 1 220 ? 1.122 35.170 -0.837 1.00 32.07 219 VAL D CA 1
ATOM 7450 C C . VAL D 1 220 ? 0.140 35.583 0.260 1.00 32.13 219 VAL D C 1
ATOM 7451 O O . VAL D 1 220 ? -1.038 35.671 0.032 1.00 32.44 219 VAL D O 1
ATOM 7455 N N . PHE D 1 221 ? 0.640 35.798 1.460 1.00 32.71 220 PHE D N 1
ATOM 7456 C CA . PHE D 1 221 ? -0.233 36.172 2.590 1.00 33.15 220 PHE D CA 1
ATOM 7457 C C . PHE D 1 221 ? -0.918 37.483 2.248 1.00 34.18 220 PHE D C 1
ATOM 7458 O O . PHE D 1 221 ? -0.266 38.437 1.825 1.00 32.23 220 PHE D O 1
ATOM 7466 N N . LYS D 1 222 ? -2.232 37.499 2.431 1.00 35.86 221 LYS D N 1
ATOM 7467 C CA . LYS D 1 222 ? -3.058 38.702 2.210 1.00 38.43 221 LYS D CA 1
ATOM 7468 C C . LYS D 1 222 ? -3.158 39.535 3.457 1.00 39.96 221 LYS D C 1
ATOM 7469 O O . LYS D 1 222 ? -3.152 39.013 4.558 1.00 39.32 221 LYS D O 1
ATOM 7475 N N . SER D 1 223 ? -3.231 40.846 3.293 1.00 42.54 222 SER D N 1
ATOM 7476 C CA . SER D 1 223 ? -3.464 41.693 4.455 1.00 45.40 222 SER D CA 1
ATOM 7477 C C . SER D 1 223 ? -4.901 41.467 4.917 1.00 48.40 222 SER D C 1
ATOM 7478 O O . SER D 1 223 ? -5.804 41.194 4.112 1.00 47.78 222 SER D O 1
ATOM 7481 N N . SER D 1 224 ? -5.074 41.556 6.232 1.00 51.49 223 SER D N 1
ATOM 7482 C CA . SER D 1 224 ? -6.338 41.218 6.907 1.00 54.05 223 SER D CA 1
ATOM 7483 C C . SER D 1 224 ? -7.496 42.090 6.444 1.00 55.16 223 SER D C 1
ATOM 7484 O O . SER D 1 224 ? -8.666 41.728 6.594 1.00 56.10 223 SER D O 1
ATOM 7487 N N . ASN D 1 225 ? -7.148 43.238 5.879 1.00 55.90 224 ASN D N 1
ATOM 7488 C CA . ASN D 1 225 ? -8.143 44.210 5.405 1.00 56.12 224 ASN D CA 1
ATOM 7489 C C . ASN D 1 225 ? -8.804 43.709 4.119 1.00 56.33 224 ASN D C 1
ATOM 7490 O O . ASN D 1 225 ? -9.813 44.252 3.654 1.00 56.57 224 ASN D O 1
ATOM 7495 N N . VAL D 1 226 ? -8.235 42.646 3.557 1.00 56.01 225 VAL D N 1
ATOM 7496 C CA . VAL D 1 226 ? -8.775 42.079 2.314 1.00 55.66 225 VAL D CA 1
ATOM 7497 C C . VAL D 1 226 ? -9.756 40.970 2.626 1.00 55.86 225 VAL D C 1
ATOM 7498 O O . VAL D 1 226 ? -9.558 40.215 3.572 1.00 55.72 225 VAL D O 1
ATOM 7502 N N . ASP D 1 227 ? -10.830 40.922 1.834 1.00 55.91 226 ASP D N 1
ATOM 7503 C CA . ASP D 1 227 ? -11.912 39.917 1.980 1.00 56.02 226 ASP D CA 1
ATOM 7504 C C . ASP D 1 227 ? -11.412 38.488 1.909 1.00 54.53 226 ASP D C 1
ATOM 7505 O O . ASP D 1 227 ? -10.824 38.069 0.921 1.00 54.08 226 ASP D O 1
ATOM 7510 N N . GLY D 1 228 ? -11.698 37.745 2.963 1.00 53.79 227 GLY D N 1
ATOM 7511 C CA . GLY D 1 228 ? -11.354 36.328 3.026 1.00 53.25 227 GLY D CA 1
ATOM 7512 C C . GLY D 1 228 ? -9.921 36.103 3.457 1.00 52.62 227 GLY D C 1
ATOM 7513 O O . GLY D 1 228 ? -9.437 34.976 3.493 1.00 51.64 227 GLY D O 1
ATOM 7514 N N . ALA D 1 229 ? -9.256 37.203 3.777 1.00 52.12 228 ALA D N 1
ATOM 7515 C CA . ALA D 1 229 ? -7.825 37.193 4.143 1.00 51.74 228 ALA D CA 1
ATOM 7516 C C . ALA D 1 229 ? -7.463 36.054 5.079 1.00 52.03 228 ALA D C 1
ATOM 7517 O O . ALA D 1 229 ? -6.508 35.312 4.853 1.00 51.38 228 ALA D O 1
ATOM 7519 N N . ASP D 1 230 ? -8.253 35.897 6.126 1.00 52.27 229 ASP D N 1
ATOM 7520 C CA . ASP D 1 230 ? -7.858 35.021 7.230 1.00 52.56 229 ASP D CA 1
ATOM 7521 C C . ASP D 1 230 ? -8.009 33.542 6.916 1.00 50.50 229 ASP D C 1
ATOM 7522 O O . ASP D 1 230 ? -7.160 32.733 7.286 1.00 50.15 229 ASP D O 1
ATOM 7527 N N . LEU D 1 231 ? -9.087 33.181 6.233 1.00 48.13 230 LEU D N 1
ATOM 7528 C CA . LEU D 1 231 ? -9.267 31.775 5.867 1.00 46.33 230 LEU D CA 1
ATOM 7529 C C . LEU D 1 231 ? -8.213 31.451 4.808 1.00 44.94 230 LEU D C 1
ATOM 7530 O O . LEU D 1 231 ? -7.648 30.357 4.802 1.00 43.07 230 LEU D O 1
ATOM 7535 N N . TYR D 1 232 ? -7.922 32.443 3.956 1.00 43.13 231 TYR D N 1
ATOM 7536 C CA . TYR D 1 232 ? -6.957 32.262 2.857 1.00 41.92 231 TYR D CA 1
ATOM 7537 C C . TYR D 1 232 ? -5.544 32.047 3.420 1.00 40.88 231 TYR D C 1
ATOM 7538 O O . TYR D 1 232 ? -4.797 31.155 2.994 1.00 39.07 231 TYR D O 1
ATOM 7547 N N . ASN D 1 233 ? -5.226 32.873 4.404 1.00 40.12 232 ASN D N 1
ATOM 7548 C CA . ASN D 1 233 ? -3.900 32.888 5.027 1.00 40.00 232 ASN D CA 1
ATOM 7549 C C . ASN D 1 233 ? -3.634 31.641 5.831 1.00 41.61 232 ASN D C 1
ATOM 7550 O O . ASN D 1 233 ? -2.512 31.167 5.931 1.00 39.90 232 ASN D O 1
ATOM 7555 N N . ASP D 1 234 ? -4.707 31.072 6.354 1.00 43.82 233 ASP D N 1
ATOM 7556 C CA . ASP D 1 234 ? -4.589 29.961 7.274 1.00 45.20 233 ASP D CA 1
ATOM 7557 C C . ASP D 1 234 ? -4.303 28.758 6.425 1.00 43.98 233 ASP D C 1
ATOM 7558 O O . ASP D 1 234 ? -3.518 27.887 6.793 1.00 42.43 233 ASP D O 1
ATOM 7563 N N . LYS D 1 235 ? -4.938 28.766 5.254 1.00 43.21 234 LYS D N 1
ATOM 7564 C CA . LYS D 1 235 ? -4.821 27.671 4.301 1.00 42.14 234 LYS D CA 1
ATOM 7565 C C . LYS D 1 235 ? -3.391 27.634 3.750 1.00 41.47 234 LYS D C 1
ATOM 7566 O O . LYS D 1 235 ? -2.731 26.610 3.814 1.00 40.61 234 LYS D O 1
ATOM 7568 N N . ILE D 1 236 ? -2.903 28.757 3.229 1.00 41.14 235 ILE D N 1
ATOM 7569 C CA . ILE D 1 236 ? -1.542 28.775 2.635 1.00 40.95 235 ILE D CA 1
ATOM 7570 C C . ILE D 1 236 ? -0.479 28.611 3.742 1.00 40.90 235 ILE D C 1
ATOM 7571 O O . ILE D 1 236 ? 0.596 28.075 3.492 1.00 39.44 235 ILE D O 1
ATOM 7576 N N . PHE D 1 237 ? -0.802 29.005 4.966 1.00 40.31 236 PHE D N 1
ATOM 7577 C CA . PHE D 1 237 ? 0.098 28.687 6.071 1.00 41.54 236 PHE D CA 1
ATOM 7578 C C . PHE D 1 237 ? 0.249 27.165 6.217 1.00 42.23 236 PHE D C 1
ATOM 7579 O O . PHE D 1 237 ? 1.344 26.599 6.170 1.00 41.53 236 PHE D O 1
ATOM 7587 N N . ASN D 1 238 ? -0.869 26.503 6.424 1.00 42.62 237 ASN D N 1
ATOM 7588 C CA . ASN D 1 238 ? -0.839 25.059 6.670 1.00 43.97 237 ASN D CA 1
ATOM 7589 C C . ASN D 1 238 ? -0.282 24.316 5.484 1.00 43.81 237 ASN D C 1
ATOM 7590 O O . ASN D 1 238 ? 0.280 23.243 5.595 1.00 43.14 237 ASN D O 1
ATOM 7595 N N . GLU D 1 239 ? -0.408 24.936 4.335 1.00 45.10 238 GLU D N 1
ATOM 7596 C CA . GLU D 1 239 ? -0.103 24.257 3.086 1.00 46.31 238 GLU D CA 1
ATOM 7597 C C . GLU D 1 239 ? 1.351 24.410 2.682 1.00 45.84 238 GLU D C 1
ATOM 7598 O O . GLU D 1 239 ? 1.925 23.536 2.016 1.00 45.60 238 GLU D O 1
ATOM 7604 N N . TYR D 1 240 ? 1.935 25.532 3.078 1.00 45.25 239 TYR D N 1
ATOM 7605 C CA . TYR D 1 240 ? 3.209 25.958 2.490 1.00 45.20 239 TYR D CA 1
ATOM 7606 C C . TYR D 1 240 ? 4.329 26.267 3.441 1.00 45.82 239 TYR D C 1
ATOM 7607 O O . TYR D 1 240 ? 5.496 26.087 3.080 1.00 46.99 239 TYR D O 1
ATOM 7616 N N . VAL D 1 241 ? 3.976 26.757 4.624 1.00 45.98 240 VAL D N 1
ATOM 7617 C CA . VAL D 1 241 ? 4.941 27.307 5.573 1.00 46.16 240 VAL D CA 1
ATOM 7618 C C . VAL D 1 241 ? 5.704 26.191 6.278 1.00 47.62 240 VAL D C 1
ATOM 7619 O O . VAL D 1 241 ? 5.146 25.331 6.958 1.00 46.66 240 VAL D O 1
ATOM 7623 N N . LYS D 1 242 ? 6.999 26.211 6.004 1.00 48.71 241 LYS D N 1
ATOM 7624 C CA . LYS D 1 242 ? 7.989 25.374 6.648 1.00 50.04 241 LYS D CA 1
ATOM 7625 C C . LYS D 1 242 ? 8.857 26.329 7.433 1.00 51.14 241 LYS D C 1
ATOM 7626 O O . LYS D 1 242 ? 9.292 27.376 6.938 1.00 49.07 241 LYS D O 1
ATOM 7632 N N . TRP D 1 243 ? 9.043 25.994 8.698 1.00 52.92 242 TRP D N 1
ATOM 7633 C CA . TRP D 1 243 ? 9.803 26.862 9.576 1.00 54.40 242 TRP D CA 1
ATOM 7634 C C . TRP D 1 243 ? 10.911 26.113 10.306 1.00 54.29 242 TRP D C 1
ATOM 7635 O O . TRP D 1 243 ? 10.862 24.884 10.459 1.00 53.53 242 TRP D O 1
#

B-factor: mean 34.52, std 6.71, range [17.6, 63.43]

InterPro domains:
  IPR001347 SIS domain [PF13580] (7-142)
  IPR001347 SIS domain [PS51464] (34-217)
  IPR022951 Uncharacterised protein family UPF0309 [MF_01240] (4-242)
  IPR035472 RpiR-like, SIS domain [cd05013] (25-185)
  IPR046348 SIS domain superfamily [SSF53697] (9-174)
  IPR050099 SIS family GmhA and DiaA subfamilies [PTHR30390] (7-182)

Organism: Halalkalibacterium halodurans (strain ATCC BAA-125 / DSM 18197 / FERM 7344 / JCM 9153 / C-125) (NCBI:txid272558)

Solvent-accessible surface area: 32671 Å² total

Nearest PDB structures (foldseek):
  3cvj-assembly2_D  TM=9.996E-01  e=2.565E-43  Halalkalibacterium halodurans C-125
  4s12-assembly2_B  TM=6.754E-01  e=7.332E-06  Yersinia enterocolitica subsp. palearctica Y11
  3trj-assembly1_C  TM=6.727E-01  e=1.457E-05  Francisella tularensis subsp. tularensis
  3nt2-assembly1_A  TM=4.284E-01  e=3.837E+00  Bacillus subtilis
  3cvj-assembly2_D  TM=1.004E+00  e=2.342E-44  Halalkalibacterium halodurans C-125

Radius of gyration: 28.24 Å; Cα contacts (8 Å, |Δi|>4): 2087; chains: 4; bounding box: 56×82×82 Å

CATH classification: 3.40.50.10490